Protein AF-A0A7T1MLF3-F1 (afdb_monomer_lite)

Structure (mmCIF, N/CA/C/O backbone):
data_AF-A0A7T1MLF3-F1
#
_entry.id   AF-A0A7T1MLF3-F1
#
loop_
_atom_site.group_PDB
_atom_site.id
_atom_site.type_symbol
_atom_site.label_atom_id
_atom_site.label_alt_id
_atom_site.label_comp_id
_atom_site.label_asym_id
_atom_site.label_entity_id
_atom_site.label_seq_id
_atom_site.pdbx_PDB_ins_code
_atom_site.Cartn_x
_atom_site.Cartn_y
_atom_site.Cartn_z
_atom_site.occupancy
_atom_site.B_iso_or_equiv
_atom_site.auth_seq_id
_atom_site.auth_comp_id
_atom_site.auth_asym_id
_atom_site.auth_atom_id
_atom_site.pdbx_PDB_model_num
ATOM 1 N N . MET A 1 1 ? 10.710 5.205 52.068 1.00 56.72 1 MET A N 1
ATOM 2 C CA . MET A 1 1 ? 10.380 6.055 50.898 1.00 56.72 1 MET A CA 1
ATOM 3 C C . MET A 1 1 ? 10.057 7.442 51.429 1.00 56.72 1 MET A C 1
ATOM 5 O O . MET A 1 1 ? 9.665 7.521 52.585 1.00 56.72 1 MET A O 1
ATOM 9 N N . SER A 1 2 ? 10.256 8.509 50.658 1.00 83.25 2 SER A N 1
ATOM 10 C CA . SER A 1 2 ? 10.051 9.882 51.140 1.00 83.25 2 SER A CA 1
ATOM 11 C C . SER A 1 2 ? 9.348 10.762 50.107 1.00 83.25 2 SER A C 1
ATOM 13 O O . SER A 1 2 ? 9.392 10.510 48.900 1.00 83.25 2 SER A O 1
ATOM 15 N N . LEU A 1 3 ? 8.701 11.806 50.620 1.00 91.38 3 LEU A N 1
ATOM 16 C CA . LEU A 1 3 ? 8.323 12.990 49.862 1.00 91.38 3 LEU A CA 1
ATOM 17 C C . LEU A 1 3 ? 9.476 13.999 49.958 1.00 91.38 3 LEU A C 1
ATOM 19 O O . LEU A 1 3 ? 10.071 14.150 51.027 1.00 91.38 3 LEU A O 1
ATOM 23 N N . SER A 1 4 ? 9.786 14.686 48.862 1.00 92.19 4 SER A N 1
ATOM 24 C CA . SER A 1 4 ? 10.573 15.921 48.896 1.00 92.19 4 SER A CA 1
ATOM 25 C C . SER A 1 4 ? 9.758 17.044 49.563 1.00 92.19 4 SER A C 1
ATOM 27 O O . SER A 1 4 ? 8.531 16.910 49.650 1.00 92.19 4 SER A O 1
ATOM 29 N N . PRO A 1 5 ? 10.387 18.134 50.046 1.00 92.00 5 PRO A N 1
ATOM 30 C CA . PRO A 1 5 ? 9.667 19.240 50.680 1.00 92.00 5 PRO A CA 1
ATOM 31 C C . PRO A 1 5 ? 8.530 19.765 49.801 1.00 92.00 5 PRO A C 1
ATOM 33 O O . PRO A 1 5 ? 7.389 19.818 50.236 1.00 92.00 5 PRO A O 1
ATOM 36 N N . GLU A 1 6 ? 8.804 19.987 48.517 1.00 90.81 6 GLU A N 1
ATOM 37 C CA . GLU A 1 6 ? 7.856 20.529 47.540 1.00 90.81 6 GLU A CA 1
ATOM 38 C C . GLU A 1 6 ? 6.647 19.603 47.364 1.00 90.81 6 GLU A C 1
ATOM 40 O O . GLU A 1 6 ? 5.511 20.060 47.317 1.00 90.81 6 GLU A O 1
ATOM 45 N N . HIS A 1 7 ? 6.868 18.286 47.322 1.00 93.75 7 HIS A N 1
ATOM 46 C CA . HIS A 1 7 ? 5.795 17.297 47.216 1.00 93.75 7 HIS A CA 1
ATOM 47 C C . HIS A 1 7 ? 5.014 17.098 48.521 1.00 93.75 7 HIS A C 1
ATOM 49 O O . HIS A 1 7 ? 3.827 16.760 48.476 1.00 93.75 7 HIS A O 1
ATOM 55 N N . ARG A 1 8 ? 5.661 17.293 49.676 1.00 93.06 8 ARG A N 1
ATOM 56 C CA . ARG A 1 8 ? 5.013 17.255 50.990 1.00 93.06 8 ARG A CA 1
ATOM 57 C C . ARG A 1 8 ? 4.137 18.484 51.185 1.00 93.06 8 ARG A C 1
ATOM 59 O O . ARG A 1 8 ? 2.966 18.322 51.509 1.00 93.06 8 ARG A O 1
ATOM 66 N N . ASP A 1 9 ? 4.672 19.667 50.915 1.00 92.12 9 ASP A N 1
ATOM 67 C CA . ASP A 1 9 ? 3.963 20.944 50.975 1.00 92.12 9 ASP A CA 1
ATOM 68 C C . ASP A 1 9 ? 2.836 20.973 49.935 1.00 92.12 9 ASP A C 1
ATOM 70 O O . ASP A 1 9 ? 1.735 21.441 50.208 1.00 92.12 9 ASP A O 1
ATOM 74 N N . HIS A 1 10 ? 3.054 20.372 48.762 1.00 91.25 10 HIS A N 1
ATOM 75 C CA . HIS A 1 10 ? 2.002 20.156 47.774 1.00 91.25 10 HIS A CA 1
ATOM 76 C C . HIS A 1 10 ? 0.828 19.336 48.344 1.00 91.25 10 HIS A C 1
ATOM 78 O O . HIS A 1 10 ? -0.333 19.727 48.208 1.00 91.25 10 HIS A O 1
ATOM 84 N N . LEU A 1 11 ? 1.107 18.192 48.979 1.00 92.81 11 LEU A N 1
ATOM 85 C CA . LEU A 1 11 ? 0.070 17.357 49.600 1.00 92.81 11 LEU A CA 1
ATOM 86 C C . LEU A 1 11 ? -0.556 18.018 50.836 1.00 92.81 11 LEU A C 1
ATOM 88 O O . LEU A 1 11 ? -1.744 17.832 51.066 1.00 92.81 11 LEU A O 1
ATOM 92 N N . LEU A 1 12 ? 0.200 18.816 51.589 1.00 91.75 12 LEU A N 1
ATOM 93 C CA . LEU A 1 12 ? -0.295 19.617 52.708 1.00 91.75 12 LEU A CA 1
ATOM 94 C C . LEU A 1 12 ? -1.294 20.683 52.227 1.00 91.75 12 LEU A C 1
ATOM 96 O O . LEU A 1 12 ? -2.348 20.851 52.830 1.00 91.75 12 LEU A O 1
ATOM 100 N N . ASN A 1 13 ? -1.002 21.351 51.109 1.00 89.50 13 ASN A N 1
ATOM 101 C CA . ASN A 1 13 ? -1.846 22.411 50.555 1.00 89.50 13 ASN A CA 1
ATOM 102 C C . ASN A 1 13 ? -3.123 21.891 49.868 1.00 89.50 13 ASN A C 1
ATOM 104 O O . ASN A 1 13 ? -4.148 22.559 49.937 1.00 89.50 13 ASN A O 1
ATOM 108 N N . GLU A 1 14 ? -3.094 20.722 49.211 1.00 88.50 14 GLU A N 1
ATOM 109 C CA . GLU A 1 14 ? -4.309 20.118 48.623 1.00 88.50 14 GLU A CA 1
ATOM 110 C C . GLU A 1 14 ? -5.078 19.212 49.616 1.00 88.50 14 GLU A C 1
ATOM 112 O O . GLU A 1 14 ? -6.283 19.055 49.474 1.00 88.50 14 GLU A O 1
ATOM 117 N N . VAL A 1 15 ? -4.430 18.603 50.620 1.00 91.00 15 VAL A N 1
ATOM 118 C CA . VAL A 1 15 ? -5.033 17.536 51.459 1.00 91.00 15 VAL A CA 1
ATOM 119 C C . VAL A 1 15 ? -4.940 17.826 52.974 1.00 91.00 15 VAL A C 1
ATOM 121 O O . VAL A 1 15 ? -5.478 17.076 53.789 1.00 91.00 15 VAL A O 1
ATOM 124 N N . GLY A 1 16 ? -4.381 18.959 53.398 1.00 89.25 16 GLY A N 1
ATOM 125 C CA . GLY A 1 16 ? -4.286 19.351 54.813 1.00 89.25 16 GLY A CA 1
ATOM 126 C C . GLY A 1 16 ? -3.301 18.502 55.628 1.00 89.25 16 GLY A C 1
ATOM 127 O O . GLY A 1 16 ? -2.636 17.615 55.100 1.00 89.25 16 GLY A O 1
ATOM 128 N N . GLU A 1 17 ? -3.198 18.771 56.933 1.00 88.56 17 GLU A N 1
ATOM 129 C CA . GLU A 1 17 ? -2.094 18.285 57.787 1.00 88.56 17 GLU A CA 1
ATOM 130 C C . GLU A 1 17 ? -1.932 16.756 57.837 1.00 88.56 17 GLU A C 1
ATOM 132 O O . GLU A 1 17 ? -0.811 16.253 57.751 1.00 88.56 17 GLU A O 1
ATOM 137 N N . ALA A 1 18 ? -3.037 16.006 57.907 1.00 88.94 18 ALA A N 1
ATOM 138 C CA . ALA A 1 18 ? -3.020 14.539 57.900 1.00 88.94 18 ALA A CA 1
ATOM 139 C C . ALA A 1 18 ? -2.769 13.931 56.501 1.00 88.94 18 ALA A C 1
ATOM 141 O O . ALA A 1 18 ? -2.336 12.783 56.383 1.00 88.94 18 ALA A O 1
ATOM 142 N N . GLY A 1 19 ? -3.011 14.694 55.431 1.00 90.75 19 GLY A N 1
ATOM 143 C CA . GLY A 1 19 ? -2.967 14.221 54.047 1.00 90.75 19 GLY A CA 1
ATOM 144 C C . GLY A 1 19 ? -1.625 13.614 53.610 1.00 90.75 19 GLY A C 1
ATOM 145 O O . GLY A 1 19 ? -1.624 12.507 53.066 1.00 90.75 19 GLY A O 1
ATOM 146 N N . PRO A 1 20 ? -0.471 14.271 53.856 1.00 93.69 20 PRO A N 1
ATOM 147 C CA . PRO A 1 20 ? 0.845 13.717 53.539 1.00 93.69 20 PRO A CA 1
ATOM 148 C C . PRO A 1 20 ? 1.175 12.392 54.242 1.00 93.69 20 PRO A C 1
ATOM 150 O O . PRO A 1 20 ? 1.927 11.602 53.674 1.00 93.69 20 PRO A O 1
ATOM 153 N N . ALA A 1 21 ? 0.639 12.143 55.444 1.00 93.19 21 ALA A N 1
ATOM 154 C CA . ALA A 1 21 ? 0.866 10.896 56.180 1.00 93.19 21 ALA A CA 1
ATOM 155 C C . ALA A 1 21 ? 0.096 9.734 55.538 1.00 93.19 21 ALA A C 1
ATOM 157 O O . ALA A 1 21 ? 0.715 8.772 55.087 1.00 93.19 21 ALA A O 1
ATOM 158 N N . ILE A 1 22 ? -1.218 9.896 55.355 1.00 94.19 22 ILE A N 1
ATOM 159 C CA . ILE A 1 22 ? -2.081 8.897 54.700 1.00 94.19 22 ILE A CA 1
ATOM 160 C C . ILE A 1 22 ? -1.595 8.615 53.269 1.00 94.19 22 ILE A C 1
ATOM 162 O O . ILE A 1 22 ? -1.550 7.470 52.824 1.00 94.19 22 ILE A O 1
ATOM 166 N N . ALA A 1 23 ? -1.153 9.645 52.538 1.00 94.69 23 ALA A N 1
ATOM 167 C CA . ALA A 1 23 ? -0.568 9.464 51.213 1.00 94.69 23 ALA A CA 1
ATOM 168 C C . ALA A 1 23 ? 0.710 8.599 51.247 1.00 94.69 23 ALA A C 1
ATOM 170 O O . ALA A 1 23 ? 0.875 7.739 50.382 1.00 94.69 23 ALA A O 1
ATOM 171 N N . LEU A 1 24 ? 1.601 8.797 52.228 1.00 94.06 24 LEU A N 1
ATOM 172 C CA . LEU A 1 24 ? 2.811 7.984 52.417 1.00 94.06 24 LEU A CA 1
ATOM 173 C C . LEU A 1 24 ? 2.488 6.532 52.800 1.00 94.06 24 LEU A C 1
ATOM 175 O O . LEU A 1 24 ? 3.135 5.623 52.282 1.00 94.06 24 LEU A O 1
ATOM 179 N N . GLU A 1 25 ? 1.487 6.312 53.652 1.00 92.94 25 GLU A N 1
ATOM 180 C CA . GLU A 1 25 ? 1.010 4.983 54.070 1.00 92.94 25 GLU A CA 1
ATOM 181 C C . GLU A 1 25 ? 0.422 4.194 52.892 1.00 92.94 25 GLU A C 1
ATOM 183 O O . GLU A 1 25 ? 0.751 3.024 52.698 1.00 92.94 25 GLU A O 1
ATOM 188 N N . LEU A 1 26 ? -0.337 4.867 52.020 1.00 93.12 26 LEU A N 1
ATOM 189 C CA . LEU A 1 26 ? -0.800 4.325 50.736 1.00 93.12 26 LEU A CA 1
ATOM 190 C C . LEU A 1 26 ? 0.341 4.102 49.718 1.00 93.12 26 LEU A C 1
ATOM 192 O O . LEU A 1 26 ? 0.112 3.518 48.661 1.00 93.12 26 LEU A O 1
ATOM 196 N N . GLY A 1 27 ? 1.570 4.546 50.011 1.00 92.94 27 GLY A N 1
ATOM 197 C CA . GLY A 1 27 ? 2.771 4.326 49.196 1.00 92.94 27 GLY A CA 1
ATOM 198 C C . GLY A 1 27 ? 3.141 5.463 48.233 1.00 92.94 27 GLY A C 1
ATOM 199 O O . GLY A 1 27 ? 3.966 5.256 47.334 1.00 92.94 27 GLY A O 1
ATOM 200 N N . ALA A 1 28 ? 2.550 6.654 48.377 1.00 94.75 28 ALA A N 1
ATOM 201 C CA . ALA A 1 28 ? 2.919 7.824 47.583 1.00 94.75 28 ALA A CA 1
ATOM 202 C C . ALA A 1 28 ? 4.355 8.275 47.886 1.00 94.75 28 ALA A C 1
ATOM 204 O O . ALA A 1 28 ? 4.823 8.231 49.024 1.00 94.75 28 ALA A O 1
ATOM 205 N N . ARG A 1 29 ? 5.081 8.708 46.852 1.00 95.12 29 ARG A N 1
ATOM 206 C CA . ARG A 1 29 ? 6.494 9.099 46.973 1.00 95.12 29 ARG A CA 1
ATOM 207 C C . ARG A 1 29 ? 6.958 9.994 45.839 1.00 95.12 29 ARG A C 1
ATOM 209 O O . ARG A 1 29 ? 6.424 9.934 44.732 1.00 95.12 29 ARG A O 1
ATOM 216 N N . SER A 1 30 ? 8.006 10.764 46.094 1.00 95.19 30 SER A N 1
ATOM 217 C CA . SER A 1 30 ? 8.724 11.474 45.037 1.00 95.19 30 SER A CA 1
ATOM 218 C C . SER A 1 30 ? 9.486 10.499 44.139 1.00 95.19 30 SER A C 1
ATOM 220 O O . SER A 1 30 ? 9.991 9.476 44.604 1.00 95.19 30 SER A O 1
ATOM 222 N N . LEU A 1 31 ? 9.576 10.838 42.856 1.00 92.38 31 LEU A N 1
ATOM 223 C CA . LEU A 1 31 ? 10.381 10.162 41.847 1.00 92.38 31 LEU A CA 1
ATOM 224 C C . LEU A 1 31 ? 11.176 11.198 41.048 1.00 92.38 31 LEU A C 1
ATOM 226 O O . LEU A 1 31 ? 10.642 12.224 40.617 1.00 92.38 31 LEU A O 1
ATOM 230 N N . SER A 1 32 ? 12.443 10.897 40.790 1.00 88.94 32 SER A N 1
ATOM 231 C CA . SER A 1 32 ? 13.277 11.660 39.861 1.00 88.94 32 SER A CA 1
ATOM 232 C C . SER A 1 32 ? 12.801 11.536 38.405 1.00 88.94 32 SER A C 1
ATOM 234 O O . SER A 1 32 ? 12.105 10.589 38.020 1.00 88.94 32 SER A O 1
ATOM 236 N N . ALA A 1 33 ? 13.261 12.457 37.550 1.00 83.56 33 ALA A N 1
ATOM 237 C CA . ALA A 1 33 ? 13.024 12.423 36.104 1.00 83.56 33 ALA A CA 1
ATOM 238 C C . ALA A 1 33 ? 13.418 11.085 35.443 1.00 83.56 33 ALA A C 1
ATOM 240 O O . ALA A 1 33 ? 12.863 10.707 34.410 1.00 83.56 33 ALA A O 1
ATOM 241 N N . GLU A 1 34 ? 14.396 10.379 36.014 1.00 84.81 34 GLU A N 1
ATOM 242 C CA . GLU A 1 34 ? 14.892 9.094 35.528 1.00 84.81 34 GLU A CA 1
ATOM 243 C C . GLU A 1 34 ? 14.044 7.918 36.031 1.00 84.81 34 GLU A C 1
ATOM 245 O O . GLU A 1 34 ? 13.676 7.048 35.238 1.00 84.81 34 GLU A O 1
ATOM 250 N N . GLU A 1 35 ? 13.634 7.918 37.302 1.00 88.31 35 GLU A N 1
ATOM 251 C CA . GLU A 1 35 ? 12.744 6.890 37.859 1.00 88.31 35 GLU A CA 1
ATOM 252 C C . GLU A 1 35 ? 11.365 6.889 37.194 1.00 88.31 35 GLU A C 1
ATOM 254 O O . GLU A 1 35 ? 10.866 5.822 36.838 1.00 88.31 35 GLU A O 1
ATOM 259 N N . VAL A 1 36 ? 10.768 8.063 36.949 1.00 86.38 36 VAL A N 1
ATOM 260 C CA . VAL A 1 36 ? 9.477 8.188 36.242 1.00 86.38 36 VAL A CA 1
ATOM 261 C C . VAL A 1 36 ? 9.547 7.520 34.860 1.00 86.38 36 VAL A C 1
ATOM 263 O O . VAL A 1 36 ? 8.676 6.717 34.505 1.00 86.38 36 VAL A O 1
ATOM 266 N N . ARG A 1 37 ? 10.632 7.765 34.109 1.00 82.50 37 ARG A N 1
ATOM 267 C CA . ARG A 1 37 ? 10.889 7.135 32.800 1.00 82.50 37 ARG A CA 1
ATOM 268 C C . ARG A 1 37 ? 11.132 5.625 32.923 1.00 82.50 37 ARG A C 1
ATOM 270 O O . ARG A 1 37 ? 10.622 4.865 32.101 1.00 82.50 37 ARG A O 1
ATOM 277 N N . THR A 1 38 ? 11.866 5.198 33.951 1.00 85.44 38 THR A N 1
ATOM 278 C CA . THR A 1 38 ? 12.263 3.798 34.200 1.00 85.44 38 THR A CA 1
ATOM 279 C C . THR A 1 38 ? 11.082 2.921 34.622 1.00 85.44 38 THR A C 1
ATOM 281 O O . THR A 1 38 ? 10.899 1.828 34.091 1.00 85.44 38 THR A O 1
ATOM 284 N N . ILE A 1 39 ? 10.216 3.424 35.507 1.00 82.00 39 ILE A N 1
ATOM 285 C CA . ILE A 1 39 ? 8.961 2.769 35.922 1.00 82.00 39 ILE A CA 1
ATOM 286 C C . ILE A 1 39 ? 7.979 2.661 34.738 1.00 82.00 39 ILE A C 1
ATOM 288 O O . ILE A 1 39 ? 7.130 1.760 34.696 1.00 82.00 39 ILE A O 1
ATOM 292 N N . GLY A 1 40 ? 8.138 3.529 33.734 1.00 81.31 40 GLY A N 1
ATOM 293 C CA . GLY A 1 40 ? 7.524 3.401 32.416 1.00 81.31 40 GLY A CA 1
ATOM 294 C C . GLY A 1 40 ? 6.553 4.518 32.047 1.00 81.31 40 GLY A C 1
ATOM 295 O O . GLY A 1 40 ? 5.901 4.410 31.009 1.00 81.31 40 GLY A O 1
ATOM 296 N N . PHE A 1 41 ? 6.444 5.587 32.840 1.00 85.06 41 PHE A N 1
ATOM 297 C CA . PHE A 1 41 ? 5.695 6.780 32.446 1.00 85.06 41 PHE A CA 1
ATOM 298 C C . PHE A 1 41 ? 6.457 7.492 31.317 1.00 85.06 41 PHE A C 1
ATOM 300 O O . PHE A 1 41 ? 7.625 7.853 31.459 1.00 85.06 41 PHE A O 1
ATOM 307 N N . ARG A 1 42 ? 5.816 7.659 30.154 1.00 77.38 42 ARG A N 1
ATOM 308 C CA . ARG A 1 42 ? 6.467 8.170 28.937 1.00 77.38 42 ARG A CA 1
ATOM 309 C C . ARG A 1 42 ? 5.914 9.536 28.553 1.00 77.38 42 ARG A C 1
ATOM 311 O O . ARG A 1 42 ? 4.777 9.627 28.103 1.00 77.38 42 ARG A O 1
ATOM 318 N N . PHE A 1 43 ? 6.756 10.563 28.636 1.00 75.94 43 PHE A N 1
ATOM 319 C CA . PHE A 1 43 ? 6.510 11.870 28.028 1.00 75.94 43 PHE A CA 1
ATOM 320 C C . PHE A 1 43 ? 7.798 12.420 27.390 1.00 75.94 43 PHE A C 1
ATOM 322 O O . PHE A 1 43 ? 8.899 12.136 27.861 1.00 75.94 43 PHE A O 1
ATOM 329 N N . LYS A 1 44 ? 7.680 13.186 26.296 1.00 72.25 44 LYS A N 1
ATOM 330 C CA . LYS A 1 44 ? 8.817 13.751 25.547 1.00 72.25 44 LYS A CA 1
ATOM 331 C C . LYS A 1 44 ? 9.085 15.202 25.963 1.00 72.25 44 LYS A C 1
ATOM 333 O O . LYS A 1 44 ? 8.184 16.025 25.915 1.00 72.25 44 LYS A O 1
ATOM 338 N N . GLY A 1 45 ? 10.333 15.524 26.306 1.00 69.38 45 GLY A N 1
ATOM 339 C CA . GLY A 1 45 ? 10.792 16.899 26.575 1.00 69.38 45 GLY A CA 1
ATOM 340 C C . GLY A 1 45 ? 10.769 17.335 28.046 1.00 69.38 45 GLY A C 1
ATOM 341 O O . GLY A 1 45 ? 11.507 18.248 28.398 1.00 69.38 45 GLY A O 1
ATOM 342 N N . TRP A 1 46 ? 10.006 16.648 28.898 1.00 77.62 46 TRP A N 1
ATOM 343 C CA . TRP A 1 46 ? 9.895 16.920 30.336 1.00 77.62 46 TRP A CA 1
ATOM 344 C C . TRP A 1 46 ? 11.205 16.694 31.119 1.00 77.62 46 TRP A C 1
ATOM 346 O O . TRP A 1 46 ? 11.933 15.723 30.856 1.00 77.62 46 TRP A O 1
ATOM 356 N N . ARG A 1 47 ? 11.486 17.583 32.089 1.00 73.12 47 ARG A N 1
ATOM 357 C CA . ARG A 1 47 ? 12.746 17.638 32.863 1.00 73.12 47 ARG A CA 1
ATOM 358 C C . ARG A 1 47 ? 12.604 17.699 34.396 1.00 73.12 47 ARG A C 1
ATOM 360 O O . ARG A 1 47 ? 13.626 17.550 35.056 1.00 73.12 47 ARG A O 1
ATOM 367 N N . GLY A 1 48 ? 11.407 17.936 34.940 1.00 81.12 48 GLY A N 1
ATOM 368 C CA . GLY A 1 48 ? 11.175 18.080 36.389 1.00 81.12 48 GLY A CA 1
ATOM 369 C C . GLY A 1 48 ? 11.199 16.760 37.174 1.00 81.12 48 GLY A C 1
ATOM 370 O O . GLY A 1 48 ? 11.579 15.719 36.638 1.00 81.12 48 GLY A O 1
ATOM 371 N N . SER A 1 49 ? 10.766 16.794 38.437 1.00 88.56 49 SER A N 1
ATOM 372 C CA . SER A 1 49 ? 10.467 15.592 39.226 1.00 88.56 49 SER A CA 1
ATOM 373 C C . SER A 1 49 ? 8.950 15.345 39.272 1.00 88.56 49 SER A C 1
ATOM 375 O O . SER A 1 49 ? 8.170 16.077 38.643 1.00 88.56 49 SER A O 1
ATOM 377 N N . GLY A 1 50 ? 8.522 14.250 39.903 1.00 91.62 50 GLY A N 1
ATOM 378 C CA . GLY A 1 50 ? 7.099 13.946 39.995 1.00 91.62 50 GLY A CA 1
ATOM 379 C C . GLY A 1 50 ? 6.687 13.098 41.190 1.00 91.62 50 GLY A C 1
ATOM 380 O O . GLY A 1 50 ? 7.425 12.233 41.661 1.00 91.62 50 GLY A O 1
ATOM 381 N N . LEU A 1 51 ? 5.460 13.329 41.652 1.00 94.38 51 LEU A N 1
ATOM 382 C CA . LEU A 1 51 ? 4.830 12.619 42.760 1.00 94.38 51 LEU A CA 1
ATOM 383 C C . LEU A 1 51 ? 4.086 11.400 42.229 1.00 94.38 51 LEU A C 1
ATOM 385 O O . LEU A 1 51 ? 3.103 11.532 41.495 1.00 94.38 51 LEU A O 1
ATOM 389 N N . LEU A 1 52 ? 4.540 10.213 42.622 1.00 94.00 52 LEU A N 1
ATOM 390 C CA . LEU A 1 52 ? 3.819 8.967 42.413 1.00 94.00 52 LEU A CA 1
ATOM 391 C C . LEU A 1 52 ? 2.626 8.903 43.369 1.00 94.00 52 LEU A C 1
ATOM 393 O O . LEU A 1 52 ? 2.805 8.977 44.582 1.00 94.00 52 LEU A O 1
ATOM 397 N N . LEU A 1 53 ? 1.434 8.719 42.808 1.00 94.69 53 LEU A N 1
ATOM 398 C CA . LEU A 1 53 ? 0.179 8.465 43.506 1.00 94.69 53 LEU A CA 1
ATOM 399 C C . LEU A 1 53 ? -0.271 7.039 43.131 1.00 94.69 53 LEU A C 1
ATOM 401 O O . LEU A 1 53 ? -0.755 6.833 42.010 1.00 94.69 53 LEU A O 1
ATOM 405 N N . PRO A 1 54 ? -0.021 6.032 43.984 1.00 92.81 54 PRO A N 1
ATOM 406 C CA . PRO A 1 54 ? -0.393 4.650 43.707 1.00 92.81 54 PRO A CA 1
ATOM 407 C C . PRO A 1 54 ? -1.906 4.440 43.805 1.00 92.81 54 PRO A C 1
ATOM 409 O O . PRO A 1 54 ? -2.614 5.141 44.515 1.00 92.81 54 PRO A O 1
ATOM 412 N N . PHE A 1 55 ? -2.392 3.441 43.089 1.00 92.06 55 PHE A N 1
ATOM 413 C CA . PHE A 1 55 ? -3.733 2.882 43.222 1.00 92.06 55 PHE A CA 1
ATOM 414 C C . PHE A 1 55 ? -3.571 1.353 43.372 1.00 92.06 55 PHE A C 1
ATOM 416 O O . PHE A 1 55 ? -2.473 0.868 43.639 1.00 92.06 55 PHE A O 1
ATOM 423 N N . GLY A 1 56 ? -4.637 0.569 43.203 1.00 85.75 56 GLY A N 1
ATOM 424 C CA . GLY A 1 56 ? -4.579 -0.891 43.292 1.00 85.75 56 GLY A CA 1
ATOM 425 C C . GLY A 1 56 ? -3.574 -1.549 42.328 1.00 85.75 56 GLY A C 1
ATOM 426 O O . GLY A 1 56 ? -3.503 -1.230 41.135 1.00 85.75 56 GLY A O 1
ATOM 427 N N . GLY A 1 57 ? -2.824 -2.525 42.848 1.00 84.56 57 GLY A N 1
ATOM 428 C CA . GLY A 1 57 ? -1.870 -3.341 42.092 1.00 84.56 57 GLY A CA 1
ATOM 429 C C . GLY A 1 57 ? -0.776 -2.527 41.388 1.00 84.56 57 GLY A C 1
ATOM 430 O O . GLY A 1 57 ? -0.201 -1.606 41.951 1.00 84.56 57 GLY A O 1
ATOM 431 N N . ASP A 1 58 ? -0.484 -2.865 40.128 1.00 84.31 58 ASP A N 1
ATOM 432 C CA . ASP A 1 58 ? 0.548 -2.198 39.312 1.00 84.31 58 ASP A CA 1
ATOM 433 C C . ASP A 1 58 ? 0.155 -0.803 38.774 1.00 84.31 58 ASP A C 1
ATOM 435 O O . ASP A 1 58 ? 0.883 -0.234 37.942 1.00 84.31 58 ASP A O 1
ATOM 439 N N . PHE A 1 59 ? -1.016 -0.273 39.154 1.00 91.12 59 PHE A N 1
ATOM 440 C CA . PHE A 1 59 ? -1.519 0.997 38.637 1.00 91.12 59 PHE A CA 1
ATOM 441 C C . PHE A 1 59 ? -1.145 2.173 39.538 1.00 91.12 59 PHE A C 1
ATOM 443 O O . PHE A 1 59 ? -1.331 2.151 40.748 1.00 91.12 59 PHE A O 1
ATOM 450 N N . ALA A 1 60 ? -0.644 3.237 38.919 1.00 91.69 60 ALA A N 1
ATOM 451 C CA . ALA A 1 60 ? -0.319 4.484 39.587 1.00 91.69 60 ALA A CA 1
ATOM 452 C C . ALA A 1 60 ? -0.420 5.647 38.597 1.00 91.69 60 ALA A C 1
ATOM 454 O O . ALA A 1 60 ? -0.223 5.477 37.385 1.00 91.69 60 ALA A O 1
ATOM 455 N N . GLN A 1 61 ? -0.672 6.835 39.134 1.00 93.12 61 GLN A N 1
ATOM 456 C CA . GLN A 1 61 ? -0.556 8.104 38.425 1.00 93.12 61 GLN A CA 1
ATOM 457 C C . GLN A 1 61 ? 0.704 8.835 38.890 1.00 93.12 61 GLN A C 1
ATOM 459 O O . GLN A 1 61 ? 1.169 8.642 40.009 1.00 93.12 61 GLN A O 1
ATOM 464 N N . CYS A 1 62 ? 1.277 9.671 38.031 1.00 92.44 62 CYS A N 1
ATOM 465 C CA . CYS A 1 62 ? 2.421 10.509 38.381 1.00 92.44 62 CYS A CA 1
ATOM 466 C C . CYS A 1 62 ? 2.080 11.973 38.092 1.00 92.44 62 CYS A C 1
ATOM 468 O O . CYS A 1 62 ? 1.837 12.321 36.934 1.00 92.44 62 CYS A O 1
ATOM 470 N N . ARG A 1 63 ? 2.024 12.818 39.130 1.00 91.94 63 ARG A N 1
ATOM 471 C CA . ARG A 1 63 ? 1.954 14.280 38.969 1.00 91.94 63 ARG A CA 1
ATOM 472 C C . ARG A 1 63 ? 3.323 14.787 38.537 1.00 91.94 63 ARG A C 1
ATOM 474 O O . ARG A 1 63 ? 4.319 14.305 39.062 1.00 91.94 63 ARG A O 1
ATOM 481 N N . LEU A 1 64 ? 3.370 15.757 37.631 1.00 89.31 64 LEU A N 1
ATOM 482 C CA . LEU A 1 64 ? 4.616 16.390 37.189 1.00 89.31 64 LEU A CA 1
ATOM 483 C C . LEU A 1 64 ? 4.749 17.800 37.783 1.00 89.31 64 LEU A C 1
ATOM 485 O O . LEU A 1 64 ? 3.778 18.556 37.738 1.00 89.31 64 LEU A O 1
ATOM 489 N N . ASP A 1 65 ? 5.939 18.157 38.277 1.00 86.81 65 ASP A N 1
ATOM 490 C CA . ASP A 1 65 ? 6.233 19.505 38.809 1.00 86.81 65 ASP A CA 1
ATOM 491 C C . ASP A 1 65 ? 6.164 20.588 37.723 1.00 86.81 65 ASP A C 1
ATOM 493 O O . ASP A 1 65 ? 5.571 21.648 37.900 1.00 86.81 65 ASP A O 1
ATOM 497 N N . ASP A 1 66 ? 6.770 20.274 36.578 1.00 85.00 66 ASP A N 1
ATOM 498 C CA . ASP A 1 66 ? 6.815 21.067 35.350 1.00 85.00 66 ASP A CA 1
ATOM 499 C C . ASP A 1 66 ? 5.907 20.379 34.312 1.00 85.00 66 ASP A C 1
ATOM 501 O O . ASP A 1 66 ? 6.376 19.507 33.576 1.00 85.00 66 ASP A O 1
ATOM 505 N N . PRO A 1 67 ? 4.583 20.629 34.310 1.00 83.06 67 PRO A N 1
ATOM 506 C CA . PRO A 1 67 ? 3.642 19.880 33.486 1.00 83.06 67 PRO A CA 1
ATOM 507 C C . PRO A 1 67 ? 3.708 20.341 32.017 1.00 83.06 67 PRO A C 1
ATOM 509 O O . PRO A 1 67 ? 3.261 21.443 31.690 1.00 83.06 67 PRO A O 1
ATOM 512 N N . PRO A 1 68 ? 4.212 19.502 31.096 1.00 81.88 68 PRO A N 1
ATOM 513 C CA . PRO A 1 68 ? 4.464 19.892 29.716 1.00 81.88 68 PRO A CA 1
ATOM 514 C C . PRO A 1 68 ? 3.158 20.068 28.934 1.00 81.88 68 PRO A C 1
ATOM 516 O O . PRO A 1 68 ? 2.149 19.418 29.213 1.00 81.88 68 PRO A O 1
ATOM 519 N N . MET A 1 69 ? 3.182 20.923 27.913 1.00 85.19 69 MET A N 1
ATOM 520 C CA . MET A 1 69 ? 1.991 21.242 27.120 1.00 85.19 69 MET A CA 1
ATOM 521 C C . MET A 1 69 ? 1.581 20.083 26.200 1.00 85.19 69 MET A C 1
ATOM 523 O O . MET A 1 69 ? 2.404 19.511 25.480 1.00 85.19 69 MET A O 1
ATOM 527 N N . GLY A 1 70 ? 0.292 19.746 26.221 1.00 76.62 70 GLY A N 1
ATOM 528 C CA . GLY A 1 70 ? -0.338 18.781 25.327 1.00 76.62 70 GLY A CA 1
ATOM 529 C C . GLY A 1 70 ? -0.694 19.371 23.953 1.00 76.62 70 GLY A C 1
ATOM 530 O O . GLY A 1 70 ? -0.599 20.584 23.751 1.00 76.62 70 GLY A O 1
ATOM 531 N N . PRO A 1 71 ? -1.146 18.534 22.996 1.00 69.69 71 PRO A N 1
ATOM 532 C CA . PRO A 1 71 ? -1.503 18.973 21.640 1.00 69.69 71 PRO A CA 1
ATOM 533 C C . PRO A 1 71 ? -2.669 19.971 21.567 1.00 69.69 71 PRO A C 1
ATOM 535 O O . PRO A 1 71 ? -2.861 20.609 20.539 1.00 69.69 71 PRO A O 1
ATOM 538 N N . ASP A 1 72 ? -3.453 20.096 22.639 1.00 70.62 72 ASP A N 1
ATOM 539 C CA . ASP A 1 72 ? -4.569 21.033 22.789 1.00 70.62 72 ASP A CA 1
ATOM 540 C C . ASP A 1 72 ? -4.177 22.333 23.520 1.00 70.62 72 ASP A C 1
ATOM 542 O O . ASP A 1 72 ? -5.051 23.111 23.904 1.00 70.62 72 ASP A O 1
ATOM 546 N N . GLY A 1 73 ? -2.878 22.551 23.757 1.00 77.50 73 GLY A N 1
ATOM 547 C CA . GLY A 1 73 ? -2.361 23.736 24.440 1.00 77.50 73 GLY A CA 1
ATOM 548 C C . GLY A 1 73 ? -2.596 23.758 25.953 1.00 77.50 73 GLY A C 1
ATOM 549 O O . GLY A 1 73 ? -2.531 24.833 26.544 1.00 77.50 73 GLY A O 1
ATOM 550 N N . LYS A 1 74 ? -2.872 22.613 26.599 1.00 75.88 74 LYS A N 1
ATOM 551 C CA . LYS A 1 74 ? -3.068 22.527 28.060 1.00 75.88 74 LYS A CA 1
ATOM 552 C C . LYS A 1 74 ? -1.936 21.753 28.757 1.00 75.88 74 LYS A C 1
ATOM 554 O O . LYS A 1 74 ? -1.420 20.797 28.180 1.00 75.88 74 LYS A O 1
ATOM 559 N N . PRO A 1 75 ? -1.549 22.114 29.996 1.00 82.12 75 PRO A N 1
ATOM 560 C CA . PRO A 1 75 ? -0.487 21.423 30.730 1.00 82.12 75 PRO A CA 1
ATOM 561 C C . PRO A 1 75 ? -0.921 20.022 31.188 1.00 82.12 75 PRO A C 1
ATOM 563 O O . PRO A 1 75 ? -1.929 19.858 31.881 1.00 82.12 75 PRO A O 1
ATOM 566 N N . VAL A 1 76 ? -0.133 19.002 30.847 1.00 83.00 76 VAL A N 1
ATOM 567 C CA . VAL A 1 76 ? -0.376 17.597 31.208 1.00 83.00 76 VAL A CA 1
ATOM 568 C C . VAL A 1 76 ? 0.087 17.351 32.649 1.00 83.00 76 VAL A C 1
ATOM 570 O O . VAL A 1 76 ? 1.195 16.885 32.899 1.00 83.00 76 VAL A O 1
ATOM 573 N N . ARG A 1 77 ? -0.774 17.702 33.614 1.00 80.75 77 ARG A N 1
ATOM 574 C CA . ARG A 1 77 ? -0.474 17.644 35.061 1.00 80.75 77 ARG A CA 1
ATOM 575 C C . ARG A 1 77 ? -0.232 16.238 35.615 1.00 80.75 77 ARG A C 1
ATOM 577 O O . ARG A 1 77 ? 0.536 16.101 36.562 1.00 80.75 77 ARG A O 1
ATOM 584 N N . TYR A 1 78 ? -0.882 15.220 35.049 1.00 87.06 78 TYR A N 1
ATOM 585 C CA . TYR A 1 78 ? -0.818 13.833 35.517 1.00 87.06 78 TYR A CA 1
ATOM 586 C C . TYR A 1 78 ? -0.550 12.869 34.351 1.00 87.06 78 TYR A C 1
ATOM 588 O O . TYR A 1 78 ? -1.212 12.938 33.314 1.00 87.06 78 TYR A O 1
ATOM 596 N N . LEU A 1 79 ? 0.393 11.940 34.532 1.00 86.44 79 LEU A N 1
ATOM 597 C CA . LEU A 1 79 ? 0.660 10.829 33.614 1.00 86.44 79 LEU A CA 1
ATOM 598 C C . LEU A 1 79 ? 0.075 9.516 34.147 1.00 86.44 79 LEU A C 1
ATOM 600 O O . LEU A 1 79 ? 0.214 9.196 35.326 1.00 86.44 79 LEU A O 1
ATOM 604 N N . ASN A 1 80 ? -0.485 8.710 33.244 1.00 85.62 80 ASN A N 1
ATOM 605 C CA . ASN A 1 80 ? -0.840 7.310 33.491 1.00 85.62 80 ASN A CA 1
ATOM 606 C C . ASN A 1 80 ? 0.271 6.386 32.959 1.00 85.62 80 ASN A C 1
ATOM 608 O O . ASN A 1 80 ? 0.858 6.658 31.907 1.00 85.62 80 ASN A O 1
ATOM 612 N N . ARG A 1 81 ? 0.533 5.262 33.637 1.00 81.31 81 ARG A N 1
ATOM 613 C CA . ARG A 1 81 ? 1.496 4.246 33.175 1.00 81.31 81 ARG A CA 1
ATOM 614 C C . ARG A 1 81 ? 0.941 3.502 31.939 1.00 81.31 81 ARG A C 1
ATOM 616 O O . ARG A 1 81 ? -0.109 2.866 32.049 1.00 81.31 81 ARG A O 1
ATOM 623 N N . PRO A 1 82 ? 1.594 3.539 30.758 1.00 73.19 82 PRO A N 1
ATOM 624 C CA . PRO A 1 82 ? 1.079 2.886 29.553 1.00 73.19 82 PRO A CA 1
ATOM 625 C C . PRO A 1 82 ? 0.901 1.374 29.739 1.00 73.19 82 PRO A C 1
ATOM 627 O O . PRO A 1 82 ? 1.779 0.708 30.280 1.00 73.19 82 PRO A O 1
ATOM 630 N N . LYS A 1 83 ? -0.217 0.831 29.238 1.00 75.50 83 LYS A N 1
ATOM 631 C CA . LYS A 1 83 ? -0.633 -0.586 29.344 1.00 75.50 83 LYS A CA 1
ATOM 632 C C . LYS A 1 83 ? -0.915 -1.119 30.761 1.00 75.50 83 LYS A C 1
ATOM 634 O O . LYS A 1 83 ? -1.359 -2.260 30.866 1.00 75.50 83 LYS A O 1
ATOM 639 N N . ALA A 1 84 ? -0.722 -0.341 31.828 1.00 83.00 84 ALA A N 1
ATOM 640 C CA . ALA A 1 84 ? -1.164 -0.753 33.159 1.00 83.00 84 ALA A CA 1
ATOM 641 C C . ALA A 1 84 ? -2.705 -0.799 33.209 1.00 83.00 84 ALA A C 1
ATOM 643 O O . ALA A 1 84 ? -3.376 0.110 32.714 1.00 83.00 84 ALA A O 1
ATOM 644 N N . LYS A 1 85 ? -3.278 -1.860 33.790 1.00 87.19 85 LYS A N 1
ATOM 645 C CA . LYS A 1 85 ? -4.731 -1.961 34.002 1.00 87.19 85 LYS A CA 1
ATOM 646 C C . LYS A 1 85 ? -5.135 -0.952 35.079 1.00 87.19 85 LYS A C 1
ATOM 648 O O . LYS A 1 85 ? -4.641 -1.069 36.190 1.00 87.19 85 LYS A O 1
ATOM 653 N N . GLN A 1 86 ? -6.020 -0.001 34.769 1.00 90.62 86 GLN A N 1
ATOM 654 C CA . GLN A 1 86 ? -6.567 0.926 35.772 1.00 90.62 86 GLN A CA 1
ATOM 655 C C . GLN A 1 86 ? -7.248 0.159 36.914 1.00 90.62 86 GLN A C 1
ATOM 657 O O . GLN A 1 86 ? -7.982 -0.797 36.652 1.00 90.62 86 GLN A O 1
ATOM 662 N N . GLN A 1 87 ? -7.019 0.602 38.150 1.00 91.69 87 GLN A N 1
ATOM 663 C CA . GLN A 1 87 ? -7.613 0.078 39.385 1.00 91.69 87 GLN A CA 1
ATOM 664 C C . GLN A 1 87 ? -7.941 1.251 40.324 1.00 91.69 87 GLN A C 1
ATOM 666 O O . GLN A 1 87 ? -7.271 2.280 40.225 1.00 91.69 87 GLN A O 1
ATOM 671 N N . PRO A 1 88 ? -8.951 1.136 41.203 1.00 93.81 88 PRO A N 1
ATOM 672 C CA . PRO A 1 88 ? -9.218 2.132 42.238 1.00 93.81 88 PRO A CA 1
ATOM 673 C C . PRO A 1 88 ? -8.155 2.111 43.348 1.00 93.81 88 PRO A C 1
ATOM 675 O O . PRO A 1 88 ? -7.380 1.162 43.454 1.00 93.81 88 PRO A O 1
ATOM 678 N N . VAL A 1 89 ? -8.146 3.143 44.189 1.00 95.25 89 VAL A N 1
ATOM 679 C CA . VAL A 1 89 ? -7.516 3.140 45.520 1.00 95.25 89 VAL A CA 1
ATOM 680 C C . VAL A 1 89 ? -8.623 3.062 46.571 1.00 95.25 89 VAL A C 1
ATOM 682 O O . VAL A 1 89 ? -9.715 3.573 46.327 1.00 95.25 89 VAL A O 1
ATOM 685 N N . THR A 1 90 ? -8.358 2.448 47.720 1.00 96.12 90 THR A N 1
ATOM 686 C CA . THR A 1 90 ? -9.233 2.510 48.903 1.00 96.12 90 THR A CA 1
ATOM 687 C C . THR A 1 90 ? -8.488 3.263 50.002 1.00 96.12 90 THR A C 1
ATOM 689 O O . THR A 1 90 ? -7.287 3.057 50.164 1.00 96.12 90 THR A O 1
ATOM 692 N N . VAL A 1 91 ? -9.180 4.149 50.719 1.00 96.06 91 VAL A N 1
ATOM 693 C CA . VAL A 1 91 ? -8.634 4.964 51.813 1.00 96.06 91 VAL A CA 1
ATOM 694 C C . VAL A 1 91 ? -9.537 4.822 53.036 1.00 96.06 91 VAL A C 1
ATOM 696 O O . VAL A 1 91 ? -10.745 5.010 52.912 1.00 96.06 91 VAL A O 1
ATOM 699 N N . GLY A 1 92 ? -8.955 4.503 54.192 1.00 93.06 92 GLY A N 1
ATOM 700 C CA . GLY A 1 92 ? -9.684 4.056 55.384 1.00 93.06 92 GLY A CA 1
ATOM 701 C C . GLY A 1 92 ? -9.756 2.528 55.486 1.00 93.06 92 GLY A C 1
ATOM 702 O O . GLY A 1 92 ? -9.434 1.813 54.535 1.00 93.06 92 GLY A O 1
ATOM 703 N N . ASP A 1 93 ? -10.162 2.028 56.653 1.00 88.62 93 ASP A N 1
ATOM 704 C CA . ASP A 1 93 ? -10.176 0.596 56.960 1.00 88.62 93 ASP A CA 1
ATOM 705 C C . ASP A 1 93 ? -11.447 -0.118 56.467 1.00 88.62 93 ASP A C 1
ATOM 707 O O . ASP A 1 93 ? -12.568 0.379 56.590 1.00 88.62 93 ASP A O 1
ATOM 711 N N . GLY A 1 94 ? -11.285 -1.338 55.951 1.00 89.81 94 GLY A N 1
ATOM 712 C CA . GLY A 1 94 ? -12.394 -2.201 55.540 1.00 89.81 94 GLY A CA 1
ATOM 713 C C . GLY A 1 94 ? -12.950 -1.918 54.138 1.00 89.81 94 GLY A C 1
ATOM 714 O O . GLY A 1 94 ? -12.221 -1.590 53.204 1.00 89.81 94 GLY A O 1
ATOM 715 N N . GLU A 1 95 ? -14.256 -2.131 53.973 1.00 92.94 95 GLU A N 1
ATOM 716 C CA . GLU A 1 95 ? -14.955 -2.046 52.685 1.00 92.94 95 GLU A CA 1
ATOM 717 C C . GLU A 1 95 ? -15.465 -0.620 52.399 1.00 92.94 95 GLU A C 1
ATOM 719 O O . GLU A 1 95 ? -16.136 -0.041 53.258 1.00 92.94 95 GLU A O 1
ATOM 724 N N . PRO A 1 96 ? -15.214 -0.044 51.207 1.00 95.88 96 PRO A N 1
ATOM 725 C CA . PRO A 1 96 ? -15.580 1.339 50.927 1.00 95.88 96 PRO A CA 1
ATOM 726 C C . PRO A 1 96 ? -17.082 1.533 50.693 1.00 95.88 96 PRO A C 1
ATOM 728 O O . PRO A 1 96 ? -17.709 0.846 49.886 1.00 95.88 96 PRO A O 1
ATOM 731 N N . THR A 1 97 ? -17.646 2.543 51.351 1.00 95.25 97 THR A N 1
ATOM 732 C CA . THR A 1 97 ? -19.055 2.958 51.246 1.00 95.25 97 THR A CA 1
ATOM 733 C C . THR A 1 97 ? -19.247 4.180 50.346 1.00 95.25 97 THR A C 1
ATOM 735 O O . THR A 1 97 ? -20.310 4.329 49.729 1.00 95.25 97 THR A O 1
ATOM 738 N N . LEU A 1 98 ? -18.215 5.021 50.226 1.00 95.88 98 LEU A N 1
ATOM 739 C CA . LEU A 1 98 ? -18.184 6.231 49.401 1.00 95.88 98 LEU A CA 1
ATOM 740 C C . LEU A 1 98 ? -17.218 6.076 48.216 1.00 95.88 98 LEU A C 1
ATOM 742 O O . LEU A 1 98 ? -16.257 5.310 48.284 1.00 95.88 98 LEU A O 1
ATOM 746 N N . ALA A 1 99 ? -17.414 6.853 47.148 1.00 96.25 99 ALA A N 1
ATOM 747 C CA . ALA A 1 99 ? -16.443 6.968 46.059 1.00 96.25 99 ALA A CA 1
ATOM 748 C C . ALA A 1 99 ? -16.367 8.372 45.439 1.00 96.25 99 ALA A C 1
ATOM 750 O O . ALA A 1 99 ? -17.352 9.114 45.422 1.00 96.25 99 ALA A O 1
ATOM 751 N N . THR A 1 100 ? -15.199 8.705 44.882 1.00 95.19 100 THR A N 1
ATOM 752 C CA . THR A 1 100 ? -14.925 9.983 44.205 1.00 95.19 100 THR A CA 1
ATOM 753 C C . THR A 1 100 ? -13.874 9.845 43.091 1.00 95.19 100 THR A C 1
ATOM 755 O O . THR A 1 100 ? -13.249 8.791 42.950 1.00 95.19 100 THR A O 1
ATOM 758 N N . GLU A 1 101 ? -13.704 10.871 42.254 1.00 92.06 101 GLU A N 1
ATOM 759 C CA . GLU A 1 101 ? -12.607 10.942 41.277 1.00 92.06 101 GLU A CA 1
ATOM 760 C C . GLU A 1 101 ? -11.317 11.381 41.982 1.00 92.06 101 GLU A C 1
ATOM 762 O O . GLU A 1 101 ? -11.354 12.207 42.881 1.00 92.06 101 GLU A O 1
ATOM 767 N N . GLY A 1 102 ? -10.166 10.832 41.587 1.00 91.56 102 GLY A N 1
ATOM 768 C CA . GLY A 1 102 ? -8.863 11.223 42.129 1.00 91.56 102 GLY A CA 1
ATOM 769 C C . GLY A 1 102 ? -8.404 10.451 43.375 1.00 91.56 102 GLY A C 1
ATOM 770 O O . GLY A 1 102 ? -9.181 9.913 44.160 1.00 91.56 102 GLY A O 1
ATOM 771 N N . PHE A 1 103 ? -7.080 10.383 43.545 1.00 94.25 103 PHE A N 1
ATOM 772 C CA . PHE A 1 103 ? -6.425 9.781 44.718 1.00 94.25 103 PHE A CA 1
ATOM 773 C C . PHE A 1 103 ? -6.521 10.684 45.956 1.00 94.25 103 PHE A C 1
ATOM 775 O O . PHE A 1 103 ? -6.777 10.220 47.061 1.00 94.25 103 PHE A O 1
ATOM 782 N N . LYS A 1 104 ? -6.299 11.990 45.768 1.00 93.19 104 LYS A N 1
ATOM 783 C CA . LYS A 1 104 ? -6.222 12.973 46.859 1.00 93.19 104 LYS A CA 1
ATOM 784 C C . LYS A 1 104 ? -7.588 13.269 47.445 1.00 93.19 104 LYS A C 1
ATOM 786 O O . LYS A 1 104 ? -7.731 13.324 48.657 1.00 93.19 104 LYS A O 1
ATOM 791 N N . ASP A 1 105 ? -8.588 13.370 46.587 1.00 94.06 105 ASP A N 1
ATOM 792 C CA . ASP A 1 105 ? -9.972 13.603 46.965 1.00 94.06 105 ASP A CA 1
ATOM 793 C C . ASP A 1 105 ? -10.568 12.415 47.716 1.00 94.06 105 ASP A C 1
ATOM 795 O O . ASP A 1 105 ? -11.372 12.623 48.614 1.00 94.06 105 ASP A O 1
ATOM 799 N N . ALA A 1 106 ? -10.096 11.188 47.470 1.00 96.19 106 ALA A N 1
ATOM 800 C CA . ALA A 1 106 ? -10.429 10.050 48.324 1.00 96.19 106 ALA A CA 1
ATOM 801 C C . ALA A 1 106 ? -9.875 10.210 49.754 1.00 96.19 106 ALA A C 1
ATOM 803 O O . ALA A 1 106 ? -10.590 9.926 50.711 1.00 96.19 106 ALA A O 1
ATOM 804 N N . ILE A 1 107 ? -8.651 10.736 49.914 1.00 96.31 107 ILE A N 1
ATOM 805 C CA . ILE A 1 107 ? -8.083 11.070 51.233 1.00 96.31 107 ILE A CA 1
ATOM 806 C C . ILE A 1 107 ? -8.832 12.251 51.866 1.00 96.31 107 ILE A C 1
ATOM 808 O O . ILE A 1 107 ? -9.222 12.173 53.026 1.00 96.31 107 ILE A O 1
ATOM 812 N N . SER A 1 108 ? -9.084 13.328 51.118 1.00 95.12 108 SER A N 1
ATOM 813 C CA . SER A 1 108 ? -9.837 14.488 51.611 1.00 95.12 108 SER A CA 1
ATOM 814 C C . SER A 1 108 ? -11.273 14.137 51.996 1.00 95.12 108 SER A C 1
ATOM 816 O O . SER A 1 108 ? -11.772 14.694 52.969 1.00 95.12 108 SER A O 1
ATOM 818 N N . LEU A 1 109 ? -11.926 13.218 51.280 1.00 94.88 109 LEU A N 1
ATOM 819 C CA . LEU A 1 109 ? -13.266 12.742 51.608 1.00 94.88 109 LEU A CA 1
ATOM 820 C C . LEU A 1 109 ? -13.240 11.819 52.832 1.00 94.88 109 LEU A C 1
ATOM 822 O O . LEU A 1 109 ? -14.043 12.023 53.731 1.00 94.88 109 LEU A O 1
ATOM 826 N N . HIS A 1 110 ? -12.268 10.905 52.939 1.00 95.81 110 HIS A N 1
ATOM 827 C CA . HIS A 1 110 ? -12.074 10.088 54.143 1.00 95.81 110 HIS A CA 1
ATOM 828 C C . HIS A 1 110 ? -11.855 10.967 55.389 1.00 95.81 110 HIS A C 1
ATOM 830 O O . HIS A 1 110 ? -12.518 10.781 56.407 1.00 95.81 110 HIS A O 1
ATOM 836 N N . LEU A 1 111 ? -11.014 12.003 55.279 1.00 94.00 111 LEU A N 1
ATOM 837 C CA . LEU A 1 111 ? -10.785 13.005 56.329 1.00 94.00 111 LEU A CA 1
ATOM 838 C C . LEU A 1 111 ? -12.007 13.894 56.635 1.00 94.00 111 LEU A C 1
ATOM 840 O O . LEU A 1 111 ? -12.033 14.525 57.688 1.00 94.00 111 LEU A O 1
ATOM 844 N N . LEU A 1 112 ? -12.989 13.985 55.731 1.00 92.31 112 LEU A N 1
ATOM 845 C CA . LEU A 1 112 ? -14.242 14.725 55.942 1.00 92.31 112 LEU A CA 1
ATOM 846 C C . LEU A 1 112 ? -15.312 13.868 56.636 1.00 92.31 112 LEU A C 1
ATOM 848 O O . LEU A 1 112 ? -16.132 14.408 57.374 1.00 92.31 112 LEU A O 1
ATOM 852 N N . THR A 1 113 ? -15.333 12.557 56.380 1.00 93.06 113 THR A N 1
ATOM 853 C CA . THR A 1 113 ? -16.459 11.679 56.749 1.00 93.06 113 THR A CA 1
ATOM 854 C C . THR A 1 113 ? -16.126 10.597 57.770 1.00 93.06 113 THR A C 1
ATOM 856 O O . THR A 1 113 ? -17.039 10.034 58.364 1.00 93.06 113 THR A O 1
ATOM 859 N N . GLY A 1 114 ? -14.855 10.218 57.925 1.00 92.94 114 GLY A N 1
ATOM 860 C CA . GLY A 1 114 ? -14.437 9.010 58.653 1.00 92.94 114 GLY A CA 1
ATOM 861 C C . GLY A 1 114 ? -14.777 7.688 57.942 1.00 92.94 114 GLY A C 1
ATOM 862 O O . GLY A 1 114 ? -14.163 6.666 58.230 1.00 92.94 114 GLY A O 1
ATOM 863 N N . GLU A 1 115 ? -15.717 7.695 56.992 1.00 95.00 115 GLU A N 1
ATOM 864 C CA . GLU A 1 115 ? -16.032 6.549 56.128 1.00 95.00 115 GLU A CA 1
ATOM 865 C C . GLU A 1 115 ? -14.869 6.138 55.212 1.00 95.00 115 GLU A C 1
ATOM 867 O O . GLU A 1 115 ? -14.039 6.960 54.818 1.00 95.00 115 GLU A O 1
ATOM 872 N N . THR A 1 116 ? -14.848 4.865 54.819 1.00 97.12 116 THR A N 1
ATOM 873 C CA . THR A 1 116 ? -13.853 4.304 53.898 1.00 97.12 116 THR A CA 1
ATOM 874 C C . THR A 1 116 ? -14.228 4.628 52.449 1.00 97.12 116 THR A C 1
ATOM 876 O O . THR A 1 116 ? -15.346 4.363 51.994 1.00 97.12 116 THR A O 1
ATOM 879 N N . VAL A 1 117 ? -13.296 5.240 51.715 1.00 97.44 117 VAL A N 1
ATOM 880 C CA . VAL A 1 117 ? -13.543 5.886 50.418 1.00 97.44 117 VAL A CA 1
ATOM 881 C C . VAL A 1 117 ? -12.780 5.204 49.294 1.00 97.44 117 VAL A C 1
ATOM 883 O O . VAL A 1 117 ? -11.590 4.919 49.413 1.00 97.44 117 VAL A O 1
ATOM 886 N N . GLN A 1 118 ? -13.442 5.018 48.154 1.00 96.50 118 GLN A N 1
ATOM 887 C CA . GLN A 1 118 ? -12.823 4.524 46.932 1.00 96.50 118 GLN A CA 1
ATOM 888 C C . GLN A 1 118 ? -12.492 5.656 45.940 1.00 96.50 118 GLN A C 1
ATOM 890 O O . GLN A 1 118 ? -13.382 6.292 45.373 1.00 96.50 118 GLN A O 1
ATOM 895 N N . GLY A 1 119 ? -11.201 5.886 45.694 1.00 96.00 119 GLY A N 1
ATOM 896 C CA . GLY A 1 119 ? -10.707 6.852 44.710 1.00 96.00 119 GLY A CA 1
ATOM 897 C C . GLY A 1 119 ? -10.584 6.245 43.313 1.00 96.00 119 GLY A C 1
ATOM 898 O O . GLY A 1 119 ? -9.869 5.260 43.105 1.00 96.00 119 GLY A O 1
ATOM 899 N N . LEU A 1 120 ? -11.264 6.836 42.331 1.00 94.44 120 LEU A N 1
ATOM 900 C CA . LEU A 1 120 ? -11.254 6.393 40.937 1.00 94.44 120 LEU A CA 1
ATOM 901 C C . LEU A 1 120 ? -10.195 7.162 40.115 1.00 94.44 120 LEU A C 1
ATOM 903 O O . LEU A 1 120 ? -10.219 8.390 40.110 1.00 94.44 120 LEU A O 1
ATOM 907 N N . PRO A 1 121 ? -9.324 6.497 39.323 1.00 89.75 121 PRO A N 1
ATOM 908 C CA . PRO A 1 121 ? -8.325 7.156 38.458 1.00 89.75 121 PRO A CA 1
ATOM 909 C C . PRO A 1 121 ? -8.848 8.106 37.373 1.00 89.75 121 PRO A C 1
ATOM 911 O O . PRO A 1 121 ? -8.057 8.656 36.602 1.00 89.75 121 PRO A O 1
ATOM 914 N N . GLY A 1 122 ? -10.163 8.161 37.199 1.00 86.19 122 GLY A N 1
ATOM 915 C CA . GLY A 1 122 ? -10.836 8.772 36.066 1.00 86.19 122 GLY A CA 1
ATOM 916 C C . GLY A 1 122 ? -12.253 8.217 35.917 1.00 86.19 122 GLY A C 1
ATOM 917 O O . GLY A 1 122 ? -12.484 7.038 36.188 1.00 86.19 122 GLY A O 1
ATOM 918 N N . VAL A 1 123 ? -13.195 9.013 35.421 1.00 80.94 123 VAL A N 1
ATOM 919 C CA . VAL A 1 123 ? -14.628 8.680 35.317 1.00 80.94 123 VAL A CA 1
ATOM 920 C C . VAL A 1 123 ? -14.964 7.389 34.545 1.00 80.94 123 VAL A C 1
ATOM 922 O O . VAL A 1 123 ? -15.977 6.735 34.805 1.00 80.94 123 VAL A O 1
ATOM 925 N N . SER A 1 124 ? -14.082 6.942 33.646 1.00 80.38 124 SER A N 1
ATOM 926 C CA . SER A 1 124 ? -14.184 5.642 32.962 1.00 80.38 124 SER A CA 1
ATOM 927 C C . SER A 1 124 ? -13.967 4.424 33.880 1.00 80.38 124 SER A C 1
ATOM 929 O O . SER A 1 124 ? -14.198 3.285 33.462 1.00 80.38 124 SER A O 1
ATOM 931 N N . CYS A 1 125 ? -13.527 4.642 35.122 1.00 87.75 125 CYS A N 1
ATOM 932 C CA . CYS A 1 125 ? -13.256 3.609 36.121 1.00 87.75 125 CYS A CA 1
ATOM 933 C C . CYS A 1 125 ? -14.460 3.288 37.017 1.00 87.75 125 CYS A C 1
ATOM 935 O O . CYS A 1 125 ? -14.361 2.371 37.819 1.00 87.75 1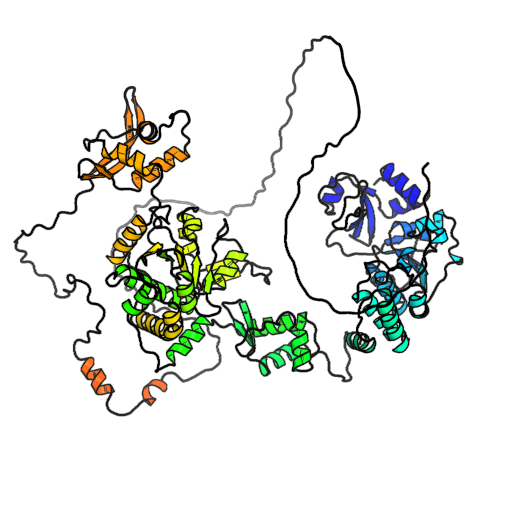25 CYS A O 1
ATOM 937 N N . THR A 1 126 ? -15.603 3.960 36.862 1.00 87.44 126 THR A N 1
ATOM 938 C CA . THR A 1 126 ? -16.846 3.693 37.627 1.00 87.44 126 THR A CA 1
ATOM 939 C C . THR A 1 126 ? -17.316 2.230 37.565 1.00 87.44 126 THR A C 1
ATOM 941 O O . THR A 1 126 ? -17.857 1.701 38.529 1.00 87.44 126 THR A O 1
ATOM 944 N N . ARG A 1 127 ? -17.012 1.507 36.481 1.00 86.19 127 ARG A N 1
ATOM 945 C CA . ARG A 1 127 ? -17.219 0.046 36.372 1.00 86.19 127 ARG A CA 1
ATOM 946 C C . ARG A 1 127 ? -16.411 -0.803 37.376 1.00 86.19 127 ARG A C 1
ATOM 948 O O . ARG A 1 127 ? -16.670 -1.994 37.499 1.00 86.19 127 ARG A O 1
ATOM 955 N N . LEU A 1 128 ? -15.404 -0.218 38.028 1.00 90.62 128 LEU A N 1
ATOM 956 C CA . LEU A 1 128 ? -14.520 -0.849 39.018 1.00 90.62 128 LEU A CA 1
ATOM 957 C C . LEU A 1 128 ? -14.949 -0.561 40.466 1.00 90.62 128 LEU A C 1
ATOM 959 O O . LEU A 1 128 ? -14.223 -0.932 41.383 1.00 90.62 128 LEU A O 1
ATOM 963 N N . LEU A 1 129 ? -16.097 0.099 40.667 1.00 91.69 129 LEU A N 1
ATOM 964 C CA . LEU A 1 129 ? -16.646 0.349 41.997 1.00 91.69 129 LEU A CA 1
ATOM 965 C C . LEU A 1 129 ? -16.860 -0.960 42.767 1.00 91.69 129 LEU A C 1
ATOM 967 O O . LEU A 1 129 ? -17.382 -1.937 42.211 1.00 91.69 129 LEU A O 1
ATOM 971 N N . ALA A 1 130 ? -16.485 -0.963 44.045 1.00 90.75 130 ALA A N 1
ATOM 972 C CA . ALA A 1 130 ? -16.770 -2.070 44.948 1.00 90.75 130 ALA A CA 1
ATOM 973 C C . ALA A 1 130 ? -18.296 -2.236 45.129 1.00 90.75 130 ALA A C 1
ATOM 975 O O . ALA A 1 130 ? -19.022 -1.238 45.108 1.00 90.75 130 ALA A O 1
ATOM 976 N N . PRO A 1 131 ? -18.817 -3.466 45.320 1.00 88.75 131 PRO A N 1
ATOM 977 C CA . PRO A 1 131 ? -20.255 -3.700 45.524 1.00 88.75 131 PRO A CA 1
ATOM 978 C C . PRO A 1 131 ? -20.836 -3.013 46.772 1.00 88.75 131 PRO A C 1
ATOM 980 O O . PRO A 1 131 ? -22.049 -2.887 46.900 1.00 88.75 131 PRO A O 1
ATOM 983 N N . THR A 1 132 ? -19.960 -2.608 47.687 1.00 92.50 132 THR A N 1
ATOM 984 C CA . THR A 1 132 ? -20.208 -1.976 48.984 1.00 92.50 132 THR A CA 1
ATOM 985 C C . THR A 1 132 ? -20.432 -0.460 48.901 1.00 92.50 132 THR A C 1
ATOM 987 O O . THR A 1 132 ? -21.044 0.105 49.813 1.00 92.50 132 THR A O 1
ATOM 990 N N . VAL A 1 133 ? -20.049 0.190 47.791 1.00 95.19 133 VAL A N 1
ATOM 991 C CA . VAL A 1 133 ? -20.220 1.638 47.593 1.00 95.19 133 VAL A CA 1
ATOM 992 C C . VAL A 1 133 ? -21.695 1.995 47.390 1.00 95.19 133 VAL A C 1
ATOM 994 O O . VAL A 1 133 ? -22.336 1.575 46.427 1.00 95.19 133 VAL A O 1
ATOM 997 N N . LYS A 1 134 ? -22.228 2.845 48.271 1.00 92.44 134 LYS A N 1
ATOM 998 C CA . LYS A 1 134 ? -23.623 3.323 48.251 1.00 92.44 134 LYS A CA 1
ATOM 999 C C . LYS A 1 134 ? -23.757 4.740 47.698 1.00 92.44 134 LYS A C 1
ATOM 1001 O O . LYS A 1 134 ? -24.839 5.118 47.245 1.00 92.44 134 LYS A O 1
ATOM 1006 N N . GLN A 1 135 ? -22.690 5.535 47.746 1.00 95.12 135 GLN A N 1
ATOM 1007 C CA . GLN A 1 135 ? -22.719 6.963 47.426 1.00 95.12 135 GLN A CA 1
ATOM 1008 C C . GLN A 1 135 ? -21.485 7.378 46.617 1.00 95.12 135 GLN A C 1
ATOM 1010 O O . GLN A 1 135 ? -20.365 6.985 46.930 1.00 95.12 135 GLN A O 1
ATOM 1015 N N . ILE A 1 136 ? -21.691 8.182 45.572 1.00 94.75 136 ILE A N 1
ATOM 1016 C CA . ILE A 1 136 ? -20.632 8.665 44.676 1.00 94.75 136 ILE A CA 1
ATOM 1017 C C . ILE A 1 136 ? -20.735 10.190 44.561 1.00 94.75 136 ILE A C 1
ATOM 1019 O O . ILE A 1 136 ? -21.785 10.704 44.166 1.00 94.75 136 ILE A O 1
ATOM 1023 N N . VAL A 1 137 ? -19.655 10.910 44.869 1.00 93.88 137 VAL A N 1
ATOM 1024 C CA . VAL A 1 137 ? -19.567 12.373 44.724 1.00 93.88 137 VAL A CA 1
ATOM 1025 C C . VAL A 1 137 ? -18.400 12.760 43.817 1.00 93.88 137 VAL A C 1
ATOM 1027 O O . VAL A 1 137 ? -17.314 12.196 43.916 1.00 93.88 137 VAL A O 1
ATOM 1030 N N . TYR A 1 138 ? -18.640 13.692 42.898 1.00 92.50 138 TYR A N 1
ATOM 1031 C CA . TYR A 1 138 ? -17.689 14.113 41.861 1.00 92.50 138 TYR A CA 1
ATOM 1032 C C . TYR A 1 138 ? -17.501 15.639 41.841 1.00 92.50 138 TYR A C 1
ATOM 1034 O O . TYR A 1 138 ? -18.346 16.380 42.349 1.00 92.50 138 TYR A O 1
ATOM 1042 N N . ASP A 1 139 ? -16.411 16.088 41.219 1.00 90.00 139 ASP A N 1
ATOM 1043 C CA . ASP A 1 139 ? -16.005 17.490 41.070 1.00 90.00 139 ASP A CA 1
ATOM 1044 C C . ASP A 1 139 ? -17.131 18.415 40.584 1.00 90.00 139 ASP A C 1
ATOM 1046 O O . ASP A 1 139 ? -18.008 18.028 39.805 1.00 90.00 139 ASP A O 1
ATOM 1050 N N . ALA A 1 140 ? -17.065 19.687 40.974 1.00 87.69 140 ALA A N 1
ATOM 1051 C CA . ALA A 1 140 ? -18.101 20.667 40.658 1.00 87.69 140 ALA A CA 1
ATOM 1052 C C . ALA A 1 140 ? -18.403 20.804 39.144 1.00 87.69 140 ALA A C 1
ATOM 1054 O O . ALA A 1 140 ? -19.575 20.877 38.759 1.00 87.69 140 ALA A O 1
ATOM 1055 N N . ASP A 1 141 ? -17.395 20.767 38.254 1.00 81.94 141 ASP A N 1
ATOM 1056 C CA . ASP A 1 141 ? -17.611 20.876 36.795 1.00 81.94 141 ASP A CA 1
ATOM 1057 C C . ASP A 1 141 ? -18.041 19.570 36.102 1.00 81.94 141 ASP A C 1
ATOM 1059 O O . ASP A 1 141 ? -18.483 19.613 34.947 1.00 81.94 141 ASP A O 1
ATOM 1063 N N . ALA A 1 142 ? -18.040 18.435 36.813 1.00 80.69 142 ALA A N 1
ATOM 1064 C CA . ALA A 1 142 ? -18.634 17.188 36.333 1.00 80.69 142 ALA A CA 1
ATOM 1065 C C . ALA A 1 142 ? -20.137 17.361 36.057 1.00 80.69 142 ALA A C 1
ATOM 1067 O O . ALA A 1 142 ? -20.657 16.833 35.069 1.00 80.69 142 ALA A O 1
ATOM 1068 N N . SER A 1 143 ? -20.810 18.202 36.853 1.00 74.44 143 SER A N 1
ATOM 1069 C CA . SER A 1 143 ? -22.203 18.618 36.648 1.00 74.44 143 SER A CA 1
ATOM 1070 C C . SER A 1 143 ? -22.463 19.271 35.275 1.00 74.44 143 SER A C 1
ATOM 1072 O O . SER A 1 143 ? -23.588 19.241 34.786 1.00 74.44 143 SER A O 1
ATOM 1074 N N . LEU A 1 144 ? -21.428 19.768 34.587 1.00 72.94 144 LEU A N 1
ATOM 1075 C CA . LEU A 1 144 ? -21.527 20.441 33.284 1.00 72.94 144 LEU A CA 1
ATOM 1076 C C . LEU A 1 144 ? -21.014 19.589 32.100 1.00 72.94 144 LEU A C 1
ATOM 1078 O O . LEU A 1 144 ? -20.962 20.076 30.966 1.00 72.94 144 LEU A O 1
ATOM 1082 N N . ASN A 1 145 ? -20.620 18.329 32.332 1.00 77.50 145 ASN A N 1
ATOM 1083 C CA . ASN A 1 145 ? -19.911 17.493 31.354 1.00 77.50 145 ASN A CA 1
ATOM 1084 C C . ASN A 1 145 ? -20.632 16.156 31.048 1.00 77.50 145 ASN A C 1
ATOM 1086 O O . ASN A 1 145 ? -20.398 15.163 31.736 1.00 77.50 145 ASN A O 1
ATOM 1090 N N . PRO A 1 146 ? -21.440 16.047 29.973 1.00 72.94 146 PRO A N 1
ATOM 1091 C CA . PRO A 1 146 ? -22.213 14.838 29.649 1.00 72.94 146 PRO A CA 1
ATOM 1092 C C . PRO A 1 146 ? -21.416 13.534 29.523 1.00 72.94 146 PRO A C 1
ATOM 1094 O O . PRO A 1 146 ? -21.978 12.455 29.715 1.00 72.94 146 PRO A O 1
ATOM 1097 N N . ALA A 1 147 ? -20.118 13.603 29.204 1.00 73.00 147 ALA A N 1
ATOM 1098 C CA . ALA A 1 147 ? -19.265 12.417 29.162 1.00 73.00 147 ALA A CA 1
ATOM 1099 C C . ALA A 1 147 ? -19.108 11.769 30.553 1.00 73.00 147 ALA A C 1
ATOM 1101 O O . ALA A 1 147 ? -18.984 10.550 30.643 1.00 73.00 147 ALA A O 1
ATOM 1102 N N . VAL A 1 148 ? -19.177 12.573 31.621 1.00 82.12 148 VAL A N 1
ATOM 1103 C CA . VAL A 1 148 ? -19.179 12.119 33.018 1.00 82.12 148 VAL A CA 1
ATOM 1104 C C . VAL A 1 148 ? -20.549 11.561 33.408 1.00 82.12 148 VAL A C 1
ATOM 1106 O O . VAL A 1 148 ? -20.641 10.445 33.922 1.00 82.12 148 VAL A O 1
ATOM 1109 N N . TRP A 1 149 ? -21.631 12.279 33.087 1.00 82.00 149 TRP A N 1
ATOM 1110 C CA . TRP A 1 149 ? -23.002 11.868 33.425 1.00 82.00 149 TRP A CA 1
ATOM 1111 C C . TRP A 1 149 ? -23.346 10.483 32.869 1.00 82.00 149 TRP A C 1
ATOM 1113 O O . TRP A 1 149 ? -23.908 9.662 33.587 1.00 82.00 149 TRP A O 1
ATOM 1123 N N . GLY A 1 150 ? -22.956 10.181 31.625 1.00 83.62 150 GLY A N 1
ATOM 1124 C CA . GLY A 1 150 ? -23.195 8.869 31.013 1.00 83.62 150 GLY A CA 1
ATOM 1125 C C . GLY A 1 150 ? -22.505 7.686 31.713 1.00 83.62 150 GLY A C 1
ATOM 1126 O O . GLY A 1 150 ? -22.929 6.548 31.524 1.00 83.62 150 GLY A O 1
ATOM 1127 N N . ALA A 1 151 ? -21.472 7.933 32.524 1.00 86.38 151 ALA A N 1
ATOM 1128 C CA . ALA A 1 151 ? -20.795 6.917 33.330 1.00 86.38 151 ALA A CA 1
ATOM 1129 C C . ALA A 1 151 ? -21.338 6.868 34.771 1.00 86.38 151 ALA A C 1
ATOM 1131 O O . ALA A 1 151 ? -21.596 5.782 35.286 1.00 86.38 151 ALA A O 1
ATOM 1132 N N . LEU A 1 152 ? -21.592 8.026 35.395 1.00 87.62 152 LEU A N 1
ATOM 1133 C CA . LEU A 1 152 ? -22.157 8.105 36.750 1.00 87.62 152 LEU A CA 1
ATOM 1134 C C . LEU A 1 152 ? -23.602 7.597 36.818 1.00 87.62 152 LEU A C 1
ATOM 1136 O O . LEU A 1 152 ? -23.922 6.793 37.688 1.00 87.62 152 LEU A O 1
ATOM 1140 N N . ILE A 1 153 ? -24.463 7.997 35.873 1.00 88.19 153 ILE A N 1
ATOM 1141 C CA . ILE A 1 153 ? -25.841 7.487 35.773 1.00 88.19 153 ILE A CA 1
ATOM 1142 C C . ILE A 1 153 ? -25.821 5.969 35.582 1.00 88.19 153 ILE A C 1
ATOM 1144 O O . ILE A 1 153 ? -26.592 5.268 36.230 1.00 88.19 153 ILE A O 1
ATOM 1148 N N . ARG A 1 154 ? -24.924 5.455 34.728 1.00 88.44 154 ARG A N 1
ATOM 1149 C CA . ARG A 1 154 ? -24.773 4.013 34.507 1.00 88.44 154 ARG A CA 1
ATOM 1150 C C . ARG A 1 154 ? -24.422 3.288 35.804 1.00 88.44 154 ARG A C 1
ATOM 1152 O O . ARG A 1 154 ? -25.134 2.362 36.169 1.00 88.44 154 ARG A O 1
ATOM 1159 N N . ALA A 1 155 ? -23.406 3.752 36.529 1.00 87.38 155 ALA A N 1
ATOM 1160 C CA . ALA A 1 155 ? -23.035 3.176 37.819 1.00 87.38 155 ALA A CA 1
ATOM 1161 C C . ALA A 1 155 ? -24.183 3.239 38.842 1.00 87.38 155 ALA A C 1
ATOM 1163 O O . ALA A 1 155 ? -24.482 2.238 39.483 1.00 87.38 155 ALA A O 1
ATOM 1164 N N . GLY A 1 156 ? -24.883 4.373 38.951 1.00 88.69 156 GLY A N 1
ATOM 1165 C CA . GLY A 1 156 ? -26.028 4.519 39.856 1.00 88.69 156 GLY A CA 1
ATOM 1166 C C . GLY A 1 156 ? -27.241 3.647 39.493 1.00 88.69 156 GLY A C 1
ATOM 1167 O O . GLY A 1 156 ? -27.987 3.258 40.386 1.00 88.69 156 GLY A O 1
ATOM 1168 N N . LEU A 1 157 ? -27.435 3.292 38.215 1.00 85.62 157 LEU A N 1
ATOM 1169 C CA . LEU A 1 157 ? -28.451 2.316 37.788 1.00 85.62 157 LEU A CA 1
ATOM 1170 C C . LEU A 1 157 ? -27.994 0.864 38.013 1.00 85.62 157 LEU A C 1
ATOM 1172 O O . LEU A 1 157 ? -28.772 0.060 38.512 1.00 85.62 157 LEU A O 1
ATOM 1176 N N . GLU A 1 158 ? -26.745 0.533 37.673 1.00 85.50 158 GLU A N 1
ATOM 1177 C CA . GLU A 1 158 ? -26.184 -0.827 37.768 1.00 85.50 158 GLU A CA 1
ATOM 1178 C C . GLU A 1 158 ? -25.862 -1.254 39.214 1.00 85.50 158 GLU A C 1
ATOM 1180 O O . GLU A 1 158 ? -25.808 -2.447 39.505 1.00 85.50 158 GLU A O 1
ATOM 1185 N N . ARG A 1 159 ? -25.633 -0.297 40.126 1.00 83.06 159 ARG A N 1
ATOM 1186 C CA . ARG A 1 159 ? -25.257 -0.536 41.535 1.00 83.06 159 ARG A CA 1
ATOM 1187 C C . ARG A 1 159 ? -26.250 0.022 42.561 1.00 83.06 159 ARG A C 1
ATOM 1189 O O . ARG A 1 159 ? -26.110 -0.256 43.745 1.00 83.06 159 ARG A O 1
ATOM 1196 N N . GLY A 1 160 ? -27.224 0.830 42.139 1.00 85.19 160 GLY A N 1
ATOM 1197 C CA . GLY A 1 160 ? -28.175 1.496 43.040 1.00 85.19 160 GLY A CA 1
ATOM 1198 C C . GLY A 1 160 ? -27.611 2.693 43.823 1.00 85.19 160 GLY A C 1
ATOM 1199 O O . GLY A 1 160 ? -28.300 3.213 44.700 1.00 85.19 160 GLY A O 1
ATOM 1200 N N . CYS A 1 161 ? -26.384 3.144 43.533 1.00 90.19 161 CYS A N 1
ATOM 1201 C CA . CYS A 1 161 ? -25.739 4.232 44.274 1.00 90.19 161 CYS A CA 1
ATOM 1202 C C . CYS A 1 161 ? -26.488 5.572 44.140 1.00 90.19 161 CYS A C 1
ATOM 1204 O O . CYS A 1 161 ? -26.979 5.928 43.062 1.00 90.19 161 CYS A O 1
ATOM 1206 N N . ARG A 1 162 ? -26.475 6.382 45.208 1.00 93.44 162 ARG A N 1
ATOM 1207 C CA . ARG A 1 162 ? -26.829 7.811 45.128 1.00 93.44 162 ARG A CA 1
ATOM 1208 C C . ARG A 1 162 ? -25.643 8.617 44.597 1.00 93.44 162 ARG A C 1
ATOM 1210 O O . ARG A 1 162 ? -24.488 8.314 44.882 1.00 93.44 162 ARG A O 1
ATOM 1217 N N . LEU A 1 163 ? -25.948 9.655 43.833 1.00 93.25 163 LEU A N 1
ATOM 1218 C CA . LEU A 1 163 ? -25.007 10.500 43.109 1.00 93.25 163 LEU A CA 1
ATOM 1219 C C . LEU A 1 163 ? -25.093 11.939 43.633 1.00 93.25 163 LEU A C 1
ATOM 1221 O O . LEU A 1 163 ? -26.189 12.443 43.896 1.00 93.25 163 LEU A O 1
ATOM 1225 N N . SER A 1 164 ? -23.951 12.609 43.751 1.00 92.69 164 SER A N 1
ATOM 1226 C CA . SER A 1 164 ? -23.862 14.038 44.060 1.00 92.69 164 SER A CA 1
ATOM 1227 C C . SER A 1 164 ? -22.696 14.694 43.311 1.00 92.69 164 SER A C 1
ATOM 1229 O O . SER A 1 164 ? -21.844 14.018 42.736 1.00 92.69 164 SER A O 1
ATOM 1231 N N . PHE A 1 165 ? -22.661 16.023 43.335 1.00 91.44 165 PHE A N 1
ATOM 1232 C CA . PHE A 1 165 ? -21.546 16.841 42.864 1.00 91.44 165 PHE A CA 1
ATOM 1233 C C . PHE A 1 165 ? -21.203 17.862 43.948 1.00 91.44 165 PHE A C 1
ATOM 1235 O O . PHE A 1 165 ? -22.110 18.312 44.656 1.00 91.44 165 PHE A O 1
ATOM 1242 N N . PHE A 1 166 ? -19.933 18.244 44.071 1.00 92.38 166 PHE A N 1
ATOM 1243 C CA . PHE A 1 166 ? -19.549 19.307 44.999 1.00 92.38 166 PHE A CA 1
ATOM 1244 C C . PHE A 1 166 ? -20.123 20.669 44.550 1.00 92.38 166 PHE A C 1
ATOM 1246 O O . PHE A 1 166 ? -20.098 20.979 43.355 1.00 92.38 166 PHE A O 1
ATOM 1253 N N . PRO A 1 167 ? -20.675 21.485 45.469 1.00 88.94 167 PRO A N 1
ATOM 1254 C CA . PRO A 1 167 ? -21.241 22.790 45.134 1.00 88.94 167 PRO A CA 1
ATOM 1255 C C . PRO A 1 167 ? -20.135 23.777 44.732 1.00 88.94 167 PRO A C 1
ATOM 1257 O O . PRO A 1 167 ? -19.177 24.004 45.473 1.00 88.94 167 PRO A O 1
ATOM 1260 N N . SER A 1 168 ? -20.265 24.360 43.536 1.00 88.00 168 SER A N 1
ATOM 1261 C CA . SER A 1 168 ? -19.245 25.215 42.902 1.00 88.00 168 SER A CA 1
ATOM 1262 C C . SER A 1 168 ? -19.001 26.552 43.608 1.00 88.00 168 SER A C 1
ATOM 1264 O O . SER A 1 168 ? -18.012 27.224 43.332 1.00 88.00 168 SER A O 1
ATOM 1266 N N . ASP A 1 169 ? -19.923 26.951 44.474 1.00 88.00 169 ASP A N 1
ATOM 1267 C CA . ASP A 1 169 ? -19.878 28.114 45.357 1.00 88.00 169 ASP A CA 1
ATOM 1268 C C . ASP A 1 169 ? -19.046 27.870 46.629 1.00 88.00 169 ASP A C 1
ATOM 1270 O O . ASP A 1 169 ? -18.522 28.828 47.190 1.00 88.00 169 ASP A O 1
ATOM 1274 N N . VAL A 1 170 ? -18.846 26.605 47.027 1.00 91.00 170 VAL A N 1
ATOM 1275 C CA . VAL A 1 170 ? -17.991 26.215 48.166 1.00 91.00 170 VAL A CA 1
ATOM 1276 C C . VAL A 1 170 ? -16.647 25.673 47.679 1.00 91.00 170 VAL A C 1
ATOM 1278 O O . VAL A 1 170 ? -15.596 26.174 48.057 1.00 91.00 170 VAL A O 1
ATOM 1281 N N . ALA A 1 171 ? -16.665 24.677 46.787 1.00 88.75 171 ALA A N 1
ATOM 1282 C CA . ALA A 1 171 ? -15.454 24.041 46.261 1.00 88.75 171 ALA A CA 1
ATOM 1283 C C . ALA A 1 171 ? -14.782 24.855 45.130 1.00 88.75 171 ALA A C 1
ATOM 1285 O O . ALA A 1 171 ? -13.692 24.524 44.668 1.00 88.75 171 ALA A O 1
ATOM 1286 N N . GLY A 1 172 ? -15.436 25.908 44.632 1.00 87.38 172 GLY A N 1
ATOM 1287 C CA . GLY A 1 172 ? -15.045 26.588 43.397 1.00 87.38 172 GLY A CA 1
ATOM 1288 C C . GLY A 1 172 ? -15.461 25.809 42.139 1.00 87.38 172 GLY A C 1
ATOM 1289 O O . GLY A 1 172 ? -15.840 24.640 42.190 1.00 87.38 172 GLY A O 1
ATOM 1290 N N . HIS A 1 173 ? -15.371 26.450 40.965 1.00 81.44 173 HIS A N 1
ATOM 1291 C CA . HIS A 1 173 ? -15.882 25.903 39.692 1.00 81.44 173 HIS A CA 1
ATOM 1292 C C . HIS A 1 173 ? -15.382 24.475 39.382 1.00 81.44 173 HIS A C 1
ATOM 1294 O O . HIS A 1 173 ? -16.102 23.711 38.743 1.00 81.44 173 HIS A O 1
ATOM 1300 N N . LYS A 1 174 ? -14.162 24.106 39.790 1.00 82.06 174 LYS A N 1
ATOM 1301 C CA . LYS A 1 174 ? -13.551 22.793 39.512 1.00 82.06 174 LYS A CA 1
ATOM 1302 C C . LYS A 1 174 ? -13.041 22.075 40.765 1.00 82.06 174 LYS A C 1
ATOM 1304 O O . LYS A 1 174 ? -12.121 21.276 40.648 1.00 82.06 174 LYS A O 1
ATOM 1309 N N . GLY A 1 175 ? -13.574 22.400 41.940 1.00 85.62 175 GLY A N 1
ATOM 1310 C CA . GLY A 1 175 ? -13.144 21.736 43.166 1.00 85.62 175 GLY A CA 1
ATOM 1311 C C . GLY A 1 175 ? -13.662 20.307 43.270 1.00 85.62 175 GLY A C 1
ATOM 1312 O O . GLY A 1 175 ? -14.805 20.028 42.884 1.00 85.62 175 GLY A O 1
ATOM 1313 N N . GLY A 1 176 ? -12.812 19.436 43.806 1.00 90.25 176 GLY A N 1
ATOM 1314 C CA . GLY A 1 176 ? -13.155 18.097 44.266 1.00 90.25 176 GLY A CA 1
ATOM 1315 C C . GLY A 1 176 ? -13.494 18.094 45.759 1.00 90.25 176 GLY A C 1
ATOM 1316 O O . GLY A 1 176 ? -13.894 19.109 46.341 1.00 90.25 176 GLY A O 1
ATOM 1317 N N . ALA A 1 177 ? -13.297 16.945 46.408 1.00 91.62 177 ALA A N 1
ATOM 1318 C CA . ALA A 1 177 ? -13.467 16.817 47.858 1.00 91.62 177 ALA A CA 1
ATOM 1319 C C . ALA A 1 177 ? -12.411 17.617 48.637 1.00 91.62 177 ALA A C 1
ATOM 1321 O O . ALA A 1 177 ? -12.641 18.018 49.780 1.00 91.62 177 ALA A O 1
ATOM 1322 N N . SER A 1 178 ? -11.251 17.836 48.015 1.00 89.94 178 SER A N 1
ATOM 1323 C CA . SER A 1 178 ? -10.114 18.566 48.566 1.00 89.94 178 SER A CA 1
ATOM 1324 C C . SER A 1 178 ? -10.443 20.035 48.815 1.00 89.94 178 SER A C 1
ATOM 1326 O O . SER A 1 178 ? -10.440 20.474 49.966 1.00 89.94 178 SER A O 1
ATOM 1328 N N . GLU A 1 179 ? -10.828 20.775 47.774 1.00 93.19 179 GLU A N 1
ATOM 1329 C CA . GLU A 1 179 ? -11.258 22.167 47.905 1.00 93.19 179 GLU A CA 1
ATOM 1330 C C . GLU A 1 179 ? -12.521 22.289 48.768 1.00 93.19 179 GLU A C 1
ATOM 1332 O O . GLU A 1 179 ? -12.597 23.185 49.605 1.00 93.19 179 GLU A O 1
ATOM 1337 N N . PHE A 1 180 ? -13.483 21.366 48.631 1.00 93.06 180 PHE A N 1
ATOM 1338 C CA . PHE A 1 180 ? -14.720 21.386 49.419 1.00 93.06 180 PHE A CA 1
ATOM 1339 C C . PHE A 1 180 ? -14.468 21.297 50.932 1.00 93.06 180 PHE A C 1
ATOM 1341 O O . PHE A 1 180 ? -15.007 22.104 51.691 1.00 93.06 180 PHE A O 1
ATOM 1348 N N . ARG A 1 181 ? -13.620 20.360 51.385 1.00 92.56 181 ARG A N 1
ATOM 1349 C CA . ARG A 1 181 ? -13.271 20.230 52.809 1.00 92.56 181 ARG A CA 1
ATOM 1350 C C . ARG A 1 181 ? -12.432 21.410 53.299 1.00 92.56 181 ARG A C 1
ATOM 1352 O O . ARG A 1 181 ? -12.673 21.895 54.400 1.00 92.56 181 ARG A O 1
ATOM 1359 N N . LEU A 1 182 ? -11.464 21.883 52.508 1.00 89.50 182 LEU A N 1
ATOM 1360 C CA . LEU A 1 182 ? -10.621 23.028 52.887 1.00 89.50 182 LEU A CA 1
ATOM 1361 C C . LEU A 1 182 ? -11.421 24.340 52.985 1.00 89.50 182 LEU A C 1
ATOM 1363 O O . LEU A 1 182 ? -11.081 25.196 53.797 1.00 89.50 182 LEU A O 1
ATOM 1367 N N . ALA A 1 183 ? -12.514 24.471 52.230 1.00 90.62 183 ALA A N 1
ATOM 1368 C CA . ALA A 1 183 ? -13.483 25.560 52.347 1.00 90.62 183 ALA A CA 1
ATOM 1369 C C . ALA A 1 183 ? -14.495 25.390 53.507 1.00 90.62 183 ALA A C 1
ATOM 1371 O O . ALA A 1 183 ? -15.382 26.227 53.665 1.00 90.62 183 ALA A O 1
ATOM 1372 N N . GLY A 1 184 ? -14.391 24.326 54.315 1.00 90.06 184 GLY A N 1
ATOM 1373 C CA . GLY A 1 184 ? -15.304 24.056 55.434 1.00 90.06 184 GLY A CA 1
ATOM 1374 C C . GLY A 1 184 ? -16.689 23.544 55.019 1.00 90.06 184 GLY A C 1
ATOM 1375 O O . GLY A 1 184 ? -17.659 23.751 55.746 1.00 90.06 184 GLY A O 1
ATOM 1376 N N . GLY A 1 185 ? -16.806 22.913 53.847 1.00 91.06 185 GLY A N 1
ATOM 1377 C CA . GLY A 1 185 ? -18.077 22.447 53.295 1.00 91.06 185 GLY A CA 1
ATOM 1378 C C . GLY A 1 185 ? -18.736 21.307 54.083 1.00 91.06 185 GLY A C 1
ATOM 1379 O O . GLY A 1 185 ? -18.110 20.288 54.375 1.00 91.06 185 GLY A O 1
ATOM 1380 N N . ASP A 1 186 ? -20.034 21.452 54.366 1.00 91.00 186 ASP A N 1
ATOM 1381 C CA . ASP A 1 186 ? -20.847 20.427 55.030 1.00 91.00 186 ASP A CA 1
ATOM 1382 C C . ASP A 1 186 ? -21.230 19.283 54.072 1.00 91.00 186 ASP A C 1
ATOM 1384 O O . ASP A 1 186 ? -22.002 19.457 53.125 1.00 91.00 186 ASP A O 1
ATOM 1388 N N . PHE A 1 187 ? -20.725 18.079 54.350 1.00 92.00 187 PHE A N 1
ATOM 1389 C CA . PHE A 1 187 ? -21.056 16.862 53.604 1.00 92.00 187 PHE A CA 1
ATOM 1390 C C . PHE A 1 187 ? -22.537 16.452 53.735 1.00 92.00 187 PHE A C 1
ATOM 1392 O O . PHE A 1 187 ? -23.102 15.868 52.804 1.00 92.00 187 PHE A O 1
ATOM 1399 N N . GLY A 1 188 ? -23.186 16.783 54.858 1.00 89.38 188 GLY A N 1
ATOM 1400 C CA . GLY A 1 188 ? -24.605 16.523 55.106 1.00 89.38 188 GLY A CA 1
ATOM 1401 C C . GLY A 1 188 ? -25.533 17.338 54.202 1.00 89.38 188 GLY A C 1
ATOM 1402 O O . GLY A 1 188 ? -26.562 16.826 53.757 1.00 89.38 188 GLY A O 1
ATOM 1403 N N . ALA A 1 189 ? -25.138 18.563 53.846 1.00 88.12 189 ALA A N 1
ATOM 1404 C CA . ALA A 1 189 ? -25.876 19.450 52.945 1.00 88.12 189 ALA A CA 1
ATOM 1405 C C . ALA A 1 189 ? -25.841 19.037 51.453 1.00 88.12 189 ALA A C 1
ATOM 1407 O O . ALA A 1 189 ? -26.522 19.652 50.625 1.00 88.12 189 ALA A O 1
ATOM 1408 N N . LEU A 1 190 ? -25.073 18.011 51.064 1.00 92.12 190 LEU A N 1
ATOM 1409 C CA . LEU A 1 190 ? -24.954 17.599 49.661 1.00 92.12 190 LEU A CA 1
ATOM 1410 C C . LEU A 1 190 ? -26.278 17.053 49.083 1.00 92.12 190 LEU A C 1
ATOM 1412 O O . LEU A 1 190 ? -26.909 16.146 49.628 1.00 92.12 190 LEU A O 1
ATOM 1416 N N . ARG A 1 191 ? -26.681 17.546 47.899 1.00 90.56 191 ARG A N 1
ATOM 1417 C CA . ARG A 1 191 ? -27.931 17.144 47.216 1.00 90.56 191 ARG A CA 1
ATOM 1418 C C . ARG A 1 191 ? -27.814 15.783 46.508 1.00 90.56 191 ARG A C 1
ATOM 1420 O O . ARG A 1 191 ? -27.742 15.694 45.275 1.00 90.56 191 ARG A O 1
ATOM 1427 N N . TRP A 1 192 ? -27.864 14.727 47.315 1.00 93.31 192 TRP A N 1
ATOM 1428 C CA . TRP A 1 192 ? -27.866 13.320 46.911 1.00 93.31 192 TRP A CA 1
ATOM 1429 C C . TRP A 1 192 ? -29.103 12.911 46.100 1.00 93.31 192 TRP A C 1
ATOM 1431 O O . TRP A 1 192 ? -30.222 12.898 46.615 1.00 93.31 192 TRP A O 1
ATOM 1441 N N . ARG A 1 193 ? -28.899 12.471 44.856 1.00 91.31 193 ARG A N 1
ATOM 1442 C CA . ARG A 1 193 ? -29.953 12.045 43.916 1.00 91.31 193 ARG A CA 1
ATOM 1443 C C . ARG A 1 193 ? -29.739 10.609 43.450 1.00 91.31 193 ARG A C 1
ATOM 1445 O O . ARG A 1 193 ? -28.607 10.183 43.253 1.00 91.31 193 ARG A O 1
ATOM 1452 N N . SER A 1 194 ? -30.808 9.850 43.243 1.00 91.25 194 SER A N 1
ATOM 1453 C CA . SER A 1 194 ? -30.735 8.595 42.488 1.00 91.25 194 SER A CA 1
ATOM 1454 C C . SER A 1 194 ? -30.423 8.874 41.014 1.00 91.25 194 SER A C 1
ATOM 1456 O O . SER A 1 194 ? -30.719 9.952 40.492 1.00 91.25 194 SER A O 1
ATOM 1458 N N . ALA A 1 195 ? -29.899 7.879 40.296 1.00 88.19 195 ALA A N 1
ATOM 1459 C CA . ALA A 1 195 ? -29.666 8.001 38.856 1.00 88.19 195 ALA A CA 1
ATOM 1460 C C . ALA A 1 195 ? -30.947 8.335 38.056 1.00 88.19 195 ALA A C 1
ATOM 1462 O O . ALA A 1 195 ? -30.866 9.023 37.040 1.00 88.19 195 ALA A O 1
ATOM 1463 N N . ARG A 1 196 ? -32.134 7.917 38.531 1.00 86.44 196 ARG A N 1
ATOM 1464 C CA . ARG A 1 196 ? -33.436 8.251 37.919 1.00 86.44 196 ARG A CA 1
ATOM 1465 C C . ARG A 1 196 ? -33.839 9.711 38.114 1.00 86.44 196 ARG A C 1
ATOM 1467 O O . ARG A 1 196 ? -34.352 10.317 37.182 1.00 86.44 196 ARG A O 1
ATOM 1474 N N . GLU A 1 197 ? -33.630 10.278 39.300 1.00 86.56 197 GLU A N 1
ATOM 1475 C CA . GLU A 1 197 ? -33.882 11.707 39.545 1.00 86.56 197 GLU A CA 1
ATOM 1476 C C . GLU A 1 197 ? -32.890 12.562 38.759 1.00 86.56 197 GLU A C 1
ATOM 1478 O O . GLU A 1 197 ? -33.285 13.496 38.065 1.00 86.56 197 GLU A O 1
ATOM 1483 N N . LEU A 1 198 ? -31.615 12.167 38.772 1.00 84.88 198 LEU A N 1
ATOM 1484 C CA . LEU A 1 198 ? -30.552 12.838 38.038 1.00 84.88 198 LEU A CA 1
ATOM 1485 C C . LEU A 1 198 ? -30.824 12.866 36.519 1.00 84.88 198 LEU A C 1
ATOM 1487 O O . LEU A 1 198 ? -30.639 13.900 35.882 1.00 84.88 198 LEU A O 1
ATOM 1491 N N . LEU A 1 199 ? -31.347 11.773 35.949 1.00 82.88 199 LEU A N 1
ATOM 1492 C CA . LEU A 1 199 ? -31.797 11.695 34.550 1.00 82.88 199 LEU A CA 1
ATOM 1493 C C . LEU A 1 199 ? -32.989 12.607 34.207 1.00 82.88 199 LEU A C 1
ATOM 1495 O O . LEU A 1 199 ? -33.136 12.972 33.042 1.00 82.88 199 LEU A O 1
ATOM 1499 N N . ARG A 1 200 ? -33.838 12.971 35.178 1.00 79.75 200 ARG A N 1
ATOM 1500 C CA . ARG A 1 200 ? -34.946 13.927 34.973 1.00 79.75 200 ARG A CA 1
ATOM 1501 C C . ARG A 1 200 ? -34.470 15.376 35.082 1.00 79.75 200 ARG A C 1
ATOM 1503 O O . ARG A 1 200 ? -34.929 16.225 34.328 1.00 79.75 200 ARG A O 1
ATOM 1510 N N . GLU A 1 201 ? -33.550 15.657 36.006 1.00 78.00 201 GLU A N 1
ATOM 1511 C CA . GLU A 1 201 ? -33.022 17.008 36.251 1.00 78.00 201 GLU A CA 1
ATOM 1512 C C . GLU A 1 201 ? -31.961 17.457 35.233 1.00 78.00 201 GLU A C 1
ATOM 1514 O O . GLU A 1 201 ? -31.770 18.654 35.036 1.00 78.00 201 GLU A O 1
ATOM 1519 N N . ILE A 1 202 ? -31.249 16.531 34.581 1.00 75.50 202 ILE A N 1
ATOM 1520 C CA . ILE A 1 202 ? -30.072 16.854 33.755 1.00 75.50 202 ILE A CA 1
ATOM 1521 C C . ILE A 1 202 ? -30.316 17.973 32.717 1.00 75.50 202 ILE A C 1
ATOM 1523 O O . ILE A 1 202 ? -29.460 18.837 32.545 1.00 75.50 202 ILE A O 1
ATOM 1527 N N . SER A 1 203 ? -31.482 18.014 32.063 1.00 71.06 203 SER A N 1
ATOM 1528 C CA . SER A 1 203 ? -31.798 19.003 31.018 1.00 71.06 203 SER A CA 1
ATOM 1529 C C . SER A 1 203 ? -32.047 20.425 31.546 1.00 71.06 203 SER A C 1
ATOM 1531 O O . SER A 1 203 ? -31.887 21.394 30.792 1.00 71.06 203 SER A O 1
ATOM 1533 N N . SER A 1 204 ? -32.402 20.584 32.827 1.00 71.94 204 SER A N 1
ATOM 1534 C CA . SER A 1 204 ? -32.505 21.898 33.481 1.00 71.94 204 SER A CA 1
ATOM 1535 C C . SER A 1 204 ? -31.164 22.373 34.048 1.00 71.94 204 SER A C 1
ATOM 1537 O O . SER A 1 204 ? -30.937 23.577 34.138 1.00 71.94 204 SER A O 1
ATOM 1539 N N . LEU A 1 205 ? -30.248 21.445 34.345 1.00 69.44 205 LEU A N 1
ATOM 1540 C CA . LEU A 1 205 ? -28.893 21.723 34.839 1.00 69.44 205 LEU A CA 1
ATOM 1541 C C . LEU A 1 205 ? -27.898 22.096 33.718 1.00 69.44 205 LEU A C 1
ATOM 1543 O O . LEU A 1 205 ? -26.794 22.568 33.983 1.00 69.44 205 LEU A O 1
ATOM 1547 N N . TRP A 1 206 ? -28.291 21.943 32.451 1.00 70.00 206 TRP A N 1
ATOM 1548 C CA . TRP A 1 206 ? -27.534 22.412 31.287 1.00 70.00 206 TRP A CA 1
ATOM 1549 C C . TRP A 1 206 ? -27.573 23.941 31.149 1.00 70.00 206 TRP A C 1
ATOM 1551 O O . TRP A 1 206 ? -28.576 24.507 30.704 1.00 70.00 206 TRP A O 1
ATOM 1561 N N . SER A 1 207 ? -26.453 24.597 31.467 1.00 61.22 207 SER A N 1
ATOM 1562 C CA . SER A 1 207 ? -26.260 26.042 31.280 1.00 61.22 207 SER A CA 1
ATOM 1563 C C . SER A 1 207 ? -26.360 26.470 29.802 1.00 61.22 207 SER A C 1
ATOM 1565 O O . SER A 1 207 ? -26.375 25.644 28.891 1.00 61.22 207 SER A O 1
ATOM 1567 N N . ARG A 1 208 ? -26.418 27.782 29.528 1.00 52.62 208 ARG A N 1
ATOM 1568 C CA . ARG A 1 208 ? -26.353 28.296 28.141 1.00 52.62 208 ARG A CA 1
ATOM 1569 C C . ARG A 1 208 ? -24.938 28.257 27.551 1.00 52.62 208 ARG A C 1
ATOM 1571 O O . ARG A 1 208 ? -24.793 28.188 26.337 1.00 52.62 208 ARG A O 1
ATOM 1578 N N . ASN A 1 209 ? -23.909 28.252 28.398 1.00 51.22 209 ASN A N 1
ATOM 1579 C CA . ASN A 1 209 ? -22.501 28.275 27.995 1.00 51.22 209 ASN A CA 1
ATOM 1580 C C . ASN A 1 209 ? -21.946 26.842 27.919 1.00 51.22 209 ASN A C 1
ATOM 1582 O O . ASN A 1 209 ? -20.978 26.498 28.600 1.00 51.22 209 ASN A O 1
ATOM 1586 N N . LEU A 1 210 ? -22.603 25.983 27.134 1.00 56.78 210 LEU A N 1
ATOM 1587 C CA . LEU A 1 210 ? -22.173 24.596 26.953 1.00 56.78 210 LEU A CA 1
ATOM 1588 C C . LEU A 1 210 ? -20.802 24.549 26.265 1.00 56.78 210 LEU A C 1
ATOM 1590 O O . LEU A 1 210 ? -20.554 25.269 25.298 1.00 56.78 210 LEU A O 1
ATOM 1594 N N . ARG A 1 211 ? -19.896 23.698 26.766 1.00 52.16 211 ARG A N 1
ATOM 1595 C CA . ARG A 1 211 ? -18.555 23.540 26.179 1.00 52.16 211 ARG A CA 1
ATOM 1596 C C . ARG A 1 211 ? -18.646 23.060 24.729 1.00 52.16 211 ARG A C 1
ATOM 1598 O O . ARG A 1 211 ? -19.470 22.214 24.394 1.00 52.16 211 ARG A O 1
ATOM 1605 N N . THR A 1 212 ? -17.677 23.479 23.920 1.00 46.28 212 THR A N 1
ATOM 1606 C CA . THR A 1 212 ? -17.385 22.969 22.564 1.00 46.28 212 THR A CA 1
ATOM 1607 C C . THR A 1 212 ? -17.222 21.447 22.476 1.00 46.28 212 THR A C 1
ATOM 1609 O O . THR A 1 212 ? -17.272 20.865 21.397 1.00 46.28 212 THR A O 1
ATOM 1612 N N . ASP A 1 213 ? -17.020 20.791 23.616 1.00 52.34 213 ASP A N 1
ATOM 1613 C CA . ASP A 1 213 ? -16.535 19.416 23.727 1.00 52.34 213 ASP A CA 1
ATOM 1614 C C . ASP A 1 213 ? -17.674 18.370 23.686 1.00 52.34 213 ASP A C 1
ATOM 1616 O O . ASP A 1 213 ? -17.439 17.168 23.854 1.00 52.34 213 ASP A O 1
ATOM 1620 N N . TRP A 1 214 ? -18.922 18.812 23.486 1.00 62.25 214 TRP A N 1
ATOM 1621 C CA . TRP A 1 214 ? -20.144 18.003 23.565 1.00 62.25 214 TRP A CA 1
ATOM 1622 C C . TRP A 1 214 ? -20.307 17.043 22.376 1.00 62.25 214 TRP A C 1
ATOM 1624 O O . TRP A 1 214 ? -21.039 17.280 21.415 1.00 62.25 214 TRP A O 1
ATOM 1634 N N . LYS A 1 215 ? -19.631 15.894 22.460 1.00 66.81 215 LYS A N 1
ATOM 1635 C CA . LYS A 1 215 ? -19.691 14.844 21.435 1.00 66.81 215 LYS A CA 1
ATOM 1636 C C . LYS A 1 215 ? -21.096 14.213 21.354 1.00 66.81 215 LYS A C 1
ATOM 1638 O O . LYS A 1 215 ? -21.608 13.763 22.383 1.00 66.81 215 LYS A O 1
ATOM 1643 N N . PRO A 1 216 ? -21.667 14.013 20.143 1.00 67.00 216 PRO A N 1
ATOM 1644 C CA . PRO A 1 216 ? -22.982 13.379 19.954 1.00 67.00 216 PRO A CA 1
ATOM 1645 C C . PRO A 1 216 ? -23.122 11.989 20.603 1.00 67.00 216 PRO A C 1
ATOM 1647 O O . PRO A 1 216 ? -24.223 11.533 20.897 1.00 67.00 216 PRO A O 1
ATOM 1650 N N . GLN A 1 217 ? -21.999 11.300 20.819 1.00 70.12 217 GLN A N 1
ATOM 1651 C CA . GLN A 1 217 ? -21.921 9.985 21.459 1.00 70.12 217 GLN A CA 1
ATOM 1652 C C . GLN A 1 217 ? -22.336 10.015 22.943 1.00 70.12 217 GLN A C 1
ATOM 1654 O O . GLN A 1 217 ? -23.022 9.099 23.391 1.00 70.12 217 GLN A O 1
ATOM 1659 N N . ALA A 1 218 ? -21.968 11.063 23.692 1.00 72.75 218 ALA A N 1
ATOM 1660 C CA . ALA A 1 218 ? -22.304 11.180 25.114 1.00 72.75 218 ALA A CA 1
ATOM 1661 C C . ALA A 1 218 ? -23.815 11.385 25.307 1.00 72.75 218 ALA A C 1
ATOM 1663 O O . ALA A 1 218 ? -24.449 10.658 26.070 1.00 72.75 218 ALA A O 1
ATOM 1664 N N . LEU A 1 219 ? -24.403 12.291 24.516 1.00 73.44 219 LEU A N 1
ATOM 1665 C CA . LEU A 1 219 ? -25.848 12.538 24.460 1.00 73.44 219 LEU A CA 1
ATOM 1666 C C . LEU A 1 219 ? -26.640 11.261 24.160 1.00 73.44 219 LEU A C 1
ATOM 1668 O O . LEU A 1 219 ? -27.579 10.936 24.883 1.00 73.44 219 LEU A O 1
ATOM 1672 N N . ARG A 1 220 ? -26.223 10.493 23.142 1.00 72.81 220 ARG A N 1
ATOM 1673 C CA . ARG A 1 220 ? -26.848 9.200 22.821 1.00 72.81 220 ARG A CA 1
ATOM 1674 C C . ARG A 1 220 ? -26.757 8.206 23.979 1.00 72.81 220 ARG A C 1
ATOM 1676 O O . ARG A 1 220 ? -27.723 7.496 24.229 1.00 72.81 220 ARG A O 1
ATOM 1683 N N . SER A 1 221 ? -25.645 8.172 24.719 1.00 77.00 221 SER A N 1
ATOM 1684 C CA . SER A 1 221 ? -25.537 7.290 25.887 1.00 77.00 221 SER A CA 1
ATOM 1685 C C . SER A 1 221 ? -26.458 7.711 27.037 1.00 77.00 221 SER A C 1
ATOM 1687 O O . SER A 1 221 ? -26.973 6.834 27.720 1.00 77.00 221 SER A O 1
ATOM 1689 N N . ILE A 1 222 ? -26.700 9.010 27.240 1.00 76.81 222 ILE A N 1
ATOM 1690 C CA . ILE A 1 222 ? -27.639 9.511 28.259 1.00 76.81 222 ILE A CA 1
ATOM 1691 C C . ILE A 1 222 ? -29.092 9.238 27.851 1.00 76.81 222 ILE A C 1
ATOM 1693 O O . ILE A 1 222 ? -29.857 8.730 28.663 1.00 76.81 222 ILE A O 1
ATOM 1697 N N . ALA A 1 223 ? -29.470 9.503 26.595 1.00 74.19 223 ALA A N 1
ATOM 1698 C CA . ALA A 1 223 ? -30.820 9.214 26.099 1.00 74.19 223 ALA A CA 1
ATOM 1699 C C . ALA A 1 223 ? -31.137 7.707 26.174 1.00 74.19 223 ALA A C 1
ATOM 1701 O O . ALA A 1 223 ? -32.215 7.309 26.606 1.00 74.19 223 ALA A O 1
ATOM 1702 N N . ARG A 1 224 ? -30.148 6.859 25.857 1.00 74.94 224 ARG A N 1
ATOM 1703 C CA . ARG A 1 224 ? -30.195 5.415 26.111 1.00 74.94 224 ARG A CA 1
ATOM 1704 C C . ARG A 1 224 ? -30.421 5.094 27.593 1.00 74.94 224 ARG A C 1
ATOM 1706 O O . ARG A 1 224 ? -31.316 4.318 27.897 1.00 74.94 224 ARG A O 1
ATOM 1713 N N . LEU A 1 225 ? -29.651 5.694 28.504 1.00 79.44 225 LEU A N 1
ATOM 1714 C CA . LEU A 1 225 ? -29.787 5.466 29.950 1.00 79.44 225 LEU A CA 1
ATOM 1715 C C . LEU A 1 225 ? -31.153 5.918 30.499 1.00 79.44 225 LEU A C 1
ATOM 1717 O O . LEU A 1 225 ? -31.664 5.282 31.412 1.00 79.44 225 LEU A O 1
ATOM 1721 N N . ALA A 1 226 ? -31.779 6.955 29.930 1.00 76.75 226 ALA A N 1
ATOM 1722 C CA . ALA A 1 226 ? -33.153 7.342 30.271 1.00 76.75 226 ALA A CA 1
ATOM 1723 C C . ALA A 1 226 ? -34.168 6.230 29.941 1.00 76.75 226 ALA A C 1
ATOM 1725 O O . ALA A 1 226 ? -35.067 5.951 30.740 1.00 76.75 226 ALA A O 1
ATOM 1726 N N . ASN A 1 227 ? -33.982 5.557 28.803 1.00 72.12 227 ASN A N 1
ATOM 1727 C CA . ASN A 1 227 ? -34.816 4.434 28.381 1.00 72.12 227 ASN A CA 1
ATOM 1728 C C . ASN A 1 227 ? -34.509 3.156 29.182 1.00 72.12 227 ASN A C 1
ATOM 1730 O O . ASN A 1 227 ? -35.440 2.549 29.703 1.00 72.12 227 ASN A O 1
ATOM 1734 N N . GLU A 1 228 ? -33.230 2.810 29.386 1.00 71.44 228 GLU A N 1
ATOM 1735 C CA . GLU A 1 228 ? -32.795 1.716 30.283 1.00 71.44 228 GLU A CA 1
ATOM 1736 C C . GLU A 1 228 ? -33.341 1.907 31.720 1.00 71.44 228 GLU A C 1
ATOM 1738 O O . GLU A 1 228 ? -33.702 0.942 32.389 1.00 71.44 228 GLU A O 1
ATOM 1743 N N . ALA A 1 229 ? -33.471 3.153 32.192 1.00 73.94 229 ALA A N 1
ATOM 1744 C CA . ALA A 1 229 ? -34.019 3.483 33.509 1.00 73.94 229 ALA A CA 1
ATOM 1745 C C . ALA A 1 229 ? -35.557 3.405 33.617 1.00 73.94 229 ALA A C 1
ATOM 1747 O O . ALA A 1 229 ? -36.081 3.499 34.736 1.00 73.94 229 ALA A O 1
ATOM 1748 N N . GLY A 1 230 ? -36.279 3.253 32.500 1.00 70.56 230 GLY A N 1
ATOM 1749 C CA . GLY A 1 230 ? -37.745 3.225 32.451 1.00 70.56 230 GLY A CA 1
ATOM 1750 C C . GLY A 1 230 ? -38.419 4.602 32.492 1.00 70.56 230 GLY A C 1
ATOM 1751 O O . GLY A 1 230 ? -39.541 4.710 32.975 1.00 70.56 230 GLY A O 1
ATOM 1752 N N . LEU A 1 231 ? -37.754 5.669 32.026 1.00 67.56 231 LEU A N 1
ATOM 1753 C CA . LEU A 1 231 ? -38.318 7.031 32.015 1.00 67.56 231 LEU A CA 1
ATOM 1754 C C . LEU A 1 231 ? -39.150 7.360 30.755 1.00 67.56 231 LEU A C 1
ATOM 1756 O O . LEU A 1 231 ? -39.701 8.456 30.661 1.00 67.56 231 LEU A O 1
ATOM 1760 N N . GLY A 1 232 ? -39.273 6.414 29.819 1.00 58.31 232 GLY A N 1
ATOM 1761 C CA . GLY A 1 232 ? -40.125 6.507 28.629 1.00 58.31 232 GLY A CA 1
ATOM 1762 C C . GLY A 1 232 ? -39.578 7.385 27.498 1.00 58.31 232 GLY A C 1
ATOM 1763 O O . GLY A 1 232 ? -38.784 8.303 27.724 1.00 58.31 232 GLY A O 1
ATOM 1764 N N . ASP A 1 233 ? -40.062 7.119 26.277 1.00 56.22 233 ASP A N 1
ATOM 1765 C CA . ASP A 1 233 ? -39.593 7.759 25.037 1.00 56.22 233 ASP A CA 1
ATOM 1766 C C . ASP A 1 233 ? -39.599 9.295 25.132 1.00 56.22 233 ASP A C 1
ATOM 1768 O O . ASP A 1 233 ? -38.609 9.914 24.754 1.00 56.22 233 ASP A O 1
ATOM 1772 N N . MET A 1 234 ? -40.630 9.919 25.727 1.00 55.19 234 MET A N 1
ATOM 1773 C CA . MET A 1 234 ? -40.688 11.384 25.880 1.00 55.19 234 MET A CA 1
ATOM 1774 C C . MET A 1 234 ? -39.520 11.968 26.692 1.00 55.19 234 MET A C 1
ATOM 1776 O O . MET A 1 234 ? -39.066 13.068 26.385 1.00 55.19 234 MET A O 1
ATOM 1780 N N . THR A 1 235 ? -39.000 11.263 27.705 1.00 59.94 235 THR A N 1
ATOM 1781 C CA . THR A 1 235 ? -37.847 11.759 28.480 1.00 59.94 235 THR A CA 1
ATOM 1782 C C . THR A 1 235 ? -36.583 11.728 27.625 1.00 59.94 235 THR A C 1
ATOM 1784 O O . THR A 1 235 ? -35.853 12.716 27.560 1.00 59.94 235 THR A O 1
ATOM 1787 N N . ALA A 1 236 ? -36.330 10.618 26.926 1.00 61.19 236 ALA A N 1
ATOM 1788 C CA . ALA A 1 236 ? -35.179 10.494 26.035 1.00 61.19 236 ALA A CA 1
ATOM 1789 C C . ALA A 1 236 ? -35.278 11.434 24.819 1.00 61.19 236 ALA A C 1
ATOM 1791 O O . ALA A 1 236 ? -34.273 12.014 24.408 1.00 61.19 236 ALA A O 1
ATOM 1792 N N . GLU A 1 237 ? -36.481 11.640 24.285 1.00 64.81 237 GLU A N 1
ATOM 1793 C CA . GLU A 1 237 ? -36.760 12.553 23.179 1.00 64.81 237 GLU A CA 1
ATOM 1794 C C . GLU A 1 237 ? -36.575 14.018 23.583 1.00 64.81 237 GLU A C 1
ATOM 1796 O O . GLU A 1 237 ? -35.900 14.760 22.862 1.00 64.81 237 GLU A O 1
ATOM 1801 N N . LEU A 1 238 ? -37.070 14.426 24.758 1.00 66.06 238 LEU A N 1
ATOM 1802 C CA . LEU A 1 238 ? -36.838 15.759 25.321 1.00 66.06 238 LEU A CA 1
ATOM 1803 C C . LEU A 1 238 ? -35.343 15.997 25.575 1.00 66.06 238 LEU A C 1
ATOM 1805 O O . LEU A 1 238 ? -34.837 17.066 25.237 1.00 66.06 238 LEU A O 1
ATOM 1809 N N . LEU A 1 239 ? -34.609 14.993 26.068 1.00 66.38 239 LEU A N 1
ATOM 1810 C CA . LEU A 1 239 ? -33.150 15.058 26.210 1.00 66.38 239 LEU A CA 1
ATOM 1811 C C . LEU A 1 239 ? -32.438 15.250 24.862 1.00 66.38 239 LEU A C 1
ATOM 1813 O O . LEU A 1 239 ? -31.551 16.098 24.763 1.00 66.38 239 LEU A O 1
ATOM 1817 N N . THR A 1 240 ? -32.823 14.518 23.810 1.00 65.25 240 THR A N 1
ATOM 1818 C CA . THR A 1 240 ? -32.221 14.693 22.474 1.00 65.25 240 THR A CA 1
ATOM 1819 C C . THR A 1 240 ? -32.611 16.012 21.807 1.00 65.25 240 THR A C 1
ATOM 1821 O O . THR A 1 240 ? -31.756 16.669 21.214 1.00 65.25 240 THR A O 1
ATOM 1824 N N . THR A 1 241 ? -33.869 16.434 21.945 1.00 67.50 241 THR A N 1
ATOM 1825 C CA . THR A 1 241 ? -34.412 17.672 21.370 1.00 67.50 241 THR A CA 1
ATOM 1826 C C . THR A 1 241 ? -33.786 18.901 22.019 1.00 67.50 241 THR A C 1
ATOM 1828 O O . THR A 1 241 ? -33.340 19.815 21.328 1.00 67.50 241 THR A O 1
ATOM 1831 N N . GLU A 1 242 ? -33.706 18.929 23.348 1.00 63.94 242 GLU A N 1
ATOM 1832 C CA . GLU A 1 242 ? -33.174 20.078 24.074 1.00 63.94 242 GLU A CA 1
ATOM 1833 C C . GLU A 1 242 ? -31.647 20.186 23.938 1.00 63.94 242 GLU A C 1
ATOM 1835 O O . GLU A 1 242 ? -31.111 21.292 23.858 1.00 63.94 242 GLU A O 1
ATOM 1840 N N . ALA A 1 243 ? -30.946 19.056 23.787 1.00 63.78 243 ALA A N 1
ATOM 1841 C CA . ALA A 1 243 ? -29.539 19.053 23.397 1.00 63.78 243 ALA A CA 1
ATOM 1842 C C . ALA A 1 243 ? -29.347 19.589 21.966 1.00 63.78 243 ALA A C 1
ATOM 1844 O O . ALA A 1 243 ? -28.496 20.449 21.739 1.00 63.78 243 ALA A O 1
ATOM 1845 N N . ALA A 1 244 ? -30.165 19.150 21.002 1.00 62.62 244 ALA A N 1
ATOM 1846 C CA . ALA A 1 244 ? -30.080 19.628 19.622 1.00 62.62 244 ALA A CA 1
ATOM 1847 C C . ALA A 1 244 ? -30.268 21.155 19.524 1.00 62.62 244 ALA A C 1
ATOM 1849 O O . ALA A 1 244 ? -29.471 21.822 18.862 1.00 62.62 244 ALA A O 1
ATOM 1850 N N . LYS A 1 245 ? -31.246 21.721 20.253 1.00 65.62 245 LYS A N 1
ATOM 1851 C CA . LYS A 1 245 ? -31.469 23.178 20.341 1.00 65.62 245 LYS A CA 1
ATOM 1852 C C . LYS A 1 245 ? -30.266 23.949 20.894 1.00 65.62 245 LYS A C 1
ATOM 1854 O O . LYS A 1 245 ? -29.965 25.026 20.394 1.00 65.62 245 LYS A O 1
ATOM 1859 N N . ARG A 1 246 ? -29.611 23.437 21.944 1.00 62.25 246 ARG A N 1
ATOM 1860 C CA . ARG A 1 246 ? -28.569 24.174 22.693 1.00 62.25 246 ARG A CA 1
ATOM 1861 C C . ARG A 1 246 ? -27.149 24.003 22.138 1.00 62.25 246 ARG A C 1
ATOM 1863 O O . ARG A 1 246 ? -26.263 24.742 22.547 1.00 62.25 246 ARG A O 1
ATOM 1870 N N . ILE A 1 247 ? -26.927 23.044 21.233 1.00 55.28 247 ILE A N 1
ATOM 1871 C CA . ILE A 1 247 ? -25.589 22.676 20.719 1.00 55.28 247 ILE A CA 1
ATOM 1872 C C . ILE A 1 247 ? -25.519 22.760 19.178 1.00 55.28 247 ILE A C 1
ATOM 1874 O O . ILE A 1 247 ? -24.438 22.704 18.602 1.00 55.28 247 ILE A O 1
ATOM 1878 N N . GLY A 1 248 ? -26.656 22.868 18.477 1.00 52.69 248 GLY A N 1
ATOM 1879 C CA . GLY A 1 248 ? -26.701 22.909 17.005 1.00 52.69 248 GLY A CA 1
ATOM 1880 C C . GLY A 1 248 ? -26.434 21.559 16.320 1.00 52.69 248 GLY A C 1
ATOM 1881 O O . GLY A 1 248 ? -26.221 21.497 15.111 1.00 52.69 248 GLY A O 1
ATOM 1882 N N . VAL A 1 249 ? -26.447 20.461 17.079 1.00 55.03 249 VAL A N 1
ATOM 1883 C CA . VAL A 1 249 ? -26.131 19.105 16.606 1.00 55.03 249 VAL A CA 1
ATOM 1884 C C . VAL A 1 249 ? -27.414 18.317 16.353 1.00 55.03 249 VAL A C 1
ATOM 1886 O O . VAL A 1 249 ? -28.185 18.071 17.279 1.00 55.03 249 VAL A O 1
ATOM 1889 N N . ARG A 1 250 ? -27.613 17.819 15.123 1.00 54.69 250 ARG A N 1
ATOM 1890 C CA . ARG A 1 250 ? -28.651 16.810 14.849 1.00 54.69 250 ARG A CA 1
ATOM 1891 C C . ARG A 1 250 ? -28.294 15.493 15.545 1.00 54.69 250 ARG A C 1
ATOM 1893 O O . ARG A 1 250 ? -27.357 14.799 15.149 1.00 54.69 250 ARG A O 1
ATOM 1900 N N . VAL A 1 251 ? -29.065 15.135 16.567 1.00 54.66 251 VAL A N 1
ATOM 1901 C CA . VAL A 1 251 ? -29.086 13.792 17.161 1.00 54.66 251 VAL A CA 1
ATOM 1902 C C . VAL A 1 251 ? -30.280 13.038 16.566 1.00 54.66 251 VAL A C 1
ATOM 1904 O O . VAL A 1 251 ? -31.342 13.626 16.387 1.00 54.66 251 VAL A O 1
ATOM 1907 N N . GLY A 1 252 ? -30.099 11.764 16.202 1.00 55.28 252 GLY A N 1
ATOM 1908 C CA . GLY A 1 252 ? -31.189 10.935 15.668 1.00 55.28 252 GLY A CA 1
ATOM 1909 C C . GLY A 1 252 ? -32.265 10.615 16.722 1.00 55.28 252 GLY A C 1
ATOM 1910 O O . GLY A 1 252 ? -32.000 10.798 17.912 1.00 55.28 252 GLY A O 1
ATOM 1911 N N . PRO A 1 253 ? -33.449 10.119 16.315 1.00 54.31 253 PRO A N 1
ATOM 1912 C CA . PRO A 1 253 ? -34.574 9.892 17.224 1.00 54.31 253 PRO A CA 1
ATOM 1913 C C . PRO A 1 253 ? -34.230 8.967 18.397 1.00 54.31 253 PRO A C 1
ATOM 1915 O O . PRO A 1 253 ? -33.538 7.958 18.227 1.00 54.31 253 PRO A O 1
ATOM 1918 N N . ALA A 1 254 ? -34.768 9.270 19.582 1.00 47.22 254 ALA A N 1
ATOM 1919 C CA . ALA A 1 254 ? -34.545 8.493 20.805 1.00 47.22 254 ALA A CA 1
ATOM 1920 C C . ALA A 1 254 ? -34.874 6.997 20.633 1.00 47.22 254 ALA A C 1
ATOM 1922 O O . ALA A 1 254 ? -34.117 6.136 21.082 1.00 47.22 254 ALA A O 1
ATOM 1923 N N . ARG A 1 255 ? -35.938 6.687 19.882 1.00 45.19 255 ARG A N 1
ATOM 1924 C CA . ARG A 1 255 ? -36.363 5.322 19.525 1.00 45.19 255 ARG A CA 1
ATOM 1925 C C . ARG A 1 255 ? -35.280 4.532 18.774 1.00 45.19 255 ARG A C 1
ATOM 1927 O O . ARG A 1 255 ? -35.016 3.376 19.092 1.00 45.19 255 ARG A O 1
ATOM 1934 N N . THR A 1 256 ? -34.586 5.172 17.830 1.00 49.62 256 THR A N 1
ATOM 1935 C CA . THR A 1 256 ? -33.471 4.575 17.068 1.00 49.62 256 THR A CA 1
ATOM 1936 C C . THR A 1 256 ? -32.233 4.350 17.944 1.00 49.62 256 THR A C 1
ATOM 1938 O O . THR A 1 256 ? -31.475 3.406 17.731 1.00 49.62 256 THR A O 1
ATOM 1941 N N . ILE A 1 257 ? -32.036 5.196 18.960 1.00 43.94 257 ILE A N 1
ATOM 1942 C CA . ILE A 1 257 ? -30.955 5.062 19.949 1.00 43.94 257 ILE A CA 1
ATOM 1943 C C . ILE A 1 257 ? -31.255 3.925 20.942 1.00 43.94 257 ILE A C 1
ATOM 1945 O O . ILE A 1 257 ? -30.335 3.212 21.339 1.00 43.94 257 ILE A O 1
ATOM 1949 N N . ALA A 1 258 ? -32.527 3.722 21.305 1.00 39.47 258 ALA A N 1
ATOM 1950 C CA . ALA A 1 258 ? -32.978 2.610 22.142 1.00 39.47 258 ALA A CA 1
ATOM 1951 C C . ALA A 1 258 ? -32.835 1.251 21.437 1.00 39.47 258 ALA A C 1
ATOM 1953 O O . ALA A 1 258 ? -32.320 0.302 22.025 1.00 39.47 258 ALA A O 1
ATOM 1954 N N . ALA A 1 259 ? -33.222 1.165 20.159 1.00 44.00 259 ALA A N 1
ATOM 1955 C CA . ALA A 1 259 ? -33.123 -0.068 19.376 1.00 44.00 259 ALA A CA 1
ATOM 1956 C C . ALA A 1 259 ? -31.681 -0.615 19.322 1.00 44.00 259 ALA A C 1
ATOM 1958 O O . ALA A 1 259 ? -31.463 -1.796 19.573 1.00 44.00 259 ALA A O 1
ATOM 1959 N N . LYS A 1 260 ? -30.677 0.255 19.117 1.00 40.81 260 LYS A N 1
ATOM 1960 C CA . LYS A 1 260 ? -29.246 -0.122 19.144 1.00 40.81 260 LYS A CA 1
ATOM 1961 C C . LYS A 1 260 ? -28.643 -0.308 20.547 1.00 40.81 260 LYS A C 1
ATOM 1963 O O . LYS A 1 260 ? -27.433 -0.485 20.669 1.00 40.81 260 LYS A O 1
ATOM 1968 N N . ALA A 1 261 ? -29.461 -0.279 21.600 1.00 38.28 261 ALA A N 1
ATOM 1969 C CA . ALA A 1 261 ? -29.050 -0.538 22.980 1.00 38.28 261 ALA A CA 1
ATOM 1970 C C . ALA A 1 261 ? -29.545 -1.885 23.528 1.00 38.28 261 ALA A C 1
ATOM 1972 O O . ALA A 1 261 ? -28.863 -2.482 24.355 1.00 38.28 261 ALA A O 1
ATOM 1973 N N . ALA A 1 262 ? -30.713 -2.351 23.077 1.00 37.91 262 ALA A N 1
ATOM 1974 C CA . ALA A 1 262 ? -31.405 -3.516 23.634 1.00 37.91 262 ALA A CA 1
ATOM 1975 C C . ALA A 1 262 ? -30.886 -4.882 23.131 1.00 37.91 262 ALA A C 1
ATOM 1977 O O . ALA A 1 262 ? -31.436 -5.914 23.509 1.00 37.91 262 ALA A O 1
ATOM 1978 N N . ALA A 1 263 ? -29.842 -4.906 22.295 1.00 29.03 263 ALA A N 1
ATOM 1979 C CA . ALA A 1 263 ? -29.190 -6.135 21.844 1.00 29.03 263 ALA A CA 1
ATOM 1980 C C . ALA A 1 263 ? -28.556 -6.880 23.046 1.00 29.03 263 ALA A C 1
ATOM 1982 O O . ALA A 1 263 ? -27.651 -6.325 23.681 1.00 29.03 263 ALA A O 1
ATOM 1983 N N . PRO A 1 264 ? -29.007 -8.104 23.395 1.00 31.83 264 PRO A N 1
ATOM 1984 C CA . PRO A 1 264 ? -28.555 -8.773 24.612 1.00 31.83 264 PRO A CA 1
ATOM 1985 C C . PRO A 1 264 ? -27.086 -9.198 24.566 1.00 31.83 264 PRO A C 1
ATOM 1987 O O . PRO A 1 264 ? -26.536 -9.511 23.510 1.00 31.83 264 PRO A O 1
ATOM 1990 N N . LYS A 1 265 ? -26.485 -9.316 25.751 1.00 34.84 265 LYS A N 1
ATOM 1991 C CA . LYS A 1 265 ? -25.288 -10.133 25.966 1.00 34.84 265 LYS A CA 1
ATOM 1992 C C . LYS A 1 265 ? -25.673 -11.355 26.789 1.00 34.84 265 LYS A C 1
ATOM 1994 O O . LYS A 1 265 ? -26.338 -11.213 27.806 1.00 34.84 265 LYS A O 1
ATOM 1999 N N . ASP A 1 266 ? -25.232 -12.513 26.313 1.00 31.22 266 ASP A N 1
ATOM 2000 C CA . ASP A 1 266 ? -25.182 -13.794 27.021 1.00 31.22 266 ASP A CA 1
ATOM 2001 C C . ASP A 1 266 ? -26.526 -14.386 27.511 1.00 31.22 266 ASP A C 1
ATOM 2003 O O . ASP A 1 266 ? -26.825 -14.466 28.695 1.00 31.22 266 ASP A O 1
ATOM 2007 N N . GLY A 1 267 ? -27.286 -14.923 26.550 1.00 44.34 267 GLY A N 1
ATOM 2008 C CA . GLY A 1 267 ? -27.732 -16.325 26.600 1.00 44.34 267 GLY A CA 1
ATOM 2009 C C . GLY A 1 267 ? -28.772 -16.783 27.637 1.00 44.34 267 GLY A C 1
ATOM 2010 O O . GLY A 1 267 ? -28.430 -17.435 28.617 1.00 44.34 267 GLY A O 1
ATOM 2011 N N . THR A 1 268 ? -30.058 -16.696 27.283 1.00 31.05 268 THR A N 1
ATOM 2012 C CA . THR A 1 268 ? -30.917 -17.890 27.056 1.00 31.05 268 THR A CA 1
ATOM 2013 C C . THR A 1 268 ? -32.207 -17.494 26.319 1.00 31.05 268 THR A C 1
ATOM 2015 O O . THR A 1 268 ? -32.552 -16.317 26.250 1.00 31.05 268 THR A O 1
ATOM 2018 N N . ALA A 1 269 ? -32.849 -18.444 25.631 1.00 39.75 269 ALA A N 1
ATOM 2019 C CA . ALA A 1 269 ? -33.649 -18.141 24.439 1.00 39.75 269 ALA A CA 1
ATOM 2020 C C . ALA A 1 269 ? -35.167 -17.958 24.651 1.00 39.75 269 ALA A C 1
ATOM 2022 O O . ALA A 1 269 ? -35.842 -18.835 25.181 1.00 39.75 269 ALA A O 1
ATOM 2023 N N . ALA A 1 270 ? -35.703 -16.895 24.043 1.00 29.02 270 ALA A N 1
ATOM 2024 C CA . ALA A 1 270 ? -36.956 -16.900 23.278 1.00 29.02 270 ALA A CA 1
ATOM 2025 C C . ALA A 1 270 ? -36.821 -15.867 22.134 1.00 29.02 270 ALA A C 1
ATOM 2027 O O . ALA A 1 270 ? -36.079 -14.893 22.266 1.00 29.02 270 ALA A O 1
ATOM 2028 N N . SER A 1 271 ? -37.438 -16.104 20.972 1.00 30.47 271 SER A N 1
ATOM 2029 C CA . SER A 1 271 ? -36.963 -15.521 19.705 1.00 30.47 271 SER A CA 1
ATOM 2030 C C . SER A 1 271 ? -37.547 -14.151 19.325 1.00 30.47 271 SER A C 1
ATOM 2032 O O . SER A 1 271 ? -38.706 -14.049 18.929 1.00 30.47 271 SER A O 1
ATOM 2034 N N . CYS A 1 272 ? -36.671 -13.147 19.264 1.00 27.00 272 CYS A N 1
ATOM 2035 C CA . CYS A 1 272 ? -36.646 -12.146 18.188 1.00 27.00 272 CYS A CA 1
ATOM 2036 C C . CYS A 1 272 ? -35.379 -12.420 17.338 1.00 27.00 272 CYS A C 1
ATOM 2038 O O . CYS A 1 272 ? -34.490 -13.119 17.839 1.00 27.00 272 CYS A O 1
ATOM 2040 N N . PRO A 1 273 ? -35.252 -11.950 16.079 1.00 36.28 273 PRO A N 1
ATOM 2041 C CA . PRO A 1 273 ? -34.112 -12.313 15.235 1.00 36.28 273 PRO A CA 1
ATOM 2042 C C . PRO A 1 273 ? -32.797 -11.801 15.839 1.00 36.28 273 PRO A C 1
ATOM 2044 O O . PRO A 1 273 ? -32.584 -10.600 15.983 1.00 36.28 273 PRO A O 1
ATOM 2047 N N . SER A 1 274 ? -31.924 -12.734 16.219 1.00 45.75 274 SER A N 1
ATOM 2048 C CA . SER A 1 274 ? -30.582 -12.453 16.733 1.00 45.75 274 SER A CA 1
ATOM 2049 C C . SER A 1 274 ? -29.713 -11.786 15.667 1.00 45.75 274 SER A C 1
ATOM 2051 O O . SER A 1 274 ? -29.817 -12.169 14.499 1.00 45.75 274 SER A O 1
ATOM 2053 N N . GLU A 1 275 ? -28.782 -10.903 16.064 1.00 50.50 275 GLU A N 1
ATOM 2054 C CA . GLU A 1 275 ? -27.665 -10.537 15.175 1.00 50.50 275 GLU A CA 1
ATOM 2055 C C . GLU A 1 275 ? -27.042 -11.831 14.618 1.00 50.50 275 GLU A C 1
ATOM 2057 O O . GLU A 1 275 ? -26.736 -12.741 15.401 1.00 50.50 275 GLU A O 1
ATOM 2062 N N . PRO A 1 276 ? -26.879 -11.964 13.291 1.00 60.81 276 PRO A N 1
ATOM 2063 C CA . PRO A 1 276 ? -26.362 -13.189 12.706 1.00 60.81 276 PRO A CA 1
ATOM 2064 C C . PRO A 1 276 ? -24.940 -13.439 13.219 1.00 60.81 276 PRO A C 1
ATOM 2066 O O . PRO A 1 276 ? -24.044 -12.602 13.084 1.00 60.81 276 PRO A O 1
ATOM 2069 N N . THR A 1 277 ? -24.727 -14.615 13.812 1.00 78.62 277 THR A N 1
ATOM 2070 C CA . THR A 1 277 ? -23.404 -15.055 14.277 1.00 78.62 277 THR A CA 1
ATOM 2071 C C . THR A 1 277 ? -22.385 -14.999 13.139 1.00 78.62 277 THR A C 1
ATOM 2073 O O . THR A 1 277 ? -22.745 -15.078 11.964 1.00 78.62 277 THR A O 1
ATOM 2076 N N . LYS A 1 278 ? -21.081 -14.946 13.451 1.00 78.94 278 LYS A N 1
ATOM 2077 C CA . LYS A 1 278 ? -20.041 -14.942 12.403 1.00 78.94 278 LYS A CA 1
ATOM 2078 C C . LYS A 1 278 ? -20.163 -16.128 11.429 1.00 78.94 278 LYS A C 1
ATOM 2080 O O . LYS A 1 278 ? -19.854 -15.955 10.257 1.00 78.94 278 LYS A O 1
ATOM 2085 N N . GLN A 1 279 ? -20.663 -17.288 11.867 1.00 82.00 279 GLN A N 1
ATOM 2086 C CA . GLN A 1 279 ? -20.973 -18.411 10.972 1.00 82.00 279 GLN A CA 1
ATOM 2087 C C . GLN A 1 279 ? -22.197 -18.135 10.086 1.00 82.00 279 GLN A C 1
ATOM 2089 O O . GLN A 1 279 ? -22.104 -18.316 8.878 1.00 82.00 279 GLN A O 1
ATOM 2094 N N . GLN A 1 280 ? -23.307 -17.628 10.635 1.00 84.88 280 GLN A N 1
ATOM 2095 C CA . GLN A 1 280 ? -24.484 -17.253 9.834 1.00 84.88 280 GLN A CA 1
ATOM 2096 C C . GLN A 1 280 ? -24.166 -16.143 8.820 1.00 84.88 280 GLN A C 1
ATOM 2098 O O . GLN A 1 280 ? -24.570 -16.256 7.667 1.00 84.88 280 GLN A O 1
ATOM 2103 N N . LEU A 1 281 ? -23.383 -15.124 9.200 1.00 87.56 281 LEU A N 1
ATOM 2104 C CA . LEU A 1 281 ? -22.877 -14.104 8.274 1.00 87.56 281 LEU A CA 1
ATOM 2105 C C . LEU A 1 281 ? -22.008 -14.717 7.170 1.00 87.56 281 LEU A C 1
ATOM 2107 O O . LEU A 1 281 ? -22.185 -14.370 6.008 1.00 87.56 281 LEU A O 1
ATOM 2111 N N . GLN A 1 282 ? -21.094 -15.638 7.499 1.00 90.38 282 GLN A N 1
ATOM 2112 C CA . GLN A 1 282 ? -20.269 -16.328 6.499 1.00 90.38 282 GLN A CA 1
ATOM 2113 C C . GLN A 1 282 ? -21.115 -17.162 5.534 1.00 90.38 282 GLN A C 1
ATOM 2115 O O . GLN A 1 282 ? -20.905 -17.073 4.327 1.00 90.38 282 GLN A O 1
ATOM 2120 N N . SER A 1 283 ? -22.066 -17.950 6.041 1.00 89.00 283 SER A N 1
ATOM 2121 C CA . SER A 1 283 ? -22.964 -18.772 5.224 1.00 89.00 283 SER A CA 1
ATOM 2122 C C . SER A 1 283 ? -23.865 -17.919 4.333 1.00 89.00 283 SER A C 1
ATOM 2124 O O . SER A 1 283 ? -23.973 -18.204 3.144 1.00 89.00 283 SER A O 1
ATOM 2126 N N . PHE A 1 284 ? -24.445 -16.842 4.872 1.00 90.50 284 PHE A N 1
ATOM 2127 C CA . PHE A 1 284 ? -25.239 -15.884 4.104 1.00 90.50 284 PHE A CA 1
ATOM 2128 C C . PHE A 1 284 ? -24.399 -15.228 3.004 1.00 90.50 284 PHE A C 1
ATOM 2130 O O . PHE A 1 284 ? -24.726 -15.332 1.829 1.00 90.50 284 PHE A O 1
ATOM 2137 N N . ILE A 1 285 ? -23.257 -14.631 3.357 1.00 91.12 285 ILE A N 1
ATOM 2138 C CA . ILE A 1 285 ? -22.396 -13.927 2.400 1.00 91.12 285 ILE A CA 1
ATOM 2139 C C . ILE A 1 285 ? -21.872 -14.874 1.307 1.00 91.12 285 ILE A C 1
ATOM 2141 O O . ILE A 1 285 ? -21.815 -14.468 0.150 1.00 91.12 285 ILE A O 1
ATOM 2145 N N . ARG A 1 286 ? -21.553 -16.137 1.633 1.00 91.50 286 ARG A N 1
ATOM 2146 C CA . ARG A 1 286 ? -21.162 -17.166 0.647 1.00 91.50 286 ARG A CA 1
ATOM 2147 C C . ARG A 1 286 ? -22.313 -17.639 -0.248 1.00 91.50 286 ARG A C 1
ATOM 2149 O O . ARG A 1 286 ? -22.041 -18.050 -1.370 1.00 91.50 286 ARG A O 1
ATOM 2156 N N . GLY A 1 287 ? -23.556 -17.623 0.235 1.00 88.50 287 GLY A N 1
ATOM 2157 C CA . GLY A 1 287 ? -24.739 -18.019 -0.539 1.00 88.50 287 GLY A CA 1
ATOM 2158 C C . GLY A 1 287 ? -25.306 -16.899 -1.417 1.00 88.50 287 GLY A C 1
ATOM 2159 O O . GLY A 1 287 ? -25.780 -17.162 -2.517 1.00 88.50 287 GLY A O 1
ATOM 2160 N N . THR A 1 288 ? -25.237 -15.651 -0.948 1.00 90.44 288 THR A N 1
ATOM 2161 C CA . THR A 1 288 ? -25.821 -14.473 -1.612 1.00 90.44 288 THR A CA 1
ATOM 2162 C C . THR A 1 288 ? -24.857 -13.781 -2.578 1.00 90.44 288 THR A C 1
ATOM 2164 O O . THR A 1 288 ? -25.307 -13.153 -3.535 1.00 90.44 288 THR A O 1
ATOM 2167 N N . TYR A 1 289 ? -23.540 -13.877 -2.358 1.00 90.56 289 TYR A N 1
ATOM 2168 C CA . TYR A 1 289 ? -22.543 -13.129 -3.129 1.00 90.56 289 TYR A CA 1
ATOM 2169 C C . TYR A 1 289 ? -21.370 -13.991 -3.604 1.00 90.56 289 TYR A C 1
ATOM 2171 O O . TYR A 1 289 ? -20.756 -14.736 -2.839 1.00 90.56 289 TYR A O 1
ATOM 2179 N N . ALA A 1 290 ? -20.945 -13.773 -4.850 1.00 91.81 290 ALA A N 1
ATOM 2180 C CA . ALA A 1 290 ? -19.678 -14.277 -5.372 1.00 91.81 290 ALA A CA 1
ATOM 2181 C C . ALA A 1 290 ? -18.506 -13.413 -4.862 1.00 91.81 290 ALA A C 1
ATOM 2183 O O . ALA A 1 290 ? -17.880 -12.667 -5.623 1.00 91.81 290 ALA A O 1
ATOM 2184 N N . VAL A 1 291 ? -18.244 -13.484 -3.551 1.00 93.25 291 VAL A N 1
ATOM 2185 C CA . VAL A 1 291 ? -17.175 -12.730 -2.876 1.00 93.25 291 VAL A CA 1
ATOM 2186 C C . VAL A 1 291 ? -15.806 -13.312 -3.210 1.00 93.25 291 VAL A C 1
ATOM 2188 O O . VAL A 1 291 ? -15.589 -14.515 -3.044 1.00 93.25 291 VAL A O 1
ATOM 2191 N N . ARG A 1 292 ? -14.871 -12.462 -3.641 1.00 94.31 292 ARG A N 1
ATOM 2192 C CA . ARG A 1 292 ? -13.493 -12.843 -3.988 1.00 94.31 292 ARG A CA 1
ATOM 2193 C C . ARG A 1 292 ? -12.482 -11.795 -3.522 1.00 94.31 292 ARG A C 1
ATOM 2195 O O . ARG A 1 292 ? -12.821 -10.619 -3.411 1.00 94.31 292 ARG A O 1
ATOM 2202 N N . LEU A 1 293 ? -11.241 -12.206 -3.259 1.00 92.56 293 LEU A N 1
ATOM 2203 C CA . LEU A 1 293 ? -10.118 -11.286 -3.033 1.00 92.56 293 LEU A CA 1
ATOM 2204 C C . LEU A 1 293 ? -9.361 -11.083 -4.346 1.00 92.56 293 LEU A C 1
ATOM 2206 O O . LEU A 1 293 ? -8.751 -12.019 -4.860 1.00 92.56 293 LEU A O 1
ATOM 2210 N N . ASN A 1 294 ? -9.374 -9.860 -4.869 1.00 92.38 294 ASN A N 1
ATOM 2211 C CA . ASN A 1 294 ? -8.546 -9.486 -6.009 1.00 92.38 294 ASN A CA 1
ATOM 2212 C C . ASN A 1 294 ? -7.088 -9.381 -5.545 1.00 92.38 294 ASN A C 1
ATOM 2214 O O . ASN A 1 294 ? -6.722 -8.460 -4.812 1.00 92.38 294 ASN A O 1
ATOM 2218 N N . GLU A 1 295 ? -6.255 -10.330 -5.966 1.00 90.25 295 GLU A N 1
ATOM 2219 C CA . GLU A 1 295 ? -4.865 -10.430 -5.511 1.00 90.25 295 GLU A CA 1
ATOM 2220 C C . GLU A 1 295 ? -3.953 -9.297 -6.007 1.00 90.25 295 GLU A C 1
ATOM 2222 O O . GLU A 1 295 ? -2.869 -9.112 -5.456 1.00 90.25 295 GLU A O 1
ATOM 2227 N N . LEU A 1 296 ? -4.355 -8.567 -7.053 1.00 90.00 296 LEU A N 1
ATOM 2228 C CA . LEU A 1 296 ? -3.595 -7.434 -7.579 1.00 90.00 296 LEU A CA 1
ATOM 2229 C C . LEU A 1 296 ? -3.935 -6.164 -6.790 1.00 90.00 296 LEU A C 1
ATOM 2231 O O . LEU A 1 296 ? -3.066 -5.550 -6.183 1.00 90.00 296 LEU A O 1
ATOM 2235 N N . SER A 1 297 ? -5.214 -5.784 -6.742 1.00 86.69 297 SER A N 1
ATOM 2236 C CA . SER A 1 297 ? -5.637 -4.550 -6.063 1.00 86.69 297 SER A CA 1
ATOM 2237 C C . SER A 1 297 ? -5.678 -4.672 -4.533 1.00 86.69 297 SER A C 1
ATOM 2239 O O . SER A 1 297 ? -5.768 -3.659 -3.836 1.00 86.69 297 SER A O 1
ATOM 2241 N N . GLY A 1 298 ? -5.648 -5.899 -3.999 1.00 86.06 298 GLY A N 1
ATOM 2242 C CA . GLY A 1 298 ? -5.812 -6.191 -2.574 1.00 86.06 298 GLY A CA 1
ATOM 2243 C C . GLY A 1 298 ? -7.209 -5.863 -2.034 1.00 86.06 298 GLY A C 1
ATOM 2244 O O . GLY A 1 298 ? -7.370 -5.729 -0.819 1.00 86.06 298 GLY A O 1
ATOM 2245 N N . ARG A 1 299 ? -8.203 -5.679 -2.916 1.00 88.00 299 ARG A N 1
ATOM 2246 C CA . ARG A 1 299 ? -9.588 -5.332 -2.565 1.00 88.00 299 ARG A CA 1
ATOM 2247 C C . ARG A 1 299 ? -10.491 -6.564 -2.537 1.00 88.00 299 ARG A C 1
ATOM 2249 O O . ARG A 1 299 ? -10.303 -7.514 -3.296 1.00 88.00 299 ARG A O 1
ATOM 2256 N N . VAL A 1 300 ? -11.519 -6.502 -1.693 1.00 90.75 300 VAL A N 1
ATOM 2257 C CA . VAL A 1 300 ? -12.662 -7.419 -1.760 1.00 90.75 300 VAL A CA 1
ATOM 2258 C C . VAL A 1 300 ? -13.543 -7.021 -2.942 1.00 90.75 300 VAL A C 1
ATOM 2260 O O . VAL A 1 300 ? -13.894 -5.849 -3.087 1.00 90.75 300 VAL A O 1
ATOM 2263 N N . GLU A 1 301 ? -13.918 -7.999 -3.758 1.00 91.56 301 GLU A N 1
ATOM 2264 C CA . GLU A 1 301 ? -14.909 -7.852 -4.820 1.00 91.56 301 GLU A CA 1
ATOM 2265 C C . GLU A 1 301 ? -16.196 -8.603 -4.478 1.00 91.56 301 GLU A C 1
ATOM 2267 O O . GLU A 1 301 ? -16.163 -9.712 -3.938 1.00 91.56 301 GLU A O 1
ATOM 2272 N N . LEU A 1 302 ? -17.327 -8.002 -4.842 1.00 90.81 302 LEU A N 1
ATOM 2273 C CA . LEU A 1 302 ? -18.665 -8.576 -4.779 1.00 90.81 302 LEU A CA 1
ATOM 2274 C C . LEU A 1 302 ? -19.182 -8.738 -6.205 1.00 90.81 302 LEU A C 1
ATOM 2276 O O . LEU A 1 302 ? -19.231 -7.773 -6.962 1.00 90.81 302 LEU A O 1
ATOM 2280 N N . ASN A 1 303 ? -19.547 -9.962 -6.589 1.00 89.25 303 ASN A N 1
ATOM 2281 C CA . ASN A 1 303 ? -20.138 -10.275 -7.898 1.00 89.25 303 ASN A CA 1
ATOM 2282 C C . ASN A 1 303 ? -19.300 -9.816 -9.119 1.00 89.25 303 ASN A C 1
ATOM 2284 O O . ASN A 1 303 ? -19.820 -9.720 -10.224 1.00 89.25 303 ASN A O 1
ATOM 2288 N N . GLY A 1 304 ? -17.989 -9.596 -8.936 1.00 84.81 304 GLY A N 1
ATOM 2289 C CA . GLY A 1 304 ? -17.063 -9.117 -9.975 1.00 84.81 304 GLY A CA 1
ATOM 2290 C C . GLY A 1 304 ? -16.849 -7.597 -10.022 1.00 84.81 304 GLY A C 1
ATOM 2291 O O . GLY A 1 304 ? -16.206 -7.118 -10.950 1.00 84.81 304 GLY A O 1
ATOM 2292 N N . ALA A 1 305 ? -17.361 -6.843 -9.043 1.00 86.38 305 ALA A N 1
ATOM 2293 C CA . ALA A 1 305 ? -17.090 -5.416 -8.869 1.00 86.38 305 ALA A CA 1
ATOM 2294 C C . ALA A 1 305 ? -16.384 -5.142 -7.521 1.00 86.38 305 ALA A C 1
ATOM 2296 O O . ALA A 1 305 ? -16.696 -5.810 -6.529 1.00 86.38 305 ALA A O 1
ATOM 2297 N N . PRO A 1 306 ? -15.460 -4.165 -7.428 1.00 86.50 306 PRO A N 1
ATOM 2298 C CA . PRO A 1 306 ? -14.857 -3.760 -6.157 1.00 86.50 306 PRO A CA 1
ATOM 2299 C C . PRO A 1 306 ? -15.895 -3.302 -5.127 1.00 86.50 306 PRO A C 1
ATOM 2301 O O . PRO A 1 306 ? -16.786 -2.512 -5.430 1.00 86.50 306 PRO A O 1
ATOM 2304 N N . MET A 1 307 ? -15.750 -3.742 -3.875 1.00 85.25 307 MET A N 1
ATOM 2305 C CA . MET A 1 307 ? -16.570 -3.241 -2.771 1.00 85.25 307 MET A CA 1
ATOM 2306 C C . MET A 1 307 ? -16.044 -1.876 -2.300 1.00 85.25 307 MET A C 1
ATOM 2308 O O . MET A 1 307 ? -15.393 -1.772 -1.262 1.00 85.25 307 MET A O 1
ATOM 2312 N N . ASP A 1 308 ? -16.318 -0.806 -3.048 1.00 71.50 308 ASP A N 1
ATOM 2313 C CA . ASP A 1 308 ? -15.853 0.546 -2.690 1.00 71.50 308 ASP A CA 1
ATOM 2314 C C . ASP A 1 308 ? -16.402 1.017 -1.326 1.00 71.50 308 ASP A C 1
ATOM 2316 O O . ASP A 1 308 ? -15.726 1.722 -0.576 1.00 71.50 308 ASP A O 1
ATOM 2320 N N . ALA A 1 309 ? -17.582 0.525 -0.936 1.00 68.75 309 ALA A N 1
ATOM 2321 C CA . ALA A 1 309 ? -18.173 0.719 0.387 1.00 68.75 309 ALA A CA 1
ATOM 2322 C C . ALA A 1 309 ? -17.684 -0.288 1.457 1.00 68.75 309 ALA A C 1
ATOM 2324 O O . ALA A 1 309 ? -18.375 -0.497 2.452 1.00 68.75 309 ALA A O 1
ATOM 2325 N N . PHE A 1 310 ? -16.505 -0.914 1.317 1.00 78.31 310 PHE A N 1
ATOM 2326 C CA . PHE A 1 310 ? -15.986 -1.883 2.304 1.00 78.31 310 PHE A CA 1
ATOM 2327 C C . PHE A 1 310 ? -15.832 -1.286 3.716 1.00 78.31 310 PHE A C 1
ATOM 2329 O O . PHE A 1 310 ? -15.944 -1.996 4.713 1.00 78.31 310 PHE A O 1
ATOM 2336 N N . ASP A 1 311 ? -15.637 0.031 3.846 1.00 79.81 311 ASP A N 1
ATOM 2337 C CA . ASP A 1 311 ? -15.658 0.710 5.150 1.00 79.81 311 ASP A CA 1
ATOM 2338 C C . ASP A 1 311 ? -17.059 0.945 5.743 1.00 79.81 311 ASP A C 1
ATOM 2340 O O . ASP A 1 311 ? -17.172 1.407 6.876 1.00 79.81 311 ASP A O 1
ATOM 2344 N N . PHE A 1 312 ? -18.113 0.567 5.029 1.00 82.56 312 PHE A N 1
ATOM 2345 C CA . PHE A 1 312 ? -19.515 0.636 5.445 1.00 82.56 312 PHE A CA 1
ATOM 2346 C C . PHE A 1 312 ? -20.217 -0.718 5.236 1.00 82.56 312 PHE A C 1
ATOM 2348 O O . PHE A 1 312 ? -21.418 -0.773 4.986 1.00 82.56 312 PHE A O 1
ATOM 2355 N N . ALA A 1 313 ? -19.467 -1.823 5.311 1.00 85.06 313 ALA A N 1
ATOM 2356 C CA . ALA A 1 313 ? -19.962 -3.172 5.034 1.00 85.06 313 ALA A CA 1
ATOM 2357 C C . ALA A 1 313 ? -21.131 -3.619 5.941 1.00 85.06 313 ALA A C 1
ATOM 2359 O O . ALA A 1 313 ? -21.947 -4.438 5.530 1.00 85.06 313 ALA A O 1
ATOM 2360 N N . ASP A 1 314 ? -21.236 -3.064 7.149 1.00 87.44 314 ASP A N 1
ATOM 2361 C CA . ASP A 1 314 ? -22.395 -3.188 8.040 1.00 87.44 314 ASP A CA 1
ATOM 2362 C C . ASP A 1 314 ? -23.610 -2.406 7.528 1.00 87.44 314 ASP A C 1
ATOM 2364 O O . ASP A 1 314 ? -24.719 -2.930 7.504 1.00 87.44 314 ASP A O 1
ATOM 2368 N N . THR A 1 315 ? -23.398 -1.177 7.052 1.00 84.50 315 THR A N 1
ATOM 2369 C CA . THR A 1 315 ? -24.463 -0.362 6.442 1.00 84.50 315 THR A CA 1
ATOM 2370 C C . THR A 1 315 ? -24.981 -1.007 5.153 1.00 84.50 315 THR A C 1
ATOM 2372 O O . THR A 1 315 ? -26.180 -0.992 4.909 1.00 84.50 315 THR A O 1
ATOM 2375 N N . PHE A 1 316 ? -24.099 -1.626 4.365 1.00 84.62 316 PHE A N 1
ATOM 2376 C CA . PHE A 1 316 ? -24.446 -2.393 3.166 1.00 84.62 316 PHE A CA 1
ATOM 2377 C C . PHE A 1 316 ? -25.333 -3.609 3.486 1.00 84.62 316 PHE A C 1
ATOM 2379 O O . PHE A 1 316 ? -26.394 -3.766 2.891 1.00 84.62 316 PHE A O 1
ATOM 2386 N N . LEU A 1 317 ? -24.953 -4.436 4.468 1.00 84.81 317 LEU A N 1
ATOM 2387 C CA . LEU A 1 317 ? -25.763 -5.587 4.896 1.00 84.81 317 LEU A CA 1
ATOM 2388 C C . LEU A 1 317 ? -27.126 -5.169 5.478 1.00 84.81 317 LEU A C 1
ATOM 2390 O O . LEU A 1 317 ? -28.137 -5.813 5.194 1.00 84.81 317 LEU A O 1
ATOM 2394 N N . ALA A 1 318 ? -27.165 -4.072 6.238 1.00 80.12 318 ALA A N 1
ATOM 2395 C CA . ALA A 1 318 ? -28.401 -3.525 6.787 1.00 80.12 318 ALA A CA 1
ATOM 2396 C C . ALA A 1 318 ? -29.318 -2.913 5.707 1.00 80.12 318 ALA A C 1
ATOM 2398 O O . ALA A 1 318 ? -30.531 -3.084 5.787 1.00 80.12 318 ALA A O 1
ATOM 2399 N N . HIS A 1 319 ? -28.762 -2.232 4.698 1.00 81.25 319 HIS A N 1
ATOM 2400 C CA . HIS A 1 319 ? -29.532 -1.601 3.619 1.00 81.25 319 HIS A CA 1
ATOM 2401 C C . HIS A 1 319 ? -30.090 -2.623 2.620 1.00 81.25 319 HIS A C 1
ATOM 2403 O O . HIS A 1 319 ? -31.286 -2.618 2.350 1.00 81.25 319 HIS A O 1
ATOM 2409 N N . GLU A 1 320 ? -29.242 -3.517 2.103 1.00 80.56 320 GLU A N 1
ATOM 2410 C CA . GLU A 1 320 ? -29.633 -4.454 1.042 1.00 80.56 320 GLU A CA 1
ATOM 2411 C C . GLU A 1 320 ? -30.467 -5.639 1.562 1.00 80.56 320 GLU A C 1
ATOM 2413 O O . GLU A 1 320 ? -31.288 -6.176 0.824 1.00 80.56 320 GLU A O 1
ATOM 2418 N N . HIS A 1 321 ? -30.260 -6.066 2.819 1.00 80.25 321 HIS A N 1
ATOM 2419 C CA . HIS A 1 321 ? -30.830 -7.318 3.357 1.00 80.25 321 HIS A CA 1
ATOM 2420 C C . HIS A 1 321 ? -31.469 -7.196 4.747 1.00 80.25 321 HIS A C 1
ATOM 2422 O O . HIS A 1 321 ? -31.898 -8.203 5.309 1.00 80.25 321 HIS A O 1
ATOM 2428 N N . GLY A 1 322 ? -31.509 -6.002 5.349 1.00 75.00 322 GLY A N 1
ATOM 2429 C CA . GLY A 1 322 ? -31.995 -5.819 6.725 1.00 75.00 322 GLY A CA 1
ATOM 2430 C C . GLY A 1 322 ? -31.109 -6.461 7.805 1.00 75.00 322 GLY A C 1
ATOM 2431 O O . GLY A 1 322 ? -31.520 -6.556 8.961 1.00 75.00 322 GLY A O 1
ATOM 2432 N N . LEU A 1 323 ? -29.897 -6.909 7.454 1.00 78.06 323 LEU A N 1
ATOM 2433 C CA . LEU A 1 323 ? -28.987 -7.614 8.357 1.00 78.06 323 LEU A CA 1
ATOM 2434 C C . LEU A 1 323 ? -28.146 -6.628 9.178 1.00 78.06 323 LEU A C 1
ATOM 2436 O O . LEU A 1 323 ? -27.004 -6.318 8.838 1.00 78.06 323 LEU A O 1
ATOM 2440 N N . GLU A 1 324 ? -28.717 -6.152 10.285 1.00 78.81 324 GLU A N 1
ATOM 2441 C CA . GLU A 1 324 ? -27.981 -5.403 11.310 1.00 78.81 324 GLU A CA 1
ATOM 2442 C C . GLU A 1 324 ? -26.837 -6.250 11.898 1.00 78.81 324 GLU A C 1
ATOM 2444 O O . GLU A 1 324 ? -27.012 -7.402 12.303 1.00 78.81 324 GLU A O 1
ATOM 2449 N N . THR A 1 325 ? -25.638 -5.668 11.933 1.00 81.06 325 THR A N 1
ATOM 2450 C CA . THR A 1 325 ? -24.441 -6.248 12.550 1.00 81.06 325 THR A CA 1
ATOM 2451 C C . THR A 1 325 ? -23.406 -5.152 12.819 1.00 81.06 325 THR A C 1
ATOM 2453 O O . THR A 1 325 ? -23.542 -4.014 12.367 1.00 81.06 325 THR A O 1
ATOM 2456 N N . THR A 1 326 ? -22.329 -5.466 13.538 1.00 85.25 326 THR A N 1
ATOM 2457 C CA . THR A 1 326 ? -21.255 -4.495 13.791 1.00 85.25 326 THR A CA 1
ATOM 2458 C C . THR A 1 326 ? -20.342 -4.308 12.572 1.00 85.25 326 THR A C 1
ATOM 2460 O O . THR A 1 326 ? -19.946 -5.282 11.928 1.00 85.25 326 THR A O 1
ATOM 2463 N N . LYS A 1 327 ? -19.889 -3.067 12.322 1.00 85.56 327 LYS A N 1
ATOM 2464 C CA . LYS A 1 327 ? -18.861 -2.734 11.312 1.00 85.56 327 LYS A CA 1
ATOM 2465 C C . LYS A 1 327 ? -17.667 -3.691 11.305 1.00 85.56 327 LYS A C 1
ATOM 2467 O O . LYS A 1 327 ? -17.201 -4.078 10.236 1.00 85.56 327 LYS A O 1
ATOM 2472 N N . GLN A 1 328 ? -17.170 -4.089 12.479 1.00 85.94 328 GLN A N 1
ATOM 2473 C CA . GLN A 1 328 ? -16.045 -5.019 12.550 1.00 85.94 328 GLN A CA 1
ATOM 2474 C C . GLN A 1 328 ? -16.452 -6.439 12.132 1.00 85.94 328 GLN A C 1
ATOM 2476 O O . GLN A 1 328 ? -15.744 -7.041 11.337 1.00 85.94 328 GLN A O 1
ATOM 2481 N N . ALA A 1 329 ? -17.599 -6.959 12.586 1.00 86.44 329 ALA A N 1
ATOM 2482 C CA . ALA A 1 329 ? -18.068 -8.289 12.188 1.00 86.44 329 ALA A CA 1
ATOM 2483 C C . ALA A 1 329 ? -18.347 -8.390 10.678 1.00 86.44 329 ALA A C 1
ATOM 2485 O O . ALA A 1 329 ? -17.966 -9.388 10.064 1.00 86.44 329 ALA A O 1
ATOM 2486 N N . ALA A 1 330 ? -18.929 -7.350 10.070 1.00 89.19 330 ALA A N 1
ATOM 2487 C CA . ALA A 1 330 ? -19.116 -7.275 8.623 1.00 89.19 330 ALA A CA 1
ATOM 2488 C C . ALA A 1 330 ? -17.770 -7.280 7.874 1.00 89.19 330 ALA A C 1
ATOM 2490 O O . ALA A 1 330 ? -17.542 -8.149 7.031 1.00 89.19 330 ALA A O 1
ATOM 2491 N N . LYS A 1 331 ? -16.848 -6.364 8.215 1.00 89.88 331 LYS A N 1
ATOM 2492 C CA . LYS A 1 331 ? -15.532 -6.262 7.553 1.00 89.88 331 LYS A CA 1
ATOM 2493 C C . LYS A 1 331 ? -14.677 -7.516 7.744 1.00 89.88 331 LYS A C 1
ATOM 2495 O O . LYS A 1 331 ? -14.111 -7.996 6.765 1.00 89.88 331 LYS A O 1
ATOM 2500 N N . ASP A 1 332 ? -14.632 -8.076 8.956 1.00 89.25 332 ASP A N 1
ATOM 2501 C CA . ASP A 1 332 ? -13.975 -9.358 9.250 1.00 89.25 332 ASP A CA 1
ATOM 2502 C C . ASP A 1 332 ? -14.525 -10.472 8.351 1.00 89.25 332 ASP A C 1
ATOM 2504 O O . ASP A 1 332 ? -13.763 -11.276 7.818 1.00 89.25 332 ASP A O 1
ATOM 2508 N N . THR A 1 333 ? -15.851 -10.530 8.182 1.00 91.12 333 THR A N 1
ATOM 2509 C CA . THR A 1 333 ? -16.500 -11.619 7.448 1.00 91.12 333 THR A CA 1
ATOM 2510 C C . THR A 1 333 ? -16.284 -11.503 5.946 1.00 91.12 333 THR A C 1
ATOM 2512 O O . THR A 1 333 ? -15.862 -12.480 5.331 1.00 91.12 333 THR A O 1
ATOM 2515 N N . PHE A 1 334 ? -16.497 -10.326 5.349 1.00 92.19 334 PHE A N 1
ATOM 2516 C CA . PHE A 1 334 ? -16.200 -10.123 3.929 1.00 92.19 334 PHE A CA 1
ATOM 2517 C C . PHE A 1 334 ? -14.712 -10.351 3.628 1.00 92.19 334 PHE A C 1
ATOM 2519 O O . PHE A 1 334 ? -14.403 -11.023 2.648 1.00 92.19 334 PHE A O 1
ATOM 2526 N N . ALA A 1 335 ? -13.794 -9.891 4.490 1.00 90.00 335 ALA A N 1
ATOM 2527 C CA . ALA A 1 335 ? -12.364 -10.172 4.341 1.00 90.00 335 ALA A CA 1
ATOM 2528 C C . ALA A 1 335 ? -12.047 -11.674 4.435 1.00 90.00 335 ALA A C 1
ATOM 2530 O O . ALA A 1 335 ? -11.299 -12.186 3.608 1.00 90.00 335 ALA A O 1
ATOM 2531 N N . TYR A 1 336 ? -12.630 -12.396 5.397 1.00 91.69 336 TYR A N 1
ATOM 2532 C CA . TYR A 1 336 ? -12.412 -13.836 5.569 1.00 91.69 336 TYR A CA 1
ATOM 2533 C C . TYR A 1 336 ? -12.965 -14.665 4.400 1.00 91.69 336 TYR A C 1
ATOM 2535 O O . TYR A 1 336 ? -12.288 -15.567 3.908 1.00 91.69 336 TYR A O 1
ATOM 2543 N N . VAL A 1 337 ? -14.173 -14.354 3.917 1.00 93.12 337 VAL A N 1
ATOM 2544 C CA . VAL A 1 337 ? -14.755 -15.041 2.753 1.00 93.12 337 VAL A CA 1
ATOM 2545 C C . VAL A 1 337 ? -13.955 -14.724 1.485 1.00 93.12 337 VAL A C 1
ATOM 2547 O O . VAL A 1 337 ? -13.653 -15.640 0.725 1.00 93.12 337 VAL A O 1
ATOM 2550 N N . ALA A 1 338 ? -13.539 -13.469 1.288 1.00 92.50 338 ALA A N 1
ATOM 2551 C CA . ALA A 1 338 ? -12.694 -13.073 0.165 1.00 92.50 338 ALA A CA 1
ATOM 2552 C C . ALA A 1 338 ? -11.317 -13.758 0.197 1.00 92.50 338 ALA A C 1
ATOM 2554 O O . ALA A 1 338 ? -10.876 -14.277 -0.822 1.00 92.50 338 ALA A O 1
ATOM 2555 N N . ALA A 1 339 ? -10.656 -13.808 1.358 1.00 89.44 339 ALA A N 1
ATOM 2556 C CA . ALA A 1 339 ? -9.340 -14.430 1.525 1.00 89.44 339 ALA A CA 1
ATOM 2557 C C . ALA A 1 339 ? -9.358 -15.961 1.354 1.00 89.44 339 ALA A C 1
ATOM 2559 O O . ALA A 1 339 ? -8.332 -16.544 1.017 1.00 89.44 339 ALA A O 1
ATOM 2560 N N . ALA A 1 340 ? -10.512 -16.609 1.542 1.00 91.56 340 ALA A N 1
ATOM 2561 C CA . ALA A 1 340 ? -10.724 -18.010 1.169 1.00 91.56 340 ALA A CA 1
ATOM 2562 C C . ALA A 1 340 ? -10.949 -18.208 -0.346 1.00 91.56 340 ALA A C 1
ATOM 2564 O O . ALA A 1 340 ? -10.819 -19.325 -0.840 1.00 91.56 340 ALA A O 1
ATOM 2565 N N . ASN A 1 341 ? -11.274 -17.133 -1.072 1.00 92.88 341 ASN A N 1
ATOM 2566 C CA . ASN A 1 341 ? -11.597 -17.114 -2.497 1.00 92.88 341 ASN A CA 1
ATOM 2567 C C . ASN A 1 341 ? -10.688 -16.115 -3.275 1.00 92.88 341 ASN A C 1
ATOM 2569 O O . ASN A 1 341 ? -11.210 -15.195 -3.922 1.00 92.88 341 ASN A O 1
ATOM 2573 N N . PRO A 1 342 ? -9.344 -16.209 -3.200 1.00 93.00 342 PRO A N 1
ATOM 2574 C CA . PRO A 1 342 ? -8.455 -15.309 -3.934 1.00 93.00 342 PRO A CA 1
ATOM 2575 C C . PRO A 1 342 ? -8.524 -15.562 -5.445 1.00 93.00 342 PRO A C 1
ATOM 2577 O O . PRO A 1 342 ? -8.737 -16.690 -5.892 1.00 93.00 342 PRO A O 1
ATOM 2580 N N . PHE A 1 343 ? -8.315 -14.518 -6.250 1.00 93.56 343 PHE A N 1
ATOM 2581 C CA . PHE A 1 343 ? -8.130 -14.665 -7.692 1.00 93.56 343 PHE A CA 1
ATOM 2582 C C . PHE A 1 343 ? -7.156 -13.637 -8.274 1.00 93.56 343 PHE A C 1
ATOM 2584 O O . PHE A 1 343 ? -7.130 -12.463 -7.893 1.00 93.56 343 PHE A O 1
ATOM 2591 N N . ASN A 1 344 ? -6.392 -14.086 -9.266 1.00 93.81 344 ASN A N 1
ATOM 2592 C CA . ASN A 1 344 ? -5.553 -13.233 -10.090 1.00 93.81 344 ASN A CA 1
ATOM 2593 C C . ASN A 1 344 ? -6.392 -12.669 -11.262 1.00 93.81 344 ASN A C 1
ATOM 2595 O O . ASN A 1 344 ? -6.763 -13.445 -12.151 1.00 93.81 344 ASN A O 1
ATOM 2599 N N . PRO A 1 345 ? -6.693 -11.355 -11.312 1.00 93.81 345 PRO A N 1
ATOM 2600 C CA . PRO A 1 345 ? -7.519 -10.783 -12.378 1.00 93.81 345 PRO A CA 1
ATOM 2601 C C . PRO A 1 345 ? -6.852 -10.864 -13.756 1.00 93.81 345 PRO A C 1
ATOM 2603 O O . PRO A 1 345 ? -7.544 -11.026 -14.758 1.00 93.81 345 PRO A O 1
ATOM 2606 N N . ILE A 1 346 ? -5.518 -10.821 -13.814 1.00 94.94 346 ILE A N 1
ATOM 2607 C CA . ILE A 1 346 ? -4.761 -10.873 -15.069 1.00 94.94 346 ILE A CA 1
ATOM 2608 C C . ILE A 1 346 ? -4.833 -12.292 -15.655 1.00 94.94 346 ILE A C 1
ATOM 2610 O O . ILE A 1 346 ? -5.167 -12.468 -16.824 1.00 94.94 346 ILE A O 1
ATOM 2614 N N . ALA A 1 347 ? -4.631 -13.327 -14.830 1.00 94.81 347 ALA A N 1
ATOM 2615 C CA . ALA A 1 347 ? -4.827 -14.717 -15.254 1.00 94.81 347 ALA A CA 1
ATOM 2616 C C . ALA A 1 347 ? -6.280 -15.003 -15.683 1.00 94.81 347 ALA A C 1
ATOM 2618 O O . ALA A 1 347 ? -6.504 -15.723 -16.656 1.00 94.81 347 ALA A O 1
ATOM 2619 N N . ALA A 1 348 ? -7.270 -14.413 -15.001 1.00 94.00 348 ALA A N 1
ATOM 2620 C CA . ALA A 1 348 ? -8.675 -14.519 -15.394 1.00 94.00 348 ALA A CA 1
ATOM 2621 C C . ALA A 1 348 ? -8.950 -13.854 -16.759 1.00 94.00 348 ALA A C 1
ATOM 2623 O O . ALA A 1 348 ? -9.644 -14.441 -17.589 1.00 94.00 348 ALA A O 1
ATOM 2624 N N . TYR A 1 349 ? -8.354 -12.687 -17.024 1.00 95.25 349 TYR A N 1
ATOM 2625 C CA . TYR A 1 349 ? -8.414 -12.006 -18.321 1.00 95.25 349 TYR A CA 1
ATOM 2626 C C . TYR A 1 349 ? -7.810 -12.852 -19.446 1.00 95.25 349 TYR A C 1
ATOM 2628 O O . TYR A 1 349 ? -8.500 -13.136 -20.422 1.00 95.25 349 TYR A O 1
ATOM 2636 N N . PHE A 1 350 ? -6.581 -13.355 -19.288 1.00 95.44 350 PHE A N 1
ATOM 2637 C CA . PHE A 1 350 ? -5.957 -14.226 -20.295 1.00 95.44 350 PHE A CA 1
ATOM 2638 C C . PHE A 1 350 ? -6.713 -15.545 -20.506 1.00 95.44 350 PHE A C 1
ATOM 2640 O O . PHE A 1 350 ? -6.783 -16.032 -21.635 1.00 95.44 350 PHE A O 1
ATOM 2647 N N . LYS A 1 351 ? -7.337 -16.105 -19.460 1.00 94.56 351 LYS A N 1
ATOM 2648 C CA . LYS A 1 351 ? -8.242 -17.255 -19.604 1.00 94.56 351 LYS A CA 1
ATOM 2649 C C . LYS A 1 351 ? -9.470 -16.911 -20.457 1.00 94.56 351 LYS A C 1
ATOM 2651 O O . LYS A 1 351 ? -9.873 -17.744 -21.259 1.00 94.56 351 LYS A O 1
ATOM 2656 N N . GLY A 1 352 ? -10.025 -15.706 -20.317 1.00 94.25 352 GLY A N 1
ATOM 2657 C CA . GLY A 1 352 ? -11.114 -15.207 -21.162 1.00 94.25 352 GLY A CA 1
ATOM 2658 C C . GLY A 1 352 ? -10.688 -14.936 -22.610 1.00 94.25 352 GLY A C 1
ATOM 2659 O O . GLY A 1 352 ? -11.416 -15.294 -23.529 1.00 94.25 352 GLY A O 1
ATOM 2660 N N . LEU A 1 353 ? -9.489 -14.381 -22.840 1.00 94.19 353 LEU A N 1
ATOM 2661 C CA . LEU A 1 353 ? -8.950 -14.192 -24.198 1.00 94.19 353 LEU A CA 1
ATOM 2662 C C . LEU A 1 353 ? -8.791 -15.526 -24.946 1.00 94.19 353 LEU A C 1
ATOM 2664 O O . LEU A 1 353 ? -9.108 -15.604 -26.127 1.00 94.19 353 LEU A O 1
ATOM 2668 N N . ARG A 1 354 ? -8.377 -16.598 -24.255 1.00 89.94 354 ARG A N 1
ATOM 2669 C CA . ARG A 1 354 ? -8.284 -17.963 -24.817 1.00 89.94 354 ARG A CA 1
ATOM 2670 C C . ARG A 1 354 ? -9.636 -18.618 -25.147 1.00 89.94 354 ARG A C 1
ATOM 2672 O O . ARG A 1 354 ? -9.644 -19.752 -25.610 1.00 89.94 354 ARG A O 1
ATOM 2679 N N . GLN A 1 355 ? -10.758 -17.947 -24.886 1.00 90.81 355 GLN A N 1
ATOM 2680 C CA . GLN A 1 355 ? -12.118 -18.406 -25.202 1.00 90.81 355 GLN A CA 1
ATOM 2681 C C . GLN A 1 355 ? -12.779 -17.557 -26.305 1.00 90.81 355 GLN A C 1
ATOM 2683 O O . GLN A 1 355 ? -13.998 -17.601 -26.461 1.00 90.81 355 GLN A O 1
ATOM 2688 N N . ARG A 1 356 ? -11.997 -16.746 -27.034 1.00 91.69 356 ARG A N 1
ATOM 2689 C CA . ARG A 1 356 ? -12.480 -15.813 -28.058 1.00 91.69 356 ARG A CA 1
ATOM 2690 C C . ARG A 1 356 ? -11.882 -16.099 -29.431 1.00 91.69 356 ARG A C 1
ATOM 2692 O O . ARG A 1 356 ? -10.749 -15.719 -29.716 1.00 91.69 356 ARG A O 1
ATOM 2699 N N . ASP A 1 357 ? -12.703 -16.676 -30.301 1.00 86.94 357 ASP A N 1
ATOM 2700 C CA . ASP A 1 357 ? -12.350 -16.976 -31.694 1.00 86.94 357 ASP A CA 1
ATOM 2701 C C . ASP A 1 357 ? -12.391 -15.731 -32.612 1.00 86.94 357 ASP A C 1
ATOM 2703 O O . ASP A 1 357 ? -11.974 -15.788 -33.767 1.00 86.94 357 ASP A O 1
ATOM 2707 N N . ASP A 1 358 ? -12.885 -14.586 -32.118 1.00 91.31 358 ASP A N 1
ATOM 2708 C CA . ASP A 1 358 ? -13.007 -13.331 -32.877 1.00 91.31 358 ASP A CA 1
ATOM 2709 C C . ASP A 1 358 ? -11.721 -12.476 -32.894 1.00 91.31 358 ASP A C 1
ATOM 2711 O O . ASP A 1 358 ? -11.615 -11.506 -33.652 1.00 91.31 358 ASP A O 1
ATOM 2715 N N . LEU A 1 359 ? -10.724 -12.829 -32.075 1.00 91.88 359 LEU A N 1
ATOM 2716 C CA . LEU A 1 359 ? -9.486 -12.066 -31.916 1.00 91.88 359 LEU A CA 1
ATOM 2717 C C . LEU A 1 359 ? -8.475 -12.364 -33.031 1.00 91.88 359 LEU A C 1
ATOM 2719 O O . LEU A 1 359 ? -7.874 -13.434 -33.102 1.00 91.88 359 LEU A O 1
ATOM 2723 N N . LYS A 1 360 ? -8.216 -11.364 -33.879 1.00 91.69 360 LYS A N 1
ATOM 2724 C CA . LYS A 1 360 ? -7.165 -11.433 -34.905 1.00 91.69 360 LYS A CA 1
ATOM 2725 C C . LYS A 1 360 ? -5.785 -11.211 -34.291 1.00 91.69 360 LYS A C 1
ATOM 2727 O O . LYS A 1 360 ? -5.568 -10.189 -33.640 1.00 91.69 360 LYS A O 1
ATOM 2732 N N . LEU A 1 361 ? -4.853 -12.125 -34.560 1.00 92.56 361 LEU A N 1
ATOM 2733 C CA . LEU A 1 361 ? -3.441 -11.955 -34.209 1.00 92.56 361 LEU A CA 1
ATOM 2734 C C . LEU A 1 361 ? -2.823 -10.784 -34.994 1.00 92.56 361 LEU A C 1
ATOM 2736 O O . LEU A 1 361 ? -3.213 -10.503 -36.130 1.00 92.56 361 LEU A O 1
ATOM 2740 N N . LEU A 1 362 ? -1.860 -10.101 -34.380 1.00 95.12 362 LEU A N 1
ATOM 2741 C CA . LEU A 1 362 ? -1.214 -8.895 -34.899 1.00 95.12 362 LEU A CA 1
ATOM 2742 C C . LEU A 1 362 ? 0.276 -9.144 -35.169 1.00 95.12 362 LEU A C 1
ATOM 2744 O O . LEU A 1 362 ? 0.893 -10.028 -34.578 1.00 95.12 362 LEU A O 1
ATOM 2748 N N . SER A 1 363 ? 0.876 -8.342 -36.048 1.00 95.25 363 SER A N 1
ATOM 2749 C CA . SER A 1 363 ? 2.324 -8.377 -36.273 1.00 95.25 363 SER A CA 1
ATOM 2750 C C . SER A 1 363 ? 3.064 -7.509 -35.243 1.00 95.25 363 SER A C 1
ATOM 2752 O O . SER A 1 363 ? 2.492 -6.569 -34.676 1.00 95.25 363 SER A O 1
ATOM 2754 N N . ILE A 1 364 ? 4.346 -7.796 -34.991 1.00 95.50 364 ILE A N 1
ATOM 2755 C CA . ILE A 1 364 ? 5.140 -6.996 -34.047 1.00 95.50 364 ILE A CA 1
ATOM 2756 C C . ILE A 1 364 ? 5.395 -5.578 -34.573 1.00 95.50 364 ILE A C 1
ATOM 2758 O O . ILE A 1 364 ? 5.429 -4.637 -33.788 1.00 95.50 364 ILE A O 1
ATOM 2762 N N . GLU A 1 365 ? 5.483 -5.386 -35.888 1.00 95.50 365 GLU A N 1
ATOM 2763 C CA . GLU A 1 365 ? 5.600 -4.075 -36.530 1.00 95.50 365 GLU A CA 1
ATOM 2764 C C . GLU A 1 365 ? 4.343 -3.225 -36.301 1.00 95.50 365 GLU A C 1
ATOM 2766 O O . GLU A 1 365 ? 4.455 -2.026 -36.052 1.00 95.50 365 GLU A O 1
ATOM 2771 N N . ALA A 1 366 ? 3.150 -3.833 -36.323 1.00 96.62 366 ALA A N 1
ATOM 2772 C CA . ALA A 1 366 ? 1.903 -3.137 -36.006 1.00 96.62 366 ALA A CA 1
ATOM 2773 C C . ALA A 1 366 ? 1.849 -2.716 -34.527 1.00 96.62 366 ALA A C 1
ATOM 2775 O O . ALA A 1 366 ? 1.493 -1.578 -34.219 1.00 96.62 366 ALA A O 1
ATOM 2776 N N . ILE A 1 367 ? 2.250 -3.609 -33.615 1.00 97.75 367 ILE A N 1
ATOM 2777 C CA . ILE A 1 367 ? 2.274 -3.350 -32.167 1.00 97.75 367 ILE A CA 1
ATOM 2778 C C . ILE A 1 367 ? 3.321 -2.280 -31.823 1.00 97.75 367 ILE A C 1
ATOM 2780 O O . ILE A 1 367 ? 2.990 -1.254 -31.229 1.00 97.75 367 ILE A O 1
ATOM 2784 N N . ALA A 1 368 ? 4.573 -2.471 -32.239 1.00 97.62 368 ALA A N 1
ATOM 2785 C CA . ALA A 1 368 ? 5.669 -1.543 -31.978 1.00 97.62 368 ALA A CA 1
ATOM 2786 C C . ALA A 1 368 ? 5.462 -0.196 -32.691 1.00 97.62 368 ALA A C 1
ATOM 2788 O O . ALA A 1 368 ? 5.686 0.860 -32.101 1.00 97.62 368 ALA A O 1
ATOM 2789 N N . GLY A 1 369 ? 4.933 -0.209 -33.918 1.00 97.19 369 GLY A N 1
ATOM 2790 C CA . GLY A 1 369 ? 4.557 0.997 -34.654 1.00 97.19 369 GLY A CA 1
ATOM 2791 C C . GLY A 1 369 ? 3.403 1.776 -34.012 1.00 97.19 369 GLY A C 1
ATOM 2792 O O . GLY A 1 369 ? 3.303 2.987 -34.215 1.00 97.19 369 GLY A O 1
ATOM 2793 N N . ALA A 1 370 ? 2.547 1.140 -33.205 1.00 97.56 370 ALA A N 1
ATOM 2794 C CA . ALA A 1 370 ? 1.564 1.840 -32.375 1.00 97.56 370 ALA A CA 1
ATOM 2795 C C . ALA A 1 370 ? 2.187 2.463 -31.112 1.00 97.56 370 ALA A C 1
ATOM 2797 O O . ALA A 1 370 ? 1.678 3.462 -30.610 1.00 97.56 370 ALA A O 1
ATOM 2798 N N . PHE A 1 371 ? 3.327 1.944 -30.650 1.00 97.44 371 PHE A N 1
ATOM 2799 C CA . PHE A 1 371 ? 4.200 2.599 -29.670 1.00 97.44 371 PHE A CA 1
ATOM 2800 C C . PHE A 1 371 ? 5.164 3.624 -30.301 1.00 97.44 371 PHE A C 1
ATOM 2802 O O . PHE A 1 371 ? 6.001 4.167 -29.596 1.00 97.44 371 PHE A O 1
ATOM 2809 N N . GLY A 1 372 ? 5.058 3.930 -31.599 1.00 95.75 372 GLY A N 1
ATOM 2810 C CA . GLY A 1 372 ? 5.925 4.910 -32.264 1.00 95.75 372 GLY A CA 1
ATOM 2811 C C . GLY A 1 372 ? 7.318 4.394 -32.648 1.00 95.75 372 GLY A C 1
ATOM 2812 O O . GLY A 1 372 ? 8.151 5.188 -33.067 1.00 95.75 372 GLY A O 1
ATOM 2813 N N . VAL A 1 373 ? 7.587 3.087 -32.565 1.00 96.19 373 VAL A N 1
ATOM 2814 C CA . VAL A 1 373 ? 8.826 2.510 -33.117 1.00 96.19 373 VAL A CA 1
ATOM 2815 C C . VAL A 1 373 ? 8.824 2.666 -34.640 1.00 96.19 373 VAL A C 1
ATOM 2817 O O . VAL A 1 373 ? 7.836 2.336 -35.304 1.00 96.19 373 VAL A O 1
ATOM 2820 N N . LEU A 1 374 ? 9.929 3.162 -35.199 1.00 91.81 374 LEU A N 1
ATOM 2821 C CA . LEU A 1 374 ? 10.053 3.401 -36.637 1.00 91.81 374 LEU A CA 1
ATOM 2822 C C . LEU A 1 374 ? 10.095 2.084 -37.447 1.00 91.81 374 LEU A C 1
ATOM 2824 O O . LEU A 1 374 ? 10.653 1.083 -36.980 1.00 91.81 374 LEU A O 1
ATOM 2828 N N . PRO A 1 375 ? 9.548 2.061 -38.680 1.00 89.38 375 PRO A N 1
ATOM 2829 C CA . PRO A 1 375 ? 9.677 0.914 -39.575 1.00 89.38 375 PRO A CA 1
ATOM 2830 C C . PRO A 1 375 ? 11.148 0.538 -39.800 1.00 89.38 375 PRO A C 1
ATOM 2832 O O . PRO A 1 375 ? 11.969 1.390 -40.130 1.00 89.38 375 PRO A O 1
ATOM 2835 N N . GLY A 1 376 ? 11.471 -0.746 -39.636 1.00 87.00 376 GLY A N 1
ATOM 2836 C CA . GLY A 1 376 ? 12.827 -1.277 -39.809 1.00 87.00 376 GLY A CA 1
ATOM 2837 C C . GLY A 1 376 ? 13.669 -1.393 -38.531 1.00 87.00 376 GLY A C 1
ATOM 2838 O O . GLY A 1 376 ? 14.668 -2.107 -38.564 1.00 87.00 376 GLY A O 1
ATOM 2839 N N . ASP A 1 377 ? 13.273 -0.801 -37.394 1.00 91.38 377 ASP A N 1
ATOM 2840 C CA . ASP A 1 377 ? 13.979 -1.009 -36.114 1.00 91.38 377 ASP A CA 1
ATOM 2841 C C . ASP A 1 377 ? 13.594 -2.353 -35.464 1.00 91.38 377 ASP A C 1
ATOM 2843 O O . ASP A 1 377 ? 12.893 -2.434 -34.449 1.00 91.38 377 ASP A O 1
ATOM 2847 N N . THR A 1 378 ? 14.066 -3.436 -36.084 1.00 94.19 378 THR A N 1
ATOM 2848 C CA . THR A 1 378 ? 13.830 -4.826 -35.664 1.00 94.19 378 THR A CA 1
ATOM 2849 C C . THR A 1 378 ? 14.356 -5.124 -34.260 1.00 94.19 378 THR A C 1
ATOM 2851 O O . THR A 1 378 ? 13.818 -6.000 -33.583 1.00 94.19 378 THR A O 1
ATOM 2854 N N . LEU A 1 379 ? 15.348 -4.366 -33.771 1.00 94.25 379 LEU A N 1
ATOM 2855 C CA . LEU A 1 379 ? 15.816 -4.467 -32.389 1.00 94.25 379 LEU A CA 1
ATOM 2856 C C . LEU A 1 379 ? 14.728 -4.015 -31.409 1.00 94.25 379 LEU A C 1
ATOM 2858 O O . LEU A 1 379 ? 14.378 -4.773 -30.508 1.00 94.25 379 LEU A O 1
ATOM 2862 N N . SER A 1 380 ? 14.157 -2.821 -31.590 1.00 95.38 380 SER A N 1
ATOM 2863 C CA . SER A 1 380 ? 13.084 -2.336 -30.709 1.00 95.38 380 SER A CA 1
ATOM 2864 C C . SER A 1 380 ? 11.838 -3.220 -30.767 1.00 95.38 380 SER A C 1
ATOM 2866 O O . SER A 1 380 ? 11.214 -3.461 -29.734 1.00 95.38 380 SER A O 1
ATOM 2868 N N . GLN A 1 381 ? 11.506 -3.753 -31.947 1.00 95.69 381 GLN A N 1
ATOM 2869 C CA . GLN A 1 381 ? 10.424 -4.725 -32.133 1.00 95.69 381 GLN A CA 1
ATOM 2870 C C . GLN A 1 381 ? 10.647 -5.995 -31.291 1.00 95.69 381 GLN A C 1
ATOM 2872 O O . GLN A 1 381 ? 9.795 -6.359 -30.482 1.00 95.69 381 GLN A O 1
ATOM 2877 N N . GLU A 1 382 ? 11.813 -6.631 -31.416 1.00 95.31 382 GLU A N 1
ATOM 2878 C CA . GLU A 1 382 ? 12.180 -7.855 -30.690 1.00 95.31 382 GLU A CA 1
ATOM 2879 C C . GLU A 1 382 ? 12.261 -7.639 -29.164 1.00 95.31 382 GLU A C 1
ATOM 2881 O O . GLU A 1 382 ? 11.763 -8.452 -28.377 1.00 95.31 382 GLU A O 1
ATOM 2886 N N . LEU A 1 383 ? 12.839 -6.518 -28.716 1.00 96.12 383 LEU A N 1
ATOM 2887 C CA . LEU A 1 383 ? 12.889 -6.170 -27.291 1.00 96.12 383 LEU A CA 1
ATOM 2888 C C . LEU A 1 383 ? 11.485 -5.919 -26.723 1.00 96.12 383 LEU A C 1
ATOM 2890 O O . LEU A 1 383 ? 11.179 -6.375 -25.618 1.00 96.12 383 LEU A O 1
ATOM 2894 N N . MET A 1 384 ? 10.605 -5.261 -27.482 1.00 97.62 384 MET A N 1
ATOM 2895 C CA . MET A 1 384 ? 9.214 -5.054 -27.081 1.00 97.62 384 MET A CA 1
ATOM 2896 C C . MET A 1 384 ? 8.439 -6.376 -27.028 1.00 97.62 384 MET A C 1
ATOM 2898 O O . MET A 1 384 ? 7.797 -6.645 -26.015 1.00 97.62 384 MET A O 1
ATOM 2902 N N . ALA A 1 385 ? 8.559 -7.246 -28.038 1.00 97.44 385 ALA A N 1
ATOM 2903 C CA . ALA A 1 385 ? 7.915 -8.563 -28.061 1.00 97.44 385 ALA A CA 1
ATOM 2904 C C . ALA A 1 385 ? 8.271 -9.399 -26.820 1.00 97.44 385 ALA A C 1
ATOM 2906 O O . ALA A 1 385 ? 7.391 -9.932 -26.137 1.00 97.44 385 ALA A O 1
ATOM 2907 N N . ARG A 1 386 ? 9.561 -9.455 -26.464 1.00 97.06 386 ARG A N 1
ATOM 2908 C CA . ARG A 1 386 ? 10.035 -10.179 -25.273 1.00 97.06 386 ARG A CA 1
ATOM 2909 C C . ARG A 1 386 ? 9.646 -9.500 -23.962 1.00 97.06 386 ARG A C 1
ATOM 2911 O O . ARG A 1 386 ? 9.432 -10.188 -22.964 1.00 97.06 386 ARG A O 1
ATOM 2918 N N . HIS A 1 387 ? 9.519 -8.175 -23.937 1.00 98.00 387 HIS A N 1
ATOM 2919 C CA . HIS A 1 387 ? 9.060 -7.459 -22.748 1.00 98.00 387 HIS A CA 1
ATOM 2920 C C . HIS A 1 387 ? 7.567 -7.699 -22.490 1.00 98.00 387 HIS A C 1
ATOM 2922 O O . HIS A 1 387 ? 7.183 -7.981 -21.354 1.00 98.00 387 HIS A O 1
ATOM 2928 N N . LEU A 1 388 ? 6.749 -7.696 -23.548 1.00 98.50 388 LEU A N 1
ATOM 2929 C CA . LEU A 1 388 ? 5.338 -8.078 -23.496 1.00 98.50 388 LEU A CA 1
ATOM 2930 C C . LEU A 1 388 ? 5.170 -9.546 -23.076 1.00 98.50 388 LEU A C 1
ATOM 2932 O O . LEU A 1 388 ? 4.366 -9.829 -22.191 1.00 98.50 388 LEU A O 1
ATOM 2936 N N . ALA A 1 389 ? 5.981 -10.467 -23.607 1.00 98.19 389 ALA A N 1
ATOM 2937 C CA . ALA A 1 389 ? 6.022 -11.856 -23.139 1.00 98.19 389 ALA A CA 1
ATOM 2938 C C . ALA A 1 389 ? 6.345 -11.955 -21.633 1.00 98.19 389 ALA A C 1
ATOM 2940 O O . ALA A 1 389 ? 5.739 -12.749 -20.917 1.00 98.19 389 ALA A O 1
ATOM 2941 N N . GLY A 1 390 ? 7.254 -11.113 -21.125 1.00 97.31 390 GLY A N 1
ATOM 2942 C CA . GLY A 1 390 ? 7.562 -11.014 -19.695 1.00 97.31 390 GLY A CA 1
ATOM 2943 C C . GLY A 1 390 ? 6.404 -10.480 -18.851 1.00 97.31 390 GLY A C 1
ATOM 2944 O O . GLY A 1 390 ? 6.179 -10.974 -17.745 1.00 97.31 390 GLY A O 1
ATOM 2945 N N . ALA A 1 391 ? 5.647 -9.513 -19.376 1.00 97.81 391 ALA A N 1
ATOM 2946 C CA . ALA A 1 391 ? 4.435 -8.993 -18.747 1.00 97.81 391 ALA A CA 1
ATOM 2947 C C . ALA A 1 391 ? 3.315 -10.040 -18.714 1.00 97.81 391 ALA A C 1
ATOM 2949 O O . ALA A 1 391 ? 2.733 -10.253 -17.654 1.00 97.81 391 ALA A O 1
ATOM 2950 N N . TYR A 1 392 ? 3.064 -10.751 -19.817 1.00 97.69 392 TYR A N 1
ATOM 2951 C CA . TYR A 1 392 ? 2.138 -11.888 -19.858 1.00 97.69 392 TYR A CA 1
ATOM 2952 C C . TYR A 1 392 ? 2.506 -12.949 -18.812 1.00 97.69 392 TYR A C 1
ATOM 2954 O O . TYR A 1 392 ? 1.678 -13.282 -17.965 1.00 97.69 392 TYR A O 1
ATOM 2962 N N . LEU A 1 393 ? 3.764 -13.405 -18.803 1.00 97.44 393 LEU A N 1
ATOM 2963 C CA . LEU A 1 393 ? 4.234 -14.449 -17.889 1.00 97.44 393 LEU A CA 1
ATOM 2964 C C . LEU A 1 393 ? 4.128 -14.035 -16.412 1.00 97.44 393 LEU A C 1
ATOM 2966 O O . LEU A 1 393 ? 3.558 -14.787 -15.630 1.00 97.44 393 LEU A O 1
ATOM 2970 N N . ARG A 1 394 ? 4.557 -12.824 -16.019 1.00 95.00 394 ARG A N 1
ATOM 2971 C CA . ARG A 1 394 ? 4.329 -12.316 -14.644 1.00 95.00 394 ARG A CA 1
ATOM 2972 C C . ARG A 1 394 ? 2.861 -12.051 -14.310 1.00 95.00 394 ARG A C 1
ATOM 2974 O O . ARG A 1 394 ? 2.484 -12.083 -13.139 1.00 95.00 394 ARG A O 1
ATOM 2981 N N . GLY A 1 395 ? 2.056 -11.754 -15.325 1.00 94.44 395 GLY A N 1
ATOM 2982 C CA . GLY A 1 395 ? 0.624 -11.533 -15.199 1.00 94.44 395 GLY A CA 1
ATOM 2983 C C . GLY A 1 395 ? -0.118 -12.815 -14.837 1.00 94.44 395 GLY A C 1
ATOM 2984 O O . GLY A 1 395 ? -0.954 -12.795 -13.938 1.00 94.44 395 GLY A O 1
ATOM 2985 N N . ILE A 1 396 ? 0.206 -13.936 -15.488 1.00 95.12 396 ILE A N 1
ATOM 2986 C CA . ILE A 1 396 ? -0.414 -15.240 -15.204 1.00 95.12 396 ILE A CA 1
ATOM 2987 C C . ILE A 1 396 ? 0.258 -15.981 -14.037 1.00 95.12 396 ILE A C 1
ATOM 2989 O O . ILE A 1 396 ? -0.444 -16.602 -13.241 1.00 95.12 396 ILE A O 1
ATOM 2993 N N . GLU A 1 397 ? 1.582 -15.861 -13.896 1.00 95.00 397 GLU A N 1
ATOM 2994 C CA . GLU A 1 397 ? 2.414 -16.502 -12.871 1.00 95.00 397 GLU A CA 1
ATOM 2995 C C . GLU A 1 397 ? 3.131 -15.422 -12.024 1.00 95.00 397 GLU A C 1
ATOM 2997 O O . GLU A 1 397 ? 4.241 -14.982 -12.345 1.00 95.00 397 GLU A O 1
ATOM 3002 N N . PRO A 1 398 ? 2.495 -14.940 -10.937 1.00 94.44 398 PRO A N 1
ATOM 3003 C CA . PRO A 1 398 ? 3.060 -13.924 -10.053 1.00 94.44 398 PRO A CA 1
ATOM 3004 C C . PRO A 1 398 ? 4.458 -14.294 -9.546 1.00 94.44 398 PRO A C 1
ATOM 3006 O O . PRO A 1 398 ? 4.662 -15.346 -8.945 1.00 94.44 398 PRO A O 1
ATOM 3009 N N . GLY A 1 399 ? 5.425 -13.402 -9.754 1.00 94.56 399 GLY A N 1
ATOM 3010 C CA . GLY A 1 399 ? 6.825 -13.638 -9.404 1.00 94.56 399 GLY A CA 1
ATOM 3011 C C . GLY A 1 399 ? 7.661 -14.343 -10.477 1.00 94.56 399 GLY A C 1
ATOM 3012 O O . GLY A 1 399 ? 8.855 -14.543 -10.243 1.00 94.56 399 GLY A O 1
ATOM 3013 N N . TYR A 1 400 ? 7.113 -14.636 -11.665 1.00 96.50 400 TYR A N 1
ATOM 3014 C CA . TYR A 1 400 ? 7.902 -15.120 -12.805 1.00 96.50 400 TYR A CA 1
ATOM 3015 C C . TYR A 1 400 ? 9.128 -14.225 -13.074 1.00 96.50 400 TYR A C 1
ATOM 3017 O O . TYR A 1 400 ? 9.124 -13.001 -12.866 1.00 96.50 400 TYR A O 1
ATOM 3025 N N . LYS A 1 401 ? 10.229 -14.832 -13.528 1.00 94.56 401 LYS A N 1
ATOM 3026 C CA . LYS A 1 401 ? 11.515 -14.141 -13.652 1.00 94.56 401 LYS A CA 1
ATOM 3027 C C . LYS A 1 401 ? 11.582 -13.255 -14.899 1.00 94.56 401 LYS A C 1
ATOM 3029 O O . LYS A 1 401 ? 11.787 -13.732 -16.011 1.00 94.56 401 LYS A O 1
ATOM 3034 N N . HIS A 1 402 ? 11.511 -11.943 -14.681 1.00 94.62 402 HIS A N 1
ATOM 3035 C CA . HIS A 1 402 ? 11.751 -10.909 -15.692 1.00 94.62 402 HIS A CA 1
ATOM 3036 C C . HIS A 1 402 ? 12.610 -9.791 -15.088 1.00 94.62 402 HIS A C 1
ATOM 3038 O O . HIS A 1 402 ? 12.100 -8.939 -14.362 1.00 94.62 402 HIS A O 1
ATOM 3044 N N . ASP A 1 403 ? 13.928 -9.819 -15.318 1.00 91.50 403 ASP A N 1
ATOM 3045 C CA . ASP A 1 403 ? 14.879 -8.850 -14.740 1.00 91.50 403 ASP A CA 1
ATOM 3046 C C . ASP A 1 403 ? 15.163 -7.646 -15.655 1.00 91.50 403 ASP A C 1
ATOM 3048 O O . ASP A 1 403 ? 16.228 -7.039 -15.570 1.00 91.50 403 ASP A O 1
ATOM 3052 N N . GLN A 1 404 ? 14.203 -7.323 -16.526 1.00 92.38 404 GLN A N 1
ATOM 3053 C CA . GLN A 1 404 ? 14.307 -6.345 -17.607 1.00 92.38 404 GLN A CA 1
ATOM 3054 C C . GLN A 1 404 ? 13.293 -5.208 -17.429 1.00 92.38 404 GLN A C 1
ATOM 3056 O O . GLN A 1 404 ? 12.171 -5.420 -16.962 1.00 92.38 404 GLN A O 1
ATOM 3061 N N . MET A 1 405 ? 13.685 -4.011 -17.854 1.00 94.00 405 MET A N 1
ATOM 3062 C CA . MET A 1 405 ? 12.901 -2.781 -17.844 1.00 94.00 405 MET A CA 1
ATOM 3063 C C . MET A 1 405 ? 12.965 -2.151 -19.239 1.00 94.00 405 MET A C 1
ATOM 3065 O O . MET A 1 405 ? 14.062 -1.922 -19.748 1.00 94.00 405 MET A O 1
ATOM 3069 N N . LEU A 1 406 ? 11.816 -1.904 -19.872 1.00 96.69 406 LEU A N 1
ATOM 3070 C CA . LEU A 1 406 ? 11.757 -1.284 -21.202 1.00 96.69 406 LEU A CA 1
ATOM 3071 C C . LEU A 1 406 ? 11.739 0.236 -21.038 1.00 96.69 406 LEU A C 1
ATOM 3073 O O . LEU A 1 406 ? 10.881 0.759 -20.330 1.00 96.69 406 LEU A O 1
ATOM 3077 N N . LEU A 1 407 ? 12.684 0.935 -21.662 1.00 95.69 407 LEU A N 1
ATOM 3078 C CA . LEU A 1 407 ? 12.786 2.392 -21.615 1.00 95.69 407 LEU A CA 1
ATOM 3079 C C . LEU A 1 407 ? 12.341 2.969 -22.958 1.00 95.69 407 LEU A C 1
ATOM 3081 O O . LEU A 1 407 ? 12.996 2.725 -23.968 1.00 95.69 407 LEU A O 1
ATOM 3085 N N . LEU A 1 408 ? 11.241 3.722 -22.956 1.00 96.75 408 LEU A N 1
ATOM 3086 C CA . LEU A 1 408 ? 10.743 4.448 -24.124 1.00 96.75 408 LEU A CA 1
ATOM 3087 C C . LEU A 1 408 ? 11.356 5.855 -24.139 1.00 96.75 408 LEU A C 1
ATOM 3089 O O . LEU A 1 408 ? 10.994 6.696 -23.309 1.00 96.75 408 LEU A O 1
ATOM 3093 N N . LEU A 1 409 ? 12.274 6.102 -25.074 1.00 92.44 409 LEU A N 1
ATOM 3094 C CA . LEU A 1 409 ? 12.883 7.416 -25.300 1.00 92.44 409 LEU A CA 1
ATOM 3095 C C . LEU A 1 409 ? 12.178 8.091 -26.479 1.00 92.44 409 LEU A C 1
ATOM 3097 O O . LEU A 1 409 ? 12.116 7.537 -27.572 1.00 92.44 409 LEU A O 1
ATOM 3101 N N . GLY A 1 410 ? 11.610 9.269 -26.249 1.00 87.19 410 GLY A N 1
ATOM 3102 C CA . GLY A 1 410 ? 10.753 9.974 -27.207 1.00 87.19 410 GLY A CA 1
ATOM 3103 C C . GLY A 1 410 ? 10.537 11.412 -26.765 1.00 87.19 410 GLY A C 1
ATOM 3104 O O . GLY A 1 410 ? 10.794 11.723 -25.606 1.00 87.19 410 GLY A O 1
ATOM 3105 N N . ASP A 1 411 ? 10.021 12.288 -27.617 1.00 83.50 411 ASP A N 1
ATOM 3106 C CA . ASP A 1 411 ? 9.830 13.695 -27.245 1.00 83.50 411 ASP A CA 1
ATOM 3107 C C . ASP A 1 411 ? 8.759 13.867 -26.143 1.00 83.50 411 ASP A C 1
ATOM 3109 O O . ASP A 1 411 ? 7.939 12.973 -25.864 1.00 83.50 411 ASP A O 1
ATOM 3113 N N . GLN A 1 412 ? 8.753 15.031 -25.491 1.00 81.00 412 GLN A N 1
ATOM 3114 C CA . GLN A 1 412 ? 7.730 15.369 -24.501 1.00 81.00 412 GLN A CA 1
ATOM 3115 C C . GLN A 1 412 ? 6.345 15.445 -25.164 1.00 81.00 412 GLN A C 1
ATOM 3117 O O . GLN A 1 412 ? 6.190 15.957 -26.268 1.00 81.00 412 GLN A O 1
ATOM 3122 N N . GLY A 1 413 ? 5.317 14.925 -24.489 1.00 82.62 413 GLY A N 1
ATOM 3123 C CA . GLY A 1 413 ? 3.934 14.974 -24.979 1.00 82.62 413 GLY A CA 1
ATOM 3124 C C . GLY A 1 413 ? 3.546 13.905 -26.010 1.00 82.62 413 GLY A C 1
ATOM 3125 O O . GLY A 1 413 ? 2.357 13.747 -26.258 1.00 82.62 413 GLY A O 1
ATOM 3126 N N . GLN A 1 414 ? 4.482 13.097 -26.530 1.00 88.25 414 GLN A N 1
ATOM 3127 C CA . GLN A 1 414 ? 4.194 12.035 -27.518 1.00 88.25 414 GLN A CA 1
ATOM 3128 C C . GLN A 1 414 ? 3.197 10.943 -27.058 1.00 88.25 414 GLN A C 1
ATOM 3130 O O . GLN A 1 414 ? 2.750 10.149 -27.878 1.00 88.25 414 GLN A O 1
ATOM 3135 N N . GLY A 1 415 ? 2.844 10.868 -25.767 1.00 91.69 415 GLY A N 1
ATOM 3136 C CA . GLY A 1 415 ? 1.858 9.904 -25.252 1.00 91.69 415 GLY A CA 1
ATOM 3137 C C . GLY A 1 415 ? 2.431 8.603 -24.673 1.00 91.69 415 GLY A C 1
ATOM 3138 O O . GLY A 1 415 ? 1.677 7.646 -24.501 1.00 91.69 415 GLY A O 1
ATOM 3139 N N . LYS A 1 416 ? 3.729 8.568 -24.328 1.00 94.62 416 LYS A N 1
ATOM 3140 C CA . LYS A 1 416 ? 4.456 7.386 -23.810 1.00 94.62 416 LYS A CA 1
ATOM 3141 C C . LYS A 1 416 ? 3.688 6.615 -22.724 1.00 94.62 416 LYS A C 1
ATOM 3143 O O . LYS A 1 416 ? 3.269 5.480 -22.959 1.00 94.62 416 LYS A O 1
ATOM 3148 N N . GLY A 1 417 ? 3.411 7.258 -21.589 1.00 94.94 417 GLY A N 1
ATOM 3149 C CA . GLY A 1 417 ? 2.666 6.643 -20.485 1.00 94.94 417 GLY A CA 1
ATOM 3150 C C . GLY A 1 417 ? 1.195 6.343 -20.785 1.00 94.94 417 GLY A C 1
ATOM 3151 O O . GLY A 1 417 ? 0.638 5.388 -20.252 1.00 94.94 417 GLY A O 1
ATOM 3152 N N . GLU A 1 418 ? 0.555 7.086 -21.695 1.00 96.12 418 GLU A N 1
ATOM 3153 C CA . GLU A 1 418 ? -0.820 6.786 -22.123 1.00 96.12 418 GLU A CA 1
ATOM 3154 C C . GLU A 1 418 ? -0.878 5.523 -23.001 1.00 96.12 418 GLU A C 1
ATOM 3156 O O . GLU A 1 418 ? -1.839 4.766 -22.912 1.00 96.12 418 GLU A O 1
ATOM 3161 N N . CYS A 1 419 ? 0.171 5.212 -23.769 1.00 97.56 419 CYS A N 1
ATOM 3162 C CA . CYS A 1 419 ? 0.266 3.947 -24.505 1.00 97.56 419 CYS A CA 1
ATOM 3163 C C . CYS A 1 419 ? 0.461 2.746 -23.568 1.00 97.56 419 CYS A C 1
ATOM 3165 O O . CYS A 1 419 ? -0.198 1.719 -23.739 1.00 97.56 419 CYS A O 1
ATOM 3167 N N . ILE A 1 420 ? 1.302 2.883 -22.535 1.00 97.62 420 ILE A N 1
ATOM 3168 C CA . ILE A 1 420 ? 1.490 1.847 -21.502 1.00 97.62 420 ILE A CA 1
ATOM 3169 C C . ILE A 1 420 ? 0.178 1.640 -20.717 1.00 97.62 420 ILE A C 1
ATOM 3171 O O . ILE A 1 420 ? -0.238 0.506 -20.473 1.00 97.62 420 ILE A O 1
ATOM 3175 N N . ARG A 1 421 ? -0.533 2.725 -20.389 1.00 97.19 421 ARG A N 1
ATOM 3176 C CA . ARG A 1 421 ? -1.846 2.709 -19.725 1.00 97.19 421 ARG A CA 1
ATOM 3177 C C . ARG A 1 421 ? -2.944 2.076 -20.580 1.00 97.19 421 ARG A C 1
ATOM 3179 O O . ARG A 1 421 ? -3.709 1.254 -20.076 1.00 97.19 421 ARG A O 1
ATOM 3186 N N . ALA A 1 422 ? -3.004 2.409 -21.868 1.00 97.56 422 ALA A N 1
ATOM 3187 C CA . ALA A 1 422 ? -3.937 1.815 -22.823 1.00 97.56 422 ALA A CA 1
ATOM 3188 C C . ALA A 1 422 ? -3.709 0.303 -22.990 1.00 97.56 422 ALA A C 1
ATOM 3190 O O . ALA A 1 422 ? -4.679 -0.456 -23.043 1.00 97.56 422 ALA A O 1
ATOM 3191 N N . LEU A 1 423 ? -2.440 -0.126 -23.014 1.00 98.00 423 LEU A N 1
ATOM 3192 C CA . LEU A 1 423 ? -2.029 -1.529 -23.090 1.00 98.00 423 LEU A CA 1
ATOM 3193 C C . LEU A 1 423 ? -2.392 -2.313 -21.818 1.00 98.00 423 LEU A C 1
ATOM 3195 O O . LEU A 1 423 ? -2.868 -3.442 -21.917 1.00 98.00 423 LEU A O 1
ATOM 3199 N N . ALA A 1 424 ? -2.191 -1.738 -20.630 1.00 96.12 424 ALA A N 1
ATOM 3200 C CA . ALA A 1 424 ? -2.577 -2.384 -19.375 1.00 96.12 424 ALA A CA 1
ATOM 3201 C C . ALA A 1 424 ? -4.102 -2.479 -19.214 1.00 96.12 424 ALA A C 1
ATOM 3203 O O . ALA A 1 424 ? -4.614 -3.496 -18.759 1.00 96.12 424 ALA A O 1
ATOM 3204 N N . GLY A 1 425 ? -4.829 -1.422 -19.584 1.00 89.69 425 GLY A N 1
ATOM 3205 C CA . GLY A 1 425 ? -6.250 -1.274 -19.280 1.00 89.69 425 GLY A CA 1
ATOM 3206 C C . GLY A 1 425 ? -6.521 -0.650 -17.904 1.00 89.69 425 GLY A C 1
ATOM 3207 O O . GLY A 1 425 ? -5.623 -0.392 -17.097 1.00 89.69 425 GLY A O 1
ATOM 3208 N N . ALA A 1 426 ? -7.798 -0.356 -17.650 1.00 75.44 426 ALA A N 1
ATOM 3209 C CA . ALA A 1 426 ? -8.231 0.358 -16.454 1.00 75.44 426 ALA A CA 1
ATOM 3210 C C . ALA A 1 426 ? -7.975 -0.463 -15.178 1.00 75.44 426 ALA A C 1
ATOM 3212 O O . ALA A 1 426 ? -8.454 -1.585 -15.043 1.00 75.44 426 ALA A O 1
ATOM 3213 N N . GLY A 1 427 ? -7.238 0.120 -14.228 1.00 84.25 427 GLY A N 1
ATOM 3214 C CA . GLY A 1 427 ? -6.951 -0.487 -12.925 1.00 84.25 427 GLY A CA 1
ATOM 3215 C C . GLY A 1 427 ? -5.743 -1.430 -12.870 1.00 84.25 427 GLY A C 1
ATOM 3216 O O . GLY A 1 427 ? -5.436 -1.907 -11.781 1.00 84.25 427 GLY A O 1
ATOM 3217 N N . TRP A 1 428 ? -5.043 -1.689 -13.985 1.00 94.62 428 TRP A N 1
ATOM 3218 C CA . TRP A 1 428 ? -3.828 -2.533 -14.015 1.00 94.62 428 TRP A CA 1
ATOM 3219 C C . TRP A 1 428 ? -2.538 -1.767 -14.370 1.00 94.62 428 TRP A C 1
ATOM 3221 O O . TRP A 1 428 ? -1.459 -2.359 -14.394 1.00 94.62 428 TRP A O 1
ATOM 3231 N N . TYR A 1 429 ? -2.627 -0.458 -14.615 1.00 96.25 429 TYR A N 1
ATOM 3232 C CA . TYR A 1 429 ? -1.485 0.450 -14.765 1.00 96.25 429 TYR A CA 1
ATOM 3233 C C . TYR A 1 429 ? -1.358 1.365 -13.546 1.00 96.25 429 TYR A C 1
ATOM 3235 O O . TYR A 1 429 ? -2.368 1.843 -13.025 1.00 96.25 429 TYR A O 1
ATOM 3243 N N . ASP A 1 430 ? -0.121 1.684 -13.167 1.00 95.50 430 ASP A N 1
ATOM 3244 C CA . ASP A 1 430 ? 0.196 2.827 -12.308 1.00 95.50 430 ASP A CA 1
ATOM 3245 C C . ASP A 1 430 ? 1.603 3.371 -12.639 1.00 95.50 430 ASP A C 1
ATOM 3247 O O . ASP A 1 430 ? 2.392 2.704 -13.311 1.00 95.50 430 ASP A O 1
ATOM 3251 N N . SER A 1 431 ? 1.940 4.578 -12.184 1.00 94.44 431 SER A N 1
ATOM 3252 C CA . SER A 1 431 ? 3.249 5.200 -12.427 1.00 94.44 431 SER A CA 1
ATOM 3253 C C . SER A 1 431 ? 3.788 5.988 -11.234 1.00 94.44 431 SER A C 1
ATOM 3255 O O . SER A 1 431 ? 3.056 6.336 -10.302 1.00 94.44 431 SER A O 1
ATOM 3257 N N . ALA A 1 432 ? 5.090 6.274 -11.220 1.00 92.50 432 ALA A N 1
ATOM 3258 C CA . ALA A 1 432 ? 5.692 7.115 -10.188 1.00 92.50 432 ALA A CA 1
ATOM 3259 C C . ALA A 1 432 ? 6.873 7.952 -10.697 1.00 92.50 432 ALA A C 1
ATOM 3261 O O . ALA A 1 432 ? 8.009 7.489 -10.725 1.00 92.50 432 ALA A O 1
ATOM 3262 N N . THR A 1 433 ? 6.600 9.233 -10.943 1.00 84.12 433 THR A N 1
ATOM 3263 C CA . THR A 1 433 ? 7.567 10.296 -11.269 1.00 84.12 433 THR A CA 1
ATOM 3264 C C . THR A 1 433 ? 8.627 10.520 -10.178 1.00 84.12 433 THR A C 1
ATOM 3266 O O . THR A 1 433 ? 9.705 11.059 -10.413 1.00 84.12 433 THR A O 1
ATOM 3269 N N . ARG A 1 434 ? 8.330 10.128 -8.928 1.00 79.25 434 ARG A N 1
ATOM 3270 C CA . ARG A 1 434 ? 9.218 10.316 -7.769 1.00 79.25 434 ARG A CA 1
ATOM 3271 C C . ARG A 1 434 ? 9.393 9.029 -6.967 1.00 79.25 434 ARG A C 1
ATOM 3273 O O . ARG A 1 434 ? 8.770 8.834 -5.925 1.00 79.25 434 ARG A O 1
ATOM 3280 N N . ILE A 1 435 ? 10.286 8.169 -7.445 1.00 85.81 435 ILE A N 1
ATOM 3281 C CA . ILE A 1 435 ? 10.664 6.914 -6.784 1.00 85.81 435 ILE A CA 1
ATOM 3282 C C . ILE A 1 435 ? 11.405 7.220 -5.461 1.00 85.81 435 ILE A C 1
ATOM 3284 O O . ILE A 1 435 ? 12.445 7.890 -5.490 1.00 85.81 435 ILE A O 1
ATOM 3288 N N . PRO A 1 436 ? 10.921 6.762 -4.287 1.00 85.94 436 PRO A N 1
ATOM 3289 C CA . PRO A 1 436 ? 11.474 7.156 -2.989 1.00 85.94 436 PRO A CA 1
ATOM 3290 C C . PRO A 1 436 ? 12.895 6.632 -2.794 1.00 85.94 436 PRO A C 1
ATOM 3292 O O . PRO A 1 436 ? 13.246 5.563 -3.289 1.00 85.94 436 PRO A O 1
ATOM 3295 N N . LYS A 1 437 ? 13.727 7.370 -2.042 1.00 81.19 437 LYS A N 1
ATOM 3296 C CA . LYS A 1 437 ? 15.175 7.103 -1.915 1.00 81.19 437 LYS A CA 1
ATOM 3297 C C . LYS A 1 437 ? 15.505 5.636 -1.611 1.00 81.19 437 LYS A C 1
ATOM 3299 O O . LYS A 1 437 ? 16.452 5.118 -2.187 1.00 81.19 437 LYS A O 1
ATOM 3304 N N . HIS A 1 438 ? 14.709 4.975 -0.775 1.00 84.44 438 HIS A N 1
ATOM 3305 C CA . HIS A 1 438 ? 14.823 3.546 -0.504 1.00 84.44 438 HIS A CA 1
ATOM 3306 C C . HIS A 1 438 ? 13.774 2.775 -1.315 1.00 84.44 438 HIS A C 1
ATOM 3308 O O . HIS A 1 438 ? 12.578 2.963 -1.103 1.00 84.44 438 HIS A O 1
ATOM 3314 N N . LEU A 1 439 ? 14.213 1.859 -2.186 1.00 85.56 439 LEU A N 1
ATOM 3315 C CA . LEU A 1 439 ? 13.326 0.993 -2.989 1.00 85.56 439 LEU A CA 1
ATOM 3316 C C . LEU A 1 439 ? 12.600 -0.095 -2.167 1.00 85.56 439 LEU A C 1
ATOM 3318 O O . LEU A 1 439 ? 11.930 -0.961 -2.721 1.00 85.56 439 LEU A O 1
ATOM 3322 N N . GLU A 1 440 ? 12.750 -0.053 -0.843 1.00 85.69 440 GLU A N 1
ATOM 3323 C CA . GLU A 1 440 ? 12.074 -0.906 0.141 1.00 85.69 440 GLU A CA 1
ATOM 3324 C C . GLU A 1 440 ? 11.019 -0.132 0.946 1.00 85.69 440 GLU A C 1
ATOM 3326 O O . GLU A 1 440 ? 10.471 -0.646 1.921 1.00 85.69 440 GLU A O 1
ATOM 3331 N N . ASP A 1 441 ? 10.720 1.110 0.547 1.00 91.50 441 ASP A N 1
ATOM 3332 C CA . ASP A 1 441 ? 9.611 1.868 1.114 1.00 91.50 441 ASP A CA 1
ATOM 3333 C C . ASP A 1 441 ? 8.287 1.102 0.957 1.00 91.50 441 ASP A C 1
ATOM 3335 O O . ASP A 1 441 ? 7.912 0.665 -0.134 1.00 91.50 441 ASP A O 1
ATOM 3339 N N . ARG A 1 442 ? 7.567 0.959 2.074 1.00 89.44 442 ARG A N 1
ATOM 3340 C CA . ARG A 1 442 ? 6.319 0.193 2.167 1.00 89.44 442 ARG A CA 1
ATOM 3341 C C . ARG A 1 442 ? 5.250 0.693 1.199 1.00 89.44 442 ARG A C 1
ATOM 3343 O O . ARG A 1 442 ? 4.494 -0.114 0.668 1.00 89.44 442 ARG A O 1
ATOM 3350 N N . GLU A 1 443 ? 5.123 2.006 1.028 1.00 89.94 443 GLU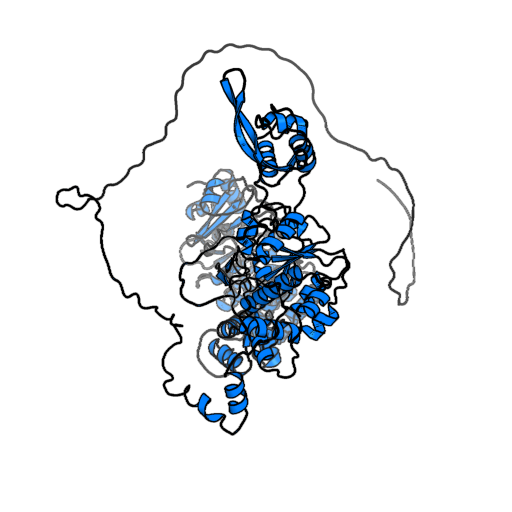 A N 1
ATOM 3351 C CA . GLU A 1 443 ? 4.023 2.587 0.257 1.00 89.94 443 GLU A CA 1
ATOM 3352 C C . GLU A 1 443 ? 4.321 2.505 -1.236 1.00 89.94 443 GLU A C 1
ATOM 3354 O O . GLU A 1 443 ? 3.431 2.164 -2.010 1.00 89.94 443 GLU A O 1
ATOM 3359 N N . PHE A 1 444 ? 5.586 2.685 -1.626 1.00 92.62 444 PHE A N 1
ATOM 3360 C CA . PHE A 1 444 ? 6.045 2.393 -2.981 1.00 92.62 444 PHE A CA 1
ATOM 3361 C C . PHE A 1 444 ? 5.944 0.905 -3.330 1.00 92.62 444 PHE A C 1
ATOM 3363 O O . PHE A 1 444 ? 5.385 0.591 -4.374 1.00 92.62 444 PHE A O 1
ATOM 3370 N N . LEU A 1 445 ? 6.390 -0.020 -2.470 1.00 93.00 445 LEU A N 1
ATOM 3371 C CA . LEU A 1 445 ? 6.252 -1.460 -2.735 1.00 93.00 445 LEU A CA 1
ATOM 3372 C C . LEU A 1 445 ? 4.787 -1.919 -2.781 1.00 93.00 445 LEU A C 1
ATOM 3374 O O . LEU A 1 445 ? 4.451 -2.773 -3.604 1.00 93.00 445 LEU A O 1
ATOM 3378 N N . GLN A 1 446 ? 3.908 -1.332 -1.960 1.00 90.69 446 GLN A N 1
ATOM 3379 C CA . GLN A 1 446 ? 2.469 -1.578 -2.054 1.00 90.69 446 GLN A CA 1
ATOM 3380 C C . GLN A 1 446 ? 1.897 -1.049 -3.376 1.00 90.69 446 GLN A C 1
ATOM 3382 O O . GLN A 1 446 ? 1.159 -1.774 -4.035 1.00 90.69 446 GLN A O 1
ATOM 3387 N N . LYS A 1 447 ? 2.263 0.177 -3.778 1.00 92.06 447 LYS A N 1
ATOM 3388 C CA . LYS A 1 447 ? 1.824 0.795 -5.039 1.00 92.06 447 LYS A CA 1
ATOM 3389 C C . LYS A 1 447 ? 2.297 -0.004 -6.263 1.00 92.06 447 LYS A C 1
ATOM 3391 O O . LYS A 1 447 ? 1.524 -0.265 -7.180 1.00 92.06 447 LYS A O 1
ATOM 3396 N N . LEU A 1 448 ? 3.554 -0.441 -6.232 1.00 93.31 448 LEU A N 1
ATOM 3397 C CA . LEU A 1 448 ? 4.202 -1.273 -7.242 1.00 93.31 448 LEU A CA 1
ATOM 3398 C C . LEU A 1 448 ? 3.462 -2.602 -7.450 1.00 93.31 448 LEU A C 1
ATOM 3400 O O . LEU A 1 448 ? 3.193 -2.987 -8.583 1.00 93.31 448 LEU A O 1
ATOM 3404 N N . ASN A 1 449 ? 3.110 -3.288 -6.359 1.00 91.62 449 ASN A N 1
ATOM 3405 C CA . ASN A 1 449 ? 2.435 -4.586 -6.425 1.00 91.62 449 ASN A CA 1
ATOM 3406 C C . ASN A 1 449 ? 0.928 -4.485 -6.724 1.00 91.62 449 ASN A C 1
ATOM 3408 O O . ASN A 1 449 ? 0.336 -5.497 -7.088 1.00 91.62 449 ASN A O 1
ATOM 3412 N N . SER A 1 450 ? 0.327 -3.288 -6.659 1.00 91.00 450 SER A N 1
ATOM 3413 C CA . SER A 1 450 ? -1.039 -3.043 -7.148 1.00 91.00 450 SER A CA 1
ATOM 3414 C C . SER A 1 450 ? -1.159 -2.793 -8.658 1.00 91.00 450 SER A C 1
ATOM 3416 O O . SER A 1 450 ? -2.272 -2.616 -9.147 1.00 91.00 450 SER A O 1
ATOM 3418 N N . ALA A 1 451 ? -0.049 -2.808 -9.404 1.00 95.19 451 ALA A N 1
ATOM 3419 C CA . ALA A 1 451 ? -0.027 -2.640 -10.856 1.00 95.19 451 ALA A CA 1
ATOM 3420 C C . ALA A 1 451 ? 0.527 -3.881 -11.576 1.00 95.19 451 ALA A C 1
ATOM 3422 O O . ALA A 1 451 ? 1.379 -4.606 -11.061 1.00 95.19 451 ALA A O 1
ATOM 3423 N N . TRP A 1 452 ? 0.069 -4.098 -12.807 1.00 97.50 452 TRP A N 1
ATOM 3424 C CA . TRP A 1 452 ? 0.626 -5.085 -13.731 1.00 97.50 452 TRP A CA 1
ATOM 3425 C C . TRP A 1 452 ? 1.706 -4.461 -14.617 1.00 97.50 452 TRP A C 1
ATOM 3427 O O . TRP A 1 452 ? 2.809 -4.997 -14.711 1.00 97.50 452 TRP A O 1
ATOM 3437 N N . LEU A 1 453 ? 1.428 -3.301 -15.216 1.00 97.88 453 LEU A N 1
ATOM 3438 C CA . LEU A 1 453 ? 2.442 -2.494 -15.895 1.00 97.88 453 LEU A CA 1
ATOM 3439 C C . LEU A 1 453 ? 2.714 -1.265 -15.023 1.00 97.88 453 LEU A C 1
ATOM 3441 O O . LEU A 1 453 ? 1.800 -0.481 -14.766 1.00 97.88 453 LEU A O 1
ATOM 3445 N N . PHE A 1 454 ? 3.946 -1.118 -14.536 1.00 97.31 454 PHE A N 1
ATOM 3446 C CA . PHE A 1 454 ? 4.334 -0.002 -13.674 1.00 97.31 454 PHE A CA 1
ATOM 3447 C C . PHE A 1 454 ? 5.368 0.879 -14.372 1.00 97.31 454 PHE A C 1
ATOM 3449 O O . PHE A 1 454 ? 6.440 0.400 -14.746 1.00 97.31 454 PHE A O 1
ATOM 3456 N N . GLU A 1 455 ? 5.060 2.164 -14.532 1.00 96.88 455 GLU A N 1
ATOM 3457 C CA . GLU A 1 455 ? 5.910 3.118 -15.247 1.00 96.88 455 GLU A CA 1
ATOM 3458 C C . GLU A 1 455 ? 6.730 4.000 -14.291 1.00 96.88 455 GLU A C 1
ATOM 3460 O O . GLU A 1 455 ? 6.204 4.699 -13.418 1.00 96.88 455 GLU A O 1
ATOM 3465 N N . PHE A 1 456 ? 8.045 4.007 -14.490 1.00 95.00 456 PHE A N 1
ATOM 3466 C CA . PHE A 1 456 ? 8.938 5.039 -13.973 1.00 95.00 456 PHE A CA 1
ATOM 3467 C C . PHE A 1 456 ? 8.863 6.219 -14.949 1.00 95.00 456 PHE A C 1
ATOM 3469 O O . PHE A 1 456 ? 9.606 6.286 -15.926 1.00 95.00 456 PHE A O 1
ATOM 3476 N N . ASP A 1 457 ? 7.893 7.090 -14.697 1.00 92.12 457 ASP A N 1
ATOM 3477 C CA . ASP A 1 457 ? 7.735 8.387 -15.355 1.00 92.12 457 ASP A CA 1
ATOM 3478 C C . ASP A 1 457 ? 8.940 9.282 -15.015 1.00 92.12 457 ASP A C 1
ATOM 3480 O O . ASP A 1 457 ? 9.463 9.202 -13.900 1.00 92.12 457 ASP A O 1
ATOM 3484 N N . GLU A 1 458 ? 9.412 10.082 -15.974 1.00 87.00 458 GLU A N 1
ATOM 3485 C CA . GLU A 1 458 ? 10.675 10.840 -15.876 1.00 87.00 458 GLU A CA 1
ATOM 3486 C C . GLU A 1 458 ? 11.852 9.953 -15.398 1.00 87.00 458 GLU A C 1
ATOM 3488 O O . GLU A 1 458 ? 12.551 10.237 -14.413 1.00 87.00 458 GLU A O 1
ATOM 3493 N N . ALA A 1 459 ? 12.029 8.807 -16.072 1.00 88.31 459 ALA A N 1
ATOM 3494 C CA . ALA A 1 459 ? 12.908 7.713 -15.658 1.00 88.31 459 ALA A CA 1
ATOM 3495 C C . ALA A 1 459 ? 14.345 8.164 -15.344 1.00 88.31 459 ALA A C 1
ATOM 3497 O O . ALA A 1 459 ? 14.956 7.657 -14.399 1.00 88.31 459 ALA A O 1
ATOM 3498 N N . GLU A 1 460 ? 14.873 9.141 -16.083 1.00 83.00 460 GLU A N 1
ATOM 3499 C CA . GLU A 1 460 ? 16.199 9.729 -15.890 1.00 83.00 460 GLU A CA 1
ATOM 3500 C C . GLU A 1 460 ? 16.403 10.262 -14.462 1.00 83.00 460 GLU A C 1
ATOM 3502 O O . GLU A 1 460 ? 17.443 10.014 -13.847 1.00 83.00 460 GLU A O 1
ATOM 3507 N N . LYS A 1 461 ? 15.379 10.877 -13.854 1.00 81.81 461 LYS A N 1
ATOM 3508 C CA . LYS A 1 461 ? 15.450 11.440 -12.491 1.00 81.81 461 LYS A CA 1
ATOM 3509 C C . LYS A 1 461 ? 15.630 10.359 -11.427 1.00 81.81 461 LYS A C 1
ATOM 3511 O O . LYS A 1 461 ? 16.147 10.629 -10.342 1.00 81.81 461 LYS A O 1
ATOM 3516 N N . THR A 1 462 ? 15.243 9.123 -11.746 1.00 83.44 462 THR A N 1
ATOM 3517 C CA . THR A 1 462 ? 15.463 7.944 -10.903 1.00 83.44 462 THR A CA 1
ATOM 3518 C C . THR A 1 462 ? 16.753 7.210 -11.262 1.00 83.44 462 THR A C 1
ATOM 3520 O O . THR A 1 462 ? 17.508 6.838 -10.365 1.00 83.44 462 THR A O 1
ATOM 3523 N N . LEU A 1 463 ? 17.001 6.968 -12.550 1.00 83.88 463 LEU A N 1
ATOM 3524 C CA . LEU A 1 463 ? 18.076 6.099 -13.033 1.00 83.88 463 LEU A CA 1
ATOM 3525 C C . LEU A 1 463 ? 19.453 6.774 -12.994 1.00 83.88 463 LEU A C 1
ATOM 3527 O O . LEU A 1 463 ? 20.447 6.102 -12.712 1.00 83.88 463 LEU A O 1
ATOM 3531 N N . LEU A 1 464 ? 19.523 8.096 -13.182 1.00 76.31 464 LEU A N 1
ATOM 3532 C CA . LEU A 1 464 ? 20.768 8.852 -13.041 1.00 76.31 464 LEU A CA 1
ATOM 3533 C C . LEU A 1 464 ? 21.181 9.013 -11.571 1.00 76.31 464 LEU A C 1
ATOM 3535 O O . LEU A 1 464 ? 22.364 8.951 -11.240 1.00 76.31 464 LEU A O 1
ATOM 3539 N N . GLY A 1 465 ? 20.211 9.185 -10.670 1.00 70.31 465 GLY A N 1
ATOM 3540 C CA . GLY A 1 465 ? 20.447 9.447 -9.247 1.00 70.31 465 GLY A CA 1
ATOM 3541 C C . GLY A 1 465 ? 20.786 8.223 -8.384 1.00 70.31 465 GLY A C 1
ATOM 3542 O O . GLY A 1 465 ? 20.963 8.383 -7.174 1.00 70.31 465 GLY A O 1
ATOM 3543 N N . ARG A 1 466 ? 20.840 7.011 -8.957 1.00 76.06 466 ARG A N 1
ATOM 3544 C CA . ARG A 1 466 ? 20.933 5.741 -8.213 1.00 76.06 466 ARG A CA 1
ATOM 3545 C C . ARG A 1 466 ? 22.181 4.927 -8.498 1.00 76.06 466 ARG A C 1
ATOM 3547 O O . ARG A 1 466 ? 22.834 5.057 -9.528 1.00 76.06 466 ARG A O 1
ATOM 3554 N N . ASP A 1 467 ? 22.468 4.035 -7.556 1.00 72.94 467 ASP A N 1
ATOM 3555 C CA . ASP A 1 467 ? 23.481 3.006 -7.719 1.00 72.94 467 ASP A CA 1
ATOM 3556 C C . ASP A 1 467 ? 22.985 1.881 -8.648 1.00 72.94 467 ASP A C 1
ATOM 3558 O O . ASP A 1 467 ? 21.845 1.409 -8.564 1.00 72.94 467 ASP A O 1
ATOM 3562 N N . ALA A 1 468 ? 23.864 1.428 -9.541 1.00 74.38 468 ALA A N 1
ATOM 3563 C CA . ALA A 1 468 ? 23.524 0.425 -10.541 1.00 74.38 468 ALA A CA 1
ATOM 3564 C C . ALA A 1 468 ? 23.343 -0.982 -9.954 1.00 74.38 468 ALA A C 1
ATOM 3566 O O . ALA A 1 468 ? 22.593 -1.777 -10.523 1.00 74.38 468 ALA A O 1
ATOM 3567 N N . ALA A 1 469 ? 23.976 -1.304 -8.819 1.00 77.25 469 ALA A N 1
ATOM 3568 C CA . ALA A 1 469 ? 23.736 -2.549 -8.098 1.00 77.25 469 ALA A CA 1
ATOM 3569 C C . ALA A 1 469 ? 22.409 -2.505 -7.316 1.00 77.25 469 ALA A C 1
ATOM 3571 O O . ALA A 1 469 ? 21.714 -3.522 -7.296 1.00 77.25 469 ALA A O 1
ATOM 3572 N N . GLU A 1 470 ? 22.001 -1.349 -6.771 1.00 83.25 470 GLU A N 1
ATOM 3573 C CA . GLU A 1 470 ? 20.655 -1.151 -6.196 1.00 83.25 470 GLU A CA 1
ATOM 3574 C C . GLU A 1 470 ? 19.570 -1.423 -7.255 1.00 83.25 470 GLU A C 1
ATOM 3576 O O . GLU A 1 470 ? 18.723 -2.301 -7.068 1.00 83.25 470 GLU A O 1
ATOM 3581 N N . MET A 1 471 ? 19.635 -0.744 -8.407 1.00 85.50 471 MET A N 1
ATOM 3582 C CA . MET A 1 471 ? 18.650 -0.913 -9.485 1.00 85.50 471 MET A CA 1
ATOM 3583 C C . MET A 1 471 ? 18.671 -2.320 -10.102 1.00 85.50 471 MET A C 1
ATOM 3585 O O . MET A 1 471 ? 17.615 -2.890 -10.384 1.00 85.50 471 MET A O 1
ATOM 3589 N N . LYS A 1 472 ? 19.851 -2.931 -10.260 1.00 81.12 472 LYS A N 1
ATOM 3590 C CA . LYS A 1 472 ? 20.020 -4.340 -10.666 1.00 81.12 472 LYS A CA 1
ATOM 3591 C C . LYS A 1 472 ? 19.393 -5.312 -9.667 1.00 81.12 472 LYS A C 1
ATOM 3593 O O . LYS A 1 472 ? 18.747 -6.272 -10.079 1.00 81.12 472 LYS A O 1
ATOM 3598 N N . GLY A 1 473 ? 19.563 -5.061 -8.369 1.00 86.88 473 GLY A N 1
ATOM 3599 C CA . GLY A 1 473 ? 18.905 -5.817 -7.310 1.00 86.88 473 GLY A CA 1
ATOM 3600 C C . GLY A 1 473 ? 17.388 -5.701 -7.429 1.00 86.88 473 GLY A C 1
ATOM 3601 O O . GLY A 1 473 ? 16.709 -6.714 -7.579 1.00 86.88 473 GLY A O 1
ATOM 3602 N N . PHE A 1 474 ? 16.868 -4.471 -7.451 1.00 89.56 474 PHE A N 1
ATOM 3603 C CA . PHE A 1 474 ? 15.435 -4.181 -7.521 1.00 89.56 474 PHE A CA 1
ATOM 3604 C C . PHE A 1 474 ? 14.746 -4.774 -8.756 1.00 89.56 474 PHE A C 1
ATOM 3606 O O . PHE A 1 474 ? 13.729 -5.448 -8.605 1.00 89.56 474 PHE A O 1
ATOM 3613 N N . THR A 1 475 ? 15.291 -4.574 -9.960 1.00 89.31 475 THR A N 1
ATOM 3614 C CA . THR A 1 475 ? 14.738 -5.140 -11.210 1.00 89.31 475 THR A CA 1
ATOM 3615 C C . THR A 1 475 ? 14.707 -6.671 -11.189 1.00 89.31 475 THR A C 1
ATOM 3617 O O . THR A 1 475 ? 13.740 -7.271 -11.653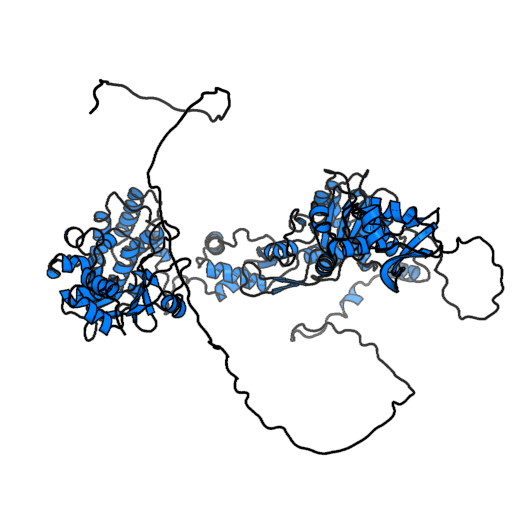 1.00 89.31 475 THR A O 1
ATOM 3620 N N . SER A 1 476 ? 15.714 -7.315 -10.586 1.00 88.31 476 SER A N 1
ATOM 3621 C CA . SER A 1 476 ? 15.807 -8.781 -10.519 1.00 88.31 476 SER A CA 1
ATOM 3622 C C . SER A 1 476 ? 14.883 -9.471 -9.503 1.00 88.31 476 SER A C 1
ATOM 3624 O O . SER A 1 476 ? 14.792 -10.700 -9.523 1.00 88.31 476 SER A O 1
ATOM 3626 N N . ARG A 1 477 ? 14.189 -8.723 -8.629 1.00 92.44 477 ARG A N 1
ATOM 3627 C CA . ARG A 1 477 ? 13.278 -9.289 -7.615 1.00 92.44 477 ARG A CA 1
ATOM 3628 C C . ARG A 1 477 ? 12.088 -10.013 -8.250 1.00 92.44 477 ARG A C 1
ATOM 3630 O O . ARG A 1 477 ? 11.367 -9.453 -9.076 1.00 92.44 477 ARG A O 1
ATOM 3637 N N . THR A 1 478 ? 11.863 -11.242 -7.798 1.00 95.56 478 THR A N 1
ATOM 3638 C CA . THR A 1 478 ? 10.657 -12.053 -8.041 1.00 95.56 478 THR A CA 1
ATOM 3639 C C . THR A 1 478 ? 9.628 -11.921 -6.916 1.00 95.56 478 THR A C 1
ATOM 3641 O O . THR A 1 478 ? 8.445 -12.152 -7.135 1.00 95.56 478 THR A O 1
ATOM 3644 N N . VAL A 1 479 ? 10.057 -11.517 -5.718 1.00 94.94 479 VAL A N 1
ATOM 3645 C CA . VAL A 1 479 ? 9.222 -11.351 -4.522 1.00 94.94 479 VAL A CA 1
ATOM 3646 C C . VAL A 1 479 ? 9.609 -10.043 -3.836 1.00 94.94 479 VAL A C 1
ATOM 3648 O O . VAL A 1 479 ? 10.799 -9.767 -3.659 1.00 94.94 479 VAL A O 1
ATOM 3651 N N . ASP A 1 480 ? 8.617 -9.255 -3.431 1.00 94.25 480 ASP A N 1
ATOM 3652 C CA . ASP A 1 480 ? 8.788 -8.109 -2.538 1.00 94.25 480 ASP A CA 1
ATOM 3653 C C . ASP A 1 480 ? 8.344 -8.471 -1.113 1.00 94.25 480 ASP A C 1
ATOM 3655 O O . ASP A 1 480 ? 7.425 -9.263 -0.911 1.00 94.25 480 ASP A O 1
ATOM 3659 N N . ARG A 1 481 ? 8.995 -7.888 -0.101 1.00 91.94 481 ARG A N 1
ATOM 3660 C CA . ARG A 1 481 ? 8.692 -8.131 1.319 1.00 91.94 481 ARG A CA 1
ATOM 3661 C C . ARG A 1 481 ? 8.243 -6.838 1.983 1.00 91.94 481 ARG A C 1
ATOM 3663 O O . ARG A 1 481 ? 9.053 -5.931 2.153 1.00 91.94 481 ARG A O 1
ATOM 3670 N N . TYR A 1 482 ? 6.967 -6.745 2.352 1.00 90.12 482 TYR A N 1
ATOM 3671 C CA . TYR A 1 482 ? 6.428 -5.579 3.059 1.00 90.12 482 TYR A CA 1
ATOM 3672 C C . TYR A 1 482 ? 5.192 -5.910 3.909 1.00 90.12 482 TYR A C 1
ATOM 3674 O O . TYR A 1 482 ? 4.508 -6.919 3.721 1.00 90.12 482 TYR A O 1
ATOM 3682 N N . VAL A 1 483 ? 4.902 -5.023 4.865 1.00 83.81 483 VAL A N 1
ATOM 3683 C CA . VAL A 1 483 ? 3.681 -5.037 5.685 1.00 83.81 483 VAL A CA 1
ATOM 3684 C C . VAL A 1 483 ? 2.573 -4.313 4.914 1.00 83.81 483 VAL A C 1
ATOM 3686 O O . VAL A 1 483 ? 2.680 -3.110 4.672 1.00 83.81 483 VAL A O 1
ATOM 3689 N N . GLN A 1 484 ? 1.509 -5.014 4.519 1.00 78.31 484 GLN A N 1
ATOM 3690 C CA . GLN A 1 484 ? 0.324 -4.383 3.915 1.00 78.31 484 GLN A CA 1
ATOM 3691 C C . GLN A 1 484 ? -0.393 -3.485 4.942 1.00 78.31 484 GLN A C 1
ATOM 3693 O O . GLN A 1 484 ? -0.355 -3.764 6.136 1.00 78.31 484 GLN A O 1
ATOM 3698 N N . LYS A 1 485 ? -1.084 -2.419 4.502 1.00 66.75 485 LYS A N 1
ATOM 3699 C CA . LYS A 1 485 ? -1.695 -1.404 5.401 1.00 66.75 485 LYS A CA 1
ATOM 3700 C C . LYS A 1 485 ? -2.673 -1.956 6.458 1.00 66.75 485 LYS A C 1
ATOM 3702 O O . LYS A 1 485 ? -2.882 -1.290 7.467 1.00 66.75 485 LYS A O 1
ATOM 3707 N N . TRP A 1 486 ? -3.250 -3.138 6.239 1.00 65.19 486 TRP A N 1
ATOM 3708 C CA . TRP A 1 486 ? -4.152 -3.831 7.171 1.00 65.19 486 TRP A CA 1
ATOM 3709 C C . TRP A 1 486 ? -3.516 -5.038 7.889 1.00 65.19 486 TRP A C 1
ATOM 3711 O O . TRP A 1 486 ? -4.137 -5.607 8.783 1.00 65.19 486 TRP A O 1
ATOM 3721 N N . ALA A 1 487 ? -2.288 -5.424 7.530 1.00 70.38 487 ALA A N 1
ATOM 3722 C CA . ALA A 1 487 ? -1.558 -6.523 8.154 1.00 70.38 487 ALA A CA 1
ATOM 3723 C C . ALA A 1 487 ? -0.702 -6.028 9.334 1.00 70.38 487 ALA A C 1
ATOM 3725 O O . ALA A 1 487 ? -0.190 -4.909 9.334 1.00 70.38 487 ALA A O 1
ATOM 3726 N N . THR A 1 488 ? -0.507 -6.883 10.339 1.00 73.06 488 THR A N 1
ATOM 3727 C CA . THR A 1 488 ? 0.388 -6.621 11.484 1.00 73.06 488 THR A CA 1
ATOM 3728 C C . THR A 1 488 ? 1.791 -7.207 11.300 1.00 73.06 488 THR A C 1
ATOM 3730 O O . THR A 1 488 ? 2.705 -6.859 12.046 1.00 73.06 488 THR A O 1
ATOM 3733 N N . THR A 1 489 ? 1.971 -8.082 10.310 1.00 78.00 489 THR A N 1
ATOM 3734 C CA . THR A 1 489 ? 3.207 -8.811 10.000 1.00 78.00 489 THR A CA 1
ATOM 3735 C C . THR A 1 489 ? 3.717 -8.472 8.598 1.00 78.00 489 THR A C 1
ATOM 3737 O O . THR A 1 489 ? 2.976 -7.992 7.739 1.00 78.00 489 THR A O 1
ATOM 3740 N N . CYS A 1 490 ? 5.011 -8.701 8.359 1.00 86.75 490 CYS A N 1
ATOM 3741 C CA . CYS A 1 490 ? 5.590 -8.585 7.022 1.00 86.75 490 CYS A CA 1
ATOM 3742 C C . CYS A 1 490 ? 5.221 -9.828 6.203 1.00 86.75 490 CYS A C 1
ATOM 3744 O O . CYS A 1 490 ? 5.415 -10.944 6.684 1.00 86.75 490 CYS A O 1
ATOM 3746 N N . GLY A 1 491 ? 4.686 -9.628 4.999 1.00 86.88 491 GLY A N 1
ATOM 3747 C CA . GLY A 1 491 ? 4.346 -10.700 4.063 1.00 86.88 491 GLY A CA 1
ATOM 3748 C C . GLY A 1 491 ? 5.314 -10.763 2.885 1.00 86.88 491 GLY A C 1
ATOM 3749 O O . GLY A 1 491 ? 5.996 -9.782 2.577 1.00 86.88 491 GLY A O 1
ATOM 3750 N N . GLU A 1 492 ? 5.339 -11.914 2.218 1.00 92.19 492 GLU A N 1
ATOM 3751 C CA . GLU A 1 492 ? 5.972 -12.090 0.912 1.00 92.19 492 GLU A CA 1
ATOM 3752 C C . GLU A 1 492 ? 4.929 -11.895 -0.191 1.00 92.19 492 GLU A C 1
ATOM 3754 O O . GLU A 1 492 ? 3.867 -12.514 -0.157 1.00 92.19 492 GLU A O 1
ATOM 3759 N N . HIS A 1 493 ? 5.232 -11.040 -1.166 1.00 91.94 493 HIS A N 1
ATOM 3760 C CA . HIS A 1 493 ? 4.331 -10.676 -2.259 1.00 91.94 493 HIS A CA 1
ATOM 3761 C C . HIS A 1 493 ? 5.023 -11.016 -3.587 1.00 91.94 493 HIS A C 1
ATOM 3763 O O . HIS A 1 493 ? 5.956 -10.308 -3.981 1.00 91.94 493 HIS A O 1
ATOM 3769 N N . PRO A 1 494 ? 4.645 -12.119 -4.263 1.00 94.38 494 PRO A N 1
ATOM 3770 C CA . PRO A 1 494 ? 5.194 -12.472 -5.569 1.00 94.38 494 PRO A CA 1
ATOM 3771 C C . PRO A 1 494 ? 4.881 -11.382 -6.596 1.00 94.38 494 PRO A C 1
ATOM 3773 O O . PRO A 1 494 ? 3.721 -11.022 -6.811 1.00 94.38 494 PRO A O 1
ATOM 3776 N N . ARG A 1 495 ? 5.926 -10.827 -7.212 1.00 93.75 495 ARG A N 1
ATOM 3777 C CA . ARG A 1 495 ? 5.832 -9.592 -7.991 1.00 93.75 495 ARG A CA 1
ATOM 3778 C C . ARG A 1 495 ? 5.092 -9.823 -9.308 1.00 93.75 495 ARG A C 1
ATOM 3780 O O . ARG A 1 495 ? 5.598 -10.495 -10.207 1.00 93.75 495 ARG A O 1
ATOM 3787 N N . ARG A 1 496 ? 3.921 -9.198 -9.431 1.00 91.06 496 ARG A N 1
ATOM 3788 C CA . ARG A 1 496 ? 3.067 -9.213 -10.635 1.00 91.06 496 ARG A CA 1
ATOM 3789 C C . ARG A 1 496 ? 3.486 -8.165 -11.665 1.00 91.06 496 ARG A C 1
ATOM 3791 O O . ARG A 1 496 ? 3.231 -8.340 -12.852 1.00 91.06 496 ARG A O 1
ATOM 3798 N N . CYS A 1 497 ? 4.146 -7.093 -11.226 1.00 94.75 497 CYS A N 1
ATOM 3799 C CA . CYS A 1 497 ? 4.452 -5.968 -12.097 1.00 94.75 497 CYS A CA 1
ATOM 3800 C C . CYS A 1 497 ? 5.622 -6.236 -13.064 1.00 94.75 497 CYS A C 1
ATOM 3802 O O . CYS A 1 497 ? 6.630 -6.882 -12.735 1.00 94.75 497 CYS A O 1
ATOM 3804 N N . VAL A 1 498 ? 5.536 -5.634 -14.245 1.00 96.62 498 VAL A N 1
ATOM 3805 C CA . VAL A 1 498 ? 6.653 -5.417 -15.168 1.00 96.62 498 VAL A CA 1
ATOM 3806 C C . VAL A 1 498 ? 6.920 -3.919 -15.295 1.00 96.62 498 VAL A C 1
ATOM 3808 O O . VAL A 1 498 ? 6.006 -3.100 -15.208 1.00 96.62 498 VAL A O 1
ATOM 3811 N N . LEU A 1 499 ? 8.206 -3.573 -15.394 1.00 96.81 499 LEU A N 1
ATOM 3812 C CA . LEU A 1 499 ? 8.699 -2.206 -15.277 1.00 96.81 499 LEU A CA 1
ATOM 3813 C C . LEU A 1 499 ? 8.895 -1.580 -16.656 1.00 96.81 499 LEU A C 1
ATOM 3815 O O . LEU A 1 499 ? 9.735 -2.035 -17.433 1.00 96.81 499 LEU A O 1
ATOM 3819 N N . PHE A 1 500 ? 8.186 -0.487 -16.900 1.00 97.62 500 PHE A N 1
ATOM 3820 C CA . PHE A 1 500 ? 8.486 0.451 -17.972 1.00 97.62 500 PHE A CA 1
ATOM 3821 C C . PHE A 1 500 ? 9.202 1.666 -17.381 1.00 97.62 500 PHE A C 1
ATOM 3823 O O . PHE A 1 500 ? 9.030 1.994 -16.207 1.00 97.62 500 PHE A O 1
ATOM 3830 N N . GLY A 1 501 ? 9.976 2.365 -18.197 1.00 95.50 501 GLY A N 1
ATOM 3831 C CA . GLY A 1 501 ? 10.347 3.752 -17.954 1.00 95.50 501 GLY A CA 1
ATOM 3832 C C . GLY A 1 501 ? 10.047 4.582 -19.191 1.00 95.50 501 GLY A C 1
ATOM 3833 O O . GLY A 1 501 ? 10.133 4.077 -20.312 1.00 95.50 501 GLY A O 1
ATOM 3834 N N . SER A 1 502 ? 9.719 5.850 -18.996 1.00 94.44 502 SER A N 1
ATOM 3835 C CA . SER A 1 502 ? 9.624 6.815 -20.085 1.00 94.44 502 SER A CA 1
ATOM 3836 C C . SER A 1 502 ? 10.508 8.017 -19.786 1.00 94.44 502 SER A C 1
ATOM 3838 O O . SER A 1 502 ? 10.688 8.407 -18.633 1.00 94.44 502 SER A O 1
ATOM 3840 N N . SER A 1 503 ? 11.113 8.574 -20.831 1.00 89.88 503 SER A N 1
ATOM 3841 C CA . SER A 1 503 ? 11.956 9.763 -20.716 1.00 89.88 503 SER A CA 1
ATOM 3842 C C . SER A 1 503 ? 11.843 10.638 -21.958 1.00 89.88 503 SER A C 1
ATOM 3844 O O . SER A 1 503 ? 11.429 10.177 -23.028 1.00 89.88 503 SER A O 1
ATOM 3846 N N . ASN A 1 504 ? 12.195 11.910 -21.788 1.00 84.75 504 ASN A N 1
ATOM 3847 C CA . ASN A 1 504 ? 12.416 12.855 -22.880 1.00 84.75 504 ASN A CA 1
ATOM 3848 C C . ASN A 1 504 ? 13.914 13.011 -23.200 1.00 84.75 504 ASN A C 1
ATOM 3850 O O . ASN A 1 504 ? 14.257 13.531 -24.257 1.00 84.75 504 ASN A O 1
ATOM 3854 N N . GLU A 1 505 ? 14.790 12.545 -22.307 1.00 77.44 505 GLU A N 1
ATOM 3855 C CA . GLU A 1 505 ? 16.237 12.611 -22.469 1.00 77.44 505 GLU A CA 1
ATOM 3856 C C . GLU A 1 505 ? 16.769 11.405 -23.248 1.00 77.44 505 GLU A C 1
ATOM 3858 O O . GLU A 1 505 ? 16.214 10.305 -23.206 1.00 77.44 505 GLU A O 1
ATOM 3863 N N . VAL A 1 506 ? 17.895 11.603 -23.932 1.00 75.56 506 VAL A N 1
ATOM 3864 C CA . VAL A 1 506 ? 18.652 10.511 -24.571 1.00 75.56 506 VAL A CA 1
ATOM 3865 C C . VAL A 1 506 ? 19.527 9.793 -23.538 1.00 75.56 506 VAL A C 1
ATOM 3867 O O . VAL A 1 506 ? 19.672 8.574 -23.557 1.00 75.56 506 VAL A O 1
ATOM 3870 N N . GLU A 1 507 ? 20.093 10.564 -22.612 1.00 80.06 507 GLU A N 1
ATOM 3871 C CA . GLU A 1 507 ? 21.071 10.126 -21.624 1.00 80.06 507 GLU A CA 1
ATOM 3872 C C . GLU A 1 507 ? 20.397 9.789 -20.279 1.00 80.06 507 GLU A C 1
ATOM 3874 O O . GLU A 1 507 ? 20.275 10.631 -19.391 1.00 80.06 507 GLU A O 1
ATOM 3879 N N . VAL A 1 508 ? 19.948 8.539 -20.110 1.00 79.56 508 VAL A N 1
ATOM 3880 C CA . VAL A 1 508 ? 19.114 8.127 -18.958 1.00 79.56 508 VAL A CA 1
ATOM 3881 C C . VAL A 1 508 ? 19.804 7.172 -17.973 1.00 79.56 508 VAL A C 1
ATOM 3883 O O . VAL A 1 508 ? 19.257 6.900 -16.904 1.00 79.56 508 VAL A O 1
ATOM 3886 N N . LEU A 1 509 ? 20.998 6.651 -18.291 1.00 82.44 509 LEU A N 1
ATOM 3887 C CA . LEU A 1 509 ? 21.709 5.637 -17.490 1.00 82.44 509 LEU A CA 1
ATOM 3888 C C . LEU A 1 509 ? 23.066 6.126 -16.948 1.00 82.44 509 LEU A C 1
ATOM 3890 O O . LEU A 1 509 ? 23.866 6.692 -17.679 1.00 82.44 509 LEU A O 1
ATOM 3894 N N . ASN A 1 510 ? 23.388 5.831 -15.682 1.00 72.88 510 ASN A N 1
ATOM 3895 C CA . ASN A 1 510 ? 24.637 6.270 -15.024 1.00 72.88 510 ASN A CA 1
ATOM 3896 C C . ASN A 1 510 ? 25.702 5.156 -14.872 1.00 72.88 510 ASN A C 1
ATOM 3898 O O . ASN A 1 510 ? 26.666 5.344 -14.140 1.00 72.88 510 ASN A O 1
ATOM 3902 N N . ASP A 1 511 ? 25.585 3.968 -15.483 1.00 65.94 511 ASP A N 1
ATOM 3903 C CA . ASP A 1 511 ? 26.622 2.926 -15.315 1.00 65.94 511 ASP A CA 1
ATOM 3904 C C . ASP A 1 511 ? 26.767 1.938 -16.480 1.00 65.94 511 ASP A C 1
ATOM 3906 O O . ASP A 1 511 ? 25.831 1.671 -17.234 1.00 65.94 511 ASP A O 1
ATOM 3910 N N . THR A 1 512 ? 27.960 1.348 -16.584 1.00 52.50 512 THR A N 1
ATOM 3911 C CA . THR A 1 512 ? 28.328 0.387 -17.628 1.00 52.50 512 THR A CA 1
ATOM 3912 C C . THR A 1 512 ? 27.980 -1.065 -17.307 1.00 52.50 512 THR A C 1
ATOM 3914 O O . THR A 1 512 ? 27.771 -1.860 -18.221 1.00 52.50 512 THR A O 1
ATOM 3917 N N . THR A 1 513 ? 27.871 -1.436 -16.029 1.00 50.97 513 THR A N 1
ATOM 3918 C CA . THR A 1 513 ? 27.690 -2.836 -15.599 1.00 50.97 513 THR A CA 1
ATOM 3919 C C . THR A 1 513 ? 26.220 -3.268 -15.502 1.00 50.97 513 THR A C 1
ATOM 3921 O O . THR A 1 513 ? 25.918 -4.461 -15.367 1.00 50.97 513 THR A O 1
ATOM 3924 N N . GLY A 1 514 ? 25.294 -2.303 -15.570 1.00 52.22 514 GLY A N 1
ATOM 3925 C CA . GLY A 1 514 ? 23.847 -2.508 -15.465 1.00 52.22 514 GLY A CA 1
ATOM 3926 C C . GLY A 1 514 ? 23.103 -2.678 -16.796 1.00 52.22 514 GLY A C 1
ATOM 3927 O O . GLY A 1 514 ? 22.045 -3.306 -16.794 1.00 52.22 514 GLY A O 1
ATOM 3928 N N . SER A 1 515 ? 23.651 -2.175 -17.914 1.00 62.84 515 SER A N 1
ATOM 3929 C CA . SER A 1 515 ? 22.936 -1.916 -19.184 1.00 62.84 515 SER A CA 1
ATOM 3930 C C . SER A 1 515 ? 22.052 -3.059 -19.704 1.00 62.84 515 SER A C 1
ATOM 3932 O O . SER A 1 515 ? 20.952 -2.803 -20.175 1.00 62.84 515 SER A O 1
ATOM 3934 N N . ARG A 1 516 ? 22.443 -4.332 -19.528 1.00 72.50 516 ARG A N 1
ATOM 3935 C CA . ARG A 1 516 ? 21.668 -5.530 -19.943 1.00 72.50 516 ARG A CA 1
ATOM 3936 C C . ARG A 1 516 ? 20.325 -5.773 -19.212 1.00 72.50 516 ARG A C 1
ATOM 3938 O O . ARG A 1 516 ? 19.843 -6.907 -19.196 1.00 72.50 516 ARG A O 1
ATOM 3945 N N . ARG A 1 517 ? 19.806 -4.771 -18.500 1.00 82.81 517 ARG A N 1
ATOM 3946 C CA . ARG A 1 517 ? 18.485 -4.746 -17.841 1.00 82.81 517 ARG A CA 1
ATOM 3947 C C . ARG A 1 517 ? 17.604 -3.591 -18.298 1.00 82.81 517 ARG A C 1
ATOM 3949 O O . ARG A 1 517 ? 16.447 -3.529 -17.900 1.00 82.81 517 ARG A O 1
ATOM 3956 N N . PHE A 1 518 ? 18.153 -2.688 -19.102 1.00 90.19 518 PHE A N 1
ATOM 3957 C CA . PHE A 1 518 ? 17.479 -1.507 -19.607 1.00 90.19 518 PHE A CA 1
ATOM 3958 C C . PHE A 1 518 ? 17.389 -1.658 -21.120 1.00 90.19 518 PHE A C 1
ATOM 3960 O O . PHE A 1 518 ? 18.362 -1.450 -21.837 1.00 90.19 518 PHE A O 1
ATOM 3967 N N . TRP A 1 519 ? 16.239 -2.112 -21.603 1.00 94.25 519 TRP A N 1
ATOM 3968 C CA . TRP A 1 519 ? 15.987 -2.275 -23.028 1.00 94.25 519 TRP A CA 1
ATOM 3969 C C . TRP A 1 519 ? 15.514 -0.943 -23.590 1.00 94.25 519 TRP A C 1
ATOM 3971 O O . TRP A 1 519 ? 14.359 -0.561 -23.421 1.00 94.25 519 TRP A O 1
ATOM 3981 N N . VAL A 1 520 ? 16.449 -0.218 -24.198 1.00 93.38 520 VAL A N 1
ATOM 3982 C CA . VAL A 1 520 ? 16.209 1.100 -24.782 1.00 93.38 520 VAL A CA 1
ATOM 3983 C C . VAL A 1 520 ? 15.505 0.945 -26.126 1.00 93.38 520 VAL A C 1
ATOM 3985 O O . VAL A 1 520 ? 16.040 0.334 -27.052 1.00 93.38 520 VAL A O 1
ATOM 3988 N N . VAL A 1 521 ? 14.312 1.524 -26.214 1.00 95.38 521 VAL A N 1
ATOM 3989 C CA . VAL A 1 521 ? 13.497 1.632 -27.421 1.00 95.38 521 VAL A CA 1
ATOM 3990 C C . VAL A 1 521 ? 13.337 3.112 -27.741 1.00 95.38 521 VAL A C 1
ATOM 3992 O O . VAL A 1 521 ? 12.839 3.885 -26.921 1.00 95.38 521 VAL A O 1
ATOM 3995 N N . ASP A 1 522 ? 13.781 3.498 -28.932 1.00 90.19 522 ASP A N 1
ATOM 3996 C CA . ASP A 1 522 ? 13.637 4.857 -29.444 1.00 90.19 522 ASP A CA 1
ATOM 3997 C C . ASP A 1 522 ? 12.319 4.975 -30.218 1.00 90.19 522 ASP A C 1
ATOM 3999 O O . ASP A 1 522 ? 11.992 4.119 -31.045 1.00 90.19 522 ASP A O 1
ATOM 4003 N N . VAL A 1 523 ? 11.550 6.018 -29.917 1.00 93.88 523 VAL A N 1
ATOM 4004 C CA . VAL A 1 523 ? 10.261 6.331 -30.555 1.00 93.88 523 VAL A CA 1
ATOM 4005 C C . VAL A 1 523 ? 10.230 7.766 -31.107 1.00 93.88 523 VAL A C 1
ATOM 4007 O O . VAL A 1 523 ? 9.185 8.263 -31.531 1.00 93.88 523 VAL A O 1
ATOM 4010 N N . ARG A 1 524 ? 11.381 8.458 -31.129 1.00 86.44 524 ARG A N 1
ATOM 4011 C CA . ARG A 1 524 ? 11.525 9.799 -31.722 1.00 86.44 524 ARG A CA 1
ATOM 4012 C C . ARG A 1 524 ? 11.223 9.770 -33.221 1.00 86.44 524 ARG A C 1
ATOM 4014 O O . ARG A 1 524 ? 11.588 8.839 -33.933 1.00 86.44 524 ARG A O 1
ATOM 4021 N N . GLY A 1 525 ? 10.510 10.791 -33.698 1.00 80.44 525 GLY A N 1
ATOM 4022 C CA . GLY A 1 525 ? 10.002 10.856 -35.075 1.00 80.44 525 GLY A CA 1
ATOM 4023 C C . GLY A 1 525 ? 8.840 9.900 -35.397 1.00 80.44 525 GLY A C 1
ATOM 4024 O O . GLY A 1 525 ? 8.239 10.026 -36.462 1.00 80.44 525 GLY A O 1
ATOM 4025 N N . GLY A 1 526 ? 8.487 8.971 -34.502 1.00 88.88 526 GLY A N 1
ATOM 4026 C CA . GLY A 1 526 ? 7.327 8.098 -34.651 1.00 88.88 526 GLY A CA 1
ATOM 4027 C C . GLY A 1 526 ? 6.040 8.690 -34.072 1.00 88.88 526 GLY A C 1
ATOM 4028 O O . GLY A 1 526 ? 6.052 9.603 -33.250 1.00 88.88 526 GLY A O 1
ATOM 4029 N N . THR A 1 527 ? 4.893 8.146 -34.486 1.00 92.44 527 THR A N 1
ATOM 4030 C CA . THR A 1 527 ? 3.576 8.533 -33.953 1.00 92.44 527 THR A CA 1
ATOM 4031 C C . THR A 1 527 ? 3.027 7.436 -33.048 1.00 92.44 527 THR A C 1
ATOM 4033 O O . THR A 1 527 ? 2.582 6.387 -33.529 1.00 92.44 527 THR A O 1
ATOM 4036 N N . MET A 1 528 ? 3.024 7.686 -31.737 1.00 95.19 528 MET A N 1
ATOM 4037 C CA . MET A 1 528 ? 2.356 6.805 -30.782 1.00 95.19 528 MET A CA 1
ATOM 4038 C C . MET A 1 528 ? 0.829 6.900 -30.932 1.00 95.19 528 MET A C 1
ATOM 4040 O O . MET A 1 528 ? 0.282 7.961 -31.233 1.00 95.19 528 MET A O 1
ATOM 4044 N N . ARG A 1 529 ? 0.125 5.780 -30.751 1.00 97.19 529 ARG A N 1
ATOM 4045 C CA . ARG A 1 529 ? -1.306 5.627 -31.062 1.00 97.19 529 ARG A CA 1
ATOM 4046 C C . ARG A 1 529 ? -2.051 4.941 -29.906 1.00 97.19 529 ARG A C 1
ATOM 4048 O O . ARG A 1 529 ? -2.498 3.800 -30.056 1.00 97.19 529 ARG A O 1
ATOM 4055 N N . PRO A 1 530 ? -2.217 5.615 -28.750 1.00 96.81 530 PRO A N 1
ATOM 4056 C CA . PRO A 1 530 ? -2.827 5.015 -27.563 1.00 96.81 530 PRO A CA 1
ATOM 4057 C C . PRO A 1 530 ? -4.268 4.556 -27.793 1.00 96.81 530 PRO A C 1
ATOM 4059 O O . PRO A 1 530 ? -4.661 3.520 -27.269 1.00 96.81 530 PRO A O 1
ATOM 4062 N N . ASP A 1 531 ? -5.048 5.259 -28.616 1.00 97.31 531 ASP A N 1
ATOM 4063 C CA . ASP A 1 531 ? -6.432 4.866 -28.914 1.00 97.31 531 ASP A CA 1
ATOM 4064 C C . ASP A 1 531 ? -6.501 3.581 -29.751 1.00 97.31 531 ASP A C 1
ATOM 4066 O O . ASP A 1 531 ? -7.349 2.722 -29.500 1.00 97.31 531 ASP A O 1
ATOM 4070 N N . TRP A 1 532 ? -5.554 3.395 -30.680 1.00 97.75 532 TRP A N 1
ATOM 4071 C CA . TRP A 1 532 ? -5.402 2.139 -31.417 1.00 97.75 532 TRP A CA 1
ATOM 4072 C C . TRP A 1 532 ? -5.028 1.001 -30.465 1.00 97.75 532 TRP A C 1
ATOM 4074 O O . TRP A 1 532 ? -5.662 -0.051 -30.517 1.00 97.75 532 TRP A O 1
ATOM 4084 N N . ILE A 1 533 ? -4.074 1.228 -29.553 1.00 98.25 533 ILE A N 1
ATOM 4085 C CA . ILE A 1 533 ? -3.686 0.253 -28.520 1.00 98.25 533 ILE A CA 1
ATOM 4086 C C . ILE A 1 533 ? -4.890 -0.091 -27.633 1.00 98.25 533 ILE A C 1
ATOM 4088 O O . ILE A 1 533 ? -5.138 -1.264 -27.377 1.00 98.25 533 ILE A O 1
ATOM 4092 N N . ARG A 1 534 ? -5.684 0.900 -27.207 1.00 97.25 534 ARG A N 1
ATOM 4093 C CA . ARG A 1 534 ? -6.854 0.693 -26.338 1.00 97.25 534 ARG A CA 1
ATOM 4094 C C . ARG A 1 534 ? -7.952 -0.126 -27.024 1.00 97.25 534 ARG A C 1
ATOM 4096 O O . ARG A 1 534 ? -8.602 -0.923 -26.352 1.00 97.25 534 ARG A O 1
ATOM 4103 N N . HIS A 1 535 ? -8.135 0.049 -28.335 1.00 96.94 535 HIS A N 1
ATOM 4104 C CA . HIS A 1 535 ? -9.077 -0.728 -29.148 1.00 96.94 535 HIS A CA 1
ATOM 4105 C C . HIS A 1 535 ? -8.572 -2.154 -29.435 1.00 96.94 535 HIS A C 1
ATOM 4107 O O . HIS A 1 535 ? -9.342 -3.104 -29.362 1.00 96.94 535 HIS A O 1
ATOM 4113 N N . HIS A 1 536 ? -7.275 -2.319 -29.713 1.00 97.69 536 HIS A N 1
ATOM 4114 C CA . HIS A 1 536 ? -6.676 -3.605 -30.093 1.00 97.69 536 HIS A CA 1
ATOM 4115 C C . HIS A 1 536 ? -6.081 -4.392 -28.914 1.00 97.69 536 HIS A C 1
ATOM 4117 O O . HIS A 1 536 ? -5.539 -5.472 -29.133 1.00 97.69 536 HIS A O 1
ATOM 4123 N N . ARG A 1 537 ? -6.167 -3.891 -27.673 1.00 97.81 537 ARG A N 1
ATOM 4124 C CA . ARG A 1 537 ? -5.514 -4.460 -26.476 1.00 97.81 537 ARG A CA 1
ATOM 4125 C C . ARG A 1 537 ? -5.706 -5.973 -26.340 1.00 97.81 537 ARG A C 1
ATOM 4127 O O . ARG A 1 537 ? -4.738 -6.690 -26.109 1.00 97.81 537 ARG A O 1
ATOM 4134 N N . ASP A 1 538 ? -6.936 -6.449 -26.506 1.00 97.31 538 ASP A N 1
ATOM 4135 C CA . ASP A 1 538 ? -7.270 -7.870 -26.383 1.00 97.31 538 ASP A CA 1
ATOM 4136 C C . ASP A 1 538 ? -6.578 -8.709 -27.479 1.00 97.31 538 ASP A C 1
ATOM 4138 O O . ASP A 1 538 ? -6.012 -9.760 -27.184 1.00 97.31 538 ASP A O 1
ATOM 4142 N N . SER A 1 539 ? -6.518 -8.204 -28.717 1.00 97.50 539 SER A N 1
ATOM 4143 C CA . SER A 1 539 ? -5.756 -8.804 -29.823 1.00 97.50 539 SER A CA 1
ATOM 4144 C C . SER A 1 539 ? -4.242 -8.761 -29.595 1.00 97.50 539 SER A C 1
ATOM 4146 O O . SER A 1 539 ? -3.556 -9.736 -29.895 1.00 97.50 539 SER A O 1
ATOM 4148 N N . ILE A 1 540 ? -3.705 -7.667 -29.038 1.00 98.38 540 ILE A N 1
ATOM 4149 C CA . ILE A 1 540 ? -2.282 -7.545 -28.674 1.00 98.38 540 ILE A CA 1
ATOM 4150 C C . ILE A 1 540 ? -1.926 -8.619 -27.640 1.00 98.38 540 ILE A C 1
ATOM 4152 O O . ILE A 1 540 ? -0.947 -9.344 -27.804 1.00 98.38 540 ILE A O 1
ATOM 4156 N N . TRP A 1 541 ? -2.740 -8.772 -26.596 1.00 98.12 541 TRP A N 1
ATOM 4157 C CA . TRP A 1 541 ? -2.480 -9.741 -25.535 1.00 98.12 541 TRP A CA 1
ATOM 4158 C C . TRP A 1 541 ? -2.726 -11.194 -25.951 1.00 98.12 541 TRP A C 1
ATOM 4160 O O . TRP A 1 541 ? -1.945 -12.058 -25.554 1.00 98.12 541 TRP A O 1
ATOM 4170 N N . ALA A 1 542 ? -3.714 -11.469 -26.807 1.00 96.81 542 ALA A N 1
ATOM 4171 C CA . ALA A 1 542 ? -3.866 -12.778 -27.443 1.00 96.81 542 ALA A CA 1
ATOM 4172 C C . ALA A 1 542 ? -2.632 -13.129 -28.295 1.00 96.81 542 ALA A C 1
ATOM 4174 O O . ALA A 1 542 ? -2.053 -14.196 -28.120 1.00 96.81 542 ALA A O 1
ATOM 4175 N N . THR A 1 543 ? -2.155 -12.187 -29.118 1.00 97.00 543 THR A N 1
ATOM 4176 C CA . THR A 1 543 ? -0.926 -12.327 -29.922 1.00 97.00 543 THR A CA 1
ATOM 4177 C C . THR A 1 543 ? 0.288 -12.681 -29.059 1.00 97.00 543 THR A C 1
ATOM 4179 O O . THR A 1 543 ? 1.001 -13.638 -29.352 1.00 97.00 543 THR A O 1
ATOM 4182 N N . VAL A 1 544 ? 0.503 -11.951 -27.962 1.00 97.88 544 VAL A N 1
ATOM 4183 C CA . VAL A 1 544 ? 1.624 -12.188 -27.037 1.00 97.88 544 VAL A CA 1
ATOM 4184 C C . VAL A 1 544 ? 1.513 -13.551 -26.345 1.00 97.88 544 VAL A C 1
ATOM 4186 O O . VAL A 1 544 ? 2.525 -14.237 -26.198 1.00 97.88 544 VAL A O 1
ATOM 4189 N N . ALA A 1 545 ? 0.307 -13.973 -25.953 1.00 96.00 545 ALA A N 1
ATOM 4190 C CA . ALA A 1 545 ? 0.084 -15.304 -25.391 1.00 96.00 545 ALA A CA 1
ATOM 4191 C C . ALA A 1 545 ? 0.401 -16.407 -26.418 1.00 96.00 545 ALA A C 1
ATOM 4193 O O . ALA A 1 545 ? 1.132 -17.342 -26.095 1.00 96.00 545 ALA A O 1
ATOM 4194 N N . THR A 1 546 ? -0.055 -16.259 -27.667 1.00 94.44 546 THR A N 1
ATOM 4195 C CA . THR A 1 546 ? 0.251 -17.183 -28.769 1.00 94.44 546 THR A CA 1
ATOM 4196 C C . THR A 1 546 ? 1.751 -17.261 -29.064 1.00 94.44 546 THR A C 1
ATOM 4198 O O . THR A 1 546 ? 2.278 -18.359 -29.212 1.00 94.44 546 THR A O 1
ATOM 4201 N N . TRP A 1 547 ? 2.479 -16.137 -29.078 1.00 95.44 547 TRP A N 1
ATOM 4202 C CA . TRP A 1 547 ? 3.939 -16.154 -29.245 1.00 95.44 547 TRP A CA 1
ATOM 4203 C C . TRP A 1 547 ? 4.654 -16.934 -28.136 1.00 95.44 547 TRP A C 1
ATOM 4205 O O . TRP A 1 547 ? 5.634 -17.628 -28.407 1.00 95.44 547 TRP A O 1
ATOM 4215 N N . VAL A 1 548 ? 4.189 -16.832 -26.887 1.00 95.88 548 VAL A N 1
ATOM 4216 C CA . VAL A 1 548 ? 4.779 -17.557 -25.750 1.00 95.88 548 VAL A CA 1
ATOM 4217 C C . VAL A 1 548 ? 4.428 -19.046 -25.781 1.00 95.88 548 VAL A C 1
ATOM 4219 O O . VAL A 1 548 ? 5.300 -19.864 -25.484 1.00 95.88 548 VAL A O 1
ATOM 4222 N N . ASP A 1 549 ? 3.222 -19.410 -26.225 1.00 90.56 549 ASP A N 1
ATOM 4223 C CA . ASP A 1 549 ? 2.847 -20.804 -26.502 1.00 90.56 549 ASP A CA 1
ATOM 4224 C C . ASP A 1 549 ? 3.702 -21.403 -27.639 1.00 90.56 549 ASP A C 1
ATOM 4226 O O . ASP A 1 549 ? 4.135 -22.550 -27.550 1.00 90.56 549 ASP A O 1
ATOM 4230 N N . TRP A 1 550 ? 4.043 -20.606 -28.661 1.00 93.00 550 TRP A N 1
ATOM 4231 C CA . TRP A 1 550 ? 5.030 -20.942 -29.703 1.00 93.00 550 TRP A CA 1
ATOM 4232 C C . TRP A 1 550 ? 6.498 -20.867 -29.227 1.00 93.00 550 TRP A C 1
ATOM 4234 O O . TRP A 1 550 ? 7.422 -21.080 -30.010 1.00 93.00 550 TRP A O 1
ATOM 4244 N N . GLY A 1 551 ? 6.742 -20.597 -27.940 1.00 92.56 551 GLY A N 1
ATOM 4245 C CA . GLY A 1 551 ? 8.055 -20.709 -27.303 1.00 92.56 551 GLY A CA 1
ATOM 4246 C C . GLY A 1 551 ? 8.853 -19.411 -27.135 1.00 92.56 551 GLY A C 1
ATOM 4247 O O . GLY A 1 551 ? 9.982 -19.481 -26.636 1.00 92.56 551 GLY A O 1
ATOM 4248 N N . LEU A 1 552 ? 8.306 -18.235 -27.480 1.00 93.94 552 LEU A N 1
ATOM 4249 C CA . LEU A 1 552 ? 8.978 -16.944 -27.274 1.00 93.94 552 LEU A CA 1
ATOM 4250 C C . LEU A 1 552 ? 9.392 -16.772 -25.803 1.00 93.94 552 LEU A C 1
ATOM 4252 O O . LEU A 1 552 ? 8.580 -16.860 -24.883 1.00 93.94 552 LEU A O 1
ATOM 4256 N N . ARG A 1 553 ? 10.684 -16.514 -25.570 1.00 92.94 553 ARG A N 1
ATOM 4257 C CA . ARG A 1 553 ? 11.242 -16.313 -24.224 1.00 92.94 553 ARG A CA 1
ATOM 4258 C C . ARG A 1 553 ? 11.356 -14.827 -23.903 1.00 92.94 553 ARG A C 1
ATOM 4260 O O . ARG A 1 553 ? 11.947 -14.075 -24.674 1.00 92.94 553 ARG A O 1
ATOM 4267 N N . ASN A 1 554 ? 10.897 -14.428 -22.718 1.00 93.94 554 ASN A N 1
ATOM 4268 C CA . ASN A 1 554 ? 10.972 -13.054 -22.202 1.00 93.94 554 ASN A CA 1
ATOM 4269 C C . ASN A 1 554 ? 12.396 -12.552 -21.876 1.00 93.94 554 ASN A C 1
ATOM 4271 O O . ASN A 1 554 ? 12.567 -11.441 -21.382 1.00 93.94 554 ASN A O 1
ATOM 4275 N N . TRP A 1 555 ? 13.419 -13.365 -22.132 1.00 91.44 555 TRP A N 1
ATOM 4276 C CA . TRP A 1 555 ? 14.831 -13.033 -21.992 1.00 91.44 555 TRP A CA 1
ATOM 4277 C C . TRP A 1 555 ? 15.569 -13.345 -23.295 1.00 91.44 555 TRP A C 1
ATOM 4279 O O . TRP A 1 555 ? 15.149 -14.194 -24.082 1.00 91.44 555 TRP A O 1
ATOM 4289 N N . VAL A 1 556 ? 16.689 -12.657 -23.506 1.00 87.12 556 VAL A N 1
ATOM 4290 C CA . VAL A 1 556 ? 17.597 -12.875 -24.636 1.00 87.12 556 VAL A CA 1
ATOM 4291 C C . VAL A 1 556 ? 18.860 -13.582 -24.117 1.00 87.12 556 VAL A C 1
ATOM 4293 O O . VAL A 1 556 ? 19.393 -13.155 -23.087 1.00 87.12 556 VAL A O 1
ATOM 4296 N N . PRO A 1 557 ? 19.369 -14.643 -24.775 1.00 83.56 557 PRO A N 1
ATOM 4297 C CA . PRO A 1 557 ? 20.628 -15.272 -24.378 1.00 83.56 557 PRO A CA 1
ATOM 4298 C C . PRO A 1 557 ? 21.806 -14.283 -24.444 1.00 83.56 557 PRO A C 1
ATOM 4300 O O . PRO A 1 557 ? 21.886 -13.534 -25.416 1.00 83.56 557 PRO A O 1
ATOM 4303 N N . PRO A 1 558 ? 22.753 -14.281 -23.482 1.00 79.75 558 PRO A N 1
ATOM 4304 C CA . PRO A 1 558 ? 23.837 -13.289 -23.439 1.00 79.75 558 PRO A CA 1
ATOM 4305 C C . PRO A 1 558 ? 24.703 -13.210 -24.703 1.00 79.75 558 PRO A C 1
ATOM 4307 O O . PRO A 1 558 ? 25.220 -12.142 -25.012 1.00 79.75 558 PRO A O 1
ATOM 4310 N N . ASN A 1 559 ? 24.830 -14.322 -25.433 1.00 80.12 559 ASN A N 1
ATOM 4311 C CA . ASN A 1 559 ? 25.646 -14.435 -26.645 1.00 80.12 559 ASN A CA 1
ATOM 4312 C C . ASN A 1 559 ? 24.829 -14.218 -27.940 1.00 80.12 559 ASN A C 1
ATOM 4314 O O . ASN A 1 559 ? 25.356 -14.397 -29.033 1.00 80.12 559 ASN A O 1
ATOM 4318 N N . HIS A 1 560 ? 23.536 -13.892 -27.841 1.00 85.56 560 HIS A N 1
ATOM 4319 C CA . HIS A 1 560 ? 22.671 -13.659 -29.000 1.00 85.56 560 HIS A CA 1
ATOM 4320 C C . HIS A 1 560 ? 22.907 -12.248 -29.573 1.00 85.56 560 HIS A C 1
ATOM 4322 O O . HIS A 1 560 ? 23.038 -11.311 -28.780 1.00 85.56 560 HIS A O 1
ATOM 4328 N N . PRO A 1 561 ? 22.875 -12.034 -30.905 1.00 87.56 561 PRO A N 1
ATOM 4329 C CA . PRO A 1 561 ? 23.109 -10.715 -31.504 1.00 87.56 561 PRO A CA 1
ATOM 4330 C C . PRO A 1 561 ? 22.232 -9.600 -30.913 1.00 87.56 561 PRO A C 1
ATOM 4332 O O . PRO A 1 561 ? 22.735 -8.529 -30.584 1.00 87.56 561 PRO A O 1
ATOM 4335 N N . THR A 1 562 ? 20.949 -9.880 -30.656 1.00 88.31 562 THR A N 1
ATOM 4336 C CA . THR A 1 562 ? 20.017 -8.950 -29.989 1.00 88.31 562 THR A CA 1
ATOM 4337 C C . THR A 1 562 ? 20.499 -8.500 -28.604 1.00 88.31 562 THR A C 1
ATOM 4339 O O . THR A 1 562 ? 20.278 -7.353 -28.236 1.00 88.31 562 THR A O 1
ATOM 4342 N N . ALA A 1 563 ? 21.163 -9.361 -27.820 1.00 87.31 563 ALA A N 1
ATOM 4343 C CA . ALA A 1 563 ? 21.665 -8.990 -26.492 1.00 87.31 563 ALA A CA 1
ATOM 4344 C C . ALA A 1 563 ? 22.865 -8.042 -26.589 1.00 87.31 563 ALA A C 1
ATOM 4346 O O . ALA A 1 563 ? 22.971 -7.111 -25.792 1.00 87.31 563 ALA A O 1
ATOM 4347 N N . VAL A 1 564 ? 23.734 -8.254 -27.582 1.00 86.25 564 VAL A N 1
ATOM 4348 C CA . VAL A 1 564 ? 24.866 -7.367 -27.880 1.00 86.25 564 VAL A CA 1
ATOM 4349 C C . VAL A 1 564 ? 24.354 -6.012 -28.375 1.00 86.25 564 VAL A C 1
ATOM 4351 O O . VAL A 1 564 ? 24.736 -4.980 -27.829 1.00 86.25 564 VAL A O 1
ATOM 4354 N N . ALA A 1 565 ? 23.423 -6.006 -29.332 1.00 88.50 565 ALA A N 1
ATOM 4355 C CA . ALA A 1 565 ? 22.842 -4.784 -29.885 1.00 88.50 565 ALA A CA 1
ATOM 4356 C C . ALA A 1 565 ? 22.042 -3.983 -28.837 1.00 88.50 565 ALA A C 1
ATOM 4358 O O . ALA A 1 565 ? 22.202 -2.768 -28.732 1.00 88.50 565 ALA A O 1
ATOM 4359 N N . ALA A 1 566 ? 21.255 -4.654 -27.987 1.00 89.94 566 ALA A N 1
ATOM 4360 C CA . ALA A 1 566 ? 20.561 -4.014 -26.868 1.00 89.94 566 ALA A CA 1
ATOM 4361 C C . ALA A 1 566 ? 21.535 -3.440 -25.827 1.00 89.94 566 ALA A C 1
ATOM 4363 O O . ALA A 1 566 ? 21.292 -2.360 -25.293 1.00 89.94 566 ALA A O 1
ATOM 4364 N N . ALA A 1 567 ? 22.650 -4.126 -25.550 1.00 86.38 567 ALA A N 1
ATOM 4365 C CA . ALA A 1 567 ? 23.695 -3.608 -24.669 1.00 86.38 567 ALA A CA 1
ATOM 4366 C C . ALA A 1 567 ? 24.440 -2.402 -25.274 1.00 86.38 567 ALA A C 1
ATOM 4368 O O . ALA A 1 567 ? 24.862 -1.537 -24.509 1.00 86.38 567 ALA A O 1
ATOM 4369 N N . GLY A 1 568 ? 24.558 -2.329 -26.607 1.00 84.56 568 GLY A N 1
ATOM 4370 C CA . GLY A 1 568 ? 25.064 -1.170 -27.353 1.00 84.56 568 GLY A CA 1
ATOM 4371 C C . GLY A 1 568 ? 24.132 0.040 -27.260 1.00 84.56 568 GLY A C 1
ATOM 4372 O O . GLY A 1 568 ? 24.538 1.086 -26.763 1.00 84.56 568 GLY A O 1
ATOM 4373 N N . ARG A 1 569 ? 22.841 -0.121 -27.578 1.00 87.44 569 ARG A N 1
ATOM 4374 C CA . ARG A 1 569 ? 21.853 0.969 -27.449 1.00 87.44 569 ARG A CA 1
ATOM 4375 C C . ARG A 1 569 ? 21.664 1.432 -25.991 1.00 87.44 569 ARG A C 1
ATOM 4377 O O . ARG A 1 569 ? 21.487 2.614 -25.715 1.00 87.44 569 ARG A O 1
ATOM 4384 N N . ALA A 1 570 ? 21.809 0.521 -25.025 1.00 86.44 570 ALA A N 1
ATOM 4385 C CA . ALA A 1 570 ? 21.875 0.831 -23.589 1.00 86.44 570 ALA A CA 1
ATOM 4386 C C . ALA A 1 570 ? 23.276 1.268 -23.087 1.00 86.44 570 ALA A C 1
ATOM 4388 O O . ALA A 1 570 ? 23.489 1.415 -21.875 1.00 86.44 570 ALA A O 1
ATOM 4389 N N . ALA A 1 571 ? 24.239 1.442 -23.994 1.00 80.06 571 ALA A N 1
ATOM 4390 C CA . ALA A 1 571 ? 25.501 2.143 -23.778 1.00 80.06 571 ALA A CA 1
ATOM 4391 C C . ALA A 1 571 ? 25.473 3.555 -24.378 1.00 80.06 571 ALA A C 1
ATOM 4393 O O . ALA A 1 571 ? 25.990 4.467 -23.742 1.00 80.06 571 ALA A O 1
ATOM 4394 N N . GLU A 1 572 ? 24.819 3.729 -25.529 1.00 78.69 572 GLU A N 1
ATOM 4395 C CA . GLU A 1 572 ? 24.512 5.026 -26.151 1.00 78.69 572 GLU A CA 1
ATOM 4396 C C . GLU A 1 572 ? 23.625 5.893 -25.242 1.00 78.69 572 GLU A C 1
ATOM 4398 O O . GLU A 1 572 ? 23.903 7.069 -25.047 1.00 78.69 572 GLU A O 1
ATOM 4403 N N . ALA A 1 573 ? 22.607 5.305 -24.601 1.00 77.75 573 ALA A N 1
ATOM 4404 C CA . ALA A 1 573 ? 21.702 6.005 -23.678 1.00 77.75 573 ALA A CA 1
ATOM 4405 C C . ALA A 1 573 ? 22.287 6.270 -22.267 1.00 77.75 573 ALA A C 1
ATOM 4407 O O . ALA A 1 573 ? 21.549 6.329 -21.274 1.00 77.75 573 ALA A O 1
ATOM 4408 N N . ARG A 1 574 ? 23.616 6.369 -22.133 1.00 75.69 574 ARG A N 1
ATOM 4409 C CA . ARG A 1 574 ? 24.296 6.684 -20.865 1.00 75.69 574 ARG A CA 1
ATOM 4410 C C . ARG A 1 574 ? 24.599 8.172 -20.760 1.00 75.69 574 ARG A C 1
ATOM 4412 O O . ARG A 1 574 ? 24.961 8.792 -21.746 1.00 75.69 574 ARG A O 1
ATOM 4419 N N . LEU A 1 575 ? 24.540 8.701 -19.541 1.00 64.12 575 LEU A N 1
ATOM 4420 C CA . LEU A 1 575 ? 24.998 10.051 -19.236 1.00 64.12 575 LEU A CA 1
ATOM 4421 C C . LEU A 1 575 ? 26.506 10.167 -19.433 1.00 64.12 575 LEU A C 1
ATOM 4423 O O . LEU A 1 575 ? 27.281 9.584 -18.664 1.00 64.12 575 LEU A O 1
ATOM 4427 N N . SER A 1 576 ? 26.905 10.950 -20.433 1.00 58.94 576 SER A N 1
ATOM 4428 C CA . SER A 1 576 ? 28.295 11.328 -20.644 1.00 58.94 576 SER A CA 1
ATOM 4429 C C . SER A 1 576 ? 28.756 12.131 -19.433 1.00 58.94 576 SER A C 1
ATOM 4431 O O . SER A 1 576 ? 28.170 13.154 -19.066 1.00 58.94 576 SER A O 1
ATOM 4433 N N . HIS A 1 577 ? 29.782 11.651 -18.729 1.00 62.66 577 HIS A N 1
ATOM 4434 C CA . HIS A 1 577 ? 30.213 12.351 -17.526 1.00 62.66 577 HIS A CA 1
ATOM 4435 C C . HIS A 1 577 ? 30.811 13.712 -17.913 1.00 62.66 577 HIS A C 1
ATOM 4437 O O . HIS A 1 577 ? 31.587 13.795 -18.858 1.00 62.66 577 HIS A O 1
ATOM 4443 N N . VAL A 1 578 ? 30.564 14.777 -17.140 1.00 59.31 578 VAL A N 1
ATOM 4444 C CA . VAL A 1 578 ? 31.122 16.125 -17.427 1.00 59.31 578 VAL A CA 1
ATOM 4445 C C . VAL A 1 578 ? 32.657 16.106 -17.549 1.00 59.31 578 VAL A C 1
ATOM 4447 O O . VAL A 1 578 ? 33.253 16.898 -18.271 1.00 59.31 578 VAL A O 1
ATOM 4450 N N . TRP A 1 579 ? 33.306 15.167 -16.857 1.00 73.19 579 TRP A N 1
ATOM 4451 C CA . TRP A 1 579 ? 34.751 14.924 -16.948 1.00 73.19 579 TRP A CA 1
ATOM 4452 C C . TRP A 1 579 ? 35.172 13.971 -18.070 1.00 73.19 579 TRP A C 1
ATOM 4454 O O . TRP A 1 579 ? 36.357 13.916 -18.371 1.00 73.19 579 TRP A O 1
ATOM 4464 N N . GLU A 1 580 ? 34.258 13.216 -18.680 1.00 71.94 580 GLU A N 1
ATOM 4465 C CA . GLU A 1 580 ? 34.594 12.292 -19.764 1.00 71.94 580 GLU A CA 1
ATOM 4466 C C . GLU A 1 580 ? 35.118 13.037 -20.986 1.00 71.94 580 GLU A C 1
ATOM 4468 O O . GLU A 1 580 ? 36.178 12.665 -21.463 1.00 71.94 580 GLU A O 1
ATOM 4473 N N . GLY A 1 581 ? 34.478 14.122 -21.435 1.00 69.94 581 GLY A N 1
ATOM 4474 C CA . GLY A 1 581 ? 34.997 14.941 -22.542 1.00 69.94 581 GLY A CA 1
ATOM 4475 C C . GLY A 1 581 ? 36.444 15.428 -22.320 1.00 69.94 581 GLY A C 1
ATOM 4476 O O . GLY A 1 581 ? 37.303 15.173 -23.165 1.00 69.94 581 GLY A O 1
ATOM 4477 N N . PRO A 1 582 ? 36.762 16.070 -21.179 1.00 79.44 582 PRO A N 1
ATOM 4478 C CA . PRO A 1 582 ? 38.134 16.456 -20.842 1.00 79.44 582 PRO A CA 1
ATOM 4479 C C . PRO A 1 582 ? 39.116 15.283 -20.677 1.00 79.44 582 PRO A C 1
ATOM 4481 O O . PRO A 1 582 ? 40.233 15.357 -21.182 1.00 79.44 582 PRO A O 1
ATOM 4484 N N . ILE A 1 583 ? 38.718 14.186 -20.017 1.00 84.06 583 ILE A N 1
ATOM 4485 C CA . ILE A 1 583 ? 39.561 12.984 -19.850 1.00 84.06 583 ILE A CA 1
ATOM 4486 C C . ILE A 1 583 ? 39.850 12.340 -21.208 1.00 84.06 583 ILE A C 1
ATOM 4488 O O . ILE A 1 583 ? 40.997 12.013 -21.500 1.00 84.06 583 ILE A O 1
ATOM 4492 N N . ARG A 1 584 ? 38.821 12.211 -22.049 1.00 81.38 584 ARG A N 1
ATOM 4493 C CA . ARG A 1 584 ? 38.891 11.726 -23.426 1.00 81.38 584 ARG A CA 1
ATOM 4494 C C . ARG A 1 584 ? 39.869 12.558 -24.239 1.00 81.38 584 ARG A C 1
ATOM 4496 O O . ARG A 1 584 ? 40.803 11.995 -24.791 1.00 81.38 584 ARG A O 1
ATOM 4503 N N . LYS A 1 585 ? 39.739 13.888 -24.206 1.00 82.75 585 LYS A N 1
ATOM 4504 C CA . LYS A 1 585 ? 40.659 14.802 -24.894 1.00 82.75 585 LYS A CA 1
ATOM 4505 C C . LYS A 1 585 ? 42.123 14.595 -24.488 1.00 82.75 585 LYS A C 1
ATOM 4507 O O . LYS A 1 585 ? 42.980 14.663 -25.358 1.00 82.75 585 LYS A O 1
ATOM 4512 N N . VAL A 1 586 ? 42.417 14.341 -23.209 1.00 85.56 586 VAL A N 1
ATOM 4513 C CA . VAL A 1 586 ? 43.793 14.050 -22.764 1.00 85.56 586 VAL A CA 1
ATOM 4514 C C . VAL A 1 586 ? 44.251 12.666 -23.240 1.00 85.56 586 VAL A C 1
ATOM 4516 O O . VAL A 1 586 ? 45.346 12.549 -23.775 1.00 85.56 586 VAL A O 1
ATOM 4519 N N . LEU A 1 587 ? 43.431 11.620 -23.094 1.00 85.06 587 LEU A N 1
ATOM 4520 C CA . LEU A 1 587 ? 43.815 10.250 -23.470 1.00 85.06 587 LEU A CA 1
ATOM 4521 C C . LEU A 1 587 ? 43.957 10.043 -24.986 1.00 85.06 587 LEU A C 1
ATOM 4523 O O . LEU A 1 587 ? 44.857 9.333 -25.424 1.00 85.06 587 LEU A O 1
ATOM 4527 N N . GLU A 1 588 ? 43.114 10.685 -25.791 1.00 82.44 588 GLU A N 1
ATOM 4528 C CA . GLU A 1 588 ? 43.154 10.610 -27.259 1.00 82.44 588 GLU A CA 1
ATOM 4529 C C . GLU A 1 588 ? 44.314 11.441 -27.858 1.00 82.44 588 GLU A C 1
ATOM 4531 O O . GLU A 1 588 ? 44.644 11.278 -29.031 1.00 82.44 588 GLU A O 1
ATOM 4536 N N . GLN A 1 589 ? 44.976 12.279 -27.042 1.00 81.50 589 GLN A N 1
ATOM 4537 C CA . GLN A 1 589 ? 46.213 13.011 -27.368 1.00 81.50 589 GLN A CA 1
ATOM 4538 C C . GLN A 1 589 ? 47.508 12.282 -26.957 1.00 81.50 589 GLN A C 1
ATOM 4540 O O . GLN A 1 589 ? 48.595 12.749 -27.299 1.00 81.50 589 GLN A O 1
ATOM 4545 N N . LEU A 1 590 ? 47.426 11.171 -26.218 1.00 78.94 590 LEU A N 1
ATOM 4546 C CA . LEU A 1 590 ? 48.590 10.363 -25.836 1.00 78.94 590 LEU A CA 1
ATOM 4547 C C . LEU A 1 590 ? 48.858 9.288 -26.889 1.00 78.94 590 LEU A C 1
ATOM 4549 O O . LEU A 1 590 ? 47.942 8.562 -27.261 1.00 78.94 590 LEU A O 1
ATOM 4553 N N . LEU A 1 591 ? 50.114 9.136 -27.311 1.00 63.69 591 LEU A N 1
ATOM 4554 C CA . LEU A 1 591 ? 50.528 8.083 -28.244 1.00 63.69 591 LEU A CA 1
ATOM 4555 C C . LEU A 1 591 ? 50.298 6.664 -27.659 1.00 63.69 591 LEU A C 1
ATOM 4557 O O . LEU A 1 591 ? 50.430 6.481 -26.442 1.00 63.69 591 LEU A O 1
ATOM 4561 N N . PRO A 1 592 ? 50.002 5.637 -28.489 1.00 62.78 592 PRO A N 1
ATOM 4562 C CA . PRO A 1 592 ? 49.843 4.245 -28.038 1.00 62.78 592 PRO A CA 1
ATOM 4563 C C . PRO A 1 592 ? 51.109 3.606 -27.438 1.00 62.78 592 PRO A C 1
ATOM 4565 O O . PRO A 1 592 ? 51.021 2.537 -26.836 1.00 62.78 592 PRO A O 1
ATOM 4568 N N . ASP A 1 593 ? 52.264 4.258 -27.588 1.00 62.34 593 ASP A N 1
ATOM 4569 C CA . ASP A 1 593 ? 53.646 3.772 -27.427 1.00 62.34 593 ASP A CA 1
ATOM 4570 C C . ASP A 1 593 ? 54.023 3.223 -26.028 1.00 62.34 593 ASP A C 1
ATOM 4572 O O . ASP A 1 593 ? 55.133 2.736 -25.816 1.00 62.34 593 ASP A O 1
ATOM 4576 N N . GLY A 1 594 ? 53.093 3.241 -25.069 1.00 60.09 594 GLY A N 1
ATOM 4577 C CA . GLY A 1 594 ? 53.116 2.355 -23.899 1.00 60.09 594 GLY A CA 1
ATOM 4578 C C . GLY A 1 594 ? 53.538 2.969 -22.562 1.00 60.09 594 GLY A C 1
ATOM 4579 O O . GLY A 1 594 ? 53.316 2.332 -21.532 1.00 60.09 594 GLY A O 1
ATOM 4580 N N . GLU A 1 595 ? 54.075 4.195 -22.528 1.00 70.50 595 GLU A N 1
ATOM 4581 C CA . GLU A 1 595 ? 54.485 4.846 -21.265 1.00 70.50 595 GLU A CA 1
ATOM 4582 C C . GLU A 1 595 ? 53.300 5.090 -20.309 1.00 70.50 595 GLU A C 1
ATOM 4584 O O . GLU A 1 595 ? 53.412 4.909 -19.092 1.00 70.50 595 GLU A O 1
ATOM 4589 N N . GLY A 1 596 ? 52.135 5.428 -20.872 1.00 79.12 596 GLY A N 1
ATOM 4590 C CA . GLY A 1 596 ? 50.903 5.689 -20.130 1.00 79.12 596 GLY A CA 1
ATOM 4591 C C . GLY A 1 596 ? 50.903 7.011 -19.352 1.00 79.12 596 GLY A C 1
ATOM 4592 O O . GLY A 1 596 ? 51.847 7.794 -19.392 1.00 79.12 596 GLY A O 1
ATOM 4593 N N . ILE A 1 597 ? 49.815 7.270 -18.623 1.00 87.44 597 ILE A N 1
ATOM 4594 C CA . ILE A 1 597 ? 49.625 8.502 -17.845 1.00 87.44 597 ILE A CA 1
ATOM 4595 C C . ILE A 1 597 ? 49.346 8.210 -16.370 1.00 87.44 597 ILE A C 1
ATOM 4597 O O . ILE A 1 597 ? 48.565 7.324 -16.013 1.00 87.44 597 ILE A O 1
ATOM 4601 N N . GLY A 1 598 ? 49.979 8.984 -15.486 1.00 88.50 598 GLY A N 1
ATOM 4602 C CA . GLY A 1 598 ? 49.706 8.949 -14.051 1.00 88.50 598 GLY A CA 1
ATOM 4603 C C . GLY A 1 598 ? 48.264 9.350 -13.759 1.00 88.50 598 GLY A C 1
ATOM 4604 O O . GLY A 1 598 ? 47.744 10.290 -14.351 1.00 88.50 598 GLY A O 1
ATOM 4605 N N . GLN A 1 599 ? 47.605 8.667 -12.825 1.00 87.69 599 GLN A N 1
ATOM 4606 C CA . GLN A 1 599 ? 46.224 8.987 -12.463 1.00 87.69 599 GLN A CA 1
ATOM 4607 C C . GLN A 1 599 ? 46.099 10.414 -11.917 1.00 87.69 599 GLN A C 1
ATOM 4609 O O . GLN A 1 599 ? 45.122 11.097 -12.211 1.00 87.69 599 GLN A O 1
ATOM 4614 N N . ASP A 1 600 ? 47.107 10.855 -11.168 1.00 85.88 600 ASP A N 1
ATOM 4615 C CA . ASP A 1 600 ? 47.209 12.207 -10.628 1.00 85.88 600 ASP A CA 1
ATOM 4616 C C . ASP A 1 600 ? 47.371 13.230 -11.768 1.00 85.88 600 ASP A C 1
ATOM 4618 O O . ASP A 1 600 ? 46.620 14.197 -11.841 1.00 85.88 600 ASP A O 1
ATOM 4622 N N . THR A 1 601 ? 48.275 12.955 -12.717 1.00 85.31 601 THR A N 1
ATOM 4623 C CA . THR A 1 601 ? 48.533 13.778 -13.913 1.00 85.31 601 THR A CA 1
ATOM 4624 C C . THR A 1 601 ? 47.305 13.898 -14.815 1.00 85.31 601 THR A C 1
ATOM 4626 O O . THR A 1 601 ? 47.013 14.981 -15.308 1.00 85.31 601 THR A O 1
ATOM 4629 N N . LEU A 1 602 ? 46.544 12.814 -14.999 1.00 87.69 602 LEU A N 1
ATOM 4630 C CA . LEU A 1 602 ? 45.293 12.834 -15.761 1.00 87.69 602 LEU A CA 1
ATOM 4631 C C . LEU A 1 602 ? 44.214 13.676 -15.061 1.00 87.69 602 LEU A C 1
ATOM 4633 O O . LEU A 1 602 ? 43.462 14.376 -15.730 1.00 87.69 602 LEU A O 1
ATOM 4637 N N . ILE A 1 603 ? 44.138 13.638 -13.726 1.00 87.31 603 ILE A N 1
ATOM 4638 C CA . ILE A 1 603 ? 43.221 14.485 -12.943 1.00 87.31 603 ILE A CA 1
ATOM 4639 C C . ILE A 1 603 ? 43.618 15.964 -13.054 1.00 87.31 603 ILE A C 1
ATOM 4641 O O . ILE A 1 603 ? 42.756 16.816 -13.259 1.00 87.31 603 ILE A O 1
ATOM 4645 N N . GLU A 1 604 ? 44.910 16.266 -12.969 1.00 86.75 604 GLU A N 1
ATOM 4646 C CA . GLU A 1 604 ? 45.447 17.621 -13.099 1.00 86.75 604 GLU A CA 1
ATOM 4647 C C . GLU A 1 604 ? 45.210 18.192 -14.510 1.00 86.75 604 GLU A C 1
ATOM 4649 O O . GLU A 1 604 ? 44.596 19.249 -14.648 1.00 86.75 604 GLU A O 1
ATOM 4654 N N . GLN A 1 605 ? 45.596 17.461 -15.563 1.00 86.88 605 GLN A N 1
ATOM 4655 C CA . GLN A 1 605 ? 45.476 17.904 -16.959 1.00 86.88 605 GLN A CA 1
ATOM 4656 C C . GLN A 1 605 ? 44.029 17.959 -17.467 1.00 86.88 605 GLN A C 1
ATOM 4658 O O . GLN A 1 605 ? 43.679 18.887 -18.194 1.00 86.88 605 GLN A O 1
ATOM 4663 N N . ALA A 1 606 ? 43.179 16.990 -17.107 1.00 83.81 606 ALA A N 1
ATOM 4664 C CA . ALA A 1 606 ? 41.798 16.962 -17.587 1.00 83.81 606 ALA A CA 1
ATOM 4665 C C . ALA A 1 606 ? 40.853 17.831 -16.743 1.00 83.81 606 ALA A C 1
ATOM 4667 O O . ALA A 1 606 ? 39.886 18.369 -17.280 1.00 83.81 606 ALA A O 1
ATOM 4668 N N . LEU A 1 607 ? 41.073 17.934 -15.424 1.00 83.19 607 LEU A N 1
ATOM 4669 C CA . LEU A 1 607 ? 40.098 18.520 -14.488 1.00 83.19 607 LEU A CA 1
ATOM 4670 C C . LEU A 1 607 ? 40.585 19.808 -13.809 1.00 83.19 607 LEU A C 1
ATOM 4672 O O . LEU A 1 607 ? 39.791 20.446 -13.118 1.00 83.19 607 LEU A O 1
ATOM 4676 N N . GLY A 1 608 ? 41.862 20.177 -13.957 1.00 80.69 608 GLY A N 1
ATOM 4677 C CA . GLY A 1 608 ? 42.447 21.364 -13.323 1.00 80.69 608 GLY A CA 1
ATOM 4678 C C . GLY A 1 608 ? 42.499 21.294 -11.792 1.00 80.69 608 GLY A C 1
ATOM 4679 O O . GLY A 1 608 ? 42.503 22.334 -11.134 1.00 80.69 608 GLY A O 1
ATOM 4680 N N . GLN A 1 609 ? 42.475 20.091 -11.204 1.00 80.62 609 GLN A N 1
ATOM 4681 C CA . GLN A 1 609 ? 42.399 19.909 -9.750 1.00 80.62 609 GLN A CA 1
ATOM 4682 C C . GLN A 1 609 ? 43.773 19.645 -9.125 1.00 80.62 609 GLN A C 1
ATOM 4684 O O . GLN A 1 609 ? 44.457 18.688 -9.478 1.00 80.62 609 GLN A O 1
ATOM 4689 N N . ASP A 1 610 ? 44.120 20.462 -8.127 1.00 73.56 610 ASP A N 1
ATOM 4690 C CA . ASP A 1 610 ? 45.288 20.288 -7.259 1.00 73.56 610 ASP A CA 1
ATOM 4691 C C . ASP A 1 610 ? 45.242 18.932 -6.537 1.00 73.56 610 ASP A C 1
ATOM 4693 O O . ASP A 1 610 ? 44.393 18.698 -5.672 1.00 73.56 610 ASP A O 1
ATOM 4697 N N . ILE A 1 611 ? 46.199 18.062 -6.869 1.00 67.56 611 ILE A N 1
ATOM 4698 C CA . ILE A 1 611 ? 46.343 16.691 -6.363 1.00 67.56 611 ILE A CA 1
ATOM 4699 C C . ILE A 1 611 ? 46.351 16.631 -4.823 1.00 67.56 611 ILE A C 1
ATOM 4701 O O . ILE A 1 611 ? 45.851 15.662 -4.252 1.00 67.56 611 ILE A O 1
ATOM 4705 N N . GLY A 1 612 ? 46.847 17.666 -4.133 1.00 66.62 612 GLY A N 1
ATOM 4706 C CA . GLY A 1 612 ? 46.840 17.752 -2.667 1.00 66.62 612 GLY A CA 1
ATOM 4707 C C . GLY A 1 612 ? 45.451 17.960 -2.044 1.00 66.62 612 GLY A C 1
ATOM 4708 O O . GLY A 1 612 ? 45.298 17.819 -0.830 1.00 66.62 612 GLY A O 1
ATOM 4709 N N . LYS A 1 613 ? 44.440 18.284 -2.859 1.00 64.56 613 LYS A N 1
ATOM 4710 C CA . LYS A 1 613 ? 43.044 18.549 -2.461 1.00 64.56 613 LYS A CA 1
ATOM 4711 C C . LYS A 1 613 ? 42.038 17.570 -3.086 1.00 64.56 613 LYS A C 1
ATOM 4713 O O . LYS A 1 613 ? 40.864 17.587 -2.718 1.00 64.56 613 LYS A O 1
ATOM 4718 N N . VAL A 1 614 ? 42.479 16.716 -4.012 1.00 71.00 614 VAL A N 1
ATOM 4719 C CA . VAL A 1 614 ? 41.655 15.701 -4.690 1.00 71.00 614 VAL A CA 1
ATOM 4720 C C . VAL A 1 614 ? 41.257 14.596 -3.708 1.00 71.00 614 VAL A C 1
ATOM 4722 O O . VAL A 1 614 ? 42.106 13.882 -3.174 1.00 71.00 614 VAL A O 1
ATOM 4725 N N . ASP A 1 615 ? 39.952 14.409 -3.495 1.00 71.94 615 ASP A N 1
ATOM 4726 C CA . ASP A 1 615 ? 39.457 13.351 -2.614 1.00 71.94 615 ASP A CA 1
ATOM 4727 C C . ASP A 1 615 ? 39.491 11.951 -3.272 1.00 71.94 615 ASP A C 1
ATOM 4729 O O . ASP A 1 615 ? 39.648 11.765 -4.486 1.00 71.94 615 ASP A O 1
ATOM 4733 N N . ARG A 1 616 ? 39.306 10.910 -2.452 1.00 72.00 616 ARG A N 1
ATOM 4734 C CA . ARG A 1 616 ? 39.276 9.516 -2.924 1.00 72.00 616 ARG A CA 1
ATOM 4735 C C . ARG A 1 616 ? 38.090 9.223 -3.858 1.00 72.00 616 ARG A C 1
ATOM 4737 O O . ARG A 1 616 ? 38.156 8.267 -4.632 1.00 72.00 616 ARG A O 1
ATOM 4744 N N . ARG A 1 617 ? 37.004 10.002 -3.801 1.00 60.84 617 ARG A N 1
ATOM 4745 C CA . ARG A 1 617 ? 35.822 9.834 -4.656 1.00 60.84 617 ARG A CA 1
ATOM 4746 C C . ARG A 1 617 ? 36.129 10.299 -6.077 1.00 60.84 617 ARG A C 1
ATOM 4748 O O . ARG A 1 617 ? 35.885 9.518 -6.991 1.00 60.84 617 ARG A O 1
ATOM 4755 N N . VAL A 1 618 ? 36.749 11.468 -6.258 1.00 70.88 618 VAL A N 1
ATOM 4756 C CA . VAL A 1 618 ? 37.252 11.955 -7.557 1.00 70.88 618 VAL A CA 1
ATOM 4757 C C . VAL A 1 618 ? 38.157 10.898 -8.201 1.00 70.88 618 VAL A C 1
ATOM 4759 O O . VAL A 1 618 ? 37.916 10.489 -9.336 1.00 70.88 618 VAL A O 1
ATOM 4762 N N . GLN A 1 619 ? 39.132 10.363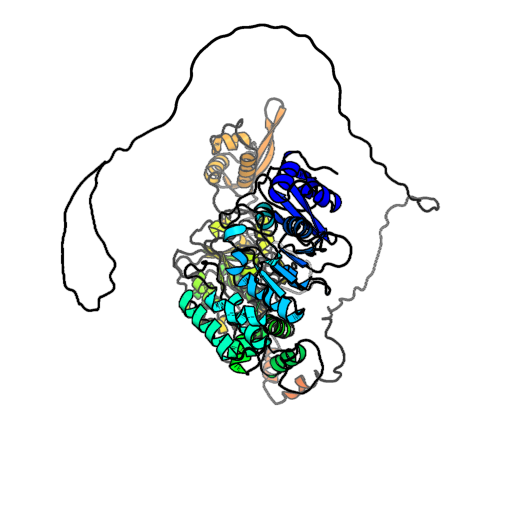 -7.455 1.00 78.50 619 GLN A N 1
ATOM 4763 C CA . GLN A 1 619 ? 40.040 9.320 -7.958 1.00 78.50 619 GLN A CA 1
ATOM 4764 C C . GLN A 1 619 ? 39.294 8.059 -8.431 1.00 78.50 619 GLN A C 1
ATOM 4766 O O . GLN A 1 619 ? 39.555 7.550 -9.526 1.00 78.50 619 GLN A O 1
ATOM 4771 N N . MET A 1 620 ? 38.347 7.544 -7.639 1.00 71.50 620 MET A N 1
ATOM 4772 C CA . MET A 1 620 ? 37.539 6.384 -8.040 1.00 71.50 620 MET A CA 1
ATOM 4773 C C . MET A 1 620 ? 36.634 6.695 -9.242 1.00 71.50 620 MET A C 1
ATOM 4775 O O . MET A 1 620 ? 36.452 5.835 -10.099 1.00 71.50 620 MET A O 1
ATOM 4779 N N . GLN A 1 621 ? 36.118 7.918 -9.345 1.00 66.31 621 GLN A N 1
ATOM 4780 C CA . GLN A 1 621 ? 35.211 8.350 -10.408 1.00 66.31 621 GLN A CA 1
ATOM 4781 C C . GLN A 1 621 ? 35.944 8.509 -11.752 1.00 66.31 621 GLN A C 1
ATOM 4783 O O . GLN A 1 621 ? 35.467 7.987 -12.757 1.00 66.31 621 GLN A O 1
ATOM 4788 N N . VAL A 1 622 ? 37.164 9.063 -11.761 1.00 78.19 622 VAL A N 1
ATOM 4789 C CA . VAL A 1 622 ? 38.069 9.017 -12.931 1.00 78.19 622 VAL A CA 1
ATOM 4790 C C . VAL A 1 622 ? 38.450 7.577 -13.286 1.00 78.19 622 VAL A C 1
ATOM 4792 O O . VAL A 1 622 ? 38.403 7.205 -14.454 1.00 78.19 622 VAL A O 1
ATOM 4795 N N . THR A 1 623 ? 38.728 6.723 -12.293 1.00 80.94 623 THR A N 1
ATOM 4796 C CA . THR A 1 623 ? 38.991 5.289 -12.542 1.00 80.94 623 THR A CA 1
ATOM 4797 C C . THR A 1 623 ? 37.799 4.574 -13.180 1.00 80.94 623 THR A C 1
ATOM 4799 O O . THR A 1 623 ? 38.003 3.626 -13.937 1.00 80.94 623 THR A O 1
ATOM 4802 N N . ARG A 1 624 ? 36.563 5.003 -12.886 1.00 69.81 624 ARG A N 1
ATOM 4803 C CA . ARG A 1 624 ? 35.367 4.471 -13.544 1.00 69.81 624 ARG A CA 1
ATOM 4804 C C . ARG A 1 624 ? 35.322 4.910 -15.004 1.00 69.81 624 ARG A C 1
ATOM 4806 O O . ARG A 1 624 ? 35.238 4.040 -15.854 1.00 69.81 624 ARG A O 1
ATOM 4813 N N . ILE A 1 625 ? 35.452 6.210 -15.286 1.00 73.38 625 ILE A N 1
ATOM 4814 C CA . ILE A 1 625 ? 35.389 6.784 -16.647 1.00 73.38 625 ILE A CA 1
ATOM 4815 C C . ILE A 1 625 ? 36.428 6.134 -17.577 1.00 73.38 625 ILE A C 1
ATOM 4817 O O . ILE A 1 625 ? 36.071 5.564 -18.602 1.00 73.38 625 ILE A O 1
ATOM 4821 N N . VAL A 1 626 ? 37.704 6.114 -17.175 1.00 80.00 626 VAL A N 1
ATOM 4822 C CA . VAL A 1 626 ? 38.816 5.594 -18.001 1.00 80.00 626 VAL A CA 1
ATOM 4823 C C . VAL A 1 626 ? 38.702 4.087 -18.297 1.00 80.00 626 VAL A C 1
ATOM 4825 O O . VAL A 1 626 ? 39.321 3.591 -19.231 1.00 80.00 626 VAL A O 1
ATOM 4828 N N . ARG A 1 627 ? 37.903 3.340 -17.520 1.00 73.94 627 ARG A N 1
ATOM 4829 C CA . ARG A 1 627 ? 37.644 1.900 -17.728 1.00 73.94 627 ARG A CA 1
ATOM 4830 C C . ARG A 1 627 ? 36.222 1.595 -18.219 1.00 73.94 627 ARG A C 1
ATOM 4832 O O . ARG A 1 627 ? 35.883 0.424 -18.373 1.00 73.94 627 ARG A O 1
ATOM 4839 N N . ALA A 1 628 ? 35.387 2.619 -18.388 1.00 61.19 628 ALA A N 1
ATOM 4840 C CA . ALA A 1 628 ? 33.996 2.524 -18.829 1.00 61.19 628 ALA A CA 1
ATOM 4841 C C . ALA A 1 628 ? 33.861 2.711 -20.341 1.00 61.19 628 ALA A C 1
ATOM 4843 O O . ALA A 1 628 ? 33.007 2.070 -20.956 1.00 61.19 628 ALA A O 1
ATOM 4844 N N . SER A 1 629 ? 34.703 3.574 -20.901 1.00 66.69 629 SER A N 1
ATOM 4845 C CA . SER A 1 629 ? 34.686 3.965 -22.304 1.00 66.69 629 SER A CA 1
ATOM 4846 C C . SER A 1 629 ? 35.883 3.376 -23.047 1.00 66.69 629 SER A C 1
ATOM 4848 O O . SER A 1 629 ? 36.962 3.211 -22.477 1.00 66.69 629 SER A O 1
ATOM 4850 N N . ASP A 1 630 ? 35.693 3.092 -24.332 1.00 68.62 630 ASP A N 1
ATOM 4851 C CA . ASP A 1 630 ? 36.796 2.918 -25.274 1.00 68.62 630 ASP A CA 1
ATOM 4852 C C . ASP A 1 630 ? 37.137 4.293 -25.898 1.00 68.62 630 ASP A C 1
ATOM 4854 O O . ASP A 1 630 ? 36.280 5.187 -26.002 1.00 68.62 630 ASP A O 1
ATOM 4858 N N . PHE A 1 631 ? 38.409 4.501 -26.240 1.00 70.75 631 PHE A N 1
ATOM 4859 C CA . PHE A 1 631 ? 38.970 5.795 -26.652 1.00 70.75 631 PHE A CA 1
ATOM 4860 C C . PHE A 1 631 ? 39.626 5.670 -28.031 1.00 70.75 631 PHE A C 1
ATOM 4862 O O . PHE A 1 631 ? 40.151 4.606 -28.354 1.00 70.75 631 PHE A O 1
ATOM 4869 N N . THR A 1 632 ? 39.597 6.728 -28.847 1.00 67.25 632 THR A N 1
ATOM 4870 C CA . THR A 1 632 ? 40.200 6.698 -30.194 1.00 67.25 632 THR A CA 1
ATOM 4871 C C . THR A 1 632 ? 41.493 7.502 -30.229 1.00 67.25 632 THR A C 1
ATOM 4873 O O . THR A 1 632 ? 41.477 8.725 -30.324 1.00 67.25 632 THR A O 1
ATOM 4876 N N . THR A 1 633 ? 42.622 6.807 -30.180 1.00 63.50 633 THR A N 1
ATOM 4877 C CA . THR A 1 633 ? 43.963 7.397 -30.176 1.00 63.50 633 THR A CA 1
ATOM 4878 C C . THR A 1 633 ? 44.564 7.271 -31.573 1.00 63.50 633 THR A C 1
ATOM 4880 O O . THR A 1 633 ? 44.699 6.165 -32.085 1.00 63.50 633 THR A O 1
ATOM 4883 N N . HIS A 1 634 ? 44.914 8.392 -32.214 1.00 65.44 634 HIS A N 1
ATOM 4884 C CA . HIS A 1 634 ? 45.525 8.431 -33.560 1.00 65.44 634 HIS A CA 1
ATOM 4885 C C . HIS A 1 634 ? 44.782 7.643 -34.673 1.00 65.44 634 HIS A C 1
ATOM 4887 O O . HIS A 1 634 ? 45.358 7.347 -35.716 1.00 65.44 634 HIS A O 1
ATOM 4893 N N . GLY A 1 635 ? 43.486 7.362 -34.486 1.00 64.31 635 GLY A N 1
ATOM 4894 C CA . GLY A 1 635 ? 42.649 6.583 -35.410 1.00 64.31 635 GLY A CA 1
ATOM 4895 C C . GLY A 1 635 ? 42.431 5.120 -35.001 1.00 64.31 635 GLY A C 1
ATOM 4896 O O . GLY A 1 635 ? 41.582 4.452 -35.586 1.00 64.31 635 GLY A O 1
ATOM 4897 N N . GLU A 1 636 ? 43.127 4.633 -33.973 1.00 65.69 636 GLU A N 1
ATOM 4898 C CA . GLU A 1 636 ? 42.976 3.281 -33.428 1.00 65.69 636 GLU A CA 1
ATOM 4899 C C . GLU A 1 636 ? 42.102 3.280 -32.165 1.00 65.69 636 GLU A C 1
ATOM 4901 O O . GLU A 1 636 ? 42.143 4.208 -31.354 1.00 65.69 636 GLU A O 1
ATOM 4906 N N . THR A 1 637 ? 41.304 2.225 -31.965 1.00 71.25 637 THR A N 1
ATOM 4907 C CA . THR A 1 637 ? 40.504 2.066 -30.738 1.00 71.25 637 THR A CA 1
ATOM 4908 C C . THR A 1 637 ? 41.344 1.425 -29.632 1.00 71.25 637 THR A C 1
ATOM 4910 O O . THR A 1 637 ? 41.770 0.274 -29.731 1.00 71.25 637 THR A O 1
ATOM 4913 N N . VAL A 1 638 ? 41.556 2.171 -28.551 1.00 74.31 638 VAL A N 1
ATOM 4914 C CA . VAL A 1 638 ? 42.434 1.818 -27.433 1.00 74.31 638 VAL A CA 1
ATOM 4915 C C . VAL A 1 638 ? 41.631 1.734 -26.137 1.00 74.31 638 VAL A C 1
ATOM 4917 O O . VAL A 1 638 ? 40.816 2.607 -25.821 1.00 74.31 638 VAL A O 1
ATOM 4920 N N . ARG A 1 639 ? 41.899 0.693 -25.342 1.00 78.75 639 ARG A N 1
ATOM 4921 C CA . ARG A 1 639 ? 41.341 0.521 -23.997 1.00 78.75 639 ARG A CA 1
ATOM 4922 C C . ARG A 1 639 ? 42.417 0.781 -22.951 1.00 78.75 639 ARG A C 1
ATOM 4924 O O . ARG A 1 639 ? 43.535 0.294 -23.069 1.00 78.75 639 ARG A O 1
ATOM 4931 N N . TRP A 1 640 ? 42.081 1.521 -21.898 1.00 82.81 640 TRP A N 1
ATOM 4932 C CA . TRP A 1 640 ? 43.068 1.990 -20.925 1.00 82.81 640 TRP A CA 1
ATOM 4933 C C . TRP A 1 640 ? 43.119 1.112 -19.662 1.00 82.81 640 TRP A C 1
ATOM 4935 O O . TRP A 1 640 ? 42.175 1.028 -18.869 1.00 82.81 640 TRP A O 1
ATOM 4945 N N . GLU A 1 641 ? 44.250 0.437 -19.447 1.00 82.94 641 GLU A N 1
ATOM 4946 C CA . GLU A 1 641 ? 44.461 -0.471 -18.318 1.00 82.94 641 GLU A CA 1
ATOM 4947 C C . GLU A 1 641 ? 45.101 0.228 -17.116 1.00 82.94 641 GLU A C 1
ATOM 4949 O O . GLU A 1 641 ? 46.204 0.767 -17.200 1.00 82.94 641 GLU A O 1
ATOM 4954 N N . ARG A 1 642 ? 44.461 0.146 -15.942 1.00 87.06 642 ARG A N 1
ATOM 4955 C CA . ARG A 1 642 ? 45.009 0.722 -14.705 1.00 87.06 642 ARG A CA 1
ATOM 4956 C C . ARG A 1 642 ? 46.148 -0.134 -14.135 1.00 87.06 642 ARG A C 1
ATOM 4958 O O . ARG A 1 642 ? 45.899 -1.241 -13.656 1.00 87.06 642 ARG A O 1
ATOM 4965 N N . LYS A 1 643 ? 47.372 0.400 -14.107 1.00 86.12 643 LYS A N 1
ATOM 4966 C CA . LYS A 1 643 ? 48.592 -0.259 -13.593 1.00 86.12 643 LYS A CA 1
ATOM 4967 C C . LYS A 1 643 ? 49.343 0.637 -12.595 1.00 86.12 643 LYS A C 1
ATOM 4969 O O . LYS A 1 643 ? 48.961 1.781 -12.347 1.00 86.12 643 LYS A O 1
ATOM 4974 N N . ARG A 1 644 ? 50.394 0.098 -11.964 1.00 84.06 644 ARG A N 1
ATOM 4975 C CA . ARG A 1 644 ? 51.338 0.867 -11.133 1.00 84.06 644 ARG A CA 1
ATOM 4976 C C . ARG A 1 644 ? 52.501 1.342 -12.001 1.00 84.06 644 ARG A C 1
ATOM 4978 O O . ARG A 1 644 ? 53.358 0.536 -12.350 1.00 84.06 644 ARG A O 1
ATOM 4985 N N . LEU A 1 645 ? 52.532 2.633 -12.317 1.00 83.06 645 LEU A N 1
ATOM 4986 C CA . LEU A 1 645 ? 53.640 3.262 -13.036 1.00 83.06 645 LEU A CA 1
ATOM 4987 C C . LEU A 1 645 ? 54.772 3.586 -12.049 1.00 83.06 645 LEU A C 1
ATOM 4989 O O . LEU A 1 645 ? 54.507 4.003 -10.916 1.00 83.06 645 LEU A O 1
ATOM 4993 N N . ARG A 1 646 ? 56.026 3.370 -12.459 1.00 77.25 646 ARG A N 1
ATOM 4994 C CA . ARG A 1 646 ? 57.229 3.737 -11.691 1.00 77.25 646 ARG A CA 1
ATOM 4995 C C . ARG A 1 646 ? 57.707 5.116 -12.137 1.00 77.25 646 ARG A C 1
ATOM 4997 O O . ARG A 1 646 ? 57.768 5.372 -13.331 1.00 77.25 646 ARG A O 1
ATOM 5004 N N . TYR A 1 647 ? 58.085 5.959 -11.184 1.00 70.00 647 TYR A N 1
ATOM 5005 C CA . TYR A 1 647 ? 58.632 7.292 -11.437 1.00 70.00 647 TYR A CA 1
ATOM 5006 C C . TYR A 1 647 ? 60.078 7.395 -10.932 1.00 70.00 647 TYR A C 1
ATOM 5008 O O . TYR A 1 647 ? 60.529 6.578 -10.119 1.00 70.00 647 TYR A O 1
ATOM 5016 N N . GLY A 1 648 ? 60.803 8.417 -11.399 1.00 60.53 648 GLY A N 1
ATOM 5017 C CA . GLY A 1 648 ? 62.124 8.770 -10.872 1.00 60.53 648 GLY A CA 1
ATOM 5018 C C . GLY A 1 648 ? 62.100 8.910 -9.344 1.00 60.53 648 GLY A C 1
ATOM 5019 O O . GLY A 1 648 ? 61.125 9.394 -8.772 1.00 60.53 648 GLY A O 1
ATOM 5020 N N . GLY A 1 649 ? 63.147 8.422 -8.675 1.00 61.53 649 GLY A N 1
ATOM 5021 C CA . GLY A 1 649 ? 63.187 8.305 -7.210 1.00 61.53 649 GLY A CA 1
ATOM 5022 C C . GLY A 1 649 ? 62.586 7.007 -6.642 1.00 61.53 649 GLY A C 1
ATOM 5023 O O . GLY A 1 649 ? 62.539 6.840 -5.430 1.00 61.53 649 GLY A O 1
ATOM 5024 N N . GLY A 1 650 ? 62.143 6.064 -7.484 1.00 67.62 650 GLY A N 1
ATOM 5025 C CA . GLY A 1 650 ? 61.766 4.705 -7.058 1.00 67.62 650 GLY A CA 1
ATOM 5026 C C . GLY A 1 650 ? 60.350 4.558 -6.487 1.00 67.62 650 GLY A C 1
ATOM 5027 O O . GLY A 1 650 ? 59.922 3.449 -6.163 1.00 67.62 650 GLY A O 1
ATOM 5028 N N . HIS A 1 651 ? 59.586 5.646 -6.401 1.00 69.56 651 HIS A N 1
ATOM 5029 C CA . HIS A 1 651 ? 58.178 5.602 -6.018 1.00 69.56 651 HIS A CA 1
ATOM 5030 C C . HIS A 1 651 ? 57.296 5.097 -7.174 1.00 69.56 651 HIS A C 1
ATOM 5032 O O . HIS A 1 651 ? 57.576 5.342 -8.348 1.00 69.56 651 HIS A O 1
ATOM 5038 N N . SER A 1 652 ? 56.190 4.418 -6.848 1.00 79.19 652 SER A N 1
ATOM 5039 C CA . SER A 1 652 ? 55.183 4.009 -7.838 1.00 79.19 652 SER A CA 1
ATOM 5040 C C . SER A 1 652 ? 53.813 4.600 -7.528 1.00 79.19 652 SER A C 1
ATOM 5042 O O . SER A 1 652 ? 53.352 4.559 -6.384 1.00 79.19 652 SER A O 1
ATOM 5044 N N . ARG A 1 653 ? 53.128 5.114 -8.551 1.00 82.06 653 ARG A N 1
ATOM 5045 C CA . ARG A 1 653 ? 51.767 5.669 -8.449 1.00 82.06 653 ARG A CA 1
ATOM 5046 C C . ARG A 1 653 ? 50.797 4.856 -9.302 1.00 82.06 653 ARG A C 1
ATOM 5048 O O . ARG A 1 653 ? 51.218 4.027 -10.107 1.00 82.06 653 ARG A O 1
ATOM 5055 N N . TRP A 1 654 ? 49.497 5.038 -9.095 1.00 85.50 654 TRP A N 1
ATOM 5056 C CA . TRP A 1 654 ? 48.508 4.492 -10.026 1.00 85.50 654 TRP A CA 1
ATOM 5057 C C . TRP A 1 654 ? 48.503 5.319 -11.311 1.00 85.50 654 TRP A C 1
ATOM 5059 O O . TRP A 1 654 ? 48.665 6.535 -11.267 1.00 85.50 654 TRP A O 1
ATOM 5069 N N . GLY A 1 655 ? 48.305 4.657 -12.442 1.00 88.06 655 GLY A N 1
ATOM 5070 C CA . GLY A 1 655 ? 48.169 5.278 -13.752 1.00 88.06 655 GLY A CA 1
ATOM 5071 C C . GLY A 1 655 ? 47.468 4.340 -14.723 1.00 88.06 655 GLY A C 1
ATOM 5072 O O . GLY A 1 655 ? 47.042 3.248 -14.335 1.00 88.06 655 GLY A O 1
ATOM 5073 N N . TYR A 1 656 ? 47.350 4.773 -15.969 1.00 89.88 656 TYR A N 1
ATOM 5074 C CA . TYR A 1 656 ? 46.677 4.055 -17.042 1.00 89.88 656 TYR A CA 1
ATOM 5075 C C . TYR A 1 656 ? 47.639 3.895 -18.215 1.00 89.88 656 TYR A C 1
ATOM 5077 O O . TYR A 1 656 ? 48.253 4.875 -18.626 1.00 89.88 656 TYR A O 1
ATOM 5085 N N . VAL A 1 657 ? 47.767 2.681 -18.747 1.00 86.75 657 VAL A N 1
ATOM 5086 C CA . VAL A 1 657 ? 48.516 2.419 -19.985 1.00 86.75 657 VAL A CA 1
ATOM 5087 C C . VAL A 1 657 ? 47.547 2.110 -21.124 1.00 86.75 657 VAL A C 1
ATOM 5089 O O . VAL A 1 657 ? 46.495 1.514 -20.858 1.00 86.75 657 VAL A O 1
ATOM 5092 N N . PRO A 1 658 ? 47.881 2.467 -22.373 1.00 83.12 658 PRO A N 1
ATOM 5093 C CA . PRO A 1 658 ? 47.127 2.005 -23.524 1.00 83.12 658 PRO A CA 1
ATOM 5094 C C . PRO A 1 658 ? 47.262 0.481 -23.660 1.00 83.12 658 PRO A C 1
ATOM 5096 O O . PRO A 1 658 ? 48.330 -0.095 -23.449 1.00 83.12 658 PRO A O 1
ATOM 5099 N N . ALA A 1 659 ? 46.166 -0.175 -24.020 1.00 76.88 659 ALA A N 1
ATOM 5100 C CA . ALA A 1 659 ? 46.150 -1.523 -24.559 1.00 76.88 659 ALA A CA 1
ATOM 5101 C C . ALA A 1 659 ? 45.352 -1.481 -25.865 1.00 76.88 659 ALA A C 1
ATOM 5103 O O . ALA A 1 659 ? 44.166 -1.134 -25.867 1.00 76.88 659 ALA A O 1
ATOM 5104 N N . LEU A 1 660 ? 46.019 -1.804 -26.974 1.00 65.50 660 LEU A N 1
ATOM 5105 C CA . LEU A 1 660 ? 45.381 -1.922 -28.282 1.00 65.50 660 LEU A CA 1
ATOM 5106 C C . LEU A 1 660 ? 44.250 -2.948 -28.186 1.00 65.50 660 LEU A C 1
ATOM 5108 O O . LEU A 1 660 ? 44.475 -4.089 -27.773 1.00 65.50 660 LEU A O 1
ATOM 5112 N N . VAL A 1 661 ? 43.032 -2.549 -28.555 1.00 57.06 661 VAL A N 1
ATOM 5113 C CA . VAL A 1 661 ? 41.951 -3.514 -28.755 1.00 57.06 661 VAL A CA 1
ATOM 5114 C C . VAL A 1 661 ? 42.267 -4.231 -30.066 1.00 57.06 661 VAL A C 1
ATOM 5116 O O . VAL A 1 661 ? 42.374 -3.550 -31.086 1.00 57.06 661 VAL A O 1
ATOM 5119 N N . PRO A 1 662 ? 42.432 -5.569 -30.090 1.00 48.62 662 PRO A N 1
ATOM 5120 C CA . PRO A 1 662 ? 42.647 -6.270 -31.346 1.00 48.62 662 PRO A CA 1
ATOM 5121 C C . PRO A 1 662 ? 41.461 -5.996 -32.263 1.00 48.62 662 PRO A C 1
ATOM 5123 O O . PRO A 1 662 ? 40.322 -6.339 -31.928 1.00 48.62 662 PRO A O 1
ATOM 5126 N N . THR A 1 663 ? 41.717 -5.366 -33.407 1.00 41.75 663 THR A N 1
ATOM 5127 C CA . THR A 1 663 ? 40.715 -5.254 -34.459 1.00 41.75 663 THR A CA 1
ATOM 5128 C C . THR A 1 663 ? 40.321 -6.672 -34.852 1.00 41.75 663 THR A C 1
ATOM 5130 O O . THR A 1 663 ? 41.160 -7.480 -35.255 1.00 41.75 663 THR A O 1
ATOM 5133 N N . ALA A 1 664 ? 39.040 -7.011 -34.677 1.00 34.38 664 ALA A N 1
ATOM 5134 C CA . ALA A 1 664 ? 38.521 -8.260 -35.215 1.00 34.38 664 ALA A CA 1
ATOM 5135 C C . ALA A 1 664 ? 38.827 -8.251 -36.721 1.00 34.38 664 ALA A C 1
ATOM 5137 O O . ALA A 1 664 ? 38.508 -7.249 -37.370 1.00 34.38 664 ALA A O 1
ATOM 5138 N N . PRO A 1 665 ? 39.489 -9.289 -37.269 1.00 30.75 665 PRO A N 1
ATOM 5139 C CA . PRO A 1 665 ? 39.984 -9.237 -38.633 1.00 30.75 665 PRO A CA 1
ATOM 5140 C C . PRO A 1 665 ? 38.812 -8.976 -39.573 1.00 30.75 665 PRO A C 1
ATOM 5142 O O . PRO A 1 665 ? 37.849 -9.747 -39.615 1.00 30.75 665 PRO A O 1
ATOM 5145 N N . THR A 1 666 ? 38.888 -7.871 -40.314 1.00 31.97 666 THR A N 1
ATOM 5146 C CA . THR A 1 666 ? 37.972 -7.617 -41.420 1.00 31.97 666 THR A CA 1
ATOM 5147 C C . THR A 1 666 ? 38.075 -8.808 -42.358 1.00 31.97 666 THR A C 1
ATOM 5149 O O . THR A 1 666 ? 39.167 -9.166 -42.797 1.00 31.97 666 THR A O 1
ATOM 5152 N N . CYS A 1 667 ? 36.949 -9.480 -42.603 1.00 26.47 667 CYS A N 1
ATOM 5153 C CA . CYS A 1 667 ? 36.931 -10.727 -43.359 1.00 26.47 667 CYS A CA 1
ATOM 5154 C C . CYS A 1 667 ? 37.140 -10.431 -44.851 1.00 26.47 667 CYS A C 1
ATOM 5156 O O . CYS A 1 667 ? 36.196 -10.342 -45.635 1.00 26.47 667 CYS A O 1
ATOM 5158 N N . SER A 1 668 ? 38.398 -10.212 -45.229 1.00 30.81 668 SER A N 1
ATOM 5159 C CA . SER A 1 668 ? 38.837 -10.168 -46.612 1.00 30.81 668 SER A CA 1
ATOM 5160 C C . SER A 1 668 ? 38.743 -11.573 -47.207 1.00 30.81 668 SER A C 1
ATOM 5162 O O . SER A 1 668 ? 39.219 -12.556 -46.640 1.00 30.81 668 SER A O 1
ATOM 5164 N N . ASN A 1 669 ? 38.101 -11.672 -48.370 1.00 41.41 669 ASN A N 1
ATOM 5165 C CA . ASN A 1 669 ? 37.950 -12.930 -49.092 1.00 41.41 669 ASN A CA 1
ATOM 5166 C C . ASN A 1 669 ? 39.314 -13.456 -49.563 1.00 41.41 669 ASN A C 1
ATOM 5168 O O . ASN A 1 669 ? 39.773 -13.038 -50.623 1.00 41.41 669 ASN A O 1
ATOM 5172 N N . GLN A 1 670 ? 39.914 -14.394 -48.824 1.00 34.84 670 GLN A N 1
ATOM 5173 C CA . GLN A 1 670 ? 40.819 -15.428 -49.348 1.00 34.84 670 GLN A CA 1
ATOM 5174 C C . GLN A 1 670 ? 41.238 -16.412 -48.247 1.00 34.84 670 GLN A C 1
ATOM 5176 O O . GLN A 1 670 ? 42.079 -16.090 -47.419 1.00 34.84 670 GLN A O 1
ATOM 5181 N N . PHE A 1 671 ? 40.708 -17.638 -48.293 1.00 25.36 671 PHE A N 1
ATOM 5182 C CA . PHE A 1 671 ? 41.497 -18.848 -48.032 1.00 25.36 671 PHE A CA 1
ATOM 5183 C C . PHE A 1 671 ? 40.800 -20.071 -48.643 1.00 25.36 671 PHE A C 1
ATOM 5185 O O . PHE A 1 671 ? 39.774 -20.536 -48.154 1.00 25.36 671 PHE A O 1
ATOM 5192 N N . GLN A 1 672 ? 41.372 -20.588 -49.730 1.00 34.75 672 GLN A N 1
ATOM 5193 C CA . GLN A 1 672 ? 41.166 -21.974 -50.150 1.00 34.75 672 GLN A CA 1
ATOM 5194 C C . GLN A 1 672 ? 42.144 -22.843 -49.347 1.00 34.75 672 GLN A C 1
ATOM 5196 O O . GLN A 1 672 ? 43.297 -22.453 -49.167 1.00 34.75 672 GLN A O 1
ATOM 5201 N N . GLY A 1 673 ? 41.701 -24.000 -48.858 1.00 27.25 673 GLY A N 1
ATOM 5202 C CA . GLY A 1 673 ? 42.546 -24.922 -48.097 1.00 27.25 673 GLY A CA 1
ATOM 5203 C C . GLY A 1 673 ? 41.782 -26.184 -47.711 1.00 27.25 673 GLY A C 1
ATOM 5204 O O . GLY A 1 673 ? 40.765 -26.106 -47.021 1.00 27.25 673 GLY A O 1
ATOM 5205 N N . ASP A 1 674 ? 42.247 -27.333 -48.193 1.00 33.53 674 ASP A N 1
ATOM 5206 C CA . ASP A 1 674 ? 41.529 -28.603 -48.091 1.00 33.53 674 ASP A CA 1
ATOM 5207 C C . ASP A 1 674 ? 41.473 -29.171 -46.668 1.00 33.53 674 ASP A C 1
ATOM 5209 O O . ASP A 1 674 ? 42.476 -29.224 -45.958 1.00 33.53 674 ASP A O 1
ATOM 5213 N N . TRP A 1 675 ? 40.307 -29.709 -46.301 1.00 26.05 675 TRP A N 1
ATOM 5214 C CA . TRP A 1 675 ? 40.120 -30.556 -45.119 1.00 26.05 675 TRP A CA 1
ATOM 5215 C C . TRP A 1 675 ? 39.375 -31.841 -45.492 1.00 26.05 675 TRP A C 1
ATOM 5217 O O . TRP A 1 675 ? 38.185 -32.009 -45.226 1.00 26.05 675 TRP A O 1
ATOM 5227 N N . ASN A 1 676 ? 40.101 -32.778 -46.106 1.00 33.00 676 ASN A N 1
ATOM 5228 C CA . ASN A 1 676 ? 39.642 -34.158 -46.267 1.00 33.00 676 ASN A CA 1
ATOM 5229 C C . ASN A 1 676 ? 39.787 -34.915 -44.934 1.00 33.00 676 ASN A C 1
ATOM 5231 O O . ASN A 1 676 ? 40.819 -35.520 -44.654 1.00 33.00 676 ASN A O 1
ATOM 5235 N N . GLY A 1 677 ? 38.735 -34.883 -44.114 1.00 29.30 677 GLY A N 1
ATOM 5236 C CA . GLY A 1 677 ? 38.624 -35.645 -42.869 1.00 29.30 677 GLY A CA 1
ATOM 5237 C C . GLY A 1 677 ? 37.155 -35.868 -42.516 1.00 29.30 677 GLY A C 1
ATOM 5238 O O . GLY A 1 677 ? 36.387 -34.915 -42.427 1.00 29.30 677 GLY A O 1
ATOM 5239 N N . GLN A 1 678 ? 36.738 -37.127 -42.374 1.00 30.72 678 GLN A N 1
ATOM 5240 C CA . GLN A 1 678 ? 35.322 -37.480 -42.235 1.00 30.72 678 GLN A CA 1
ATOM 5241 C C . GLN A 1 678 ? 34.752 -37.049 -40.872 1.00 30.72 678 GLN A C 1
ATOM 5243 O O . GLN A 1 678 ? 35.262 -37.451 -39.828 1.00 30.72 678 GLN A O 1
ATOM 5248 N N . MET A 1 679 ? 33.645 -36.302 -40.889 1.00 25.17 679 MET A N 1
ATOM 5249 C CA . MET A 1 679 ? 32.779 -36.082 -39.724 1.00 25.17 679 MET A CA 1
ATOM 5250 C C . MET A 1 679 ? 31.401 -36.734 -39.948 1.00 25.17 679 MET A C 1
ATOM 5252 O O . MET A 1 679 ? 30.972 -36.851 -41.101 1.00 25.17 679 MET A O 1
ATOM 5256 N N . PRO A 1 680 ? 30.687 -37.150 -38.882 1.00 26.67 680 PRO A N 1
ATOM 5257 C CA . PRO A 1 680 ? 29.297 -37.594 -38.983 1.00 26.67 680 PRO A CA 1
ATOM 5258 C C . PRO A 1 680 ? 28.364 -36.475 -39.473 1.00 26.67 680 PRO A C 1
ATOM 5260 O O . PRO A 1 680 ? 28.670 -35.291 -39.340 1.00 26.67 680 PRO A O 1
ATOM 5263 N N . TRP A 1 681 ? 27.218 -36.859 -40.037 1.00 30.88 681 TRP A N 1
ATOM 5264 C CA . TRP A 1 681 ? 26.223 -35.927 -40.580 1.00 30.88 681 TRP A CA 1
ATOM 5265 C C . TRP A 1 681 ? 25.332 -35.294 -39.492 1.00 30.88 681 TRP A C 1
ATOM 5267 O O . TRP A 1 681 ? 25.277 -35.784 -38.366 1.00 30.88 681 TRP A O 1
ATOM 5277 N N . HIS A 1 682 ? 24.593 -34.247 -39.894 1.00 27.88 682 HIS A N 1
ATOM 5278 C CA . HIS A 1 682 ? 23.814 -33.293 -39.077 1.00 27.88 682 HIS A CA 1
ATOM 5279 C C . HIS A 1 682 ? 24.696 -32.277 -38.307 1.00 27.88 682 HIS A C 1
ATOM 5281 O O . HIS A 1 682 ? 25.641 -32.661 -37.632 1.00 27.88 682 HIS A O 1
ATOM 5287 N N . ASP A 1 683 ? 24.475 -30.957 -38.362 1.00 29.05 683 ASP A N 1
ATOM 5288 C CA . ASP A 1 683 ? 23.435 -30.153 -39.036 1.00 29.05 683 ASP A CA 1
ATOM 5289 C C . ASP A 1 683 ? 24.035 -28.841 -39.614 1.00 29.05 683 ASP A C 1
ATOM 5291 O O . ASP A 1 683 ? 25.040 -28.332 -39.117 1.00 29.05 683 ASP A O 1
ATOM 5295 N N . ARG A 1 684 ? 23.432 -28.285 -40.677 1.00 27.19 684 ARG A N 1
ATOM 5296 C CA . ARG A 1 684 ? 23.851 -27.049 -41.373 1.00 27.19 684 ARG A CA 1
ATOM 5297 C C . ARG A 1 684 ? 22.723 -26.002 -41.392 1.00 27.19 684 ARG A C 1
ATOM 5299 O O . ARG A 1 684 ? 22.124 -25.759 -42.438 1.00 27.19 684 ARG A O 1
ATOM 5306 N N . ARG A 1 685 ? 22.472 -25.313 -40.272 1.00 29.56 685 ARG A N 1
ATOM 5307 C CA . ARG A 1 685 ? 21.575 -24.131 -40.221 1.00 29.56 685 ARG A CA 1
ATOM 5308 C C . ARG A 1 685 ? 22.171 -22.947 -39.426 1.00 29.56 685 ARG A C 1
ATOM 5310 O O . ARG A 1 685 ? 21.530 -22.402 -38.535 1.00 29.56 685 ARG A O 1
ATOM 5317 N N . LEU A 1 686 ? 23.403 -22.528 -39.758 1.00 30.98 686 LEU A N 1
ATOM 5318 C CA . LEU A 1 686 ? 24.091 -21.363 -39.157 1.00 30.98 686 LEU A CA 1
ATOM 5319 C C . LEU A 1 686 ? 24.778 -20.430 -40.186 1.00 30.98 686 LEU A C 1
ATOM 5321 O O . LEU A 1 686 ? 25.969 -20.173 -40.068 1.00 30.98 686 LEU A O 1
ATOM 5325 N N . THR A 1 687 ? 24.029 -19.890 -41.159 1.00 29.91 687 THR A N 1
ATOM 5326 C CA . THR A 1 687 ? 24.362 -18.632 -41.886 1.00 29.91 687 THR A CA 1
ATOM 5327 C C . THR A 1 687 ? 23.195 -18.165 -42.776 1.00 29.91 687 THR A C 1
ATOM 5329 O O . THR A 1 687 ? 23.142 -18.465 -43.965 1.00 29.91 687 THR A O 1
ATOM 5332 N N . ALA A 1 688 ? 22.257 -17.393 -42.220 1.00 24.69 688 ALA A N 1
ATOM 5333 C CA . ALA A 1 688 ? 21.284 -16.606 -42.989 1.00 24.69 688 ALA A CA 1
ATOM 5334 C C . ALA A 1 688 ? 20.789 -15.407 -42.151 1.00 24.69 688 ALA A C 1
ATOM 5336 O O . ALA A 1 688 ? 20.668 -15.547 -40.930 1.00 24.69 688 ALA A O 1
ATOM 5337 N N . PRO A 1 689 ? 20.515 -14.231 -42.751 1.00 29.59 689 PRO A N 1
ATOM 5338 C CA . PRO A 1 689 ? 19.899 -13.111 -42.042 1.00 29.59 689 PRO A CA 1
ATOM 5339 C C . PRO A 1 689 ? 18.427 -13.402 -41.704 1.00 29.59 689 PRO A C 1
ATOM 5341 O O . PRO A 1 689 ? 17.769 -14.198 -42.371 1.00 29.59 689 PRO A O 1
ATOM 5344 N N . PHE A 1 690 ? 17.914 -12.736 -40.666 1.00 32.34 690 PHE A N 1
ATOM 5345 C CA . PHE A 1 690 ? 16.563 -12.935 -40.131 1.00 32.34 690 PHE A CA 1
ATOM 5346 C C . PHE A 1 690 ? 15.470 -12.817 -41.207 1.00 32.34 690 PHE A C 1
ATOM 5348 O O . PHE A 1 690 ? 15.224 -11.731 -41.731 1.00 32.34 690 PHE A O 1
ATOM 5355 N N . GLN A 1 691 ? 14.739 -13.908 -41.446 1.00 30.58 691 GLN A N 1
ATOM 5356 C CA . GLN A 1 691 ? 13.363 -13.826 -41.930 1.00 30.58 691 GLN A CA 1
ATOM 5357 C C . GLN A 1 691 ? 12.425 -13.657 -40.730 1.00 30.58 691 GLN A C 1
ATOM 5359 O O . GLN A 1 691 ? 12.553 -14.358 -39.725 1.00 30.58 691 GLN A O 1
ATOM 5364 N N . LEU A 1 692 ? 11.473 -12.730 -40.843 1.00 35.12 692 LEU A N 1
ATOM 5365 C CA . LEU A 1 692 ? 10.322 -12.661 -39.943 1.00 35.12 692 LEU A CA 1
ATOM 5366 C C . LEU A 1 692 ? 9.506 -13.955 -40.068 1.00 35.12 692 LEU A C 1
ATOM 5368 O O . LEU A 1 692 ? 9.382 -14.503 -41.162 1.00 35.12 692 LEU A O 1
ATOM 5372 N N . PHE A 1 693 ? 8.975 -14.444 -38.944 1.00 36.25 693 PHE A N 1
ATOM 5373 C CA . PHE A 1 693 ? 8.330 -15.756 -38.842 1.00 36.25 693 PHE A CA 1
ATOM 5374 C C . PHE A 1 693 ? 7.228 -15.969 -39.896 1.00 36.25 693 PHE A C 1
ATOM 5376 O O . PHE A 1 693 ? 6.113 -15.469 -39.753 1.00 36.25 693 PHE A O 1
ATOM 5383 N N . GLN A 1 694 ? 7.509 -16.817 -40.888 1.00 27.89 694 GLN A N 1
ATOM 5384 C CA . GLN A 1 694 ? 6.490 -17.671 -41.494 1.00 27.89 694 GLN A CA 1
ATOM 5385 C C . GLN A 1 694 ? 6.623 -19.089 -40.915 1.00 27.89 694 GLN A C 1
ATOM 5387 O O . GLN A 1 694 ? 7.748 -19.556 -40.715 1.00 27.89 694 GLN A O 1
ATOM 5392 N N . PRO A 1 695 ? 5.509 -19.784 -40.623 1.00 29.58 695 PRO A N 1
ATOM 5393 C CA . PRO A 1 695 ? 5.548 -21.145 -40.102 1.00 29.58 695 PRO A CA 1
ATOM 5394 C C . PRO A 1 695 ? 5.940 -22.126 -41.216 1.00 29.58 695 PRO A C 1
ATOM 5396 O O . PRO A 1 695 ? 5.113 -22.547 -42.022 1.00 29.58 695 PRO A O 1
ATOM 5399 N N . PHE A 1 696 ? 7.224 -22.479 -41.263 1.00 28.83 696 PHE A N 1
ATOM 5400 C CA . PHE A 1 696 ? 7.756 -23.487 -42.177 1.00 28.83 696 PHE A CA 1
ATOM 5401 C C . PHE A 1 696 ? 7.390 -24.895 -41.676 1.00 28.83 696 PHE A C 1
ATOM 5403 O O . PHE A 1 696 ? 8.036 -25.433 -40.779 1.00 28.83 696 PHE A O 1
ATOM 5410 N N . PHE A 1 697 ? 6.344 -25.489 -42.254 1.00 32.69 697 PHE A N 1
ATOM 5411 C CA . PHE A 1 697 ? 6.019 -26.905 -42.078 1.00 32.69 697 PHE A CA 1
ATOM 5412 C C . PHE A 1 697 ? 6.727 -27.723 -43.173 1.00 32.69 697 PHE A C 1
ATOM 5414 O O . PHE A 1 697 ? 6.314 -27.695 -44.330 1.00 32.69 697 PHE A O 1
ATOM 5421 N N . GLU A 1 698 ? 7.796 -28.446 -42.826 1.00 29.14 698 GLU A N 1
ATOM 5422 C CA . GLU A 1 698 ? 8.478 -29.386 -43.734 1.00 29.14 698 GLU A CA 1
ATOM 5423 C C . GLU A 1 698 ? 8.090 -30.837 -43.399 1.00 29.14 698 GLU A C 1
ATOM 5425 O O . GLU A 1 698 ? 8.186 -31.240 -42.246 1.00 29.14 698 GLU A O 1
ATOM 5430 N N . GLY A 1 699 ? 7.741 -31.639 -44.414 1.00 40.56 699 GLY A N 1
ATOM 5431 C CA . GLY A 1 699 ? 7.808 -33.109 -44.363 1.00 40.56 699 GLY A CA 1
ATOM 5432 C C . GLY A 1 699 ? 6.743 -33.844 -43.530 1.00 40.56 699 GLY A C 1
ATOM 5433 O O . GLY A 1 699 ? 6.777 -33.846 -42.309 1.00 40.56 699 GLY A O 1
ATOM 5434 N N . GLU A 1 700 ? 5.857 -34.571 -44.220 1.00 36.41 700 GLU A N 1
ATOM 5435 C CA . GLU A 1 700 ? 4.879 -35.559 -43.704 1.00 36.41 700 GLU A CA 1
ATOM 5436 C C . GLU A 1 700 ? 3.811 -35.071 -42.705 1.00 36.41 700 GLU A C 1
ATOM 5438 O O . GLU A 1 700 ? 2.637 -35.372 -42.914 1.00 36.41 700 GLU A O 1
ATOM 5443 N N . GLN A 1 701 ? 4.142 -34.248 -41.708 1.00 38.75 701 GLN A N 1
ATOM 5444 C CA . GLN A 1 701 ? 3.195 -33.729 -40.710 1.00 38.75 701 GLN A CA 1
ATOM 5445 C C . GLN A 1 701 ? 2.048 -32.921 -41.340 1.00 38.75 701 GLN A C 1
ATOM 5447 O O . GLN A 1 701 ? 0.915 -32.965 -40.865 1.00 38.75 701 GLN A O 1
ATOM 5452 N N . GLU A 1 702 ? 2.289 -32.241 -42.467 1.00 35.19 702 GLU A N 1
ATOM 5453 C CA . GLU A 1 702 ? 1.221 -31.553 -43.205 1.00 35.19 702 GLU A CA 1
ATOM 5454 C C . GLU A 1 702 ? 0.205 -32.531 -43.834 1.00 35.19 702 GLU A C 1
ATOM 5456 O O . GLU A 1 702 ? -0.961 -32.181 -44.020 1.00 35.19 702 GLU A O 1
ATOM 5461 N N . LYS A 1 703 ? 0.608 -33.779 -44.128 1.00 37.38 703 LYS A N 1
ATOM 5462 C CA . LYS A 1 703 ? -0.316 -34.834 -44.576 1.00 37.38 703 LYS A CA 1
ATOM 5463 C C . LYS A 1 703 ? -1.127 -35.389 -43.409 1.00 37.38 703 LYS A C 1
ATOM 5465 O O . LYS A 1 703 ? -2.326 -35.577 -43.579 1.00 37.38 703 LYS A O 1
ATOM 5470 N N . GLU A 1 704 ? -0.516 -35.602 -42.241 1.00 37.28 704 GLU A N 1
ATOM 5471 C CA . GLU A 1 704 ? -1.249 -36.021 -41.035 1.00 37.28 704 GLU A CA 1
ATOM 5472 C C . GLU A 1 704 ? -2.292 -34.977 -40.625 1.00 37.28 704 GLU A C 1
ATOM 5474 O O . GLU A 1 704 ? -3.454 -35.319 -40.428 1.00 37.28 704 GLU A O 1
ATOM 5479 N N . ILE A 1 705 ? -1.927 -33.691 -40.580 1.00 38.06 705 ILE A N 1
ATOM 5480 C CA . ILE A 1 705 ? -2.855 -32.614 -40.198 1.00 38.06 705 ILE A CA 1
ATOM 5481 C C . ILE A 1 705 ? -4.008 -32.483 -41.207 1.00 38.06 705 ILE A C 1
ATOM 5483 O O . ILE A 1 705 ? -5.158 -32.329 -40.796 1.00 38.06 705 ILE A O 1
ATOM 5487 N N . ARG A 1 706 ? -3.745 -32.606 -42.518 1.00 37.75 706 ARG A N 1
ATOM 5488 C CA . ARG A 1 706 ? -4.811 -32.615 -43.540 1.00 37.75 706 ARG A CA 1
ATOM 5489 C C . ARG A 1 706 ? -5.666 -33.890 -43.501 1.00 37.75 706 ARG A C 1
ATOM 5491 O O . ARG A 1 706 ? -6.848 -33.814 -43.818 1.00 37.75 706 ARG A O 1
ATOM 5498 N N . ALA A 1 707 ? -5.117 -35.036 -43.089 1.00 39.12 707 ALA A N 1
ATOM 5499 C CA . ALA A 1 707 ? -5.886 -36.265 -42.880 1.00 39.12 707 ALA A CA 1
ATOM 5500 C C . ALA A 1 707 ? -6.790 -36.173 -41.636 1.00 39.12 707 ALA A C 1
ATOM 5502 O O . ALA A 1 707 ? -7.951 -36.563 -41.696 1.00 39.12 707 ALA A O 1
ATOM 5503 N N . LEU A 1 708 ? -6.297 -35.583 -40.542 1.00 40.12 708 LEU A N 1
ATOM 5504 C CA . LEU A 1 708 ? -7.036 -35.381 -39.286 1.00 40.12 708 LEU A CA 1
ATOM 5505 C C . LEU A 1 708 ? -8.154 -34.324 -39.375 1.00 40.12 708 LEU A C 1
ATOM 5507 O O . LEU A 1 708 ? -8.968 -34.216 -38.461 1.00 40.12 708 LEU A O 1
ATOM 5511 N N . GLN A 1 709 ? -8.225 -33.559 -40.468 1.00 37.97 709 GLN A N 1
ATOM 5512 C CA . GLN A 1 709 ? -9.349 -32.663 -40.771 1.00 37.97 709 GLN A CA 1
ATOM 5513 C C . GLN A 1 709 ? -10.494 -33.361 -41.534 1.00 37.97 709 GLN A C 1
ATOM 5515 O O . GLN A 1 709 ? -11.512 -32.728 -41.818 1.00 37.97 709 GLN A O 1
ATOM 5520 N N . GLY A 1 710 ? -10.365 -34.659 -41.844 1.00 39.12 710 GLY A N 1
ATOM 5521 C CA . GLY A 1 710 ? -11.411 -35.482 -42.452 1.00 39.12 710 GLY A CA 1
ATOM 5522 C C . GLY A 1 710 ? -11.929 -36.576 -41.511 1.00 39.12 710 GLY A C 1
ATOM 5523 O O . GLY A 1 710 ? -11.158 -37.410 -41.056 1.00 39.12 710 GLY A O 1
ATOM 5524 N N . ALA A 1 711 ? -13.253 -36.614 -41.325 1.00 31.80 711 ALA A N 1
ATOM 5525 C CA . ALA A 1 711 ? -14.033 -37.615 -40.578 1.00 31.80 711 ALA A CA 1
ATOM 5526 C C . ALA A 1 711 ? -13.908 -37.632 -39.030 1.00 31.80 711 ALA A C 1
ATOM 5528 O O . ALA A 1 711 ? -12.933 -38.077 -38.439 1.00 31.80 711 ALA A O 1
ATOM 5529 N N . GLU A 1 712 ? -15.006 -37.211 -38.393 1.00 42.50 712 GLU A N 1
ATOM 5530 C CA . GLU A 1 712 ? -15.601 -37.735 -37.149 1.00 42.50 712 GLU A CA 1
ATOM 5531 C C . GLU A 1 712 ? -14.714 -38.481 -36.120 1.00 42.50 712 GLU A C 1
ATOM 5533 O O . GLU A 1 712 ? -14.551 -39.700 -36.198 1.00 42.50 712 GLU A O 1
ATOM 5538 N N . ARG A 1 713 ? -14.328 -37.783 -35.033 1.00 33.00 713 ARG A N 1
ATOM 5539 C CA . ARG A 1 713 ? -14.637 -38.156 -33.620 1.00 33.00 713 ARG A CA 1
ATOM 5540 C C . ARG A 1 713 ? -13.981 -37.204 -32.610 1.00 33.00 713 ARG A C 1
ATOM 5542 O O . ARG A 1 713 ? -12.792 -37.310 -32.326 1.00 33.00 713 ARG A O 1
ATOM 5549 N N . ALA A 1 714 ? -14.777 -36.332 -31.989 1.00 30.58 714 ALA A N 1
ATOM 5550 C CA . ALA A 1 714 ? -14.308 -35.459 -30.905 1.00 30.58 714 ALA A CA 1
ATOM 5551 C C . ALA A 1 714 ? -14.182 -36.184 -29.543 1.00 30.58 714 ALA A C 1
ATOM 5553 O O . ALA A 1 714 ? -13.412 -35.765 -28.679 1.00 30.58 714 ALA A O 1
ATOM 5554 N N . ASP A 1 715 ? -14.912 -37.286 -29.344 1.00 30.53 715 ASP A N 1
ATOM 5555 C CA . ASP A 1 715 ? -15.131 -37.878 -28.013 1.00 30.53 715 ASP A CA 1
ATOM 5556 C C . ASP A 1 715 ? -13.946 -38.683 -27.450 1.00 30.53 715 ASP A C 1
ATOM 5558 O O . ASP A 1 715 ? -13.861 -38.912 -26.241 1.00 30.53 715 ASP A O 1
ATOM 5562 N N . ALA A 1 716 ? -12.996 -39.096 -28.296 1.00 29.73 716 ALA A N 1
ATOM 5563 C CA . ALA A 1 716 ? -11.895 -39.971 -27.885 1.00 29.73 716 ALA A CA 1
ATOM 5564 C C . ALA A 1 716 ? -10.925 -39.307 -26.886 1.00 29.73 716 ALA A C 1
ATOM 5566 O O . ALA A 1 716 ? -10.421 -39.971 -25.980 1.00 29.73 716 ALA A O 1
ATOM 5567 N N . TYR A 1 717 ? -10.681 -37.997 -27.014 1.00 30.11 717 TYR A N 1
ATOM 5568 C CA . TYR A 1 717 ? -9.670 -37.293 -26.212 1.00 30.11 717 TYR A CA 1
ATOM 5569 C C . TYR A 1 717 ? -10.168 -36.886 -24.811 1.00 30.11 717 TYR A C 1
ATOM 5571 O O . TYR A 1 717 ? -9.375 -36.669 -23.898 1.00 30.11 717 TYR A O 1
ATOM 5579 N N . VAL A 1 718 ? -11.489 -36.809 -24.611 1.00 29.64 718 VAL A N 1
ATOM 5580 C CA . VAL A 1 718 ? -12.102 -36.393 -23.333 1.00 29.64 718 VAL A CA 1
ATOM 5581 C C . VAL A 1 718 ? -12.231 -37.569 -22.352 1.00 29.64 718 VAL A C 1
ATOM 5583 O O . VAL A 1 718 ? -12.190 -37.374 -21.136 1.00 29.64 718 VAL A O 1
ATOM 5586 N N . SER A 1 719 ? -12.332 -38.802 -22.861 1.00 29.64 719 SER A N 1
ATOM 5587 C CA . SER A 1 719 ? -12.586 -40.004 -22.054 1.00 29.64 719 SER A CA 1
ATOM 5588 C C . SER A 1 719 ? -11.431 -40.421 -21.132 1.00 29.64 719 SER A C 1
ATOM 5590 O O . SER A 1 719 ? -11.690 -41.074 -20.125 1.00 29.64 719 SER A O 1
ATOM 5592 N N . HIS A 1 720 ? -10.173 -40.094 -21.448 1.00 28.59 720 HIS A N 1
ATOM 5593 C CA . HIS A 1 720 ? -9.009 -40.640 -20.725 1.00 28.59 720 HIS A CA 1
ATOM 5594 C C . HIS A 1 720 ? -8.565 -39.804 -19.504 1.00 28.59 720 HIS A C 1
ATOM 5596 O O . HIS A 1 720 ? -7.601 -40.152 -18.831 1.00 28.59 720 HIS A O 1
ATOM 5602 N N . MET A 1 721 ? -9.266 -38.702 -19.208 1.00 29.28 721 MET A N 1
ATOM 5603 C CA . MET A 1 721 ? -8.925 -37.734 -18.149 1.00 29.28 721 MET A CA 1
ATOM 5604 C C . MET A 1 721 ? -9.912 -37.732 -16.964 1.00 29.28 721 MET A C 1
ATOM 5606 O O . MET A 1 721 ? -9.888 -36.815 -16.142 1.00 29.28 721 MET A O 1
ATOM 5610 N N . ARG A 1 722 ? -10.817 -38.721 -16.862 1.00 32.09 722 ARG A N 1
ATOM 5611 C CA . ARG A 1 722 ? -11.815 -38.808 -15.776 1.00 32.09 722 ARG A CA 1
ATOM 5612 C C . ARG A 1 722 ? -12.059 -40.243 -15.300 1.00 32.09 722 ARG A C 1
ATOM 5614 O O . ARG A 1 722 ? -12.861 -40.958 -15.888 1.00 32.09 722 ARG A O 1
ATOM 5621 N N . GLY A 1 723 ? -11.451 -40.613 -14.172 1.00 24.09 723 GLY A N 1
ATOM 5622 C CA . GLY A 1 723 ? -11.784 -41.842 -13.447 1.00 24.09 723 GLY A CA 1
ATOM 5623 C C . GLY A 1 723 ? -11.142 -41.909 -12.059 1.00 24.09 723 GLY A C 1
ATOM 5624 O O . GLY A 1 723 ? -9.958 -42.213 -11.977 1.00 24.09 723 GLY A O 1
ATOM 5625 N N . SER A 1 724 ? -11.949 -41.691 -11.005 1.00 28.88 724 SER A N 1
ATOM 5626 C CA . SER A 1 724 ? -11.648 -41.856 -9.554 1.00 28.88 724 SER A CA 1
ATOM 5627 C C . SER A 1 724 ? -10.453 -41.053 -8.973 1.00 28.88 724 SER A C 1
ATOM 5629 O O . SER A 1 724 ? -9.435 -40.872 -9.624 1.00 28.88 724 SER A O 1
ATOM 5631 N N . ASP A 1 725 ? -10.480 -40.518 -7.747 1.00 26.75 725 ASP A N 1
ATOM 5632 C CA . ASP A 1 725 ? -11.503 -40.538 -6.685 1.00 26.75 725 ASP A CA 1
ATOM 5633 C C . ASP A 1 725 ? -11.436 -39.219 -5.864 1.00 26.75 725 ASP A C 1
ATOM 5635 O O . ASP A 1 725 ? -10.370 -38.595 -5.832 1.00 26.75 725 ASP A O 1
ATOM 5639 N N . PRO A 1 726 ? -12.519 -38.728 -5.223 1.00 34.97 726 PRO A N 1
ATOM 5640 C CA . PRO A 1 726 ? -12.607 -37.337 -4.761 1.00 34.97 726 PRO A CA 1
ATOM 5641 C C . PRO A 1 726 ? -12.146 -37.087 -3.309 1.00 34.97 726 PRO A C 1
ATOM 5643 O O . PRO A 1 726 ? -12.645 -36.163 -2.669 1.00 34.97 726 PRO A O 1
ATOM 5646 N N . GLU A 1 727 ? -11.188 -37.855 -2.779 1.00 28.39 727 GLU A N 1
ATOM 5647 C CA . GLU A 1 727 ? -10.709 -37.699 -1.393 1.00 28.39 727 GLU A CA 1
ATOM 5648 C C . GLU A 1 727 ? -9.170 -37.712 -1.275 1.00 28.39 727 GLU A C 1
ATOM 5650 O O . GLU A 1 727 ? -8.560 -38.691 -0.854 1.00 28.39 727 GLU A O 1
ATOM 5655 N N . ASN A 1 728 ? -8.518 -36.599 -1.650 1.00 27.80 728 ASN A N 1
ATOM 5656 C CA . ASN A 1 728 ? -7.248 -36.130 -1.064 1.00 27.80 728 ASN A CA 1
ATOM 5657 C C . ASN A 1 728 ? -6.895 -34.695 -1.518 1.00 27.80 728 ASN A C 1
ATOM 5659 O O . ASN A 1 728 ? -7.325 -34.229 -2.573 1.00 27.80 728 ASN A O 1
ATOM 5663 N N . GLY A 1 729 ? -6.122 -33.969 -0.702 1.00 25.53 729 GLY A N 1
ATOM 5664 C CA . GLY A 1 729 ? -5.809 -32.551 -0.933 1.00 25.53 729 GLY A CA 1
ATOM 5665 C C . GLY A 1 729 ? -4.761 -32.304 -2.027 1.00 25.53 729 GLY A C 1
ATOM 5666 O O . GLY A 1 729 ? -3.759 -33.010 -2.108 1.00 25.53 729 GLY A O 1
ATOM 5667 N N . TRP A 1 730 ? -4.954 -31.254 -2.834 1.00 25.45 730 TRP A N 1
ATOM 5668 C CA . TRP A 1 730 ? -4.010 -30.846 -3.885 1.00 25.45 730 TRP A CA 1
ATOM 5669 C C . TRP A 1 730 ? -2.642 -30.436 -3.314 1.00 25.45 730 TRP A C 1
ATOM 5671 O O . TRP A 1 730 ? -2.510 -29.371 -2.714 1.00 25.45 730 TRP A O 1
ATOM 5681 N N . ASN A 1 731 ? -1.612 -31.245 -3.569 1.00 29.56 731 ASN A N 1
ATOM 5682 C CA . ASN A 1 731 ? -0.204 -30.892 -3.384 1.00 29.56 731 ASN A CA 1
ATOM 5683 C C . ASN A 1 731 ? 0.680 -31.684 -4.362 1.00 29.56 731 ASN A C 1
ATOM 5685 O O . ASN A 1 731 ? 0.601 -32.907 -4.409 1.00 29.56 731 ASN A O 1
ATOM 5689 N N . GLY A 1 732 ? 1.575 -30.988 -5.074 1.00 25.84 732 GLY A N 1
ATOM 5690 C CA . GLY A 1 732 ? 2.670 -31.600 -5.840 1.00 25.84 732 GLY A CA 1
ATOM 5691 C C . GLY A 1 732 ? 2.482 -31.657 -7.361 1.00 25.84 732 GLY A C 1
ATOM 5692 O O . GLY A 1 732 ? 1.916 -32.604 -7.897 1.00 25.84 732 GLY A O 1
ATOM 5693 N N . TRP A 1 733 ? 3.093 -30.704 -8.072 1.00 27.45 733 TRP A N 1
ATOM 5694 C CA . TRP A 1 733 ? 3.513 -30.923 -9.460 1.00 27.45 733 TRP A CA 1
ATOM 5695 C C . TRP A 1 733 ? 4.856 -31.662 -9.447 1.00 27.45 733 TRP A C 1
ATOM 5697 O O . TRP A 1 733 ? 5.868 -31.102 -9.025 1.00 27.45 733 TRP A O 1
ATOM 5707 N N . ASN A 1 734 ? 4.871 -32.924 -9.879 1.00 27.97 734 ASN A N 1
ATOM 5708 C CA . ASN A 1 734 ? 6.103 -33.711 -9.963 1.00 27.97 734 ASN A CA 1
ATOM 5709 C C . ASN A 1 734 ? 6.995 -33.220 -11.111 1.00 27.97 734 ASN A C 1
ATOM 5711 O O . ASN A 1 734 ? 6.566 -33.158 -12.263 1.00 27.97 734 ASN A O 1
ATOM 5715 N N . THR A 1 735 ? 8.267 -32.952 -10.816 1.00 27.56 735 THR A N 1
ATOM 5716 C CA . THR A 1 735 ? 9.300 -32.786 -11.843 1.00 27.56 735 THR A CA 1
ATOM 5717 C C . THR A 1 735 ? 9.669 -34.142 -12.462 1.00 27.56 735 THR A C 1
ATOM 5719 O O . THR A 1 735 ? 9.804 -35.132 -11.735 1.00 27.56 735 THR A O 1
ATOM 5722 N N . PRO A 1 736 ? 9.882 -34.223 -13.790 1.00 25.47 736 PRO A N 1
ATOM 5723 C CA . PRO A 1 736 ? 10.378 -35.443 -14.416 1.00 25.47 736 PRO A CA 1
ATOM 5724 C C . PRO A 1 736 ? 11.819 -35.710 -13.961 1.00 25.47 736 PRO A C 1
ATOM 5726 O O . PRO A 1 736 ? 12.716 -34.889 -14.164 1.00 25.47 736 PRO A O 1
ATOM 5729 N N . LYS A 1 737 ? 12.054 -36.868 -13.337 1.00 24.72 737 LYS A N 1
ATOM 5730 C CA . LYS A 1 737 ? 13.400 -37.309 -12.949 1.00 24.72 737 LYS A CA 1
ATOM 5731 C C . LYS A 1 737 ? 14.139 -37.851 -14.171 1.00 24.72 737 LYS A C 1
ATOM 5733 O O . LYS A 1 737 ? 13.755 -38.884 -14.711 1.00 24.72 737 LYS A O 1
ATOM 5738 N N . ILE A 1 738 ? 15.230 -37.194 -14.558 1.00 25.66 738 ILE A N 1
ATOM 5739 C CA . ILE A 1 738 ? 16.206 -37.756 -15.500 1.00 25.66 738 ILE A CA 1
ATOM 5740 C C . ILE A 1 738 ? 16.990 -38.861 -14.759 1.00 25.66 738 ILE A C 1
ATOM 5742 O O . ILE A 1 738 ? 17.499 -38.591 -13.668 1.00 25.66 738 ILE A O 1
ATOM 5746 N N . PRO A 1 739 ? 17.085 -40.093 -15.291 1.00 24.30 739 PRO A N 1
ATOM 5747 C CA . PRO A 1 739 ? 17.826 -41.172 -14.646 1.00 24.30 739 PRO A CA 1
ATOM 5748 C C . PRO A 1 739 ? 19.334 -41.044 -14.901 1.00 24.30 739 PRO A C 1
ATOM 5750 O O . PRO A 1 739 ? 19.794 -41.125 -16.037 1.00 24.30 739 PRO A O 1
ATOM 5753 N N . CYS A 1 740 ? 20.122 -40.900 -13.835 1.00 22.00 740 CYS A N 1
ATOM 5754 C CA . CYS A 1 740 ? 21.582 -40.961 -13.912 1.00 22.00 740 CYS A CA 1
ATOM 5755 C C . CYS A 1 740 ? 22.065 -42.418 -13.825 1.00 22.00 740 CYS A C 1
ATOM 5757 O O . CYS A 1 740 ? 22.208 -42.958 -12.728 1.00 22.00 740 CYS A O 1
ATOM 5759 N N . THR A 1 741 ? 22.350 -43.049 -14.964 1.00 27.73 741 THR A N 1
ATOM 5760 C CA . THR A 1 741 ? 23.136 -44.295 -15.035 1.00 27.73 741 THR A CA 1
ATOM 5761 C C . THR A 1 741 ? 24.624 -43.953 -15.110 1.00 27.73 741 THR A C 1
ATOM 5763 O O . THR A 1 741 ? 25.012 -43.168 -15.973 1.00 27.73 741 THR A O 1
ATOM 5766 N N . GLY A 1 742 ? 25.456 -44.508 -14.223 1.00 26.47 742 GLY A N 1
ATOM 5767 C CA . GLY A 1 742 ? 26.874 -44.142 -14.108 1.00 26.47 742 GLY A CA 1
ATOM 5768 C C . GLY A 1 742 ? 27.850 -45.307 -14.285 1.00 26.47 742 GLY A C 1
ATOM 5769 O O . GLY A 1 742 ? 27.554 -46.420 -13.867 1.00 26.47 742 GLY A O 1
ATOM 5770 N N . THR A 1 743 ? 29.013 -44.985 -14.859 1.00 25.27 743 THR A N 1
ATOM 5771 C CA . THR A 1 743 ? 30.279 -45.748 -14.970 1.00 25.27 743 THR A CA 1
ATOM 5772 C C . THR A 1 743 ? 31.327 -44.772 -15.540 1.00 25.27 743 THR A C 1
ATOM 5774 O O . THR A 1 743 ? 30.968 -44.009 -16.434 1.00 25.27 743 THR A O 1
ATOM 5777 N N . ASP A 1 744 ? 32.607 -44.728 -15.158 1.00 24.03 744 ASP A N 1
ATOM 5778 C CA . ASP A 1 744 ? 33.334 -45.288 -14.000 1.00 24.03 744 ASP A CA 1
ATOM 5779 C C . ASP A 1 744 ? 34.738 -44.596 -13.917 1.00 24.03 744 ASP A C 1
ATOM 5781 O O . ASP A 1 744 ? 35.006 -43.675 -14.688 1.00 24.03 744 ASP A O 1
ATOM 5785 N N . LEU A 1 745 ? 35.643 -45.077 -13.050 1.00 23.58 745 LEU A N 1
ATOM 5786 C CA . LEU A 1 745 ? 37.110 -44.867 -13.013 1.00 23.58 745 LEU A CA 1
ATOM 5787 C C . LEU A 1 745 ? 37.703 -43.556 -12.424 1.00 23.58 745 LEU A C 1
ATOM 5789 O O . LEU A 1 745 ? 38.031 -42.601 -13.118 1.00 23.58 745 LEU A O 1
ATOM 5793 N N . THR A 1 746 ? 38.010 -43.636 -11.119 1.00 23.41 746 THR A N 1
ATOM 5794 C CA . THR A 1 746 ? 39.330 -43.372 -10.471 1.00 23.41 746 THR A CA 1
ATOM 5795 C C . THR A 1 746 ? 40.180 -42.121 -10.786 1.00 23.41 746 THR A C 1
ATOM 5797 O O . THR A 1 746 ? 40.648 -41.960 -11.903 1.00 23.41 746 THR A O 1
ATOM 5800 N N . VAL A 1 747 ? 40.626 -41.415 -9.727 1.00 23.67 747 VAL A N 1
ATOM 5801 C CA . VAL A 1 747 ? 42.024 -41.398 -9.190 1.00 23.67 747 VAL A CA 1
ATOM 5802 C C . VAL A 1 747 ? 41.978 -40.968 -7.696 1.00 23.67 747 VAL A C 1
ATOM 5804 O O . VAL A 1 747 ? 41.008 -40.356 -7.257 1.00 23.67 747 VAL A O 1
ATOM 5807 N N . GLN A 1 748 ? 42.975 -41.353 -6.884 1.00 23.58 748 GLN A N 1
ATOM 5808 C CA . GLN A 1 748 ? 43.005 -41.204 -5.412 1.00 23.58 748 GLN A CA 1
ATOM 5809 C C . GLN A 1 748 ? 43.582 -39.864 -4.888 1.00 23.58 748 GLN A C 1
ATOM 5811 O O . GLN A 1 748 ? 44.470 -39.297 -5.523 1.00 23.58 748 GLN A O 1
ATOM 5816 N N . PRO A 1 749 ? 43.217 -39.437 -3.658 1.00 26.77 749 PRO A N 1
ATOM 5817 C CA . PRO A 1 749 ? 44.007 -38.525 -2.824 1.00 26.77 749 PRO A CA 1
ATOM 5818 C C . PRO A 1 749 ? 44.948 -39.278 -1.840 1.00 26.77 749 PRO A C 1
ATOM 5820 O O . PRO A 1 749 ? 44.546 -40.297 -1.270 1.00 26.77 749 PRO A O 1
ATOM 5823 N N . PRO A 1 750 ? 46.176 -38.790 -1.566 1.00 27.08 750 PRO A N 1
ATOM 5824 C CA . PRO A 1 750 ? 47.128 -39.469 -0.679 1.00 27.08 750 PRO A CA 1
ATOM 5825 C C . PRO A 1 750 ? 46.902 -39.217 0.831 1.00 27.08 750 PRO A C 1
ATOM 5827 O O . PRO A 1 750 ? 47.203 -38.155 1.364 1.00 27.08 750 PRO A O 1
ATOM 5830 N N . LEU A 1 751 ? 46.391 -40.259 1.494 1.00 25.89 751 LEU A N 1
ATOM 5831 C CA . LEU A 1 751 ? 46.707 -40.802 2.836 1.00 25.89 751 LEU A CA 1
ATOM 5832 C C . LEU A 1 751 ? 47.526 -39.998 3.885 1.00 25.89 751 LEU A C 1
ATOM 5834 O O . LEU A 1 751 ? 48.648 -39.569 3.639 1.00 25.89 751 LEU A O 1
ATOM 5838 N N . GLY A 1 752 ? 47.045 -40.059 5.142 1.00 25.67 752 GLY A N 1
ATOM 5839 C CA . GLY A 1 752 ? 47.796 -39.808 6.394 1.00 25.67 752 GLY A CA 1
ATOM 5840 C C . GLY A 1 752 ? 46.855 -39.494 7.576 1.00 25.67 752 GLY A C 1
ATOM 5841 O O . GLY A 1 752 ? 46.458 -38.349 7.731 1.00 25.67 752 GLY A O 1
ATOM 5842 N N . ARG A 1 753 ? 46.241 -40.469 8.277 1.00 24.69 753 ARG A N 1
ATOM 5843 C CA . ARG A 1 753 ? 46.760 -41.281 9.419 1.00 24.69 753 ARG A CA 1
ATOM 5844 C C . ARG A 1 753 ? 47.349 -40.445 10.582 1.00 24.69 753 ARG A C 1
ATOM 5846 O O . ARG A 1 753 ? 48.186 -39.596 10.322 1.00 24.69 753 ARG A O 1
ATOM 5853 N N . SER A 1 754 ? 47.022 -40.688 11.862 1.00 26.69 754 SER A N 1
ATOM 5854 C CA . SER A 1 754 ? 46.107 -41.681 12.490 1.00 26.69 754 SER A CA 1
ATOM 5855 C C . SER A 1 754 ? 45.921 -41.428 14.005 1.00 26.69 754 SER A C 1
ATOM 5857 O O . SER A 1 754 ? 46.840 -40.888 14.611 1.00 26.69 754 SER A O 1
ATOM 5859 N N . ASP A 1 755 ? 44.834 -41.962 14.596 1.00 26.72 755 ASP A N 1
ATOM 5860 C CA . ASP A 1 755 ? 44.600 -42.212 16.047 1.00 26.72 755 ASP A CA 1
ATOM 5861 C C . ASP A 1 755 ? 44.501 -40.964 16.989 1.00 26.72 755 ASP A C 1
ATOM 5863 O O . ASP A 1 755 ? 45.098 -39.930 16.718 1.00 26.72 755 ASP A O 1
ATOM 5867 N N . ARG A 1 756 ? 43.749 -40.946 18.114 1.00 25.64 756 ARG A N 1
ATOM 5868 C CA . ARG A 1 756 ? 42.994 -42.004 18.834 1.00 25.64 756 ARG A CA 1
ATOM 5869 C C . ARG A 1 756 ? 41.864 -41.459 19.758 1.00 25.64 756 ARG A C 1
ATOM 5871 O O . ARG A 1 756 ? 41.995 -40.360 20.279 1.00 25.64 756 ARG A O 1
ATOM 5878 N N . SER A 1 757 ? 40.839 -42.292 19.999 1.00 27.95 757 SER A N 1
ATOM 5879 C CA . SER A 1 757 ? 39.966 -42.432 21.204 1.00 27.95 757 SER A CA 1
ATOM 5880 C C . SER A 1 757 ? 39.357 -41.219 21.958 1.00 27.95 757 SER A C 1
ATOM 5882 O O . SER A 1 757 ? 40.056 -40.485 22.649 1.00 27.95 757 SER A O 1
ATOM 5884 N N . ASP A 1 758 ? 38.017 -41.176 21.965 1.00 29.28 758 ASP A N 1
ATOM 5885 C CA . ASP A 1 758 ? 37.097 -41.079 23.126 1.00 29.28 758 ASP A CA 1
ATOM 5886 C C . ASP A 1 758 ? 37.350 -40.105 24.304 1.00 29.28 758 ASP A C 1
ATOM 5888 O O . ASP A 1 758 ? 38.133 -40.399 25.205 1.00 29.28 758 ASP A O 1
ATOM 5892 N N . GLN A 1 759 ? 36.518 -39.052 24.416 1.00 26.25 759 GLN A N 1
ATOM 5893 C CA . GLN A 1 759 ? 35.543 -38.832 25.520 1.00 26.25 759 GLN A CA 1
ATOM 5894 C C . GLN A 1 759 ? 34.739 -37.509 25.340 1.00 26.25 759 GLN A C 1
ATOM 5896 O O . GLN A 1 759 ? 35.147 -36.649 24.557 1.00 26.25 759 GLN A O 1
ATOM 5901 N N . PRO A 1 760 ? 33.570 -37.327 26.003 1.00 36.09 760 PRO A N 1
ATOM 5902 C CA . PRO A 1 760 ? 32.695 -36.162 25.803 1.00 36.09 760 PRO A CA 1
ATOM 5903 C C . PRO A 1 760 ? 33.103 -34.913 26.623 1.00 36.09 760 PRO A C 1
ATOM 5905 O O . PRO A 1 760 ? 33.655 -35.045 27.716 1.00 36.09 760 PRO A O 1
ATOM 5908 N N . PRO A 1 761 ? 32.789 -33.686 26.154 1.00 32.31 761 PRO A N 1
ATOM 5909 C CA . PRO A 1 761 ? 33.186 -32.443 26.822 1.00 32.31 761 PRO A CA 1
ATOM 5910 C C . PRO A 1 761 ? 32.208 -31.994 27.935 1.00 32.31 761 PRO A C 1
ATOM 5912 O O . PRO A 1 761 ? 31.000 -31.927 27.694 1.00 32.31 761 PRO A O 1
ATOM 5915 N N . PRO A 1 762 ? 32.697 -31.595 29.127 1.00 29.14 762 PRO A N 1
ATOM 5916 C CA . PRO A 1 762 ? 31.879 -30.980 30.175 1.00 29.14 762 PRO A CA 1
ATOM 5917 C C . PRO A 1 762 ? 31.717 -29.454 30.009 1.00 29.14 762 PRO A C 1
ATOM 5919 O O . PRO A 1 762 ? 32.490 -28.773 29.333 1.00 29.14 762 PRO A O 1
ATOM 5922 N N . THR A 1 763 ? 30.707 -28.897 30.680 1.00 33.72 763 THR A N 1
ATOM 5923 C CA . THR A 1 763 ? 30.368 -27.462 30.698 1.00 33.72 763 THR A CA 1
ATOM 5924 C C . THR A 1 763 ? 31.349 -26.603 31.504 1.00 33.72 763 THR A C 1
ATOM 5926 O O . THR A 1 763 ? 31.823 -27.032 32.553 1.00 33.72 763 THR A O 1
ATOM 5929 N N . SER A 1 764 ? 31.547 -25.335 31.115 1.00 29.27 764 SER A N 1
ATOM 5930 C CA . SER A 1 764 ? 32.152 -24.314 31.992 1.00 29.27 764 SER A CA 1
ATOM 5931 C C . SER A 1 764 ? 31.566 -22.911 31.775 1.00 29.27 764 SER A C 1
ATOM 5933 O O . SER A 1 764 ? 31.253 -22.507 30.654 1.00 29.27 764 SER A O 1
ATOM 5935 N N . GLU A 1 765 ? 31.402 -22.166 32.870 1.00 28.03 765 GLU A N 1
ATOM 5936 C CA . GLU A 1 765 ? 30.903 -20.786 32.878 1.00 28.03 765 GLU A CA 1
ATOM 5937 C C . GLU A 1 765 ? 31.951 -19.778 32.365 1.00 28.03 765 GLU A C 1
ATOM 5939 O O . GLU A 1 765 ? 33.158 -20.014 32.441 1.00 28.03 765 GLU A O 1
ATOM 5944 N N . ARG A 1 766 ? 31.515 -18.573 31.963 1.00 29.66 766 ARG A N 1
ATOM 5945 C CA . ARG A 1 766 ? 32.413 -17.413 31.801 1.00 29.66 766 ARG A CA 1
ATOM 5946 C C . ARG A 1 766 ? 31.947 -16.202 32.606 1.00 29.66 766 ARG A C 1
ATOM 5948 O O . ARG A 1 766 ? 31.006 -15.505 32.232 1.00 29.66 766 ARG A O 1
ATOM 5955 N N . ARG A 1 767 ? 32.667 -15.915 33.697 1.00 26.77 767 ARG A N 1
ATOM 5956 C CA . ARG A 1 767 ? 32.529 -14.677 34.483 1.00 26.77 767 ARG A CA 1
ATOM 5957 C C . ARG A 1 767 ? 33.073 -13.456 33.725 1.00 26.77 767 ARG A C 1
ATOM 5959 O O . ARG A 1 767 ? 33.986 -13.564 32.908 1.00 26.77 767 ARG A O 1
ATOM 5966 N N . ARG A 1 768 ? 32.521 -12.278 34.034 1.00 27.11 768 ARG A N 1
ATOM 5967 C CA . ARG A 1 768 ? 32.956 -10.967 33.510 1.00 27.11 768 ARG A CA 1
ATOM 5968 C C . ARG A 1 768 ? 34.277 -10.507 34.156 1.00 27.11 768 ARG A C 1
ATOM 5970 O O . ARG A 1 768 ? 34.589 -10.916 35.272 1.00 27.11 768 ARG A O 1
ATOM 5977 N N . LYS A 1 769 ? 35.004 -9.599 33.490 1.00 25.30 769 LYS A N 1
ATOM 5978 C CA . LYS A 1 769 ? 36.106 -8.794 34.066 1.00 25.30 769 LYS A CA 1
ATOM 5979 C C . LYS A 1 769 ? 35.731 -7.292 34.103 1.00 25.30 769 LYS A C 1
ATOM 5981 O O . LYS A 1 769 ? 34.801 -6.917 33.388 1.00 25.30 769 LYS A O 1
ATOM 5986 N N . PRO A 1 770 ? 36.366 -6.466 34.963 1.00 32.75 770 PRO A N 1
ATOM 5987 C CA . PRO A 1 770 ? 35.825 -5.164 35.375 1.00 32.75 770 PRO A CA 1
ATOM 5988 C C . PRO A 1 770 ? 36.433 -3.942 34.658 1.00 32.75 770 PRO A C 1
ATOM 5990 O O . PRO A 1 770 ? 37.398 -4.051 33.904 1.00 32.75 770 PRO A O 1
ATOM 5993 N N . ASN A 1 771 ? 35.857 -2.768 34.941 1.00 28.27 771 ASN A N 1
ATOM 5994 C CA . ASN A 1 771 ? 36.312 -1.454 34.475 1.00 28.27 771 ASN A CA 1
ATOM 5995 C C . ASN A 1 771 ? 37.635 -1.013 35.127 1.00 28.27 771 ASN A C 1
ATOM 5997 O O . ASN A 1 771 ? 37.912 -1.368 36.271 1.00 28.27 771 ASN A O 1
ATOM 6001 N N . HIS A 1 772 ? 38.356 -0.111 34.453 1.00 27.77 772 HIS A N 1
ATOM 6002 C CA . HIS A 1 772 ? 39.364 0.755 35.071 1.00 27.77 772 HIS A CA 1
ATOM 6003 C C . HIS A 1 772 ? 38.976 2.233 34.943 1.00 27.77 772 HIS A C 1
ATOM 6005 O O . HIS A 1 772 ? 38.586 2.703 33.873 1.00 27.77 772 HIS A O 1
ATOM 6011 N N . ARG A 1 773 ? 39.163 2.966 36.039 1.00 28.05 773 ARG A N 1
ATOM 6012 C CA . ARG A 1 773 ? 39.377 4.415 36.092 1.00 28.05 773 ARG A CA 1
ATOM 6013 C C . ARG A 1 773 ? 40.555 4.684 37.042 1.00 28.05 773 ARG A C 1
ATOM 6015 O O . ARG A 1 773 ? 41.111 3.746 37.608 1.00 28.05 773 ARG A O 1
ATOM 6022 N N . ASP A 1 774 ? 40.897 5.961 37.161 1.00 29.12 774 ASP A N 1
ATOM 6023 C CA . ASP A 1 774 ? 41.769 6.572 38.168 1.00 29.12 774 ASP A CA 1
ATOM 6024 C C . ASP A 1 774 ? 43.288 6.312 38.067 1.00 29.12 774 ASP A C 1
ATOM 6026 O O . ASP A 1 774 ? 43.830 5.261 38.402 1.00 29.12 774 ASP A O 1
ATOM 6030 N N . ARG A 1 775 ? 43.993 7.385 37.687 1.00 26.91 775 ARG A N 1
ATOM 6031 C CA . ARG A 1 775 ? 45.339 7.744 38.155 1.00 26.91 775 ARG A CA 1
ATOM 6032 C C . ARG A 1 775 ? 45.331 9.242 38.463 1.00 26.91 775 ARG A C 1
ATOM 6034 O O . ARG A 1 775 ? 44.797 10.014 37.671 1.00 26.91 775 ARG A O 1
ATOM 6041 N N . VAL A 1 776 ? 45.918 9.645 39.590 1.00 27.73 776 VAL A N 1
ATOM 6042 C CA . VAL A 1 776 ? 45.956 11.040 40.066 1.00 27.73 776 VAL A CA 1
ATOM 6043 C C . VAL A 1 776 ? 47.371 11.392 40.527 1.00 27.73 776 VAL A C 1
ATOM 6045 O O . VAL A 1 776 ? 47.896 10.720 41.408 1.00 27.73 776 VAL A O 1
ATOM 6048 N N . ALA A 1 777 ? 47.958 12.438 39.933 1.00 25.61 777 ALA A N 1
ATOM 6049 C CA . ALA A 1 777 ? 49.121 13.218 40.392 1.00 25.61 777 ALA A CA 1
ATOM 6050 C C . ALA A 1 777 ? 49.419 14.335 39.357 1.00 25.61 777 ALA A C 1
ATOM 6052 O O . ALA A 1 777 ? 49.171 14.116 38.175 1.00 25.61 777 ALA A O 1
ATOM 6053 N N . ALA A 1 778 ? 49.984 15.507 39.677 1.00 25.55 778 ALA A N 1
ATOM 6054 C CA . ALA A 1 778 ? 49.965 16.276 40.927 1.00 25.55 778 ALA A CA 1
ATOM 6055 C C . ALA A 1 778 ? 50.307 17.768 40.644 1.00 25.55 778 ALA A C 1
ATOM 6057 O O . ALA A 1 778 ? 51.177 18.061 39.833 1.00 25.55 778 ALA A O 1
ATOM 6058 N N . ILE A 1 779 ? 49.591 18.665 41.335 1.00 26.38 779 ILE A N 1
ATOM 6059 C CA . ILE A 1 779 ? 49.889 20.060 41.769 1.00 26.38 779 ILE A CA 1
ATOM 6060 C C . ILE A 1 779 ? 51.338 20.566 41.507 1.00 26.38 779 ILE A C 1
ATOM 6062 O O . ILE A 1 779 ? 52.284 19.885 41.902 1.00 26.38 779 ILE A O 1
ATOM 6066 N N . PRO A 1 780 ? 51.530 21.777 40.920 1.00 31.97 780 PRO A N 1
ATOM 6067 C CA . PRO A 1 780 ? 51.559 23.007 41.735 1.00 31.97 780 PRO A CA 1
ATOM 6068 C C . PRO A 1 780 ? 50.794 24.238 41.202 1.00 31.97 780 PRO A C 1
ATOM 6070 O O . PRO A 1 780 ? 50.305 24.283 40.078 1.00 31.97 780 PRO A O 1
ATOM 6073 N N . ILE A 1 781 ? 50.675 25.232 42.090 1.00 29.53 781 ILE A N 1
ATOM 6074 C CA . ILE A 1 781 ? 49.878 26.466 41.988 1.00 29.53 781 ILE A CA 1
ATOM 6075 C C . ILE A 1 781 ? 50.795 27.662 41.686 1.00 29.53 781 ILE A C 1
ATOM 6077 O O . ILE A 1 781 ? 51.888 27.724 42.241 1.00 29.53 781 ILE A O 1
ATOM 6081 N N . ASN A 1 782 ? 50.320 28.649 40.915 1.00 25.98 782 ASN A N 1
ATOM 6082 C CA . ASN A 1 782 ? 50.702 30.056 41.103 1.00 25.98 782 ASN A CA 1
ATOM 6083 C C . ASN A 1 782 ? 49.627 31.027 40.567 1.00 25.98 782 ASN A C 1
ATOM 6085 O O . ASN A 1 782 ? 49.061 30.821 39.497 1.00 25.98 782 ASN A O 1
ATOM 6089 N N . SER A 1 783 ? 49.374 32.080 41.345 1.00 24.78 783 SER A N 1
ATOM 6090 C CA . SER A 1 783 ? 48.517 33.256 41.067 1.00 24.78 783 SER A CA 1
ATOM 6091 C C . SER A 1 783 ? 49.420 34.440 40.597 1.00 24.78 783 SER A C 1
ATOM 6093 O O . SER A 1 783 ? 50.634 34.216 40.600 1.00 24.78 783 SER A O 1
ATOM 6095 N N . PRO A 1 784 ? 48.955 35.679 40.249 1.00 34.66 784 PRO A N 1
ATOM 6096 C CA . PRO A 1 784 ? 47.655 36.310 40.570 1.00 34.66 784 PRO A CA 1
ATOM 6097 C C . PRO A 1 784 ? 47.023 37.305 39.532 1.00 34.66 784 PRO A C 1
ATOM 6099 O O . PRO A 1 784 ? 47.587 37.550 38.477 1.00 34.66 784 PRO A O 1
ATOM 6102 N N . VAL A 1 785 ? 45.820 37.831 39.871 1.00 24.39 785 VAL A N 1
ATOM 6103 C CA . VAL A 1 785 ? 45.312 39.252 39.834 1.00 24.39 785 VAL A CA 1
ATOM 6104 C C . VAL A 1 785 ? 45.854 40.193 38.717 1.00 24.39 785 VAL A C 1
ATOM 6106 O O . VAL A 1 785 ? 47.060 40.312 38.583 1.00 24.39 785 VAL A O 1
ATOM 6109 N N . GLU A 1 786 ? 45.067 40.887 37.864 1.00 24.39 786 GLU A N 1
ATOM 6110 C CA . GLU A 1 786 ? 44.000 41.923 38.061 1.00 24.39 786 GLU A CA 1
ATOM 6111 C C . GLU A 1 786 ? 42.820 41.775 37.032 1.00 24.39 786 GLU A C 1
ATOM 6113 O O . GLU A 1 786 ? 42.968 41.034 36.069 1.00 24.39 786 GLU A O 1
ATOM 6118 N N . ILE A 1 787 ? 41.565 42.281 37.137 1.00 25.64 787 ILE A N 1
ATOM 6119 C CA . ILE A 1 787 ? 40.938 43.540 37.647 1.00 25.64 787 ILE A CA 1
ATOM 6120 C C . ILE A 1 787 ? 41.169 44.714 36.640 1.00 25.64 787 ILE A C 1
ATOM 6122 O O . ILE A 1 787 ? 42.306 44.992 36.313 1.00 25.64 787 ILE A O 1
ATOM 6126 N N . ARG A 1 788 ? 40.199 45.443 36.032 1.00 24.88 788 ARG A N 1
ATOM 6127 C CA . ARG A 1 788 ? 38.815 45.880 36.381 1.00 24.88 788 ARG A CA 1
ATOM 6128 C C . ARG A 1 788 ? 38.016 46.379 35.133 1.00 24.88 788 ARG A C 1
ATOM 6130 O O . ARG A 1 788 ? 38.652 46.810 34.182 1.00 24.88 788 ARG A O 1
ATOM 6137 N N . ARG A 1 789 ? 36.677 46.543 35.273 1.00 27.78 789 ARG A N 1
ATOM 6138 C CA . ARG A 1 789 ? 35.762 47.475 34.523 1.00 27.78 789 ARG A CA 1
ATOM 6139 C C . ARG A 1 789 ? 35.490 47.193 33.019 1.00 27.78 789 ARG A C 1
ATOM 6141 O O . ARG A 1 789 ? 36.299 46.548 32.375 1.00 27.78 789 ARG A O 1
ATOM 6148 N N . ASP A 1 790 ? 34.356 47.575 32.401 1.00 28.02 790 ASP A N 1
ATOM 6149 C CA . ASP A 1 790 ? 33.147 48.351 32.802 1.00 28.02 790 ASP A CA 1
ATOM 6150 C C . ASP A 1 790 ? 31.851 47.822 32.102 1.00 28.02 790 ASP A C 1
ATOM 6152 O O . ASP A 1 790 ? 31.941 47.048 31.154 1.00 28.02 790 ASP A O 1
ATOM 6156 N N . GLY A 1 791 ? 30.649 48.290 32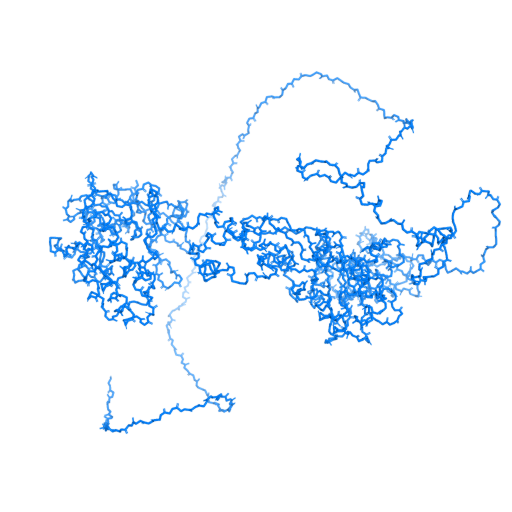.507 1.00 26.84 791 GLY A N 1
ATOM 6157 C CA . GLY A 1 791 ? 29.465 48.399 31.609 1.00 26.84 791 GLY A CA 1
ATOM 6158 C C . GLY A 1 791 ? 28.230 47.472 31.795 1.00 26.84 791 GLY A C 1
ATOM 6159 O O . GLY A 1 791 ? 28.287 46.270 31.556 1.00 26.84 791 GLY A O 1
ATOM 6160 N N . LYS A 1 792 ? 27.067 48.071 32.125 1.00 25.39 792 LYS A N 1
ATOM 6161 C CA . LYS A 1 792 ? 25.654 47.580 32.032 1.00 25.39 792 LYS A CA 1
ATOM 6162 C C . LYS A 1 792 ? 24.705 48.807 32.122 1.00 25.39 792 LYS A C 1
ATOM 6164 O O . LYS A 1 792 ? 25.171 49.807 32.670 1.00 25.39 792 LYS A O 1
ATOM 6169 N N . PRO A 1 793 ? 23.386 48.760 31.781 1.00 48.56 793 PRO A N 1
ATOM 6170 C CA . PRO A 1 793 ? 22.574 47.755 31.062 1.00 48.56 793 PRO A CA 1
ATOM 6171 C C . PRO A 1 793 ? 22.113 48.348 29.679 1.00 48.56 793 PRO A C 1
ATOM 6173 O O . PRO A 1 793 ? 23.040 48.549 28.900 1.00 48.56 793 PRO A O 1
ATOM 6176 N N . PRO A 1 794 ? 20.858 48.757 29.314 1.00 40.31 794 PRO A N 1
ATOM 6177 C CA . PRO A 1 794 ? 19.487 48.253 29.571 1.00 40.31 794 PRO A CA 1
ATOM 6178 C C . PRO A 1 794 ? 18.495 48.156 28.356 1.00 40.31 794 PRO A C 1
ATOM 6180 O O . PRO A 1 794 ? 18.565 48.919 27.406 1.00 40.31 794 PRO A O 1
ATOM 6183 N N . VAL A 1 795 ? 17.505 47.251 28.483 1.00 28.11 795 VAL A N 1
ATOM 6184 C CA . VAL A 1 795 ? 16.030 47.378 28.232 1.00 28.11 795 VAL A CA 1
ATOM 6185 C C . VAL A 1 795 ? 15.443 48.095 26.973 1.00 28.11 795 VAL A C 1
ATOM 6187 O O . VAL A 1 795 ? 15.656 49.276 26.760 1.00 28.11 795 VAL A O 1
ATOM 6190 N N . ASN A 1 796 ? 14.533 47.375 26.280 1.00 27.08 796 ASN A N 1
ATOM 6191 C CA . ASN A 1 796 ? 13.374 47.755 25.418 1.00 27.08 796 ASN A CA 1
ATOM 6192 C C . ASN A 1 796 ? 13.392 48.961 24.435 1.00 27.08 796 ASN A C 1
ATOM 6194 O O . ASN A 1 796 ? 13.457 50.111 24.852 1.00 27.08 796 ASN A O 1
ATOM 6198 N N . GLY A 1 797 ? 12.908 48.703 23.203 1.00 24.48 797 GLY A N 1
ATOM 6199 C CA . GLY A 1 797 ? 11.726 49.423 22.670 1.00 24.48 797 GLY A CA 1
ATOM 6200 C C . GLY A 1 797 ? 11.795 50.062 21.265 1.00 24.48 797 GLY A C 1
ATOM 6201 O O . GLY A 1 797 ? 12.760 50.736 20.936 1.00 24.48 797 GLY A O 1
ATOM 6202 N N . HIS A 1 798 ? 10.672 49.960 20.523 1.00 26.33 798 HIS A N 1
ATOM 6203 C CA . HIS A 1 798 ? 10.267 50.805 19.367 1.00 26.33 798 HIS A CA 1
ATOM 6204 C C . HIS A 1 798 ? 11.129 50.725 18.067 1.00 26.33 798 HIS A C 1
ATOM 6206 O O . HIS A 1 798 ? 12.231 50.201 18.090 1.00 26.33 798 HIS A O 1
ATOM 6212 N N . ARG A 1 799 ? 10.676 51.155 16.866 1.00 25.41 799 ARG A N 1
ATOM 6213 C CA . ARG A 1 799 ? 9.361 51.672 16.390 1.00 25.41 799 ARG A CA 1
ATOM 6214 C C . ARG A 1 799 ? 9.109 51.323 14.901 1.00 25.41 799 ARG A C 1
ATOM 6216 O O . ARG A 1 799 ? 9.972 50.762 14.239 1.00 25.41 799 ARG A O 1
ATOM 6223 N N . MET A 1 800 ? 7.922 51.679 14.399 1.00 25.20 800 MET A N 1
ATOM 6224 C CA . MET A 1 800 ? 7.510 51.627 12.983 1.00 25.20 800 MET A CA 1
ATOM 6225 C C . MET A 1 800 ? 8.241 52.658 12.105 1.00 25.20 800 MET A C 1
ATOM 6227 O O . MET A 1 800 ? 8.672 53.692 12.615 1.00 25.20 800 MET A O 1
ATOM 6231 N N . LEU A 1 801 ? 8.211 52.445 10.784 1.00 26.34 801 LEU A N 1
ATOM 6232 C CA . LEU A 1 801 ? 8.040 53.511 9.788 1.00 26.34 801 LEU A CA 1
ATOM 6233 C C . LEU A 1 801 ? 7.286 52.963 8.560 1.00 26.34 801 LEU A C 1
ATOM 6235 O O . LEU A 1 801 ? 7.442 51.793 8.211 1.00 26.34 801 LEU A O 1
ATOM 6239 N N . ASP A 1 802 ? 6.449 53.797 7.946 1.00 26.44 802 ASP A N 1
ATOM 6240 C CA . ASP A 1 802 ? 5.585 53.452 6.808 1.00 26.44 802 ASP A CA 1
ATOM 6241 C C . ASP A 1 802 ? 6.279 53.637 5.448 1.00 26.44 802 ASP A C 1
ATOM 6243 O O . ASP A 1 802 ? 7.243 54.391 5.339 1.00 26.44 802 ASP A O 1
ATOM 6247 N N . HIS A 1 803 ? 5.702 53.066 4.383 1.00 26.97 803 HIS A N 1
ATOM 6248 C CA . HIS A 1 803 ? 5.405 53.839 3.167 1.00 26.97 803 HIS A CA 1
ATOM 6249 C C . HIS A 1 803 ? 4.310 53.180 2.304 1.00 26.97 803 HIS A C 1
ATOM 6251 O O . HIS A 1 803 ? 4.049 51.982 2.387 1.00 26.97 803 HIS A O 1
ATOM 6257 N N . LEU A 1 804 ? 3.635 54.005 1.498 1.00 26.31 804 LEU A N 1
ATOM 6258 C CA . LEU A 1 804 ? 2.435 53.669 0.722 1.00 26.31 804 LEU A CA 1
ATOM 6259 C C . LEU A 1 804 ? 2.761 53.269 -0.728 1.00 26.31 804 LEU A C 1
ATOM 6261 O O . LEU A 1 804 ? 3.612 53.883 -1.367 1.00 26.31 804 LEU A O 1
ATOM 6265 N N . GLY A 1 805 ? 1.983 52.334 -1.279 1.00 25.36 805 GLY A N 1
ATOM 6266 C CA . GLY A 1 805 ? 1.911 52.003 -2.708 1.00 25.36 805 GLY A CA 1
ATOM 6267 C C . GLY A 1 805 ? 0.490 51.546 -3.067 1.00 25.36 805 GLY A C 1
ATOM 6268 O O . GLY A 1 805 ? -0.200 50.987 -2.216 1.00 25.36 805 GLY A O 1
ATOM 6269 N N . ARG A 1 806 ? 0.008 51.839 -4.282 1.00 26.72 806 ARG A N 1
ATOM 6270 C CA . ARG A 1 806 ? -1.394 51.616 -4.697 1.00 26.72 806 ARG A CA 1
ATOM 6271 C C . ARG A 1 806 ? -1.533 50.518 -5.758 1.00 26.72 806 ARG A C 1
ATOM 6273 O O . ARG A 1 806 ? -0.673 50.433 -6.624 1.00 26.72 806 ARG A O 1
ATOM 6280 N N . SER A 1 807 ? -2.724 49.893 -5.760 1.00 24.97 807 SER A N 1
ATOM 6281 C CA . SER A 1 807 ? -3.473 49.383 -6.937 1.00 24.97 807 SER A CA 1
ATOM 6282 C C . SER A 1 807 ? -2.845 48.206 -7.729 1.00 24.97 807 SER A C 1
ATOM 6284 O O . SER A 1 807 ? -1.640 48.020 -7.689 1.00 24.97 807 SER A O 1
ATOM 6286 N N . GLU A 1 808 ? -3.573 47.314 -8.416 1.00 26.44 808 GLU A N 1
ATOM 6287 C CA . GLU A 1 808 ? -4.982 47.248 -8.869 1.00 26.44 808 GLU A CA 1
ATOM 6288 C C . GLU A 1 808 ? -5.610 45.829 -8.696 1.00 26.44 808 GLU A C 1
ATOM 6290 O O . GLU A 1 808 ? -4.888 44.893 -8.377 1.00 26.44 808 GLU A O 1
ATOM 6295 N N . ASN A 1 809 ? -6.942 45.712 -8.896 1.00 26.52 809 ASN A N 1
ATOM 6296 C CA . ASN A 1 809 ? -7.739 44.675 -9.620 1.00 26.52 809 ASN A CA 1
ATOM 6297 C C . ASN A 1 809 ? -7.243 43.197 -9.711 1.00 26.52 809 ASN A C 1
ATOM 6299 O O . ASN A 1 809 ? -6.062 42.942 -9.876 1.00 26.52 809 ASN A O 1
ATOM 6303 N N . CYS A 1 810 ? -8.045 42.124 -9.817 1.00 25.20 810 CYS A N 1
ATOM 6304 C CA . CYS A 1 810 ? -9.475 41.762 -9.651 1.00 25.20 810 CYS A CA 1
ATOM 6305 C C . CYS A 1 810 ? -9.555 40.206 -9.819 1.00 25.20 810 CYS A C 1
ATOM 6307 O O . CYS A 1 810 ? -8.548 39.600 -10.169 1.00 25.20 810 CYS A O 1
ATOM 6309 N N . HIS A 1 811 ? -10.640 39.436 -9.635 1.00 26.45 811 HIS A N 1
ATOM 6310 C CA . HIS A 1 811 ? -12.037 39.625 -9.194 1.00 26.45 811 HIS A CA 1
ATOM 6311 C C . HIS A 1 811 ? -12.550 38.271 -8.620 1.00 26.45 811 HIS A C 1
ATOM 6313 O O . HIS A 1 811 ? -11.916 37.239 -8.828 1.00 26.45 811 HIS A O 1
ATOM 6319 N N . LEU A 1 812 ? -13.731 38.241 -7.986 1.00 25.08 812 LEU A N 1
ATOM 6320 C CA . LEU A 1 812 ? -14.545 37.028 -7.765 1.00 25.08 812 LEU A CA 1
ATOM 6321 C C . LEU A 1 812 ? -16.036 37.396 -7.881 1.00 25.08 812 LEU A C 1
ATOM 6323 O O . LEU A 1 812 ? -16.421 38.488 -7.462 1.00 25.08 812 LEU A O 1
ATOM 6327 N N . THR A 1 813 ? -16.862 36.504 -8.435 1.00 27.27 813 THR A N 1
ATOM 6328 C CA . THR A 1 813 ? -18.300 36.739 -8.687 1.00 27.27 813 THR A CA 1
ATOM 6329 C C . THR A 1 813 ? -19.150 35.508 -8.390 1.00 27.27 813 THR A C 1
ATOM 6331 O O . THR A 1 813 ? -18.874 34.445 -8.938 1.00 27.27 813 THR A O 1
ATOM 6334 N N . ASP A 1 814 ? -20.225 35.696 -7.621 1.00 26.02 814 ASP A N 1
ATOM 6335 C CA . ASP A 1 814 ? -21.398 34.811 -7.550 1.00 26.02 814 ASP A CA 1
ATOM 6336 C C . ASP A 1 814 ? -22.642 35.678 -7.197 1.00 26.02 814 ASP A C 1
ATOM 6338 O O . ASP A 1 814 ? -22.489 36.610 -6.393 1.00 26.02 814 ASP A O 1
ATOM 6342 N N . PRO A 1 815 ? -23.834 35.509 -7.817 1.00 37.09 815 PRO A N 1
ATOM 6343 C CA . PRO A 1 815 ? -24.839 36.580 -7.853 1.00 37.09 815 PRO A CA 1
ATOM 6344 C C . PRO A 1 815 ? -26.033 36.449 -6.879 1.00 37.09 815 PRO A C 1
ATOM 6346 O O . PRO A 1 815 ? -26.864 35.555 -6.972 1.00 37.09 815 PRO A O 1
ATOM 6349 N N . SER A 1 816 ? -26.169 37.471 -6.029 1.00 29.77 816 SER A N 1
ATOM 6350 C CA . SER A 1 816 ? -27.399 38.217 -5.670 1.00 29.77 816 SER A CA 1
ATOM 6351 C C . SER A 1 816 ? -28.799 37.558 -5.606 1.00 29.77 816 SER A C 1
ATOM 6353 O O . SER A 1 816 ? -29.365 37.147 -6.617 1.00 29.77 816 SER A O 1
ATOM 6355 N N . GLY A 1 817 ? -29.470 37.783 -4.466 1.00 26.61 817 GLY A N 1
ATOM 6356 C CA . GLY A 1 817 ? -30.938 37.859 -4.311 1.00 26.61 817 GLY A CA 1
ATOM 6357 C C . GLY A 1 817 ? -31.375 37.339 -2.935 1.00 26.61 817 GLY A C 1
ATOM 6358 O O . GLY A 1 817 ? -31.067 36.205 -2.603 1.00 26.61 817 GLY A O 1
ATOM 6359 N N . GLY A 1 818 ? -32.057 38.058 -2.040 1.00 27.58 818 GLY A N 1
ATOM 6360 C CA . GLY A 1 818 ? -32.825 39.316 -2.067 1.00 27.58 818 GLY A CA 1
ATOM 6361 C C . GLY A 1 818 ? -33.901 39.205 -0.951 1.00 27.58 818 GLY A C 1
ATOM 6362 O O . GLY A 1 818 ? -34.137 38.102 -0.471 1.00 27.58 818 GLY A O 1
ATOM 6363 N N . THR A 1 819 ? -34.587 40.224 -0.417 1.00 29.84 819 THR A N 1
ATOM 6364 C CA . THR A 1 819 ? -34.595 41.677 -0.656 1.00 29.84 819 THR A CA 1
ATOM 6365 C C . THR A 1 819 ? -35.214 42.382 0.577 1.00 29.84 819 THR A C 1
ATOM 6367 O O . THR A 1 819 ? -36.303 42.011 0.986 1.00 29.84 819 THR A O 1
ATOM 6370 N N . VAL A 1 820 ? -34.534 43.403 1.130 1.00 28.48 820 VAL A N 1
ATOM 6371 C CA . VAL A 1 820 ? -35.052 44.582 1.891 1.00 28.48 820 VAL A CA 1
ATOM 6372 C C . VAL A 1 820 ? -36.107 44.399 3.015 1.00 28.48 820 VAL A C 1
ATOM 6374 O O . VAL A 1 820 ? -37.254 44.074 2.750 1.00 28.48 820 VAL A O 1
ATOM 6377 N N . LEU A 1 821 ? -35.787 44.879 4.234 1.00 25.50 821 LEU A N 1
ATOM 6378 C CA . LEU A 1 821 ? -36.506 46.009 4.877 1.00 25.50 821 LEU A CA 1
ATOM 6379 C C . LEU A 1 821 ? -35.751 46.608 6.093 1.00 25.50 821 LEU A C 1
ATOM 6381 O O . LEU A 1 821 ? -35.205 45.904 6.937 1.00 25.50 821 LEU A O 1
ATOM 6385 N N . LYS A 1 822 ? -35.741 47.945 6.169 1.00 25.58 822 LYS A N 1
ATOM 6386 C CA . LYS A 1 822 ? -35.302 48.832 7.275 1.00 25.58 822 LYS A CA 1
ATOM 6387 C C . LYS A 1 822 ? -36.350 49.960 7.346 1.00 25.58 822 LYS A C 1
ATOM 6389 O O . LYS A 1 822 ? -36.861 50.304 6.277 1.00 25.58 822 LYS A O 1
ATOM 6394 N N . PRO A 1 823 ? -36.652 50.584 8.508 1.00 38.81 823 PRO A N 1
ATOM 6395 C CA . PRO A 1 823 ? -35.965 51.862 8.801 1.00 38.81 823 PRO A CA 1
ATOM 6396 C C . PRO A 1 823 ? -35.889 52.351 10.276 1.00 38.81 823 PRO A C 1
ATOM 6398 O O . PRO A 1 823 ? -36.848 52.225 11.023 1.00 38.81 823 PRO A O 1
ATOM 6401 N N . LYS A 1 824 ? -34.827 53.138 10.561 1.00 25.28 824 LYS A N 1
ATOM 6402 C CA . LYS A 1 824 ? -34.753 54.274 11.531 1.00 25.28 824 LYS A CA 1
ATOM 6403 C C . LYS A 1 824 ? -34.939 53.942 13.038 1.00 25.28 824 LYS A C 1
ATOM 6405 O O . LYS A 1 824 ? -35.415 52.876 13.385 1.00 25.28 824 LYS A O 1
ATOM 6410 N N . SER A 1 825 ? -34.500 54.773 13.993 1.00 24.38 825 SER A N 1
ATOM 6411 C CA . SER A 1 825 ? -33.815 56.092 13.974 1.00 24.38 825 SER A CA 1
ATOM 6412 C C . SER A 1 825 ? -32.649 56.096 14.989 1.00 24.38 825 SER A C 1
ATOM 6414 O O . SER A 1 825 ? -32.818 55.619 16.101 1.00 24.38 825 SER A O 1
ATOM 6416 N N . TRP A 1 826 ? -31.415 56.424 14.580 1.00 23.75 826 TRP A N 1
ATOM 6417 C CA . TRP A 1 826 ? -30.739 57.728 14.801 1.00 23.75 826 TRP A CA 1
ATOM 6418 C C . TRP A 1 826 ? -30.563 58.161 16.272 1.00 23.75 826 TRP A C 1
ATOM 6420 O O . TRP A 1 826 ? -31.552 58.486 16.917 1.00 23.75 826 TRP A O 1
ATOM 6430 N N . ILE A 1 827 ? -29.305 58.310 16.725 1.00 26.73 827 ILE A N 1
ATOM 6431 C CA . ILE A 1 827 ? -28.675 59.581 17.175 1.00 26.73 827 ILE A CA 1
ATOM 6432 C C . ILE A 1 827 ? -27.200 59.330 17.589 1.00 26.73 827 ILE A C 1
ATOM 6434 O O . ILE A 1 827 ? -26.848 58.260 18.077 1.00 26.73 827 ILE A O 1
ATOM 6438 N N . TRP A 1 828 ? -26.338 60.320 17.341 1.00 23.95 828 TRP A N 1
ATOM 6439 C CA . TRP A 1 828 ? -24.926 60.463 17.764 1.00 23.95 828 TRP A CA 1
ATOM 6440 C C . TRP A 1 828 ? -24.853 61.783 18.579 1.00 23.95 828 TRP A C 1
ATOM 6442 O O . TRP A 1 828 ? -25.727 62.621 18.332 1.00 23.95 828 TRP A O 1
ATOM 6452 N N . PRO A 1 829 ? -23.874 62.044 19.483 1.00 41.22 829 PRO A N 1
ATOM 6453 C CA . PRO A 1 829 ? -22.471 62.162 19.050 1.00 41.22 829 PRO A CA 1
ATOM 6454 C C . PRO A 1 829 ? -21.344 61.899 20.093 1.00 41.22 829 PRO A C 1
ATOM 6456 O O . PRO A 1 829 ? -21.573 61.769 21.287 1.00 41.22 829 PRO A O 1
ATOM 6459 N N . CYS A 1 830 ? -20.113 61.883 19.564 1.00 25.75 830 CYS A N 1
ATOM 6460 C CA . CYS A 1 830 ? -18.825 62.422 20.059 1.00 25.75 830 CYS A CA 1
ATOM 6461 C C . CYS A 1 830 ? -18.494 62.625 21.560 1.00 25.75 830 CYS A C 1
ATOM 6463 O O . CYS A 1 830 ? -19.240 63.231 22.320 1.00 25.75 830 CYS A O 1
ATOM 6465 N N . GLY A 1 831 ? -17.214 62.362 21.873 1.00 25.42 831 GLY A N 1
ATOM 6466 C CA . GLY A 1 831 ? -16.512 62.734 23.116 1.00 25.42 831 GLY A CA 1
ATOM 6467 C C . GLY A 1 831 ? -16.222 61.518 24.005 1.00 25.42 831 GLY A C 1
ATOM 6468 O O . GLY A 1 831 ? -17.024 60.596 24.053 1.00 25.42 831 GLY A O 1
ATOM 6469 N N . GLY A 1 832 ? -15.095 61.415 24.709 1.00 27.05 832 GLY A N 1
ATOM 6470 C CA . GLY A 1 832 ? -13.883 62.244 24.783 1.00 27.05 832 GLY A CA 1
ATOM 6471 C C . GLY A 1 832 ? -12.850 61.490 25.644 1.00 27.05 832 GLY A C 1
ATOM 6472 O O . GLY A 1 832 ? -13.248 60.658 26.453 1.00 27.05 832 GLY A O 1
ATOM 6473 N N . GLY A 1 833 ? -11.545 61.681 25.428 1.00 30.53 833 GLY A N 1
ATOM 6474 C CA . GLY A 1 833 ? -10.518 60.806 26.021 1.00 30.53 833 GLY A CA 1
ATOM 6475 C C . GLY A 1 833 ? -10.112 61.134 27.466 1.00 30.53 833 GLY A C 1
ATOM 6476 O O . GLY A 1 833 ? -10.109 62.301 27.856 1.00 30.53 833 GLY A O 1
ATOM 6477 N N . SER A 1 834 ? -9.679 60.098 28.196 1.00 35.38 834 SER A N 1
ATOM 6478 C CA . SER A 1 834 ? -8.816 60.145 29.389 1.00 35.38 834 SER A CA 1
ATOM 6479 C C . SER A 1 834 ? -8.012 58.847 29.485 1.00 35.38 834 SER A C 1
ATOM 6481 O O . SER A 1 834 ? -8.690 57.794 29.546 1.00 35.38 834 SER A O 1
#

pLDDT: mean 72.12, std 25.14, range [22.0, 98.5]

Radius of gyration: 42.75 Å; chains: 1; bounding box: 104×108×109 Å

Foldseek 3Di:
DAADPVRLVVQCQQQNDCRSVLQVVQPKYKD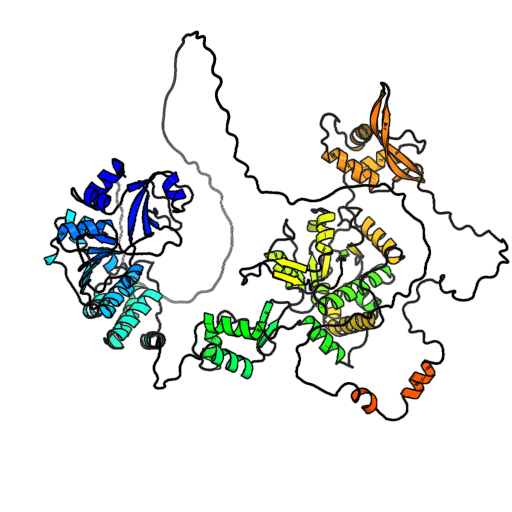APVRCVVLAFDDPPDHFIWIWRDAPDSWIKIAGPQFDADPVRDGNGITTHPPDDFAKHKGADDAAQEEEEDRSLQSLVCVQPVGIYIYGPDLVCLVRHDLNHAEYEYWQCCLQDLLNLLSVLVSLVVNVHWYFYQHCVQQNNGGGSRSNVVSVHDPVPTPTDGSQVCLQCSLVSHDLCRDPPDDLVSLLSSLLSCVVVVVDQVSSQCSQVSCCVSNVDDRDRSVVSNVVVPQDDDDDDDDDDHQQDLVSLLVCCVVPWPWAQALQQRAIDTNRHGPPVLQVQQVVCCVPPVRHDDSVSRNVNSNVSHVVHYDQVLLVLVVVLVVDPPFDADDLCVVVLLLQFDPPPVLLSLLVLLLLLVLSCCSNPFLPFFLAEEEEAEAPPLCNQLLLDLLLDPQQEDEDCDCDPDVLDQVNVSRQSSHSEYENEQLLVVAQPDDLVRSSVSSRTQWHWHADPPHPDIDIGGRNYHYYYYHNDLARHAALPRQLRYQYGYNYPGHHNSVVCNVNSSSHSSNSVVVVVVPRHSHDPCPDPSSVVSSVSSLSNHDCDPLLVLLLVVVLADDLPWLFDFLLRSCCRRPVDDSVPDDPVNSVVSVRSLQRDWHQHPNFTWRWDWDWHADPPGDTGITTHTDGDPDPDDPDDDDDDDDPDDDDDDDDDPDDDDDDDDDDDDDDVVVVVVVVVDDDDPPPVVPPPDDDDDDDDDDDDDDDDDDDDDDDDDDDDDDDDDDDDDDDDDDDDDDDDDDDDDDDDDDDDDDDDDDDDDDDDDDDDDDDDDDDDDDDDDDDDDDDDDDDDDDDDDDDDDDDDD

Secondary structure (DSSP, 8-state):
----HHHHHHHHHHH-TTHHHHHHHTT-EEE-HHHHHHHT---SS--S-EEEEE-STT-EEEEESS-PBPTTS-B--EEEPTTPPP--EEESSSS--EEEESHHHHHHHHHHHSS-EEEESSGGGGGG--TT--EEEE-GGGGG-HHHHHHHHHHHHHH--EEEE--TTTS-TT--HHHHHHTT--STT---B-HHHHHHHHHHH--SS--TT--HHHHHHHHHHHHHTT--HHHHHHHHHHHHHHH---PPPHHHHHHTT----S-----S-PPPPHHHHHHHHHHH---EEETTT--EEETTEE-TTGGGHHHHHHHHH-----HHHHHHHHHHHHHHSEE-HHHHHHHHHTT-TT-----HHHHHHHBTPPTT-HHHHHHHHHHHHHHHHHHHSTT-----EEEEE--TTS-HHHHHHHHH-TTTEEE-SS--SSTT-HHHHHHHHT-SEEEETTHHHHHTTS-HHHHHHHHH-SEEEE--TT-SS-EEEE---EEEEEES-S--B--SSSGGGEEEEE-TTS-B-HHHHHHHHHHHHHHHHHHHHTT--SS--TTSHHHHHHHHHHHHTB---TTHHHHHHHHTTS-TTS--EEHHHHHHHHH---TTT--HHHHHHHHHHHHHS-EEETTEEEEEEEEEEE-TTS-EEEEEEEEEPPPPPP--S-------------------PPPP------SSHHHHHHHHTSS--STTTTGGG------S-----PPPPPP--------------------PPPP-----------------------------------------------------------------------

Sequence (834 aa):
MSLSPEHRDHLLNEVGEAGPAIALELGARSLSAEEVRTIGFRFKGWRGSGLLLPFGGDFAQCRLDDPPMGPDGKPVRYLNRPKAKQQPVTVGDGEPTLATEGFKDAISLHLLTGETVQGLPGVSCTRLLAPTVKQIVYDADASLNPAVWGALIRAGLERGCRLSFFPSDVAGHKGGASEFRLAGGDFGALRWRSARELLREISSLWSRNLRTDWKPQALRSIARLANEAGLGDMTAELLTTEAAKRIGVRVGPARTIAAKAAAPKDGTAASCPSEPTKQQLQSFIRGTYAVRLNELSGRVELNGAPMDAFDFADTFLAHEHGLETTKQAAKDTFAYVAAANPFNPIAAYFKGLRQRDDLKLLSIEAIAGAFGVLPGDTLSQELMARHLAGAYLRGIEPGYKHDQMLLLLGDQGQGKGECIRALAGAGWYDSATRIPKHLEDREFLQKLNSAWLFEFDEAEKTLLGRDAAEMKGFTSRTVDRYVQKWATTCGEHPRRCVLFGSSNEVEVLNDTTGSRRFWVVDVRGGTMRPDWIRHHRDSIWATVATWVDWGLRNWVPPNHPTAVAAAGRAAEARLSHVWEGPIRKVLEQLLPDGEGIGQDTLIEQALGQDIGKVDRRVQMQVTRIVRASDFTTHGETVRWERKRLRYGGGHSRWGYVPALVPTAPTCSNQFQGDWNGQMPWHDRRLTAPFQLFQPFFEGEQEKEIRALQGAERADAYVSHMRGSDPENGWNGWNTPKIPCTGTDLTVQPPLGRSDRSDQPPPTSERRRKPNHRDRVAAIPINSPVEIRRDGKPPVNGHRMLDHLGRSENCHLTDPSGGTVLKPKSWIWPCGGGS